Protein 9D3X (pdb70)

Nearest PDB structures (foldseek):
  8p2s-assembly1_B  TM=8.636E-01  e=4.667E-37  Segatella copri
  8p2c-assembly1_C  TM=7.507E-01  e=2.910E-40  Segatella copri
  8p2s-assembly1_A  TM=9.214E-01  e=7.817E-35  Segatella copri
  8p23-assembly1_A  TM=7.389E-01  e=1.265E-37  Segatella copri
  8p27-assembly1_A  TM=9.079E-01  e=8.333E-33  Segatella copri

Solvent-accessible surface area: 51820 Å² total; per-residue (Å²): 227,48,108,30,49,122,95,5,88,11,18,74,129,26,4,68,41,42,114,21,64,30,49,137,9,51,76,32,0,46,147,11,2,68,100,76,53,105,66,51,110,144,33,71,86,81,0,91,32,5,9,40,154,0,3,45,22,0,48,95,36,17,70,137,49,0,36,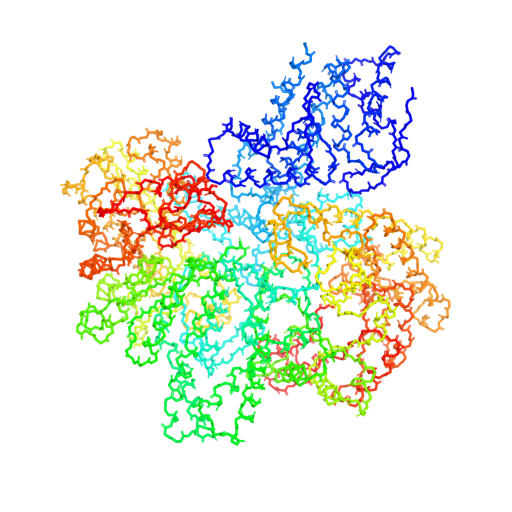27,34,9,16,34,16,4,2,12,48,11,0,16,94,25,88,45,56,58,10,0,77,73,15,0,57,134,34,0,77,88,22,1,84,79,15,41,35,22,13,16,64,111,2,4,75,71,13,41,98,180,97,48,64,71,142,71,157,139,111,73,65,4,13,22,47,10,21,96,10,4,5,55,0,0,46,12,0,0,35,82,32,6,10,104,71,0,13,91,4,5,74,124,0,9,0,30,2,21,55,11,64,41,5,1,25,0,8,5,2,17,6,0,0,2,23,2,150,22,0,0,60,118,4,2,64,5,34,42,0,53,13,94,36,2,114,15,0,68,60,0,0,19,14,0,4,26,0,3,18,26,0,9,18,13,4,35,19,9,3,1,1,16,79,0,0,46,20,0,5,74,24,0,92,63,4,45,148,94,30,48,60,38,0,143,106,33,9,68,153,159,85,23,89,74,3,0,96,43,41,0,88,114,20,1,45,47,1,5,65,42,1,10,45,16,0,0,7,30,52,27,29,31,19,120,25,9,29,1,1,4,2,3,0,21,1,87,73,64,29,21,50,12,0,0,47,3,7,0,70,5,1,46,95,4,4,6,74,79,90,18,15,2,46,23,0,7,0,0,0,4,2,66,117,50,15,0,14,46,102,132,10,93,1,29,64,0,1,97,40,0,6,58,0,2,19,112,25,2,8,1,1,6,1,7,39,65,13,0,64,122,21,8,56,7,10,0,2,0,1,1,19,4,4,3,0,28,30,37,140,36,167,114,45,86,92,30,25,35,0,0,0,0,0,0,9,0,0,0,0,0,0,2,0,0,25,37,0,167,58,43,53,112,81,0,80,123,29,10,129,106,18,14,32,28,0,44,29,0,0,6,20,6,7,29,7,4,64,66,4,4,1,24,3,0,35,7,1,1,18,26,2,0,0,23,87,90,10,155,75,40,37,29,0,20,71,2,0,81,105,72,21,0,2,0,1,0,0,0,0,0,2,4,0,0,0,11,45,33,63,34,49,104,8,21,134,59,144,123,0,28,63,9,0,29,62,0,0,102,33,0,77,88,22,2,90,64,16,3,107,62,33,49,12,41,5,9,2,16,0,1,5,26,91,84,5,12,75,37,0,3,79,27,0,47,132,110,58,30,118,40,116,16,3,3,61,35,139,57,2,1,15,0,3,14,33,2,100,98,56,136,22,43,5,84,103,28,1,69,22,0,45,42,1,3,80,8,9,0,33,3,0,0,2,0,54,2,136,62,94,85,11,112,114,46,46,161,18,2,28,44,2,3,58,46,4,2,77,65,4,1,0,3,0,10,25,52,11,60,13,46,0,42,121,65,98,46,92,14,107,31,167,110,5,84,93,76,22,24,82,52,93,66,26,12,17,45,4,138,45,66,21,187,12,117,11,33,70,130,105,45,137,98,44,117,46,65,53,45,127,11,28,67,33,0,13,135,11,2,82,97,54,43,92,19,6,4,14,2,16,37,3,0,64,10,4,9,46,31,0,17,3,16,0,87,73,30,21,88,146,40,0,47,26,32,9,18,32,23,2,2,8,45,1,0,10,58,7,35,15,8,8,0,0,29,72,17,0,19,139,34,0,71,108,21,34,84,118,44,182,151,28,17,173,25,13,69,175,94,19,44,87,21,77,40,114,34,17,51,16,34,29,68,4,16,37,22,11,17,63,1,4,3,48,15,1,81,38,43,0,32,141,69,6,35,114,84,0,12,68,1,2,97,117,0,14,0,24,1,27,53,10,63,43,2,0,60,0,13,6,2,14,5,0,0,3,21,2,139,30,0,0,50,127,2,2,43,3,45,69,0,66,11,85,31,3,114,11,0,68,59,0,0,16,12,0,4,25,0,0,16,30,0,12,14,13,4,28,20,9,2,1,0,15,78,0,0,47,14,0,2,68,25,0,64,61,5,57,132,104,31,45,60,39,0,119,118,48,8,73,151,165,85,22,126,86,4,0,122,42,37,0,114,120,17,1,43,39,0,5,66,43,1,9,45,16,0,0,4,31,46,25,21,37,23,57,16,3,62,0,0,4,2,4,0,19,0,87,66,59,34,22,46,14,0,0,46,2,6,0,68,8,0,29,90,6,4,8,62,57,88,42,8,0,7,9,0,0,0,0,0,4,3,68,116,50,17,0,13,53,100,148,14,97,1,27,68,1,0,95,37,0,4,59,0,0,4,53,25,6,0,0,0,6,1,6,44,68,13,0,63,121,22,10,55,8,8,0,2,0,2,2,12,0,3,3,1,27,32,40,130,51,176,134,44,84,91,32,22,38,0,0,0,0,0,0,8,0,0,0,0,0,0,10,0,0,25,42,2,192,52,70,55,115,83,0,81,104,13,10,130,104,19,14,34,26,0,48,60,0,0,22,35,2,7,93,42,1,75,113,9,58,2,19,18,0,37,6,1,1,9,17,2,0,0,32,82,92,8,168,102,103,32,68,0,25,69,1,0,86,102,75,20,0,1,0,1,0,0,0,0,0,2,3,0,0,0,13,43,33,49,34,47,106,8,22,138,59,146,112,0,21,58,9,0,29,61,0,0,110,29,0,48,104,22,0,94,64,14,6,109,100,77,48,10,30,3,4,0,17,0,2,28,0,48,69,2,0,19,34,0,4,121,29,0,47,133,113,53,32,117,40,115,17,2,3,60,25,72,2,0,1,8,1,4,10,29,2,21,81,47,109,13,56,4,76,102,7,0,69,25,0,40,39,1,3,82,15,5,0,23,3,0,0,0,0,19,0,20,0,4,36,4,55,180,74,50,149,24,0,12,47,0,1,59,48,3,4,81,77,3,1,0,3,0,1,6,6,12,22,2,57,0,51,113,0,56,3,38,1,30,4,52,63,46,93,102,3,5,74,1,55,63,52,36,22,54,57,48,116,22,2,7,3,1,21,3,5,4,0,16,5,11,38,7,19,69,104,18,19,39,45,2,1,7,53,11,13,45,24,45,54,59,14,45,152,54,70,46,88,88,125,43,29,108,190,130

InterPro domains:
  IPR001150 Glycine radical domain [PS51149] (598-724)
  IPR005144 ATP-cone domain [PF03477] (15-106)
  IPR005144 ATP-cone domain [PS51161] (15-109)
  IPR012833 Ribonucleoside-triphosphate reductase, anaerobic [PF13597] (132-721)
  IPR012833 Ribonucleoside-triphosphate reductase, anaerobic [TIGR02487] (132-721)
  IPR012833 Ribonucleoside-triphosphate reductase, anaerobic [cd01675] (132-701)
  IPR019777 Formate C-acetyltransferase glycine radical, conserved site [PS00850] (692-700)

Sequence (1394 aa):
RVTVNPDIKVIKRDGRMVTFDSSKIYEAILKASETITPITPLIETKLEGIANRVVAEINDRFSHNIKIYEIQSIVEHELLEANEYAIAQEYINYRTKRDFERSQATDINFTINKLVNKDQAVVHHENSDLYNTQRDLTAGIVGKSVGLKMLPPHVANAHQKGDIHFHDLDYSPYTPMTNCCLIDFKGMLANGFKIGNAEVESPKSIQTATAQISQIIANVASSQYGGCTADRIDEFLAPYAELNYKKHLADAKEWVTEEKQEDYARAKTRKDIYDAMQSLEYEINTLFTSNGQTPFTSLGFGLGTNWFEREIQKAILQVRILGLGSEHRTAIFPKLIFTLKRGLNLEPNSPNYDIKQLALECATKRMYPDVLSYDKIIELTGSFKAPMGCRSFLQGWKDENGVEVNSGRMNLGVVTLNLPRIALESKGDQDKFWEIFEERMGIAKDALVYRVERVKEATPANAPILYQYGAFGQRLRKCDSVDQLFKHRRATVSLGYIGLYEVASVFYGSDWETNLEAKTFTLNIVKAMKNACESWSDEYDYHFSVYSTPSESLTDRFCRLDTEKFGVVTDITDKEYYTNSFHYDVRKNPTPFEKLEFEKDYPEAGATGGFIHYCCEYPVLQQNPKALEAVWDFAYDRVGYLGTNTPIDKCYKCDFEGDFFMCPNCGNTDPKTVDVVKRTCDIKVIKRDGRMVTFDSSKIYEAILKASETITPITPLIETKLEGIANRVVAEINDRFSHNIKIYEIQSIVEHELLEANEYAIAQEYINYRTKRDFERSQTINKLVNKDQAVVHENANKDSDLYNTQRDLTAGIVGKSVGLKMLPPHVANAHQKGDIHFHDLDYSPYTPMTNCCLIDFKGMLANGFKIGNAEVESPKSIQTATAQISQIIANVASSQYGGCTADRIDEFLAPYAELNYKKHLADAKEWVTEEKQEDYARAKTRKDIYDAMQSLEYEINTLFTSNGQTPFTSLGFGLGTNWFEREIQKAILQVRILGLGSEHRTAIFPKLIFTLKRGLNLEPNSPNYDIKQLALECATKRMYPDVLSYDKIIELTGSFKAPMGCRSFLQGWKDENGVEVNSGRMNLGVVTLNLPRIALESKGDQDKFWEIFEERMGIAKDALVYRVERVKEATPANAPILYQYGAFGQRLRKCDSVDQLFKHRRATVSLGYIGLYEVASVFYGSDWETNLEAKTFTLNIVKAMKNACESWSDEYDYHFSVYSTPSESLTDRFCRLDTEKFGVVTDITDKEYYTNSFHYDVRKNPTPFEKLEFEKDYPEAGATGGFIHYCEYPVLQQNPKALEAVWDFAYDRVGYLGTNTPIDKCYKCDFEGDFTPTERGFMCPNCGNTDPKTVDVVKRTCGYLGNPQARPMVKGRHKEISARVKHMNGSTIKYGGKHL

Organism: Streptococcus thermophilus (NCBI:txid1308)

Structure (mmCIF, N/CA/C/O backbone):
data_9D3X
#
_entry.id   9D3X
#
_cell.length_a   90.580
_cell.length_b   97.885
_cell.length_c   189.202
_cell.angle_alpha   90.000
_cell.angle_beta   90.000
_cell.angle_gamma   90.000
#
_symmetry.space_group_name_H-M   'P 21 21 21'
#
loop_
_entity.id
_entity.type
_entity.pdbx_description
1 polymer 'Anaerobic ribonucleoside-triphosphate reductase'
2 non-polymer 'MAGNESIUM ION'
3 non-polymer "2'-DEOXYADENOSINE 5'-TRIPHOSPHATE"
4 non-polymer 'ZINC ION'
5 non-polymer 'SULFATE ION'
6 water water
#
loop_
_atom_site.group_PDB
_atom_site.id
_atom_site.type_symbol
_atom_site.label_atom_id
_atom_site.label_alt_id
_atom_site.label_comp_id
_atom_site.label_asym_id
_atom_site.label_entity_id
_atom_site.label_seq_id
_atom_site.pdbx_PDB_ins_code
_atom_site.Cartn_x
_atom_site.Cartn_y
_atom_site.Cartn_z
_atom_site.occupancy
_atom_site.B_iso_or_equiv
_atom_site.auth_seq_id
_atom_site.auth_comp_id
_atom_site.auth_asym_id
_atom_site.auth_atom_id
_atom_site.pdbx_PDB_model_num
ATOM 1 N N . ARG A 1 8 ? -21.73250 39.30546 41.31984 1.000 55.30402 8 ARG A N 1
ATOM 2 C CA . ARG A 1 8 ? -22.08586 37.98077 40.82214 1.000 69.20094 8 ARG A CA 1
ATOM 3 C C . ARG A 1 8 ? -22.02900 37.93841 39.29744 1.000 77.60233 8 ARG A C 1
ATOM 4 O O . ARG A 1 8 ? -22.93898 38.41074 38.61539 1.000 65.97614 8 ARG A O 1
ATOM 12 N N . VAL A 1 9 ? -20.94870 37.37129 38.76890 1.000 89.53709 9 VAL A N 1
ATOM 13 C CA . VAL A 1 9 ? -20.73901 37.25337 37.33067 1.000 76.23111 9 VAL A CA 1
ATOM 14 C C . VAL A 1 9 ? -21.07168 35.83049 36.90434 1.000 59.63861 9 VAL A C 1
ATOM 15 O O . VAL A 1 9 ? -20.76570 34.86413 37.61588 1.000 58.88402 9 VAL A O 1
ATOM 19 N N . THR A 1 10 ? -21.72024 35.70086 35.75173 1.000 57.63521 10 THR A N 1
ATOM 20 C CA . THR A 1 10 ? -22.11646 34.40821 35.21097 1.000 62.95321 10 THR A CA 1
ATOM 21 C C . THR A 1 10 ? -21.07170 33.94004 34.20669 1.000 49.30094 10 THR A C 1
ATOM 22 O O . THR A 1 10 ? -20.64343 34.71311 33.34308 1.000 43.23778 10 THR A O 1
ATOM 26 N N . VAL A 1 11 ? -20.65979 32.67723 34.32535 1.000 53.71104 11 VAL A N 1
ATOM 27 C CA . VAL A 1 11 ? -19.68518 32.12917 33.39248 1.000 47.87401 11 VAL A CA 1
ATOM 28 C C . VAL A 1 11 ? -20.34805 31.89638 32.03991 1.000 52.67914 11 VAL A C 1
ATOM 29 O O . VAL A 1 11 ? -21.55007 31.60853 31.94846 1.000 56.35311 11 VAL A O 1
ATOM 33 N N . ASN A 1 12 ? -19.56488 32.04759 30.97814 1.000 52.59937 12 ASN A N 1
ATOM 34 C CA . ASN A 1 12 ? -20.03873 31.75417 29.63421 1.000 49.32752 12 ASN A CA 1
ATOM 35 C C . ASN A 1 12 ? -20.49506 30.30071 29.56485 1.000 60.72964 12 ASN A C 1
ATOM 36 O O . ASN A 1 12 ? -19.69494 29.39446 29.84665 1.000 57.24955 12 ASN A O 1
ATOM 41 N N . PRO A 1 13 ? -21.75786 30.03047 29.21824 1.000 66.28229 13 PRO A N 1
ATOM 42 C CA . PRO A 1 13 ? -22.24398 28.64166 29.22945 1.000 64.23393 13 PRO A CA 1
ATOM 43 C C . PRO A 1 13 ? -21.61904 27.75951 28.16152 1.000 61.84858 13 PRO A C 1
ATOM 44 O O . PRO A 1 13 ? -21.85201 26.54357 28.18093 1.000 61.66596 13 PRO A O 1
ATOM 48 N N . ASP A 1 14 ? -20.83904 28.31980 27.24029 1.000 52.10570 14 ASP A N 1
ATOM 49 C CA . ASP A 1 14 ? -20.13878 27.53818 26.23104 1.000 64.32641 14 ASP A CA 1
ATOM 50 C C . ASP A 1 14 ? -18.78968 27.02159 26.71583 1.000 61.60927 14 ASP A C 1
ATOM 51 O O . ASP A 1 14 ? -18.02875 26.47003 25.91441 1.000 65.16157 14 ASP A O 1
ATOM 56 N N . ILE A 1 15 ? -18.47849 27.18236 28.00017 1.000 62.17428 15 ILE A N 1
ATOM 57 C CA . ILE A 1 15 ? -17.17963 26.82197 28.55717 1.000 52.31456 15 ILE A CA 1
ATOM 58 C C . ILE A 1 15 ? -17.34470 25.58738 29.43105 1.000 57.37090 15 ILE A C 1
ATOM 59 O O . ILE A 1 15 ? -18.22527 25.54433 30.29980 1.000 53.21377 15 ILE A O 1
ATOM 64 N N . LYS A 1 16 ? -16.49624 24.58828 29.20068 1.000 44.03555 16 LYS A N 1
ATOM 65 C CA . LYS A 1 16 ? -16.44753 23.38187 30.00996 1.000 36.44525 16 LYS A CA 1
ATOM 66 C C . LYS A 1 16 ? -15.04780 23.20343 30.58107 1.000 45.51306 16 LYS A C 1
ATOM 67 O O . LYS A 1 16 ? -14.05193 23.59576 29.96580 1.000 50.18515 16 LYS A O 1
ATOM 73 N N . VAL A 1 17 ? -14.98053 22.60630 31.76350 1.000 39.08652 17 VAL A N 1
ATOM 74 C CA . VAL A 1 17 ? -13.71422 22.36723 32.44228 1.000 32.44662 17 VAL A CA 1
ATOM 75 C C . VAL A 1 17 ? -13.16603 21.01629 32.00837 1.000 39.38750 17 VAL A C 1
ATOM 76 O O . VAL A 1 17 ? -13.86295 19.99742 32.08358 1.000 42.42204 17 VAL A O 1
ATOM 80 N N . ILE A 1 18 ? -11.91730 21.00717 31.55344 1.000 42.31363 18 ILE A N 1
ATOM 81 C CA . ILE A 1 18 ? -11.21840 19.77411 31.21304 1.000 38.10860 18 ILE A CA 1
ATOM 82 C C . ILE A 1 18 ? -10.46329 19.31271 32.45351 1.000 39.81546 18 ILE A C 1
ATOM 83 O O . ILE A 1 18 ? -9.49335 19.94962 32.87307 1.000 45.22419 18 ILE A O 1
ATOM 88 N N . LYS A 1 19 ? -10.90748 18.20583 33.04401 1.000 36.90328 19 LYS A N 1
ATOM 89 C CA . LYS A 1 19 ? -10.22343 17.66026 34.20395 1.000 36.61320 19 LYS A CA 1
ATOM 90 C C . LYS A 1 19 ? -8.81958 17.18809 33.81950 1.000 39.76215 19 LYS A C 1
ATOM 91 O O . LYS A 1 19 ? -8.44419 17.14341 32.64586 1.000 44.11036 19 LYS A O 1
ATOM 97 N N . ARG A 1 20 ? -8.03390 16.83225 34.83816 1.000 39.74024 20 ARG A N 1
ATOM 98 C CA . ARG A 1 20 ? -6.66171 16.40589 34.58257 1.000 38.27488 20 ARG A CA 1
ATOM 99 C C . ARG A 1 20 ? -6.61056 15.07585 33.84328 1.000 39.51196 20 ARG A C 1
ATOM 100 O O . ARG A 1 20 ? -5.67141 14.83154 33.07656 1.000 42.84963 20 ARG A O 1
ATOM 108 N N . ASP A 1 21 ? -7.60100 14.21219 34.05229 1.000 36.39476 21 ASP A N 1
ATOM 109 C CA . ASP A 1 21 ? -7.67836 12.93231 33.36405 1.000 31.58530 21 ASP A CA 1
ATOM 110 C C . ASP A 1 21 ? -8.40352 13.02564 32.02538 1.000 39.25115 21 ASP A C 1
ATOM 111 O O . ASP A 1 21 ? -8.73487 11.98849 31.44191 1.000 35.21072 21 ASP A O 1
ATOM 116 N N . GLY A 1 22 ? -8.65934 14.23985 31.53132 1.000 35.43162 22 GLY A N 1
ATOM 117 C CA . GLY A 1 22 ? -9.23876 14.44907 30.22081 1.000 34.52432 22 GLY A CA 1
ATOM 118 C C . GLY A 1 22 ? -10.73547 14.68688 30.20066 1.000 44.79330 22 GLY A C 1
ATOM 119 O O . GLY A 1 22 ? -11.25777 15.14097 29.17378 1.000 37.66446 22 GLY A O 1
ATOM 120 N N . ARG A 1 23 ? -11.43697 14.40245 31.29386 1.000 28.34163 23 ARG A N 1
ATOM 121 C CA . ARG A 1 23 ? -12.89095 14.48412 31.29119 1.000 38.62353 23 ARG A CA 1
ATOM 122 C C . ARG A 1 23 ? -13.36161 15.93173 31.21811 1.000 40.44983 23 ARG A C 1
ATOM 123 O O . ARG A 1 23 ? -12.81505 16.81623 31.88286 1.000 43.29139 23 ARG A O 1
ATOM 131 N N . MET A 1 24 ? -14.38029 16.16914 30.39371 1.000 38.79268 24 MET A N 1
ATOM 132 C CA . MET A 1 24 ? -15.04967 17.46219 30.33119 1.000 41.50374 24 MET A CA 1
ATOM 133 C C . MET A 1 24 ? -16.21402 17.46260 31.31420 1.000 43.19778 24 MET A C 1
ATOM 134 O O . MET A 1 24 ? -17.10110 16.60521 31.23594 1.000 40.75519 24 MET A O 1
ATOM 139 N N . VAL A 1 25 ? -16.20832 18.41835 32.23819 1.000 37.39257 25 VAL A N 1
ATOM 140 C CA . VAL A 1 25 ? -17.23992 18.51624 33.25807 1.000 36.27721 25 VAL A CA 1
ATOM 141 C C . VAL A 1 25 ? -17.86957 19.90058 33.18762 1.000 40.30372 25 VAL A C 1
ATOM 142 O O . VAL A 1 25 ? -17.30781 20.84337 32.62313 1.000 35.78622 25 VAL A O 1
ATOM 146 N N . THR A 1 26 ? -19.06602 20.00514 33.75871 1.000 39.55396 26 THR A N 1
ATOM 147 C CA . THR A 1 26 ? -19.74504 21.28892 33.84133 1.000 36.22322 26 THR A CA 1
ATOM 148 C C . THR A 1 26 ? -18.92117 22.25929 34.67571 1.000 40.87475 26 THR A C 1
ATOM 149 O O . THR A 1 26 ? -18.35044 21.88735 35.70512 1.000 35.86600 26 THR A O 1
ATOM 153 N N . PHE A 1 27 ? -18.84457 23.50610 34.21831 1.000 37.82163 27 PHE A N 1
ATOM 154 C CA . PHE A 1 27 ? -18.21862 24.54043 35.02682 1.000 38.04653 27 PHE A CA 1
ATOM 155 C C . PHE A 1 27 ? -19.00342 24.73501 36.32082 1.000 35.98799 27 PHE A C 1
ATOM 156 O O . PHE A 1 27 ? -20.22988 24.60959 36.35720 1.000 38.71329 27 PHE A O 1
ATOM 164 N N . ASP A 1 28 ? -18.27755 25.03967 37.39492 1.000 39.01684 28 ASP A N 1
ATOM 165 C CA . ASP A 1 28 ? -18.85775 25.09690 38.73770 1.000 33.00591 28 ASP A CA 1
ATOM 166 C C . ASP A 1 28 ? -18.01253 26.07624 39.55450 1.000 36.42673 28 ASP A C 1
ATOM 167 O O . ASP A 1 28 ? -16.98906 25.69958 40.12830 1.000 41.56687 28 ASP A O 1
ATOM 172 N N . SER A 1 29 ? -18.46776 27.33028 39.61123 1.000 35.79118 29 SER A N 1
ATOM 173 C CA . SER A 1 29 ? -17.70667 28.37715 40.28431 1.000 35.54253 29 SER A CA 1
ATOM 174 C C . SER A 1 29 ? -17.53531 28.11241 41.77540 1.000 44.21705 29 SER A C 1
ATOM 175 O O . SER A 1 29 ? -16.64972 28.70760 42.39924 1.000 47.00070 29 SER A O 1
ATOM 178 N N . SER A 1 30 ? -18.35886 27.24219 42.36503 1.000 38.35878 30 SER A N 1
ATOM 179 C CA . SER A 1 30 ? -18.16425 26.89527 43.76867 1.000 40.97526 30 SER A CA 1
ATOM 180 C C . SER A 1 30 ? -16.86135 26.13528 43.97771 1.000 47.53454 30 SER A C 1
ATOM 181 O O . SER A 1 30 ? -16.25747 26.22807 45.05227 1.000 52.33260 30 SER A O 1
ATOM 184 N N . LYS A 1 31 ? -16.41762 25.38008 42.96866 1.000 45.33188 31 LYS A N 1
ATOM 185 C CA . LYS A 1 31 ? -15.12418 24.70980 43.05375 1.000 41.51136 31 LYS A CA 1
ATOM 186 C C . LYS A 1 31 ? -13.99333 25.71761 43.22419 1.000 42.26294 31 LYS A C 1
ATOM 187 O O . LYS A 1 31 ? -13.03455 25.46900 43.96560 1.000 36.79218 31 LYS A O 1
ATOM 193 N N . ILE A 1 32 ? -14.09248 26.86416 42.54687 1.000 39.25747 32 ILE A N 1
ATOM 194 C CA . ILE A 1 32 ? -13.08238 27.90852 42.68430 1.000 35.02285 32 ILE A CA 1
ATOM 195 C C . ILE A 1 32 ? -13.15904 28.55116 44.06367 1.000 43.21627 32 ILE A C 1
ATOM 196 O O . ILE A 1 32 ? -12.13253 28.77387 44.71716 1.000 37.14819 32 ILE A O 1
ATOM 201 N N . TYR A 1 33 ? -14.37286 28.85678 44.53033 1.000 42.24369 33 TYR A N 1
ATOM 202 C CA . TYR A 1 33 ? -14.52472 29.50895 45.82745 1.000 36.53300 33 TYR A CA 1
ATOM 203 C C . TYR A 1 33 ? -14.03517 28.61512 46.96038 1.000 42.19394 33 TYR A C 1
ATOM 204 O O . TYR A 1 33 ? -13.34911 29.08291 47.87713 1.000 45.22875 33 TYR A O 1
ATOM 213 N N . GLU A 1 34 ? -14.37791 27.32495 46.91675 1.000 41.60250 34 GLU A N 1
ATOM 214 C CA . GLU A 1 34 ? -13.94919 26.41201 47.97163 1.000 46.96890 34 GLU A CA 1
ATOM 215 C C . GLU A 1 34 ? -12.43379 26.25132 48.00020 1.000 45.87571 34 GLU A C 1
ATOM 216 O O . GLU A 1 34 ? -11.85189 26.07491 49.07678 1.000 41.70885 34 GLU A O 1
ATOM 222 N N . ALA A 1 35 ? -11.78100 26.31009 46.83715 1.000 43.78719 35 ALA A N 1
ATOM 223 C CA . ALA A 1 35 ? -10.32533 26.21187 46.79628 1.000 39.16159 35 ALA A CA 1
ATOM 224 C C . ALA A 1 35 ? -9.67972 27.40556 47.48655 1.000 43.79135 35 ALA A C 1
ATOM 225 O O . ALA A 1 35 ? -8.78586 27.24548 48.32622 1.000 45.62036 35 ALA A O 1
ATOM 227 N N . ILE A 1 36 ? -10.11928 28.61631 47.13723 1.000 39.22115 36 ILE A N 1
ATOM 228 C CA . ILE A 1 36 ? -9.61731 29.81347 47.80480 1.000 41.22805 36 ILE A CA 1
ATOM 229 C C . ILE A 1 36 ? -9.91166 29.74926 49.29774 1.000 44.79808 36 ILE A C 1
ATOM 230 O O . ILE A 1 36 ? -9.10151 30.18121 50.12734 1.000 50.32392 36 ILE A O 1
ATOM 235 N N . LEU A 1 37 ? -11.07144 29.19782 49.66238 1.000 42.88003 37 LEU A N 1
ATOM 236 C CA . LEU A 1 37 ? -11.45177 29.11677 51.06869 1.000 44.80185 37 LEU A CA 1
ATOM 237 C C . LEU A 1 37 ? -10.52078 28.19547 51.85069 1.000 47.62951 37 LEU A C 1
ATOM 238 O O . LEU A 1 37 ? -10.14367 28.50869 52.98563 1.000 49.20047 37 LEU A O 1
ATOM 243 N N . LYS A 1 38 ? -10.14178 27.05478 51.26475 1.000 39.28071 38 LYS A N 1
ATOM 244 C CA . LYS A 1 38 ? -9.25573 26.12442 51.96053 1.000 38.56598 38 LYS A CA 1
ATOM 245 C C . LYS A 1 38 ? -7.89250 26.75066 52.22998 1.000 46.64737 38 LYS A C 1
ATOM 246 O O . LYS A 1 38 ? -7.29536 26.52439 53.28974 1.000 51.69974 38 LYS A O 1
ATOM 252 N N . ALA A 1 39 ? -7.37905 27.53652 51.28062 1.000 36.65703 39 ALA A N 1
ATOM 253 C CA . ALA A 1 39 ? -6.10562 28.21224 51.50251 1.000 42.02048 39 ALA A CA 1
ATOM 254 C C . ALA A 1 39 ? -6.21930 29.27650 52.58456 1.000 42.53669 39 ALA A C 1
ATOM 255 O O . ALA A 1 39 ? -5.27422 29.48161 53.35263 1.000 41.60641 39 ALA A O 1
ATOM 257 N N . SER A 1 40 ? -7.36566 29.95202 52.66905 1.000 45.37987 40 SER A N 1
ATOM 258 C CA . SER A 1 40 ? -7.52706 31.00995 53.66029 1.000 42.90572 40 SER A CA 1
ATOM 259 C C . SER A 1 40 ? -7.64913 30.44148 55.06913 1.000 45.60519 40 SER A C 1
ATOM 260 O O . SER A 1 40 ? -7.10893 31.01536 56.02262 1.000 41.45354 40 SER A O 1
ATOM 263 N N . GLU A 1 41 ? -8.34504 29.31018 55.21885 1.000 40.71348 41 GLU A N 1
ATOM 264 C CA . GLU A 1 41 ? -8.55872 28.73131 56.54134 1.000 44.75400 41 GLU A CA 1
ATOM 265 C C . GLU A 1 41 ? -7.26162 28.28520 57.20305 1.000 51.92972 41 GLU A C 1
ATOM 266 O O . GLU A 1 41 ? -7.20608 28.20622 58.43524 1.000 61.08779 41 GLU A O 1
ATOM 272 N N . THR A 1 42 ? -6.22053 27.98897 56.42322 1.000 43.10530 42 THR A N 1
ATOM 273 C CA . THR A 1 42 ? -4.93609 27.64137 57.01884 1.000 51.43902 42 THR A CA 1
ATOM 274 C C . THR A 1 42 ? -4.24515 28.83961 57.65522 1.000 50.26402 42 THR A C 1
ATOM 275 O O . THR A 1 42 ? -3.25876 28.65312 58.37425 1.000 53.74986 42 THR A O 1
ATOM 279 N N . ILE A 1 43 ? -4.73371 30.05274 57.41115 1.000 44.58918 43 ILE A N 1
ATOM 280 C CA . ILE A 1 43 ? -4.14274 31.26259 57.95648 1.000 50.32979 43 ILE A CA 1
ATOM 281 C C . ILE A 1 43 ? -4.97275 31.82528 59.10327 1.000 52.82712 43 ILE A C 1
ATOM 282 O O . ILE A 1 43 ? -4.42548 32.21836 60.13529 1.000 58.41083 43 ILE A O 1
ATOM 287 N N . THR A 1 44 ? -6.29226 31.87293 58.94118 1.000 48.82865 44 THR A N 1
ATOM 288 C CA . THR A 1 44 ? -7.17554 32.45594 59.94064 1.000 52.40506 44 THR A CA 1
ATOM 289 C C . THR A 1 44 ? -8.56104 31.85551 59.76630 1.000 53.44319 44 THR A C 1
ATOM 290 O O . THR A 1 44 ? -8.94036 31.50162 58.64261 1.000 42.93266 44 THR A O 1
ATOM 294 N N . PRO A 1 45 ? -9.32801 31.70695 60.84761 1.000 52.50463 45 PRO A N 1
ATOM 295 C CA . PRO A 1 45 ? -10.70563 31.22216 60.70750 1.000 40.44197 45 PRO A CA 1
ATOM 296 C C . PRO A 1 45 ? -11.54329 32.15708 59.84818 1.000 37.53403 45 PRO A C 1
ATOM 297 O O . PRO A 1 45 ? -11.34526 33.37401 59.83158 1.000 43.75195 45 PRO A O 1
ATOM 301 N N . ILE A 1 46 ? -12.48851 31.56065 59.11928 1.000 36.64479 46 ILE A N 1
ATOM 302 C CA . ILE A 1 46 ? -13.32380 32.32418 58.20236 1.000 37.51059 46 ILE A CA 1
ATOM 303 C C . ILE A 1 46 ? -14.20089 33.29705 58.98359 1.000 45.94153 46 ILE A C 1
ATOM 304 O O . ILE A 1 46 ? -14.67619 32.99654 60.08696 1.000 40.39062 46 ILE A O 1
ATOM 309 N N . THR A 1 47 ? -14.38668 34.48597 58.42623 1.000 48.87274 47 THR A N 1
ATOM 310 C CA . THR A 1 47 ? -15.25418 35.52122 58.96341 1.000 38.58936 47 THR A CA 1
ATOM 311 C C . THR A 1 47 ? -16.10176 36.06889 57.82803 1.000 40.23114 47 THR A C 1
ATOM 312 O O . THR A 1 47 ? -15.74177 35.92563 56.65495 1.000 48.38743 47 THR A O 1
ATOM 316 N N . PRO A 1 48 ? -17.24490 36.69052 58.13788 1.000 48.08685 48 PRO A N 1
ATOM 317 C CA . PRO A 1 48 ? -18.06832 37.26738 57.06116 1.000 31.42722 48 PRO A CA 1
ATOM 318 C C . PRO A 1 48 ? -17.33206 38.29040 56.21452 1.000 32.86294 48 PRO A C 1
ATOM 319 O O . PRO A 1 48 ? -17.63293 38.42184 55.02165 1.000 33.04569 48 PRO A O 1
ATOM 323 N N . LEU A 1 49 ? -16.37595 39.02176 56.79387 1.000 38.79990 49 LEU A N 1
ATOM 324 C CA . LEU A 1 49 ? -15.58647 39.96455 56.00641 1.000 39.27135 49 LEU A CA 1
ATOM 325 C C . LEU A 1 49 ? -14.69018 39.23633 55.01351 1.000 38.94466 49 LEU A C 1
ATOM 326 O O . LEU A 1 49 ? -14.52882 39.68168 53.87110 1.000 34.00105 49 LEU A O 1
ATOM 331 N N . ILE A 1 50 ? -14.10119 38.11388 55.43101 1.000 34.18900 50 ILE A N 1
ATOM 332 C CA . ILE A 1 50 ? -13.25776 37.33870 54.52831 1.000 36.40407 50 ILE A CA 1
ATOM 333 C C . ILE A 1 50 ? -14.09346 36.72626 53.41301 1.000 39.34441 50 ILE A C 1
ATOM 334 O O . ILE A 1 50 ? -13.68154 36.72061 52.24670 1.000 41.16632 50 ILE A O 1
ATOM 339 N N . GLU A 1 51 ? -15.28192 36.20949 53.75000 1.000 39.73483 51 GLU A N 1
ATOM 340 C CA . GLU A 1 51 ? -16.16586 35.63905 52.73571 1.000 37.30995 51 GLU A CA 1
ATOM 341 C C . GLU A 1 51 ? -16.47414 36.64879 51.63960 1.000 39.55387 51 GLU A C 1
ATOM 342 O O . GLU A 1 51 ? -16.45995 36.30806 50.45141 1.000 45.83738 51 GLU A O 1
ATOM 348 N N . THR A 1 52 ? -16.76285 37.89587 52.02153 1.000 37.54884 52 THR A N 1
ATOM 349 C CA . THR A 1 52 ? -17.02315 38.93338 51.02931 1.000 48.62194 52 THR A CA 1
ATOM 350 C C . THR A 1 52 ? -15.83175 39.10752 50.09816 1.000 42.18687 52 THR A C 1
ATOM 351 O O . THR A 1 52 ? -15.99807 39.23491 48.87995 1.000 46.52766 52 THR A O 1
ATOM 355 N N . LYS A 1 53 ? -14.61899 39.09741 50.65265 1.000 36.30524 53 LYS A N 1
ATOM 356 C CA . LYS A 1 53 ? -13.43044 39.24426 49.82198 1.000 42.08369 53 LYS A CA 1
ATOM 357 C C . LYS A 1 53 ? -13.21317 38.01488 48.94906 1.000 44.48175 53 LYS A C 1
ATOM 358 O O . LYS A 1 53 ? -12.80266 38.13535 47.78966 1.000 43.04454 53 LYS A O 1
ATOM 364 N N . LEU A 1 54 ? -13.49961 36.82490 49.48009 1.000 35.72837 54 LEU A N 1
ATOM 365 C CA . LEU A 1 54 ? -13.22046 35.60480 48.73138 1.000 36.05715 54 LEU A CA 1
ATOM 366 C C . LEU A 1 54 ? -14.18922 35.42368 47.56824 1.000 40.57084 54 LEU A C 1
ATOM 367 O O . LEU A 1 54 ? -13.79162 34.96309 46.49177 1.000 43.46057 54 LEU A O 1
ATOM 372 N N . GLU A 1 55 ? -15.46250 35.77301 47.75428 1.000 44.46544 55 GLU A N 1
ATOM 373 C CA . GLU A 1 55 ? -16.39469 35.65157 46.64136 1.000 51.99894 55 GLU A CA 1
ATOM 374 C C . GLU A 1 55 ? -16.23654 36.78089 45.63372 1.000 41.13892 55 GLU A C 1
ATOM 375 O O . GLU A 1 55 ? -16.60863 36.60918 44.46839 1.000 49.43629 55 GLU A O 1
ATOM 381 N N . GLY A 1 56 ? -15.68159 37.92064 46.04725 1.000 39.65013 56 GLY A N 1
ATOM 382 C CA . GLY A 1 56 ? -15.29905 38.93101 45.07631 1.000 31.65773 56 GLY A CA 1
ATOM 383 C C . GLY A 1 56 ? -14.13032 38.48340 44.21932 1.000 42.93071 56 GLY A C 1
ATOM 384 O O . GLY A 1 56 ? -14.09401 38.74764 43.01395 1.000 45.67558 56 GLY A O 1
ATOM 385 N N . ILE A 1 57 ? -13.16218 37.79357 44.82846 1.000 39.26437 57 ILE A N 1
ATOM 386 C CA . ILE A 1 57 ? -12.03645 37.25252 44.07399 1.000 34.06763 57 ILE A CA 1
ATOM 387 C C . ILE A 1 57 ? -12.50999 36.17491 43.10749 1.000 40.10321 57 ILE A C 1
ATOM 388 O O . ILE A 1 57 ? -12.10150 36.14648 41.93970 1.000 44.07311 57 ILE A O 1
ATOM 393 N N . ALA A 1 58 ? -13.37679 35.27178 43.57575 1.000 35.69759 58 ALA A N 1
ATOM 394 C CA . ALA A 1 58 ? -13.91887 34.24052 42.69743 1.000 32.00708 58 ALA A CA 1
ATOM 395 C C . ALA A 1 58 ? -14.65403 34.84727 41.51164 1.000 35.66459 58 ALA A C 1
ATOM 396 O O . ALA A 1 58 ? -14.61234 34.29317 40.40766 1.000 40.94393 58 ALA A O 1
ATOM 398 N N . ASN A 1 59 ? -15.32084 35.98632 41.71465 1.000 43.41990 59 ASN A N 1
ATOM 399 C CA . ASN A 1 59 ? -15.97334 36.66699 40.60129 1.000 48.41299 59 ASN A CA 1
ATOM 400 C C . ASN A 1 59 ? -14.95378 37.19060 39.60003 1.000 44.39919 59 ASN A C 1
ATOM 401 O O . ASN A 1 59 ? -15.15505 37.07463 38.38526 1.000 49.78296 59 ASN A O 1
ATOM 406 N N . ARG A 1 60 ? -13.85563 37.77518 40.08662 1.000 34.06129 60 ARG A N 1
ATOM 407 C CA . ARG A 1 60 ? -12.80608 38.21619 39.17570 1.000 29.22219 60 ARG A CA 1
ATOM 408 C C . ARG A 1 60 ? -12.16505 37.03746 38.45493 1.000 39.30541 60 ARG A C 1
ATOM 409 O O . ARG A 1 60 ? -11.68232 37.18940 37.32664 1.000 41.92132 60 ARG A O 1
ATOM 417 N N . VAL A 1 61 ? -12.15993 35.86041 39.08299 1.000 39.12955 61 VAL A N 1
ATOM 418 C CA . VAL A 1 61 ? -11.63761 34.66536 38.42879 1.000 38.92028 61 VAL A CA 1
ATOM 419 C C . VAL A 1 61 ? -12.55058 34.24474 37.28409 1.000 43.36961 61 VAL A C 1
ATOM 420 O O . VAL A 1 61 ? -12.09083 33.97311 36.16824 1.000 44.11619 61 VAL A O 1
ATOM 424 N N . VAL A 1 62 ? -13.85919 34.18705 37.54452 1.000 44.80915 62 VAL A N 1
ATOM 425 C CA . VAL A 1 62 ? -14.81034 33.78201 36.51386 1.000 36.31497 62 VAL A CA 1
ATOM 426 C C . VAL A 1 62 ? -14.84421 34.80206 35.38205 1.000 42.23835 62 VAL A C 1
ATOM 427 O O . VAL A 1 62 ? -14.95762 34.43930 34.20483 1.000 45.33071 62 VAL A O 1
ATOM 431 N N . ALA A 1 63 ? -14.73937 36.09092 35.71566 1.000 43.59647 63 ALA A N 1
ATOM 432 C CA . ALA A 1 63 ? -14.70882 37.12172 34.68303 1.000 39.53965 63 ALA A CA 1
ATOM 433 C C . ALA A 1 63 ? -13.48296 36.97325 33.79127 1.000 46.45750 63 ALA A C 1
ATOM 434 O O . ALA A 1 63 ? -13.57914 37.09824 32.56459 1.000 41.57401 63 ALA A O 1
ATOM 436 N N . GLU A 1 64 ? -12.31906 36.70710 34.39178 1.000 51.07289 64 GLU A N 1
ATOM 437 C CA . GLU A 1 64 ? -11.10530 36.51218 33.60544 1.000 47.99377 64 GLU A CA 1
ATOM 438 C C . GLU A 1 64 ? -11.20447 35.26137 32.74116 1.000 50.50786 64 GLU A C 1
ATOM 439 O O . GLU A 1 64 ? -10.71601 35.24566 31.60613 1.000 54.77509 64 GLU A O 1
ATOM 445 N N . ILE A 1 65 ? -11.83096 34.20339 33.26092 1.000 46.53754 65 ILE A N 1
ATOM 446 C CA . ILE A 1 65 ? -12.06379 33.00593 32.45701 1.000 48.32151 65 ILE A CA 1
ATOM 447 C C . ILE A 1 65 ? -12.89762 33.34937 31.22893 1.000 51.39864 65 ILE A C 1
ATOM 448 O O . ILE A 1 65 ? -12.56293 32.96572 30.10176 1.000 58.88288 65 ILE A O 1
ATOM 453 N N . ASN A 1 66 ? -13.99357 34.08912 31.42930 1.000 46.77134 66 ASN A N 1
ATOM 454 C CA . ASN A 1 66 ? -14.83492 34.48931 30.30489 1.000 51.01835 66 ASN A CA 1
ATOM 455 C C . ASN A 1 66 ? -14.08403 35.38831 29.33362 1.000 51.08233 66 ASN A C 1
ATOM 456 O O . ASN A 1 66 ? -14.42423 35.44117 28.14675 1.000 53.04308 66 ASN A O 1
ATOM 461 N N . ASP A 1 67 ? -13.06698 36.09903 29.81524 1.000 46.02877 67 ASP A N 1
ATOM 462 C CA . ASP A 1 67 ? -12.31071 37.02777 28.98882 1.000 50.40025 67 ASP A CA 1
ATOM 463 C C . ASP A 1 67 ? -11.18609 36.35751 28.20906 1.000 55.11093 67 ASP A C 1
ATOM 464 O O . ASP A 1 67 ? -10.72813 36.91678 27.20562 1.000 59.10670 67 ASP A O 1
ATOM 469 N N . ARG A 1 68 ? -10.74289 35.17089 28.62807 1.000 40.98525 68 ARG A N 1
ATOM 470 C CA . ARG A 1 68 ? -9.56982 34.54159 28.04358 1.000 40.47087 68 ARG A CA 1
ATOM 471 C C . ARG A 1 68 ? -9.84256 33.21072 27.35585 1.000 46.46166 68 ARG A C 1
ATOM 472 O O . ARG A 1 68 ? -8.96659 32.72556 26.63046 1.000 44.26030 68 ARG A O 1
ATOM 480 N N . PHE A 1 69 ? -11.01303 32.60713 27.55187 1.000 44.02470 69 PHE A N 1
ATOM 481 C CA . PHE A 1 69 ? -11.31069 31.30907 26.96530 1.000 37.25587 69 PHE A CA 1
ATOM 482 C C . PHE A 1 69 ? -12.71554 31.31668 26.38268 1.000 44.37455 69 PHE A C 1
ATOM 483 O O . PHE A 1 69 ? -13.59658 32.04001 26.85384 1.000 62.35309 69 PHE A O 1
ATOM 491 N N . SER A 1 70 ? -12.91576 30.49492 25.35255 1.000 57.79105 70 SER A N 1
ATOM 492 C CA . SER A 1 70 ? -14.14352 30.50810 24.56921 1.000 52.17054 70 SER A CA 1
ATOM 493 C C . SER A 1 70 ? -14.90164 29.18946 24.56118 1.000 66.04601 70 SER A C 1
ATOM 494 O O . SER A 1 70 ? -16.12259 29.20559 24.38772 1.000 74.61723 70 SER A O 1
ATOM 497 N N . HIS A 1 71 ? -14.22870 28.05875 24.73171 1.000 62.20424 71 HIS A N 1
ATOM 498 C CA . HIS A 1 71 ? -14.92077 26.77567 24.64053 1.000 65.71700 71 HIS A CA 1
ATOM 499 C C . HIS A 1 71 ? -14.56909 25.82030 25.77059 1.000 62.39558 71 HIS A C 1
ATOM 500 O O . HIS A 1 71 ? -15.46366 25.17127 26.31704 1.000 61.82628 71 HIS A O 1
ATOM 507 N N . ASN A 1 72 ? -13.29336 25.70687 26.12902 1.000 51.90956 72 ASN A N 1
ATOM 508 C CA . ASN A 1 72 ? -12.88265 24.83806 27.22002 1.000 49.35708 72 ASN A CA 1
ATOM 509 C C . ASN A 1 72 ? -11.72267 25.48327 27.96064 1.000 44.56696 72 ASN A C 1
ATOM 510 O O . ASN A 1 72 ? -11.08220 26.41425 27.46680 1.000 41.99215 72 ASN A O 1
ATOM 515 N N . ILE A 1 73 ? -11.46030 24.97489 29.15910 1.000 39.04885 73 ILE A N 1
ATOM 516 C CA . ILE A 1 73 ? -10.36237 25.46726 29.98036 1.000 36.54353 73 ILE A CA 1
ATOM 517 C C . ILE A 1 73 ? -9.83108 24.30649 30.80894 1.000 39.91451 73 ILE A C 1
ATOM 518 O O . ILE A 1 73 ? -10.60127 23.50433 31.34566 1.000 30.78431 73 ILE A O 1
ATOM 523 N N . LYS A 1 74 ? -8.50638 24.20097 30.88098 1.000 41.32841 74 LYS A N 1
ATOM 524 C CA . LYS A 1 74 ? -7.87400 23.14638 31.65540 1.000 40.02065 74 LYS A CA 1
ATOM 525 C C . LYS A 1 74 ? -7.77382 23.55091 33.12383 1.000 40.97961 74 LYS A C 1
ATOM 526 O O . LYS A 1 74 ? -7.89325 24.72563 33.48318 1.000 40.31318 74 LYS A O 1
ATOM 532 N N . ILE A 1 75 ? -7.54859 22.54970 33.97732 1.000 39.56556 75 ILE A N 1
ATOM 533 C CA . ILE A 1 75 ? -7.46881 22.79457 35.41640 1.000 34.82555 75 ILE A CA 1
ATOM 534 C C . ILE A 1 75 ? -6.33004 23.75830 35.73573 1.000 50.10453 75 ILE A C 1
ATOM 535 O O . ILE A 1 75 ? -6.50685 24.72763 36.48417 1.000 46.05496 75 ILE A O 1
ATOM 540 N N . TYR A 1 76 ? -5.14337 23.51361 35.16921 1.000 33.74744 76 TYR A N 1
ATOM 541 C CA . TYR A 1 76 ? -4.00787 24.37401 35.47957 1.000 37.34018 76 TYR A CA 1
ATOM 542 C C . TYR A 1 76 ? -4.20276 25.78788 34.95032 1.000 40.39616 76 TYR A C 1
ATOM 543 O O . TYR A 1 76 ? -3.58437 26.72306 35.47106 1.000 42.30514 76 TYR A O 1
ATOM 552 N N . GLU A 1 77 ? -5.05070 25.96642 33.93558 1.000 42.65912 77 GLU A N 1
ATOM 553 C CA . GLU A 1 77 ? -5.35985 27.31261 33.46844 1.000 44.31212 77 GLU A CA 1
ATOM 554 C C . GLU A 1 77 ? -6.27123 28.04186 34.44775 1.000 48.10652 77 GLU A C 1
ATOM 555 O O . GLU A 1 77 ? -6.15488 29.26210 34.61082 1.000 45.35569 77 GLU A O 1
ATOM 561 N N . ILE A 1 78 ? -7.17085 27.31462 35.11326 1.000 42.86195 78 ILE A N 1
ATOM 562 C CA . ILE A 1 78 ? -7.98232 27.91487 36.16767 1.000 42.15925 78 ILE A CA 1
ATOM 563 C C . ILE A 1 78 ? -7.10656 28.28785 37.35745 1.000 41.57256 78 ILE A C 1
ATOM 564 O O . ILE A 1 78 ? -7.20860 29.39285 37.90360 1.000 41.75026 78 ILE A O 1
ATOM 569 N N . GLN A 1 79 ? -6.23496 27.36533 37.77709 1.000 38.53694 79 GLN A N 1
ATOM 570 C CA . GLN A 1 79 ? -5.32310 27.64126 38.88267 1.000 37.43529 79 GLN A CA 1
ATOM 571 C C . GLN A 1 79 ? -4.45948 28.86010 38.59468 1.000 39.90535 79 GLN A C 1
ATOM 572 O O . GLN A 1 79 ? -4.21689 29.68294 39.48472 1.000 47.05521 79 GLN A O 1
ATOM 578 N N . SER A 1 80 ? -3.98134 28.98715 37.35496 1.000 43.39798 80 SER A N 1
ATOM 579 C CA . SER A 1 80 ? -3.18376 30.14898 36.97630 1.000 34.85933 80 SER A CA 1
ATOM 580 C C . SER A 1 80 ? -3.96659 31.44196 37.17127 1.000 39.17058 80 SER A C 1
ATOM 581 O O . SER A 1 80 ? -3.40747 32.45616 37.60330 1.000 36.44809 80 SER A O 1
ATOM 584 N N . ILE A 1 81 ? -5.26588 31.42182 36.86536 1.000 42.09343 81 ILE A N 1
ATOM 585 C CA . ILE A 1 81 ? -6.09537 32.60860 37.04771 1.000 39.90143 81 ILE A CA 1
ATOM 586 C C . ILE A 1 81 ? -6.36411 32.85071 38.52679 1.000 36.77399 81 ILE A C 1
ATOM 587 O O . ILE A 1 81 ? -6.35617 33.99646 38.99307 1.000 36.46059 81 ILE A O 1
ATOM 592 N N . VAL A 1 82 ? -6.59996 31.77875 39.28713 1.000 36.19127 82 VAL A N 1
ATOM 593 C CA . VAL A 1 82 ? -6.85198 31.91395 40.72053 1.000 40.26968 82 VAL A CA 1
ATOM 594 C C . VAL A 1 82 ? -5.65699 32.55803 41.41301 1.000 41.01981 82 VAL A C 1
ATOM 595 O O . VAL A 1 82 ? -5.80905 33.48480 42.21779 1.000 38.08490 82 VAL A O 1
ATOM 599 N N . GLU A 1 83 ? -4.44793 32.07854 41.10624 1.000 44.62186 83 GLU A N 1
ATOM 600 C CA . GLU A 1 83 ? -3.24711 32.66879 41.69139 1.000 38.95308 83 GLU A CA 1
ATOM 601 C C . GLU A 1 83 ? -3.03127 34.09236 41.19304 1.000 36.86399 83 GLU A C 1
ATOM 602 O O . GLU A 1 83 ? -2.57203 34.95765 41.94705 1.000 44.20005 83 GLU A O 1
ATOM 608 N N . HIS A 1 84 ? -3.36249 34.35326 39.92812 1.000 36.42385 84 HIS A N 1
ATOM 609 C CA . HIS A 1 84 ? -3.22094 35.69750 39.37830 1.000 38.60681 84 HIS A CA 1
ATOM 610 C C . HIS A 1 84 ? -4.15061 36.67961 40.08259 1.000 43.75981 84 HIS A C 1
ATOM 611 O O . HIS A 1 84 ? -3.72402 37.75711 40.51438 1.000 48.07007 84 HIS A O 1
ATOM 618 N N . GLU A 1 85 ? -5.43066 36.31905 40.21273 1.000 38.91124 85 GLU A N 1
ATOM 619 C CA . GLU A 1 85 ? -6.39938 37.22755 40.81882 1.000 41.39697 85 GLU A CA 1
ATOM 620 C C . GLU A 1 85 ? -6.16710 37.39768 42.31488 1.000 41.62632 85 GLU A C 1
ATOM 621 O O . GLU A 1 85 ? -6.48668 38.45489 42.86958 1.000 46.69363 85 GLU A O 1
ATOM 627 N N . LEU A 1 86 ? -5.62569 36.37741 42.98562 1.000 43.04103 86 LEU A N 1
ATOM 628 C CA . LEU A 1 86 ? -5.25260 36.54096 44.38706 1.000 36.13023 86 LEU A CA 1
ATOM 629 C C . LEU A 1 86 ? -4.19798 37.62755 44.54829 1.000 38.98650 86 LEU A C 1
ATOM 630 O O . LEU A 1 86 ? -4.25688 38.42583 45.49051 1.000 42.74456 86 LEU A O 1
ATOM 635 N N . LEU A 1 87 ? -3.22812 37.67980 43.63204 1.000 43.10393 87 LEU A N 1
ATOM 636 C CA . LEU A 1 87 ? -2.21556 38.72798 43.69211 1.000 41.40783 87 LEU A CA 1
ATOM 637 C C . LEU A 1 87 ? -2.78495 40.08229 43.28853 1.000 46.35085 87 LEU A C 1
ATOM 638 O O . LEU A 1 87 ? -2.34466 41.11568 43.80525 1.000 50.32995 87 LEU A O 1
ATOM 643 N N . GLU A 1 88 ? -3.75416 40.10120 42.36980 1.000 41.59384 88 GLU A N 1
ATOM 644 C CA . GLU A 1 88 ? -4.42427 41.35352 42.03254 1.000 47.66405 88 GLU A CA 1
ATOM 645 C C . GLU A 1 88 ? -5.19758 41.89545 43.22650 1.000 48.81033 88 GLU A C 1
ATOM 646 O O . GLU A 1 88 ? -5.17368 43.10162 43.49803 1.000 48.68314 88 GLU A O 1
ATOM 652 N N . ALA A 1 89 ? -5.88356 41.01562 43.95586 1.000 42.77758 89 ALA A N 1
ATOM 653 C CA . ALA A 1 89 ? -6.60121 41.40052 45.16309 1.000 40.35985 89 ALA A CA 1
ATOM 654 C C . ALA A 1 89 ? -5.67700 41.65173 46.34471 1.000 50.54637 89 ALA A C 1
ATOM 655 O O . ALA A 1 89 ? -6.17344 41.91658 47.44524 1.000 60.96568 89 ALA A O 1
ATOM 657 N N . ASN A 1 90 ? -4.36171 41.56089 46.14580 1.000 44.03344 90 ASN A N 1
ATOM 658 C CA . ASN A 1 90 ? -3.35410 41.82648 47.17062 1.000 48.30569 90 ASN A CA 1
ATOM 659 C C . ASN A 1 90 ? -3.46784 40.89043 48.36988 1.000 47.30918 90 ASN A C 1
ATOM 660 O O . ASN A 1 90 ? -2.99236 41.21877 49.45874 1.000 46.77419 90 ASN A O 1
ATOM 665 N N . GLU A 1 91 ? -4.08172 39.72034 48.19832 1.000 39.69272 91 GLU A N 1
ATOM 666 C CA . GLU A 1 91 ? -4.13957 38.72003 49.26551 1.000 40.16539 91 GLU A CA 1
ATOM 667 C C . GLU A 1 91 ? -2.87661 37.85826 49.20836 1.000 43.75388 91 GLU A C 1
ATOM 668 O O . GLU A 1 91 ? -2.89181 36.67608 48.85890 1.000 38.92922 91 GLU A O 1
ATOM 674 N N . TYR A 1 92 ? -1.75696 38.49188 49.56829 1.000 33.85854 92 TYR A N 1
ATOM 675 C CA . TYR A 1 92 ? -0.45785 37.84603 49.41558 1.000 35.98714 92 TYR A CA 1
ATOM 676 C C . TYR A 1 92 ? -0.28648 36.68117 50.37828 1.000 31.93126 92 TYR A C 1
ATOM 677 O O . TYR A 1 92 ? 0.38562 35.69929 50.04338 1.000 39.95547 92 TYR A O 1
ATOM 686 N N . ALA A 1 93 ? -0.87110 36.77038 51.57363 1.000 32.11127 93 ALA A N 1
ATOM 687 C CA . ALA A 1 93 ? -0.79592 35.65564 52.51145 1.000 31.91964 93 ALA A CA 1
ATOM 688 C C . ALA A 1 93 ? -1.51984 34.43651 51.95685 1.000 38.03569 93 ALA A C 1
ATOM 689 O O . ALA A 1 93 ? -0.99995 33.31512 51.99834 1.000 41.56451 93 ALA A O 1
ATOM 691 N N . ILE A 1 94 ? -2.72497 34.64319 51.42359 1.000 34.20232 94 ILE A N 1
ATOM 692 C CA . ILE A 1 94 ? -3.47171 33.54860 50.81161 1.000 38.42764 94 ILE A CA 1
ATOM 693 C C . ILE A 1 94 ? -2.74037 33.03757 49.57751 1.000 40.40918 94 ILE A C 1
ATOM 694 O O . ILE A 1 94 ? -2.56036 31.82722 49.39515 1.000 39.32180 94 ILE A O 1
ATOM 699 N N . ALA A 1 95 ? -2.30420 33.95861 48.71317 1.000 37.94153 95 ALA A N 1
ATOM 700 C CA . ALA A 1 95 ? -1.62844 33.56622 47.47977 1.000 40.65586 95 ALA A CA 1
ATOM 701 C C . ALA A 1 95 ? -0.37764 32.74516 47.76576 1.000 39.47307 95 ALA A C 1
ATOM 702 O O . ALA A 1 95 ? -0.09185 31.77121 47.05975 1.000 37.63873 95 ALA A O 1
ATOM 704 N N . GLN A 1 96 ? 0.37634 33.11459 48.80259 1.000 38.44512 96 GLN A N 1
ATOM 705 C CA . GLN A 1 96 ? 1.55772 32.33793 49.16253 1.000 42.82493 96 GLN A CA 1
ATOM 706 C C . GLN A 1 96 ? 1.17534 30.92473 49.58567 1.000 43.17522 96 GLN A C 1
ATOM 707 O O . GLN A 1 96 ? 1.77380 29.94381 49.12886 1.000 45.04148 96 GLN A O 1
ATOM 713 N N . GLU A 1 97 ? 0.17195 30.80190 50.45880 1.000 40.92806 97 GLU A N 1
ATOM 714 C CA . GLU A 1 97 ? -0.27453 29.48176 50.89455 1.000 46.70023 97 GLU A CA 1
ATOM 715 C C . GLU A 1 97 ? -0.87275 28.68839 49.73915 1.000 46.36134 97 GLU A C 1
ATOM 716 O O . GLU A 1 97 ? -0.65137 27.47625 49.62947 1.000 43.57626 97 GLU A O 1
ATOM 722 N N . TYR A 1 98 ? -1.63064 29.35507 48.86691 1.000 35.86120 98 TYR A N 1
ATOM 723 C CA . TYR A 1 98 ? -2.24132 28.66678 47.73484 1.000 38.83660 98 TYR A CA 1
ATOM 724 C C . TYR A 1 98 ? -1.18107 28.16790 46.75641 1.000 48.01647 98 TYR A C 1
ATOM 725 O O . TYR A 1 98 ? -1.18744 26.99357 46.36736 1.000 46.94910 98 TYR A O 1
ATOM 734 N N . ILE A 1 99 ? -0.26075 29.04814 46.34701 1.000 37.60983 99 ILE A N 1
ATOM 735 C CA . ILE A 1 99 ? 0.77879 28.65743 45.39451 1.000 46.62780 99 ILE A CA 1
ATOM 736 C C . ILE A 1 99 ? 1.61977 27.51443 45.95104 1.000 46.33445 99 ILE A C 1
ATOM 737 O O . ILE A 1 99 ? 1.91645 26.54284 45.24565 1.000 46.24078 99 ILE A O 1
ATOM 742 N N . ASN A 1 100 ? 2.01626 27.61097 47.22215 1.000 42.64324 100 ASN A N 1
ATOM 743 C CA . ASN A 1 100 ? 2.85656 26.57842 47.82102 1.000 46.36022 100 ASN A CA 1
ATOM 744 C C . ASN A 1 100 ? 2.15581 25.22408 47.81015 1.000 43.60294 100 ASN A C 1
ATOM 745 O O . ASN A 1 100 ? 2.75586 24.20399 47.45101 1.000 50.13004 100 ASN A O 1
ATOM 750 N N . TYR A 1 101 ? 0.87611 25.19703 48.19012 1.000 49.81277 101 TYR A N 1
ATOM 751 C CA . TYR A 1 101 ? 0.14293 23.93506 48.22464 1.000 41.75308 101 TYR A CA 1
ATOM 752 C C . TYR A 1 101 ? -0.14011 23.41652 46.81849 1.000 44.30042 101 TYR A C 1
ATOM 753 O O . TYR A 1 101 ? -0.03541 22.21111 46.56350 1.000 40.79791 101 TYR A O 1
ATOM 762 N N . ARG A 1 102 ? -0.51532 24.30805 45.89786 1.000 40.98212 102 ARG A N 1
ATOM 763 C CA . ARG A 1 102 ? -0.79155 23.88717 44.52762 1.000 46.34754 102 ARG A CA 1
ATOM 764 C C . ARG A 1 102 ? 0.46041 23.32233 43.86873 1.000 43.57652 102 ARG A C 1
ATOM 765 O O . ARG A 1 102 ? 0.40591 22.28699 43.19504 1.000 42.07680 102 ARG A O 1
ATOM 773 N N . THR A 1 103 ? 1.59898 23.99010 44.05561 1.000 39.44761 103 THR A N 1
ATOM 774 C CA . THR A 1 103 ? 2.84452 23.51619 43.46460 1.000 45.30724 103 THR A CA 1
ATOM 775 C C . THR A 1 103 ? 3.27923 22.19267 44.08136 1.000 49.03429 103 THR A C 1
ATOM 776 O O . THR A 1 103 ? 3.80945 21.32173 43.38163 1.000 46.60279 103 THR A O 1
ATOM 780 N N . LYS A 1 104 ? 3.06085 22.02209 45.38891 1.000 38.55125 104 LYS A N 1
ATOM 781 C CA . LYS A 1 104 ? 3.38243 20.75185 46.03159 1.000 42.41684 104 LYS A CA 1
ATOM 782 C C . LYS A 1 104 ? 2.59971 19.60511 45.40550 1.000 47.01071 104 LYS A C 1
ATOM 783 O O . LYS A 1 104 ? 3.15688 18.53429 45.13837 1.000 53.23739 104 LYS A O 1
ATOM 789 N N . ARG A 1 105 ? 1.30625 19.81401 45.15561 1.000 47.63826 105 ARG A N 1
ATOM 790 C CA . ARG A 1 105 ? 0.49242 18.76552 44.55340 1.000 43.60357 105 ARG A CA 1
ATOM 791 C C . ARG A 1 105 ? 0.84820 18.54314 43.08903 1.000 44.27193 105 ARG A C 1
ATOM 792 O O . ARG A 1 105 ? 0.71060 17.42232 42.58578 1.000 41.80415 105 ARG A O 1
ATOM 800 N N . ASP A 1 106 ? 1.30157 19.58814 42.39063 1.000 40.91834 106 ASP A N 1
ATOM 801 C CA . ASP A 1 106 ? 1.70518 19.42171 40.99711 1.000 41.63103 106 ASP A CA 1
ATOM 802 C C . ASP A 1 106 ? 2.98499 18.60117 40.88470 1.000 49.92596 106 ASP A C 1
ATOM 803 O O . ASP A 1 106 ? 3.11855 17.77100 39.97787 1.000 47.87812 106 ASP A O 1
ATOM 808 N N . PHE A 1 107 ? 3.93741 18.81923 41.79407 1.000 46.95392 107 PHE A N 1
ATOM 809 C CA . PHE A 1 107 ? 5.17424 18.04527 41.76970 1.000 45.96899 107 PHE A CA 1
ATOM 810 C C . PHE A 1 107 ? 4.91286 16.58216 42.10357 1.000 46.47953 107 PHE A C 1
ATOM 811 O O . PHE A 1 107 ? 5.38265 15.68174 41.39848 1.000 56.10074 107 PHE A O 1
ATOM 819 N N . GLU A 1 108 ? 4.15674 16.32575 43.17402 1.000 41.84506 108 GLU A N 1
ATOM 820 C CA . GLU A 1 108 ? 3.84900 14.94978 43.55125 1.000 46.97293 108 GLU A CA 1
ATOM 821 C C . GLU A 1 108 ? 3.08719 14.22272 42.45172 1.000 54.83836 108 GLU A C 1
ATOM 822 O O . GLU A 1 108 ? 3.23665 13.00595 42.29174 1.000 61.72214 108 GLU A O 1
ATOM 828 N N . ARG A 1 109 ? 2.27493 14.94864 41.68228 1.000 53.07513 109 ARG A N 1
ATOM 829 C CA . ARG A 1 109 ? 1.52678 14.32555 40.59653 1.000 49.97198 109 ARG A CA 1
ATOM 830 C C . ARG A 1 109 ? 2.44789 13.92491 39.45020 1.000 56.55769 109 ARG A C 1
ATOM 831 O O . ARG A 1 109 ? 2.24081 12.88396 38.81479 1.000 51.48939 109 ARG A O 1
ATOM 839 N N . SER A 1 110 ? 3.46978 14.73926 39.16973 1.000 56.27716 110 SER A N 1
ATOM 840 C CA . SER A 1 110 ? 4.41938 14.39630 38.11620 1.000 52.32056 110 SER A CA 1
ATOM 841 C C . SER A 1 110 ? 5.36387 13.28439 38.54906 1.000 51.86195 110 SER A C 1
ATOM 842 O O . SER A 1 110 ? 5.78931 12.47852 37.71491 1.000 55.32936 110 SER A O 1
ATOM 845 N N . GLN A 1 111 ? 5.69831 13.22006 39.83956 1.000 49.75327 111 GLN A N 1
ATOM 846 C CA . GLN A 1 111 ? 6.61168 12.19909 40.33805 1.000 55.74356 111 GLN A CA 1
ATOM 847 C C . GLN A 1 111 ? 6.02645 10.79569 40.26793 1.000 59.08144 111 GLN A C 1
ATOM 848 O O . GLN A 1 111 ? 6.77959 9.82372 40.39176 1.000 68.94682 111 GLN A O 1
ATOM 854 N N . ALA A 1 112 ? 4.71334 10.66428 40.07302 1.000 57.33910 112 ALA A N 1
ATOM 855 C CA . ALA A 1 112 ? 4.11557 9.35574 39.84566 1.000 51.41284 112 ALA A CA 1
ATOM 856 C C . ALA A 1 112 ? 4.46170 8.78969 38.47634 1.000 58.70393 112 ALA A C 1
ATOM 857 O O . ALA A 1 112 ? 4.16544 7.61906 38.21634 1.000 64.57107 112 ALA A O 1
ATOM 859 N N . THR A 1 113 ? 5.06559 9.59035 37.59988 1.000 69.94828 113 THR A N 1
ATOM 860 C CA . THR A 1 113 ? 5.57367 9.12948 36.31564 1.000 65.09364 113 THR A CA 1
ATOM 861 C C . THR A 1 113 ? 7.08862 8.96838 36.31392 1.000 67.78803 113 THR A C 1
ATOM 862 O O . THR A 1 113 ? 7.65646 8.55855 35.29689 1.000 68.34382 113 THR A O 1
ATOM 866 N N . ASP A 1 114 ? 7.75004 9.28035 37.42537 1.000 66.00100 114 ASP A N 1
ATOM 867 C CA . ASP A 1 114 ? 9.20008 9.19459 37.51005 1.000 80.43550 114 ASP A CA 1
ATOM 868 C C . ASP A 1 114 ? 9.63925 7.74972 37.71147 1.000 84.43618 114 ASP A C 1
ATOM 869 O O . ASP A 1 114 ? 9.05989 7.01395 38.51567 1.000 82.88023 114 ASP A O 1
ATOM 874 N N . ILE A 1 115 ? 10.67646 7.34845 36.97501 1.000 81.72765 115 ILE A N 1
ATOM 875 C CA . ILE A 1 115 ? 11.14079 5.96582 37.03068 1.000 74.17487 115 ILE A CA 1
ATOM 876 C C . ILE A 1 115 ? 12.11177 5.75688 38.18450 1.000 82.16939 115 ILE A C 1
ATOM 877 O O . ILE A 1 115 ? 12.03904 4.74393 38.88877 1.000 81.96728 115 ILE A O 1
ATOM 882 N N . ASN A 1 116 ? 13.04031 6.69776 38.38912 1.000 90.40519 116 ASN A N 1
ATOM 883 C CA . ASN A 1 116 ? 14.06827 6.52297 39.41213 1.000 91.60093 116 ASN A CA 1
ATOM 884 C C . ASN A 1 116 ? 13.46127 6.28963 40.78834 1.000 93.47729 116 ASN A C 1
ATOM 885 O O . ASN A 1 116 ? 14.02869 5.54998 41.60107 1.000 90.76339 116 ASN A O 1
ATOM 890 N N . PHE A 1 117 ? 12.30845 6.89997 41.06221 1.000 90.65440 117 PHE A N 1
ATOM 891 C CA . PHE A 1 117 ? 11.60685 6.63552 42.31189 1.000 80.80297 117 PHE A CA 1
ATOM 892 C C . PHE A 1 117 ? 11.09363 5.20115 42.35838 1.000 86.81850 117 PHE A C 1
ATOM 893 O O . PHE A 1 117 ? 11.30279 4.48744 43.34594 1.000 87.06774 117 PHE A O 1
ATOM 901 N N . THR A 1 118 ? 10.43672 4.75293 41.28684 1.000 87.84177 118 THR A N 1
ATOM 902 C CA . THR A 1 118 ? 9.77139 3.45505 41.31518 1.000 89.46061 118 THR A CA 1
ATOM 903 C C . THR A 1 118 ? 10.70643 2.30340 40.96031 1.000 79.27247 118 THR A C 1
ATOM 904 O O . THR A 1 118 ? 10.45633 1.16693 41.37749 1.000 70.57022 118 THR A O 1
ATOM 908 N N . ILE A 1 119 ? 11.77455 2.56075 40.19981 1.000 87.09941 119 ILE A N 1
ATOM 909 C CA . ILE A 1 119 ? 12.71722 1.49126 39.88012 1.000 76.08861 119 ILE A CA 1
ATOM 910 C C . ILE A 1 119 ? 13.48066 1.06701 41.12730 1.000 76.27987 119 ILE A C 1
ATOM 911 O O . ILE A 1 119 ? 13.74345 -0.12356 41.33652 1.000 71.18474 119 ILE A O 1
ATOM 916 N N . ASN A 1 120 ? 13.83828 2.02836 41.98130 1.000 72.77154 120 ASN A N 1
ATOM 917 C CA . ASN A 1 120 ? 14.48122 1.68451 43.24503 1.000 82.52094 120 ASN A CA 1
ATOM 918 C C . ASN A 1 120 ? 13.53904 0.89382 44.14550 1.000 85.58377 120 ASN A C 1
ATOM 919 O O . ASN A 1 120 ? 13.97587 -0.00617 44.87175 1.000 86.91372 120 ASN A O 1
ATOM 924 N N . LYS A 1 121 ? 12.24223 1.21313 44.11054 1.000 81.32133 121 LYS A N 1
ATOM 925 C CA . LYS A 1 121 ? 11.27203 0.45172 44.89017 1.000 72.89612 121 LYS A CA 1
ATOM 926 C C . LYS A 1 121 ? 11.02258 -0.92640 44.28778 1.000 77.27045 121 LYS A C 1
ATOM 927 O O . LYS A 1 121 ? 10.76078 -1.88390 45.02490 1.000 69.09218 121 LYS A O 1
ATOM 933 N N . LEU A 1 122 ? 11.09849 -1.04568 42.95826 1.000 79.08992 122 LEU A N 1
ATOM 934 C CA . LEU A 1 122 ? 10.90963 -2.34078 42.30884 1.000 71.10701 122 LEU A CA 1
ATOM 935 C C . LEU A 1 122 ? 12.02787 -3.31342 42.66630 1.000 79.12213 122 LEU A C 1
ATOM 936 O O . LEU A 1 122 ? 11.78250 -4.51202 42.84812 1.000 83.31556 122 LEU A O 1
ATOM 941 N N . VAL A 1 123 ? 13.26145 -2.81869 42.76760 1.000 85.18604 123 VAL A N 1
ATOM 942 C CA . VAL A 1 123 ? 14.39863 -3.68035 43.07027 1.000 84.26026 123 VAL A CA 1
ATOM 943 C C . VAL A 1 123 ? 14.57782 -3.90481 44.57032 1.000 92.30853 123 VAL A C 1
ATOM 944 O O . VAL A 1 123 ? 15.19994 -4.90077 44.96997 1.000 81.98364 123 VAL A O 1
ATOM 948 N N . ASN A 1 124 ? 14.02668 -3.03018 45.41365 1.000 94.15433 124 ASN A N 1
ATOM 949 C CA . ASN A 1 124 ? 14.25317 -3.13224 46.85087 1.000 89.64295 124 ASN A CA 1
ATOM 950 C C . ASN A 1 124 ? 13.07599 -3.74890 47.59904 1.000 90.95170 124 ASN A C 1
ATOM 951 O O . ASN A 1 124 ? 13.11462 -4.93256 47.95142 1.000 88.47236 124 ASN A O 1
ATOM 956 N N . LYS A 1 125 ? 12.02442 -2.96624 47.84531 1.000 81.85928 125 LYS A N 1
ATOM 957 C CA . LYS A 1 125 ? 11.05029 -3.35703 48.85803 1.000 75.72265 125 LYS A CA 1
ATOM 958 C C . LYS A 1 125 ? 9.64434 -3.61221 48.32429 1.000 81.75111 125 LYS A C 1
ATOM 959 O O . LYS A 1 125 ? 9.27131 -4.76249 48.07287 1.000 84.32976 125 LYS A O 1
ATOM 965 N N . ASP A 1 126 ? 8.85636 -2.54939 48.15554 1.000 81.31398 126 ASP A N 1
ATOM 966 C CA . ASP A 1 126 ? 7.40327 -2.67870 48.12057 1.000 69.39721 126 ASP A CA 1
ATOM 967 C C . ASP A 1 126 ? 6.82710 -3.00579 46.74652 1.000 72.92478 126 ASP A C 1
ATOM 968 O O . ASP A 1 126 ? 5.75805 -3.62130 46.67476 1.000 72.36063 126 ASP A O 1
ATOM 973 N N . GLN A 1 127 ? 7.47973 -2.61298 45.65559 1.000 64.24257 127 GLN A N 1
ATOM 974 C CA . GLN A 1 127 ? 6.89172 -2.80285 44.33422 1.000 57.51189 127 GLN A CA 1
ATOM 975 C C . GLN A 1 127 ? 7.04472 -4.24368 43.85857 1.000 54.32350 127 GLN A C 1
ATOM 976 O O . GLN A 1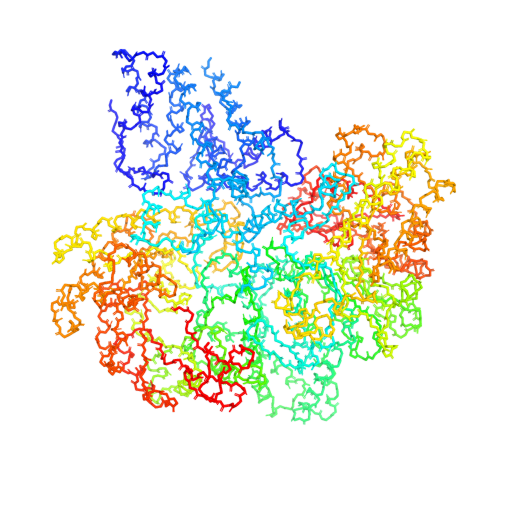 127 ? 8.06065 -4.89606 44.11389 1.000 66.82478 127 GLN A O 1
ATOM 982 N N . ALA A 1 128 ? 6.02354 -4.73236 43.15589 1.000 50.61881 128 ALA A N 1
ATOM 983 C CA . ALA A 1 128 ? 5.96046 -6.12159 42.72155 1.000 51.85565 128 ALA A CA 1
ATOM 984 C C . ALA A 1 128 ? 6.60144 -6.29840 41.35233 1.000 51.58007 128 ALA A C 1
ATOM 985 O O . ALA A 1 128 ? 6.48401 -5.43443 40.47956 1.000 53.00718 128 ALA A O 1
ATOM 987 N N . VAL A 1 129 ? 7.26308 -7.43766 41.16444 1.000 49.79737 129 VAL A N 1
ATOM 988 C CA . VAL A 1 129 ? 7.95171 -7.76093 39.91648 1.000 50.56334 129 VAL A CA 1
ATOM 989 C C . VAL A 1 129 ? 7.20267 -8.83723 39.13612 1.000 49.81581 129 VAL A C 1
ATOM 990 O O . VAL A 1 129 ? 6.85780 -8.64330 37.96985 1.000 63.43348 129 VAL A O 1
ATOM 994 N N . VAL A 1 130 ? 6.94014 -9.97990 39.76480 1.000 47.18734 130 VAL A N 1
ATOM 995 C CA . VAL A 1 130 ? 6.21663 -11.07161 39.11890 1.000 56.71221 130 VAL A CA 1
ATOM 996 C C . VAL A 1 130 ? 4.73044 -10.72420 39.12526 1.000 59.31299 130 VAL A C 1
ATOM 997 O O . VAL A 1 130 ? 4.07694 -10.76547 40.17052 1.000 64.33470 130 VAL A O 1
ATOM 1001 N N . HIS A 1 131 ? 4.18970 -10.38680 37.95044 1.000 61.92593 131 HIS A N 1
ATOM 1002 C CA A HIS A 1 131 ? 2.80946 -9.93041 37.84884 0.500 69.26349 131 HIS A CA 1
ATOM 1003 C CA B HIS A 1 131 ? 2.80600 -9.93773 37.85066 0.500 69.29047 131 HIS A CA 1
ATOM 1004 C C . HIS A 1 131 ? 2.12465 -10.48612 36.60291 1.000 68.81598 131 HIS A C 1
ATOM 1005 O O . HIS A 1 131 ? 1.18229 -9.87533 36.08643 1.000 81.89774 131 HIS A O 1
ATOM 1018 N N . GLU A 1 132 ? 2.57929 -11.63786 36.10302 1.000 56.42849 132 GLU A N 1
ATOM 1019 C CA . GLU A 1 132 ? 1.96538 -12.18619 34.89671 1.000 83.71020 132 GLU A CA 1
ATOM 1020 C C . GLU A 1 132 ? 0.57568 -12.74169 35.18485 1.000 78.49749 132 GLU A C 1
ATOM 1021 O O . GLU A 1 132 ? -0.35521 -12.53453 34.39789 1.000 77.80947 132 GLU A O 1
ATOM 1027 N N . ASN A 1 133 ? 0.41430 -13.44498 36.30162 1.000 87.53057 133 ASN A N 1
ATOM 1028 C CA . ASN A 1 133 ? -0.89421 -13.95297 36.70407 1.000 69.87621 133 ASN A CA 1
ATOM 1029 C C . ASN A 1 133 ? -1.44578 -13.14139 37.87029 1.000 74.15858 133 ASN A C 1
ATOM 1030 O O . ASN A 1 133 ? -0.78699 -12.22779 38.36721 1.000 78.86757 133 ASN A O 1
ATOM 1035 N N . SER A 1 138 ? 11.23212 -16.80705 25.05680 1.000 70.94219 138 SER A N 1
ATOM 1036 C CA . SER A 1 138 ? 11.64294 -15.80063 26.02984 1.000 74.14011 138 SER A CA 1
ATOM 1037 C C . SER A 1 138 ? 13.14010 -15.90209 26.33385 1.000 69.07764 138 SER A C 1
ATOM 1038 O O . SER A 1 138 ? 13.58839 -15.56826 27.43224 1.000 59.19176 138 SER A O 1
ATOM 1041 N N . ASP A 1 139 ? 13.91120 -16.35533 25.34418 1.000 58.68591 139 ASP A N 1
ATOM 1042 C CA . ASP A 1 139 ? 15.34056 -16.57528 25.51682 1.000 40.12539 139 ASP A CA 1
ATOM 1043 C C . ASP A 1 139 ? 16.20806 -15.46790 24.93519 1.000 45.93432 139 ASP A C 1
ATOM 1044 O O . ASP A 1 139 ? 17.34541 -15.29571 25.38859 1.000 43.61993 139 ASP A O 1
ATOM 1049 N N . LEU A 1 140 ? 15.71281 -14.72851 23.94610 1.000 36.17542 140 LEU A N 1
ATOM 1050 C CA . LEU A 1 140 ? 16.51089 -13.68238 23.32413 1.000 31.29822 140 LEU A CA 1
ATOM 1051 C C . LEU A 1 140 ? 16.84635 -12.58800 24.33155 1.000 43.68419 140 LEU A C 1
ATOM 1052 O O . LEU A 1 140 ? 16.05506 -12.26503 25.22269 1.000 41.76117 140 LEU A O 1
ATOM 1057 N N . TYR A 1 141 ? 18.04345 -12.01511 24.17891 1.000 41.25129 141 TYR A N 1
ATOM 1058 C CA . TYR A 1 141 ? 18.49907 -10.98957 25.11217 1.000 43.32563 141 TYR A CA 1
ATOM 1059 C C . TYR A 1 141 ? 17.60815 -9.75673 25.06137 1.000 35.28597 141 TYR A C 1
ATOM 1060 O O . TYR A 1 141 ? 17.23836 -9.20817 26.10523 1.000 37.23690 141 TYR A O 1
ATOM 1069 N N . ASN A 1 142 ? 17.26174 -9.29672 23.85659 1.000 36.49641 142 ASN A N 1
ATOM 1070 C CA . ASN A 1 142 ? 16.41516 -8.11397 23.75159 1.000 40.54670 142 ASN A CA 1
ATOM 1071 C C . ASN A 1 142 ? 15.03526 -8.37179 24.33722 1.000 40.52055 142 ASN A C 1
ATOM 1072 O O . ASN A 1 142 ? 14.40814 -7.44967 24.87077 1.000 43.22702 142 ASN A O 1
ATOM 1077 N N . THR A 1 143 ? 14.55616 -9.61710 24.26606 1.000 42.32130 143 THR A N 1
ATOM 1078 C CA . THR A 1 143 ? 13.32103 -9.97584 24.95623 1.000 39.34533 143 THR A CA 1
ATOM 1079 C C . THR A 1 143 ? 13.49383 -9.85906 26.46540 1.000 43.07774 143 THR A C 1
ATOM 1080 O O . THR A 1 143 ? 12.64790 -9.27927 27.15774 1.000 41.94878 143 THR A O 1
ATOM 1084 N N . GLN A 1 144 ? 14.59802 -10.40120 26.99029 1.000 40.26030 144 GLN A N 1
ATOM 1085 C CA . GLN A 1 144 ? 14.83994 -10.36714 28.42999 1.000 36.28075 144 GLN A CA 1
ATOM 1086 C C . GLN A 1 144 ? 14.94768 -8.93718 28.94323 1.000 37.34259 144 GLN A C 1
ATOM 1087 O O . GLN A 1 144 ? 14.43451 -8.61498 30.02188 1.000 42.53274 144 GLN A O 1
ATOM 1093 N N . ARG A 1 145 ? 15.61789 -8.06526 28.18860 1.000 46.06301 145 ARG A N 1
ATOM 1094 C CA . ARG A 1 145 ? 15.72260 -6.67137 28.60285 1.000 46.90497 145 ARG A CA 1
ATOM 1095 C C . ARG A 1 145 ? 14.39209 -5.94449 28.45724 1.000 48.19151 145 ARG A C 1
ATOM 1096 O O . ARG A 1 145 ? 14.09386 -5.03799 29.24356 1.000 36.37175 145 ARG A O 1
ATOM 1104 N N . ASP A 1 146 ? 13.57710 -6.33366 27.47260 1.000 44.20221 146 ASP A N 1
ATOM 1105 C CA . ASP A 1 146 ? 12.28111 -5.68967 27.29071 1.000 35.39182 146 ASP A CA 1
ATOM 1106 C C . ASP A 1 146 ? 11.30790 -6.06119 28.40206 1.000 47.46055 146 ASP A C 1
ATOM 1107 O O . ASP A 1 146 ? 10.41404 -5.27091 28.72833 1.000 46.55302 146 ASP A O 1
ATOM 1112 N N . LEU A 1 147 ? 11.46265 -7.25236 28.98909 1.000 46.12191 147 LEU A N 1
ATOM 1113 C CA . LEU A 1 147 ? 10.62716 -7.63979 30.12235 1.000 41.42957 147 LEU A CA 1
ATOM 1114 C C . LEU A 1 147 ? 10.72960 -6.62674 31.25500 1.000 48.09201 147 LEU A C 1
ATOM 1115 O O . LEU A 1 147 ? 9.71854 -6.26427 31.86811 1.000 42.07461 147 LEU A O 1
ATOM 1120 N N . THR A 1 148 ? 11.94532 -6.15491 31.54446 1.000 39.13244 148 THR A N 1
ATOM 1121 C CA . THR A 1 148 ? 12.12488 -5.19119 32.62420 1.000 41.29203 148 THR A CA 1
ATOM 1122 C C . THR A 1 148 ? 11.56613 -3.82305 32.25490 1.000 36.87867 148 THR A C 1
ATOM 1123 O O . THR A 1 148 ? 11.09187 -3.09308 33.13267 1.000 38.65427 148 THR A O 1
ATOM 1127 N N . ALA A 1 149 ? 11.61027 -3.45794 30.97137 1.000 29.78498 149 ALA A N 1
ATOM 1128 C CA . ALA A 1 149 ? 10.99430 -2.20578 30.54515 1.000 35.09829 149 ALA A CA 1
ATOM 1129 C C . ALA A 1 149 ? 9.47832 -2.25944 30.69731 1.000 35.67672 149 ALA A C 1
ATOM 1130 O O . ALA A 1 149 ? 8.84830 -1.25562 31.04832 1.000 36.50427 149 ALA A O 1
ATOM 1132 N N . GLY A 1 150 ? 8.87666 -3.42293 30.44234 1.000 27.85408 150 GLY A N 1
ATOM 1133 C CA . GLY A 1 150 ? 7.43750 -3.55032 30.60527 1.000 38.24545 150 GLY A CA 1
ATOM 1134 C C . GLY A 1 150 ? 7.01622 -3.60268 32.06151 1.000 34.72338 150 GLY A C 1
ATOM 1135 O O . GLY A 1 150 ? 5.96305 -3.07574 32.43059 1.000 35.38255 150 GLY A O 1
ATOM 1136 N N . ILE A 1 151 ? 7.82557 -4.24862 32.90461 1.000 32.08983 151 ILE A N 1
ATOM 1137 C CA . ILE A 1 151 ? 7.56697 -4.25546 34.34236 1.000 30.18226 151 ILE A CA 1
ATOM 1138 C C . ILE A 1 151 ? 7.54672 -2.83025 34.87980 1.000 39.13158 151 ILE A C 1
ATOM 1139 O O . ILE A 1 151 ? 6.63834 -2.43811 35.62192 1.000 38.64786 151 ILE A O 1
ATOM 1144 N N . VAL A 1 152 ? 8.55011 -2.03207 34.50700 1.000 37.81068 152 VAL A N 1
ATOM 1145 C CA . VAL A 1 152 ? 8.58130 -0.63271 34.92230 1.000 44.91047 152 VAL A CA 1
ATOM 1146 C C . VAL A 1 152 ? 7.40600 0.12700 34.31923 1.000 40.86729 152 VAL A C 1
ATOM 1147 O O . VAL A 1 152 ? 6.73654 0.90998 35.00357 1.000 38.25080 152 VAL A O 1
ATOM 1151 N N . GLY A 1 153 ? 7.12800 -0.10178 33.03439 1.000 37.57988 153 GLY A N 1
ATOM 1152 C CA . GLY A 1 153 ? 6.04463 0.61621 32.38246 1.000 37.28268 153 GLY A CA 1
ATOM 1153 C C . GLY A 1 153 ? 4.68549 0.29039 32.96963 1.000 40.57120 153 GLY A C 1
ATOM 1154 O O . GLY A 1 153 ? 3.85159 1.17865 33.16052 1.000 43.53704 153 GLY A O 1
ATOM 1155 N N . LYS A 1 154 ? 4.44229 -0.98671 33.26569 1.000 36.67199 154 LYS A N 1
ATOM 1156 C CA . LYS A 1 154 ? 3.17018 -1.36318 33.87132 1.000 37.36393 154 LYS A CA 1
ATOM 1157 C C . LYS A 1 154 ? 3.06128 -0.82888 35.29448 1.000 37.35834 154 LYS A C 1
ATOM 1158 O O . LYS A 1 154 ? 1.98924 -0.37975 35.71464 1.000 44.58305 154 LYS A O 1
ATOM 1164 N N . SER A 1 155 ? 4.16260 -0.85490 36.04679 1.000 36.15769 155 SER A N 1
ATOM 1165 C CA . SER A 1 155 ? 4.13348 -0.33799 37.41067 1.000 36.07261 155 SER A CA 1
ATOM 1166 C C . SER A 1 155 ? 3.91317 1.17256 37.43013 1.000 39.15436 155 SER A C 1
ATOM 1167 O O . SER A 1 155 ? 3.14396 1.68184 38.25317 1.000 50.20243 155 SER A O 1
ATOM 1170 N N . VAL A 1 156 ? 4.57714 1.90622 36.53520 1.000 40.62718 156 VAL A N 1
ATOM 1171 C CA . VAL A 1 156 ? 4.35301 3.34636 36.44857 1.000 35.85602 156 VAL A CA 1
ATOM 1172 C C . VAL A 1 156 ? 2.96569 3.63633 35.89144 1.000 42.63652 156 VAL A C 1
ATOM 1173 O O . VAL A 1 156 ? 2.26721 4.54062 36.36589 1.000 40.21905 156 VAL A O 1
ATOM 1177 N N . GLY A 1 157 ? 2.54270 2.86978 34.88253 1.000 47.77341 157 GLY A N 1
ATOM 1178 C CA . GLY A 1 157 ? 1.26653 3.13901 34.24040 1.000 29.17315 157 GLY A CA 1
ATOM 1179 C C . GLY A 1 157 ? 0.08777 3.00294 35.18336 1.000 34.99682 157 GLY A C 1
ATOM 1180 O O . GLY A 1 157 ? -0.86088 3.78830 35.12022 1.000 36.84053 157 GLY A O 1
ATOM 1181 N N . LEU A 1 158 ? 0.13343 2.00842 36.07502 1.000 37.48192 158 LEU A N 1
ATOM 1182 C CA . LEU A 1 158 ? -0.96045 1.81032 37.02046 1.000 30.29635 158 LEU A CA 1
ATOM 1183 C C . LEU A 1 158 ? -1.13899 3.01365 37.93674 1.000 44.36034 158 LEU A C 1
ATOM 1184 O O . LEU A 1 158 ? -2.27044 3.34842 38.30653 1.000 37.36743 158 LEU A O 1
ATOM 1189 N N . LYS A 1 159 ? -0.04305 3.67988 38.30670 1.000 36.11825 159 LYS A N 1
ATOM 1190 C CA . LYS A 1 159 ? -0.13347 4.87411 39.13611 1.000 36.68755 159 LYS A CA 1
ATOM 1191 C C . LYS A 1 159 ? -0.56958 6.10429 38.35060 1.000 43.95594 159 LYS A C 1
ATOM 1192 O O . LYS A 1 159 ? -1.02953 7.07814 38.95688 1.000 45.23715 159 LYS A O 1
ATOM 1198 N N . MET A 1 160 ? -0.43470 6.08546 37.02284 1.000 37.87026 160 MET A N 1
ATOM 1199 C CA . MET A 1 160 ? -0.82305 7.23703 36.21603 1.000 35.92025 160 MET A CA 1
ATOM 1200 C C . MET A 1 160 ? -2.31156 7.24262 35.90062 1.000 35.54869 160 MET A C 1
ATOM 1201 O O . MET A 1 160 ? -2.90059 8.31657 35.73292 1.000 38.85879 160 MET A O 1
ATOM 1206 N N . LEU A 1 161 ? -2.92650 6.06743 35.80959 1.000 37.09078 161 LEU A N 1
ATOM 1207 C CA . LEU A 1 161 ? -4.33053 5.97992 35.45268 1.000 39.25695 161 LEU A CA 1
ATOM 1208 C C . LEU A 1 161 ? -5.20280 6.61402 36.53377 1.000 41.86041 161 LEU A C 1
ATOM 1209 O O . LEU A 1 161 ? -4.80949 6.67720 37.70267 1.000 38.24285 161 LEU A O 1
ATOM 1214 N N . PRO A 1 162 ? -6.37924 7.11324 36.16345 1.000 43.08647 162 PRO A N 1
ATOM 1215 C CA . PRO A 1 162 ? -7.39226 7.44577 37.16529 1.000 37.45085 162 PRO A CA 1
ATOM 1216 C C . PRO A 1 162 ? -7.65463 6.24748 38.05712 1.000 42.34564 162 PRO A C 1
ATOM 1217 O O . PRO A 1 162 ? -7.83531 5.12672 37.55756 1.000 50.79680 162 PRO A O 1
ATOM 1221 N N . PRO A 1 163 ? -7.66284 6.43870 39.37821 1.000 41.19193 163 PRO A N 1
ATOM 1222 C CA . PRO A 1 163 ? -7.67927 5.27917 40.28954 1.000 45.30058 163 PRO A CA 1
ATOM 1223 C C . PRO A 1 163 ? -8.80843 4.29434 40.03088 1.000 43.48440 163 PRO A C 1
ATOM 1224 O O . PRO A 1 163 ? -8.58412 3.07938 40.09891 1.000 48.21109 163 PRO A O 1
ATOM 1228 N N . HIS A 1 164 ? -10.01389 4.77716 39.72057 1.000 46.35826 164 HIS A N 1
ATOM 1229 C CA . HIS A 1 164 ? -11.12040 3.85705 39.47903 1.000 42.98416 164 HIS A CA 1
ATOM 1230 C C . HIS A 1 164 ? -10.91026 3.04803 38.20461 1.000 40.06211 164 HIS A C 1
ATOM 1231 O O . HIS A 1 164 ? -11.41877 1.92695 38.09338 1.000 44.41428 164 HIS A O 1
ATOM 1238 N N . VAL A 1 165 ? -10.16144 3.58787 37.24182 1.000 44.89499 165 VAL A N 1
ATOM 1239 C CA . VAL A 1 165 ? -9.81485 2.81398 36.05370 1.000 38.25299 165 VAL A CA 1
ATOM 1240 C C . VAL A 1 165 ? -8.80814 1.72425 36.40154 1.000 38.55110 165 VAL A C 1
ATOM 1241 O O . VAL A 1 165 ? -8.92692 0.57873 35.94752 1.000 32.00762 165 VAL A O 1
ATOM 1245 N N . ALA A 1 166 ? -7.80263 2.06101 37.21259 1.000 41.67432 166 ALA A N 1
ATOM 1246 C CA . ALA A 1 166 ? -6.80705 1.07060 37.60735 1.000 41.57646 166 ALA A CA 1
ATOM 1247 C C . ALA A 1 166 ? -7.44004 -0.05647 38.41216 1.000 37.93401 166 ALA A C 1
ATOM 1248 O O . ALA A 1 166 ? -7.12907 -1.23397 38.19373 1.000 37.35278 166 ALA A O 1
ATOM 1250 N N . ASN A 1 167 ? -8.33380 0.28416 39.34572 1.000 32.45086 167 ASN A N 1
ATOM 1251 C CA . ASN A 1 167 ? -9.00741 -0.74219 40.13639 1.000 34.17287 167 ASN A CA 1
ATOM 1252 C C . ASN A 1 167 ? -9.82762 -1.66401 39.24489 1.000 36.31730 167 ASN A C 1
ATOM 1253 O O . ASN A 1 167 ? -9.79080 -2.89056 39.39760 1.000 37.11635 167 ASN A O 1
ATOM 1258 N N . ALA A 1 168 ? -10.57309 -1.08552 38.29988 1.000 32.11715 168 ALA A N 1
ATOM 1259 C CA . ALA A 1 168 ? -11.38625 -1.89243 37.39620 1.000 32.25366 168 ALA A CA 1
ATOM 1260 C C . ALA A 1 168 ? -10.52584 -2.83894 36.56957 1.000 40.58031 168 ALA A C 1
ATOM 1261 O O . ALA A 1 168 ? -10.92786 -3.97701 36.29796 1.000 39.96172 168 ALA A O 1
ATOM 1263 N N . HIS A 1 169 ? -9.33439 -2.39086 36.16535 1.000 36.55977 169 HIS A N 1
ATOM 1264 C CA . HIS A 1 169 ? -8.45790 -3.24916 35.37547 1.000 33.03482 169 HIS A CA 1
ATOM 1265 C C . HIS A 1 169 ? -7.90354 -4.39486 36.21316 1.000 34.42444 169 HIS A C 1
ATOM 1266 O O . HIS A 1 169 ? -7.93364 -5.55586 35.78973 1.000 39.53839 169 HIS A O 1
ATOM 1273 N N . GLN A 1 170 ? -7.38466 -4.08544 37.40513 1.000 36.48114 170 GLN A N 1
ATOM 1274 C CA . GLN A 1 170 ? -6.77483 -5.11749 38.23962 1.000 37.74318 170 GLN A CA 1
ATOM 1275 C C . GLN A 1 170 ? -7.80039 -6.15431 38.68090 1.000 37.21350 170 GLN A C 1
ATOM 1276 O O . GLN A 1 170 ? -7.49746 -7.35212 38.72696 1.000 43.42083 170 GLN A O 1
ATOM 1282 N N . LYS A 1 171 ? -9.01762 -5.71463 39.01239 1.000 34.03250 171 LYS A N 1
ATOM 1283 C CA . LYS A 1 171 ? -10.06238 -6.65664 39.40059 1.000 38.78439 171 LYS A CA 1
ATOM 1284 C C . LYS A 1 171 ? -10.48868 -7.53694 38.23429 1.000 41.50686 171 LYS A C 1
ATOM 1285 O O . LYS A 1 171 ? -10.91958 -8.67620 38.44511 1.000 49.54242 171 LYS A O 1
ATOM 1291 N N . GLY A 1 172 ? -10.37031 -7.03833 37.00869 1.000 38.86059 172 GLY A N 1
ATOM 1292 C CA . GLY A 1 172 ? -10.85141 -7.74699 35.84405 1.000 40.13907 172 GLY A CA 1
ATOM 1293 C C . GLY A 1 172 ? -12.18708 -7.27910 35.31222 1.000 34.89305 172 GLY A C 1
ATOM 1294 O O . GLY A 1 172 ? -12.76885 -7.96678 34.46507 1.000 32.48917 172 GLY A O 1
ATOM 1295 N N . ASP A 1 173 ? -12.69824 -6.14116 35.79047 1.000 27.76886 173 ASP A N 1
ATOM 1296 C CA . ASP A 1 173 ? -13.94514 -5.60778 35.25280 1.000 39.16155 173 ASP A CA 1
ATOM 1297 C C . ASP A 1 173 ? -13.74950 -5.09374 33.83432 1.000 33.10888 173 ASP A C 1
ATOM 1298 O O . ASP A 1 173 ? -14.61910 -5.27512 32.97569 1.000 39.69712 173 ASP A O 1
ATOM 1303 N N . ILE A 1 174 ? -12.61855 -4.44469 33.57312 1.000 35.89806 174 ILE A N 1
ATOM 1304 C CA . ILE A 1 174 ? -12.22987 -4.01798 32.24142 1.000 39.60143 174 ILE A CA 1
ATOM 1305 C C . ILE A 1 174 ? -10.80780 -4.50051 31.98356 1.000 39.46446 174 ILE A C 1
ATOM 1306 O O . ILE A 1 174 ? -10.16093 -5.08158 32.85351 1.000 42.81320 174 ILE A O 1
ATOM 1311 N N . HIS A 1 175 ? -10.32475 -4.25213 30.76985 1.000 41.16122 175 HIS A N 1
ATOM 1312 C CA . HIS A 1 175 ? -8.93230 -4.50817 30.42057 1.000 32.20981 175 HIS A CA 1
ATOM 1313 C C . HIS A 1 175 ? -8.38319 -3.27449 29.72093 1.000 34.62215 175 HIS A C 1
ATOM 1314 O O . HIS A 1 175 ? -8.81610 -2.93984 28.61298 1.000 34.64817 175 HIS A O 1
ATOM 1321 N N . PHE A 1 176 ? -7.44443 -2.59668 30.37615 1.000 33.59897 176 PHE A N 1
ATOM 1322 C CA . PHE A 1 176 ? -6.72154 -1.47644 29.78612 1.000 30.87811 176 PHE A CA 1
ATOM 1323 C C . PHE A 1 176 ? -5.54894 -2.04955 28.99815 1.000 29.45254 176 PHE A C 1
ATOM 1324 O O . PHE A 1 176 ? -4.56517 -2.51084 29.58416 1.000 34.73801 176 PHE A O 1
ATOM 1332 N N . HIS A 1 177 ? -5.65633 -2.02734 27.67297 1.000 37.17188 177 HIS A N 1
ATOM 1333 C CA . HIS A 1 177 ? -4.71266 -2.74856 26.83150 1.000 39.48609 177 HIS A CA 1
ATOM 1334 C C . HIS A 1 177 ? -3.34856 -2.06650 26.79979 1.000 42.41917 177 HIS A C 1
ATOM 1335 O O . HIS A 1 177 ? -3.23637 -0.83835 26.85650 1.000 34.00906 177 HIS A O 1
ATOM 1342 N N . ASP A 1 178 ? -2.30276 -2.89678 26.72642 1.000 32.03228 178 ASP A N 1
ATOM 1343 C CA . ASP A 1 178 ? -0.93429 -2.45608 26.44972 1.000 26.86134 178 ASP A CA 1
ATOM 1344 C C . ASP A 1 178 ? -0.38034 -1.58066 27.57402 1.000 38.50291 178 ASP A C 1
ATOM 1345 O O . ASP A 1 178 ? 0.15637 -0.49835 27.33720 1.000 44.36979 178 ASP A O 1
ATOM 1350 N N . LEU A 1 179 ? -0.50036 -2.07196 28.80980 1.000 39.93046 179 LEU A N 1
ATOM 1351 C CA . LEU A 1 179 ? 0.06765 -1.36131 29.94816 1.000 32.47687 179 LEU A CA 1
ATOM 1352 C C . LEU A 1 179 ? 1.58713 -1.31140 29.90061 1.000 36.54060 179 LEU A C 1
ATOM 1353 O O . LEU A 1 179 ? 2.18331 -0.43508 30.53473 1.000 37.59314 179 LEU A O 1
ATOM 1358 N N . ASP A 1 180 ? 2.22341 -2.22736 29.16569 1.000 36.24860 180 ASP A N 1
ATOM 1359 C CA . ASP A 1 180 ? 3.67842 -2.21140 29.05904 1.000 39.94585 180 ASP A CA 1
ATOM 1360 C C . ASP A 1 180 ? 4.17959 -0.95042 28.36884 1.000 42.90598 180 ASP A C 1
ATOM 1361 O O . ASP A 1 180 ? 5.30420 -0.50629 28.63049 1.000 44.87721 180 ASP A O 1
ATOM 1366 N N . TYR A 1 181 ? 3.36787 -0.36072 27.49304 1.000 35.20900 181 TYR A N 1
ATOM 1367 C CA . TYR A 1 181 ? 3.76919 0.79685 26.70191 1.000 26.33130 181 TYR A CA 1
ATOM 1368 C C . TYR A 1 181 ? 3.04912 2.07850 27.08921 1.000 38.07577 181 TYR A C 1
ATOM 1369 O O . TYR A 1 181 ? 3.68827 3.12780 27.18788 1.000 33.72382 181 TYR A O 1
ATOM 1378 N N . SER A 1 182 ? 1.73485 2.02968 27.31048 1.000 32.51774 182 SER A N 1
ATOM 1379 C CA . SER A 1 182 ? 0.98625 3.21254 27.70347 1.000 37.64098 182 SER A CA 1
ATOM 1380 C C . SER A 1 182 ? 0.25141 2.95643 29.01556 1.000 35.97805 182 SER A C 1
ATOM 1381 O O . SER A 1 182 ? -0.11360 1.81429 29.31079 1.000 34.81361 182 SER A O 1
ATOM 1384 N N . PRO A 1 183 ? 0.00668 4.00015 29.82294 1.000 32.28392 183 PRO A N 1
ATOM 1385 C CA . PRO A 1 183 ? 0.28043 5.42324 29.57977 1.000 33.32434 183 PRO A CA 1
ATOM 1386 C C . PRO A 1 183 ? 1.70019 5.86426 29.92048 1.000 36.70470 183 PRO A C 1
ATOM 1387 O O . PRO A 1 183 ? 1.94923 7.06551 29.96332 1.000 41.74755 183 PRO A O 1
ATOM 1391 N N . TYR A 1 184 ? 2.64652 4.95434 30.17116 1.000 34.99781 184 TYR A N 1
ATOM 1392 C CA . TYR A 1 184 ? 4.01012 5.38514 30.47114 1.000 36.17278 184 TYR A CA 1
ATOM 1393 C C . TYR A 1 184 ? 4.57776 6.22647 29.33277 1.000 38.31196 184 TYR A C 1
ATOM 1394 O O . TYR A 1 184 ? 5.10762 7.32071 29.55684 1.000 43.38729 184 TYR A O 1
ATOM 1403 N N . THR A 1 185 ? 4.46782 5.73394 28.10343 1.000 37.75664 185 THR A N 1
ATOM 1404 C CA . THR A 1 185 ? 4.74943 6.54432 26.93083 1.000 37.60650 185 THR A CA 1
ATOM 1405 C C . THR A 1 185 ? 3.44404 6.98685 26.27620 1.000 36.64579 185 THR A C 1
ATOM 1406 O O . THR A 1 185 ? 2.41201 6.32526 26.42734 1.000 38.17351 185 THR A O 1
ATOM 1410 N N . PRO A 1 186 ? 3.43962 8.11143 25.55476 1.000 27.73206 186 PRO A N 1
ATOM 1411 C CA . PRO A 1 186 ? 2.21163 8.53508 24.87025 1.000 26.22392 186 PRO A CA 1
ATOM 1412 C C . PRO A 1 186 ? 2.03770 7.86451 23.51434 1.000 35.84252 186 PRO A C 1
ATOM 1413 O O . PRO A 1 186 ? 1.51897 8.47470 22.57383 1.000 29.41221 186 PRO A O 1
ATOM 1417 N N . MET A 1 187 ? 2.46522 6.60685 23.41037 1.000 34.09645 187 MET A N 1
ATOM 1418 C CA . MET A 1 187 ? 2.37807 5.86980 22.15648 1.000 32.77655 187 MET A CA 1
ATOM 1419 C C . MET A 1 187 ? 0.93024 5.70575 21.70709 1.000 40.35112 187 MET A C 1
ATOM 1420 O O . MET A 1 187 ? 0.00251 5.65684 22.51876 1.000 37.67737 187 MET A O 1
ATOM 1425 N N . THR A 1 188 ? 0.74802 5.60552 20.39349 1.000 37.58190 188 THR A N 1
ATOM 1426 C CA . THR A 1 188 ? -0.52987 5.25630 19.80015 1.000 27.64781 188 THR A CA 1
ATOM 1427 C C . THR A 1 188 ? -0.56917 3.75301 19.53270 1.000 34.63772 188 THR A C 1
ATOM 1428 O O . THR A 1 188 ? 0.36616 3.01266 19.84584 1.000 36.67525 188 THR A O 1
ATOM 1432 N N . ASN A 1 189 ? -1.66909 3.29548 18.93795 1.000 36.38505 189 ASN A N 1
ATOM 1433 C CA . ASN A 1 189 ? -1.87005 1.86496 18.74256 1.000 34.38519 189 ASN A CA 1
ATOM 1434 C C . ASN A 1 189 ? -1.50770 1.43961 17.32460 1.000 36.81246 189 ASN A C 1
ATOM 1435 O O . ASN A 1 189 ? -0.32953 1.23779 17.01472 1.000 46.67720 189 ASN A O 1
ATOM 1440 N N . CYS A 1 190 ? -2.50719 1.29392 16.46242 1.000 32.32912 190 CYS A N 1
ATOM 1441 C CA . CYS A 1 190 ? -2.31485 0.84014 15.09368 1.000 29.63145 190 CYS A CA 1
ATOM 1442 C C . CYS A 1 190 ? -2.57654 1.98260 14.12111 1.000 35.64879 190 CYS A C 1
ATOM 1443 O O . CYS A 1 190 ? -3.06602 3.05131 14.49651 1.000 37.52629 190 CYS A O 1
ATOM 1446 N N . CYS A 1 191 ? -2.23797 1.74926 12.85440 1.000 28.87966 191 CYS A N 1
ATOM 1447 C CA . CYS A 1 191 ? -2.43335 2.77414 11.83892 1.000 31.56098 191 CYS A CA 1
ATOM 1448 C C . CYS A 1 191 ? -2.40795 2.14480 10.45498 1.000 38.48149 191 CYS A C 1
ATOM 1449 O O . CYS A 1 191 ? -1.92477 1.02496 10.26500 1.000 32.07036 191 CYS A O 1
ATOM 1452 N N . LEU A 1 192 ? -2.95572 2.88653 9.49273 1.000 37.59802 192 LEU A N 1
ATOM 1453 C CA . LEU A 1 192 ? -2.69635 2.67198 8.07333 1.000 33.97878 192 LEU A CA 1
ATOM 1454 C C . LEU A 1 192 ? -1.58913 3.63791 7.67538 1.000 33.51710 192 LEU A C 1
ATOM 1455 O O . LEU A 1 192 ? -1.80574 4.85359 7.63603 1.000 35.31306 192 LEU A O 1
ATOM 1460 N N . ILE A 1 193 ? -0.40328 3.10462 7.39143 1.000 27.00722 193 ILE A N 1
ATOM 1461 C CA . ILE A 1 193 ? 0.70963 3.95556 6.99429 1.000 33.78523 193 ILE A CA 1
ATOM 1462 C C . ILE A 1 193 ? 0.41353 4.56885 5.63201 1.000 44.16350 193 ILE A C 1
ATOM 1463 O O . ILE A 1 193 ? -0.02356 3.87947 4.70059 1.000 41.26213 193 ILE A O 1
ATOM 1468 N N . ASP A 1 194 ? 0.62734 5.87994 5.51711 1.000 37.41272 194 ASP A N 1
ATOM 1469 C CA . ASP A 1 194 ? 0.45689 6.58779 4.24957 1.000 38.13153 194 ASP A CA 1
ATOM 1470 C C . ASP A 1 194 ? 1.72865 6.41579 3.41689 1.000 42.59066 194 ASP A C 1
ATOM 1471 O O . ASP A 1 194 ? 2.55645 7.31820 3.27542 1.000 41.44919 194 ASP A O 1
ATOM 1476 N N . PHE A 1 195 ? 1.87449 5.20983 2.86047 1.000 45.96036 195 PHE A N 1
ATOM 1477 C CA . PHE A 1 195 ? 3.02902 4.91744 2.01555 1.000 39.40004 195 PHE A CA 1
ATOM 1478 C C . PHE A 1 195 ? 3.02456 5.76709 0.75011 1.000 40.10779 195 PHE A C 1
ATOM 1479 O O . PHE A 1 195 ? 4.08458 6.19718 0.27923 1.000 48.41495 195 PHE A O 1
ATOM 1487 N N . LYS A 1 196 ? 1.84104 6.01208 0.18146 1.000 38.68142 196 LYS A N 1
ATOM 1488 C CA . LYS A 1 196 ? 1.75425 6.76501 -1.06632 1.000 38.78762 196 LYS A CA 1
ATOM 1489 C C . LYS A 1 196 ? 2.35151 8.15877 -0.91663 1.000 38.95497 196 LYS A C 1
ATOM 1490 O O . LYS A 1 196 ? 3.04305 8.64532 -1.81674 1.000 47.87391 196 LYS A O 1
ATOM 1496 N N . GLY A 1 197 ? 2.11021 8.81000 0.22075 1.000 42.09625 197 GLY A N 1
ATOM 1497 C CA . GLY A 1 197 ? 2.66706 10.13622 0.43314 1.000 33.13555 197 GLY A CA 1
ATOM 1498 C C . GLY A 1 197 ? 4.15571 10.11520 0.72568 1.000 46.83109 197 GLY A C 1
ATOM 1499 O O . GLY A 1 197 ? 4.90055 10.98689 0.26622 1.000 45.62246 197 GLY A O 1
ATOM 1500 N N . MET A 1 198 ? 4.61119 9.12301 1.49271 1.000 40.73275 198 MET A N 1
ATOM 1501 C CA . MET A 1 198 ? 6.02552 9.05328 1.84810 1.000 40.20007 198 MET A CA 1
ATOM 1502 C C . MET A 1 198 ? 6.88545 8.72233 0.63354 1.000 40.81382 198 MET A C 1
ATOM 1503 O O . MET A 1 198 ? 7.87682 9.40762 0.35580 1.000 38.92625 198 MET A O 1
ATOM 1508 N N . LEU A 1 199 ? 6.51648 7.67590 -0.10864 1.000 36.35038 199 LEU A N 1
ATOM 1509 C CA . LEU A 1 199 ? 7.33418 7.25437 -1.24066 1.000 36.58089 199 LEU A CA 1
ATOM 1510 C C . LEU A 1 199 ? 7.36600 8.30719 -2.34115 1.000 38.23422 199 LEU A C 1
ATOM 1511 O O . LEU A 1 199 ? 8.38930 8.46766 -3.01318 1.000 43.79872 199 LEU A O 1
ATOM 1516 N N . ALA A 1 200 ? 6.26987 9.04026 -2.53612 1.000 36.70065 200 ALA A N 1
ATOM 1517 C CA . ALA A 1 200 ? 6.24251 10.04182 -3.59670 1.000 32.44119 200 ALA A CA 1
ATOM 1518 C C . ALA A 1 200 ? 7.11482 11.24303 -3.25428 1.000 38.43185 200 ALA A C 1
ATOM 1519 O O . ALA A 1 200 ? 7.85792 11.74075 -4.10809 1.000 51.57415 200 ALA A O 1
ATOM 1521 N N . ASN A 1 201 ? 7.04584 11.71869 -2.01392 1.000 41.19808 201 ASN A N 1
ATOM 1522 C CA . ASN A 1 201 ? 7.69957 12.95831 -1.61907 1.000 39.46684 201 ASN A CA 1
ATOM 1523 C C . ASN A 1 201 ? 9.02320 12.74232 -0.90176 1.000 40.89835 201 ASN A C 1
ATOM 1524 O O . ASN A 1 201 ? 9.68176 13.72258 -0.54172 1.000 53.15572 201 ASN A O 1
ATOM 1529 N N . GLY A 1 202 ? 9.43139 11.49721 -0.68377 1.000 42.02189 202 GLY A N 1
ATOM 1530 C CA . GLY A 1 202 ? 10.62261 11.24495 0.10119 1.000 42.56578 202 GLY A CA 1
ATOM 1531 C C . GLY A 1 202 ? 10.39352 11.48172 1.58000 1.000 42.11502 202 GLY A C 1
ATOM 1532 O O . GLY A 1 202 ? 9.37118 12.04878 1.97638 1.000 48.81888 202 GLY A O 1
ATOM 1533 N N . PHE A 1 203 ? 11.34243 11.06106 2.40802 1.000 48.91337 203 PHE A N 1
ATOM 1534 C CA . PHE A 1 203 ? 11.17822 11.12978 3.85259 1.000 40.18988 203 PHE A CA 1
ATOM 1535 C C . PHE A 1 203 ? 12.53147 10.88936 4.50005 1.000 50.96284 203 PHE A C 1
ATOM 1536 O O . PHE A 1 203 ? 13.47021 10.41074 3.85694 1.000 47.50950 203 PHE A O 1
ATOM 1544 N N . LYS A 1 204 ? 12.61942 11.22728 5.78117 1.000 46.67786 204 LYS A N 1
ATOM 1545 C CA . LYS A 1 204 ? 13.79656 10.92920 6.58104 1.000 42.64683 204 LYS A CA 1
ATOM 1546 C C . LYS A 1 204 ? 13.50923 9.71869 7.45537 1.000 42.31563 204 LYS A C 1
ATOM 1547 O O . LYS A 1 204 ? 12.44904 9.63757 8.08425 1.000 47.42930 204 LYS A O 1
ATOM 1553 N N . ILE A 1 205 ? 14.44776 8.77825 7.48166 1.000 45.45404 205 ILE A N 1
ATOM 1554 C CA . ILE A 1 205 ? 14.33929 7.58281 8.30768 1.000 44.75093 205 ILE A CA 1
ATOM 1555 C C . ILE A 1 205 ? 15.73070 7.23054 8.81384 1.000 58.33308 205 ILE A C 1
ATOM 1556 O O . ILE A 1 205 ? 16.67799 7.12651 8.02655 1.000 58.66074 205 ILE A O 1
ATOM 1561 N N . GLY A 1 206 ? 15.85695 7.06401 10.12406 1.000 54.96258 206 GLY A N 1
ATOM 1562 C CA . GLY A 1 206 ? 17.17514 6.89661 10.70860 1.000 43.81955 206 GLY A CA 1
ATOM 1563 C C . GLY A 1 206 ? 18.01861 8.12495 10.42716 1.000 67.97318 206 GLY A C 1
ATOM 1564 O O . GLY A 1 206 ? 17.62642 9.25922 10.72980 1.000 60.27926 206 GLY A O 1
ATOM 1565 N N . ASN A 1 207 ? 19.18534 7.91221 9.82011 1.000 62.46763 207 ASN A N 1
ATOM 1566 C CA . ASN A 1 207 ? 20.10751 8.99054 9.49451 1.000 52.80282 207 ASN A CA 1
ATOM 1567 C C . ASN A 1 207 ? 20.02430 9.41828 8.03553 1.000 64.71917 207 ASN A C 1
ATOM 1568 O O . ASN A 1 207 ? 20.81762 10.26161 7.60304 1.000 57.73216 207 ASN A O 1
ATOM 1573 N N . ALA A 1 208 ? 19.08347 8.86849 7.27110 1.000 55.42902 208 ALA A N 1
ATOM 1574 C CA . ALA A 1 208 ? 19.01798 9.08280 5.83194 1.000 57.06885 208 ALA A CA 1
ATOM 1575 C C . ALA A 1 208 ? 17.74613 9.83273 5.46116 1.000 56.21389 208 ALA A C 1
ATOM 1576 O O . ALA A 1 208 ? 16.64895 9.45425 5.88515 1.000 54.48039 208 ALA A O 1
ATOM 1578 N N . GLU A 1 209 ? 17.90120 10.89400 4.66726 1.000 45.22402 209 GLU A N 1
ATOM 1579 C CA . GLU A 1 209 ? 16.77632 11.61032 4.06709 1.000 43.93602 209 GLU A CA 1
ATOM 1580 C C . GLU A 1 209 ? 16.62777 11.10531 2.63359 1.000 56.23394 209 GLU A C 1
ATOM 1581 O O . GLU A 1 209 ? 17.11619 11.70403 1.67569 1.000 58.62613 209 GLU A O 1
ATOM 1587 N N . VAL A 1 210 ? 15.93560 9.97635 2.49291 1.000 51.42197 210 VAL A N 1
ATOM 1588 C CA . VAL A 1 210 ? 15.87137 9.27721 1.21406 1.000 44.51010 210 VAL A CA 1
ATOM 1589 C C . VAL A 1 210 ? 14.92840 9.99987 0.25967 1.000 42.51530 210 VAL A C 1
ATOM 1590 O O . VAL A 1 210 ? 14.00870 10.71740 0.67035 1.000 46.85741 210 VAL A O 1
ATOM 1594 N N . GLU A 1 211 ? 15.16987 9.80999 -1.03550 1.000 47.50298 211 GLU A N 1
ATOM 1595 C CA . GLU A 1 211 ? 14.34872 10.36908 -2.09528 1.000 38.98398 211 GLU A CA 1
ATOM 1596 C C . GLU A 1 211 ? 13.33997 9.32688 -2.56985 1.000 39.74703 211 GLU A C 1
ATOM 1597 O O . GLU A 1 211 ? 13.33189 8.17947 -2.11656 1.000 37.64106 211 GLU A O 1
ATOM 1603 N N . SER A 1 212 ? 12.48375 9.73481 -3.50534 1.000 40.61005 212 SER A N 1
ATOM 1604 C CA . SER A 1 212 ? 11.46519 8.83500 -4.02013 1.000 35.18307 212 SER A CA 1
ATOM 1605 C C . SER A 1 212 ? 12.12259 7.65151 -4.72939 1.000 33.41624 212 SER A C 1
ATOM 1606 O O . SER A 1 212 ? 13.18052 7.79863 -5.34681 1.000 41.08183 212 SER A O 1
ATOM 1609 N N . PRO A 1 213 ? 11.52746 6.46195 -4.63868 1.000 41.69973 213 PRO A N 1
ATOM 1610 C CA . PRO A 1 213 ? 12.13654 5.28924 -5.27689 1.000 37.12557 213 PRO A CA 1
ATOM 1611 C C . PRO A 1 213 ? 12.10045 5.40078 -6.79223 1.000 43.35703 213 PRO A C 1
ATOM 1612 O O . PRO A 1 213 ? 11.10404 5.82830 -7.38119 1.000 42.22830 213 PRO A O 1
ATOM 1616 N N . LYS A 1 214 ? 13.20561 5.00781 -7.42129 1.000 38.62720 214 LYS A N 1
ATOM 1617 C CA . LYS A 1 214 ? 13.31104 4.98205 -8.87290 1.000 40.33183 214 LYS A CA 1
ATOM 1618 C C . LYS A 1 214 ? 13.06398 3.59463 -9.44709 1.000 41.66980 214 LYS A C 1
ATOM 1619 O O . LYS A 1 214 ? 13.14722 3.41391 -10.66608 1.000 52.93795 214 LYS A O 1
ATOM 1625 N N . SER A 1 215 ? 12.76432 2.61654 -8.59756 1.000 35.98236 215 SER A N 1
ATOM 1626 C CA . SER A 1 215 ? 12.40190 1.28061 -9.03942 1.000 36.33827 215 SER A CA 1
ATOM 1627 C C . SER A 1 215 ? 11.46420 0.67610 -8.00594 1.000 42.22665 215 SER A C 1
ATOM 1628 O O . SER A 1 215 ? 11.32089 1.19242 -6.89481 1.000 36.99473 215 SER A O 1
ATOM 1631 N N . ILE A 1 216 ? 10.82265 -0.43194 -8.38028 1.000 35.16464 216 ILE A N 1
ATOM 1632 C CA . ILE A 1 216 ? 9.97304 -1.11910 -7.41560 1.000 34.17794 216 ILE A CA 1
ATOM 1633 C C . ILE A 1 216 ? 10.81750 -1.85445 -6.37615 1.000 41.43879 216 ILE A C 1
ATOM 1634 O O . ILE A 1 216 ? 10.36765 -2.06955 -5.24366 1.000 45.01507 216 ILE A O 1
ATOM 1639 N N . GLN A 1 217 ? 12.05034 -2.23953 -6.72553 1.000 35.91440 217 GLN A N 1
ATOM 1640 C CA . GLN A 1 217 ? 12.93009 -2.86237 -5.73878 1.000 40.13444 217 GLN A CA 1
ATOM 1641 C C . GLN A 1 217 ? 13.28502 -1.88772 -4.62390 1.000 36.53904 217 GLN A C 1
ATOM 1642 O O . GLN A 1 217 ? 13.26584 -2.25197 -3.44225 1.000 35.72808 217 GLN A O 1
ATOM 1648 N N . THR A 1 218 ? 13.62036 -0.64647 -4.97904 1.000 34.10123 218 THR A N 1
ATOM 1649 C CA . THR A 1 218 ? 13.88161 0.35847 -3.95610 1.000 38.23183 218 THR A CA 1
ATOM 1650 C C . THR A 1 218 ? 12.60176 0.74518 -3.22588 1.000 38.25362 218 THR A C 1
ATOM 1651 O O . THR A 1 218 ? 12.64644 1.09770 -2.04243 1.000 42.55462 218 THR A O 1
ATOM 1655 N N . ALA A 1 219 ? 11.45397 0.65708 -3.90164 1.000 36.48565 219 ALA A N 1
ATOM 1656 C CA . ALA A 1 219 ? 10.18523 0.98031 -3.25762 1.000 33.85220 219 ALA A CA 1
ATOM 1657 C C . ALA A 1 219 ? 9.87286 0.00112 -2.13280 1.000 36.12993 219 ALA A C 1
ATOM 1658 O O . ALA A 1 219 ? 9.52133 0.40917 -1.02038 1.000 43.82455 219 ALA A O 1
ATOM 1660 N N . THR A 1 220 ? 10.00052 -1.30073 -2.39974 1.000 23.86197 220 THR A N 1
ATOM 1661 C CA . THR A 1 220 ? 9.67836 -2.28101 -1.36847 1.000 36.61316 220 THR A CA 1
ATOM 1662 C C . THR A 1 220 ? 10.72643 -2.30249 -0.26390 1.000 35.06102 220 THR A C 1
ATOM 1663 O O . THR A 1 220 ? 10.41367 -2.65983 0.87736 1.000 41.38499 220 THR A O 1
ATOM 1667 N N . ALA A 1 221 ? 11.96749 -1.92803 -0.57731 1.000 37.53263 221 ALA A N 1
ATOM 1668 C CA . ALA A 1 221 ? 12.98360 -1.82266 0.46308 1.000 35.63651 221 ALA A CA 1
ATOM 1669 C C . ALA A 1 221 ? 12.66953 -0.67715 1.41727 1.000 38.73443 221 ALA A C 1
ATOM 1670 O O . ALA A 1 221 ? 12.82703 -0.81547 2.63622 1.000 35.53053 221 ALA A O 1
ATOM 1672 N N . GLN A 1 222 ? 12.22058 0.46131 0.88115 1.000 29.11496 222 GLN A N 1
ATOM 1673 C CA . GLN A 1 222 ? 11.81345 1.57013 1.73640 1.000 37.03184 222 GLN A CA 1
ATOM 1674 C C . GLN A 1 222 ? 10.58492 1.21761 2.56396 1.000 34.85756 222 GLN A C 1
ATOM 1675 O O . GLN A 1 222 ? 10.44873 1.68965 3.69774 1.000 40.78051 222 GLN A O 1
ATOM 1681 N N . ILE A 1 223 ? 9.68939 0.39014 2.02219 1.000 31.01452 223 ILE A N 1
ATOM 1682 C CA . ILE A 1 223 ? 8.48126 0.01327 2.75259 1.000 34.10608 223 ILE A CA 1
ATOM 1683 C C . ILE A 1 223 ? 8.84023 -0.77929 4.00464 1.000 34.19969 223 ILE A C 1
ATOM 1684 O O . ILE A 1 223 ? 8.36118 -0.48438 5.10611 1.000 37.89267 223 ILE A O 1
ATOM 1689 N N . SER A 1 224 ? 9.69956 -1.79159 3.85631 1.000 33.11057 224 SER A N 1
ATOM 1690 C CA . SER A 1 224 ? 10.07217 -2.61956 4.99971 1.000 38.85140 224 SER A CA 1
ATOM 1691 C C . SER A 1 224 ? 10.81744 -1.81910 6.06062 1.000 38.54358 224 SER A C 1
ATOM 1692 O O . SER A 1 224 ? 10.73505 -2.13861 7.25213 1.000 42.29018 224 SER A O 1
ATOM 1695 N N . GLN A 1 225 ? 11.54985 -0.78349 5.65424 1.000 35.21749 225 GLN A N 1
ATOM 1696 C CA . GLN A 1 225 ? 12.24100 0.05122 6.62828 1.000 34.90563 225 GLN A CA 1
ATOM 1697 C C . GLN A 1 225 ? 11.28055 1.02171 7.30423 1.000 33.64993 225 GLN A C 1
ATOM 1698 O O . GLN A 1 225 ? 11.39297 1.26598 8.51102 1.000 41.98500 225 GLN A O 1
ATOM 1704 N N . ILE A 1 226 ? 10.33056 1.57709 6.54615 1.000 36.66315 226 ILE A N 1
ATOM 1705 C CA . ILE A 1 226 ? 9.25669 2.36572 7.14881 1.000 36.35527 226 ILE A CA 1
ATOM 1706 C C . ILE A 1 226 ? 8.51132 1.53448 8.18427 1.000 36.86482 226 ILE A C 1
ATOM 1707 O O . ILE A 1 226 ? 8.24843 1.98874 9.30448 1.000 35.85607 226 ILE A O 1
ATOM 1712 N N . ILE A 1 227 ? 8.16475 0.29848 7.82101 1.000 30.10065 227 ILE A N 1
ATOM 1713 C CA . ILE A 1 227 ? 7.43179 -0.57645 8.73040 1.000 38.44785 227 ILE A CA 1
ATOM 1714 C C . ILE A 1 227 ? 8.23035 -0.82075 10.00592 1.000 39.36855 227 ILE A C 1
ATOM 1715 O O . ILE A 1 227 ? 7.68551 -0.77300 11.11612 1.000 36.74373 227 ILE A O 1
ATOM 1720 N N . ALA A 1 228 ? 9.53173 -1.08312 9.86922 1.000 37.85112 228 ALA A N 1
ATOM 1721 C CA . ALA A 1 228 ? 10.37624 -1.30163 11.03997 1.000 34.34199 228 ALA A CA 1
ATOM 1722 C C . ALA A 1 228 ? 10.35637 -0.09236 11.96653 1.000 37.24610 228 ALA A C 1
ATOM 1723 O O . ALA A 1 228 ? 10.24217 -0.23378 13.18987 1.000 37.88440 228 ALA A O 1
ATOM 1725 N N . ASN A 1 229 ? 10.45596 1.11145 11.39659 1.000 36.28352 229 ASN A N 1
ATOM 1726 C CA . ASN A 1 229 ? 10.49809 2.31554 12.21946 1.000 33.61900 229 ASN A CA 1
ATOM 1727 C C . ASN A 1 229 ? 9.12902 2.64554 12.80259 1.000 37.95232 229 ASN A C 1
ATOM 1728 O O . ASN A 1 229 ? 9.03191 3.09992 13.94879 1.000 40.68355 229 ASN A O 1
ATOM 1733 N N . VAL A 1 230 ? 8.06025 2.42864 12.03339 1.000 34.91999 230 VAL A N 1
ATOM 1734 C CA . VAL A 1 230 ? 6.71904 2.66136 12.55963 1.000 34.86448 230 VAL A CA 1
ATOM 1735 C C . VAL A 1 230 ? 6.40457 1.66729 13.66989 1.000 37.94952 230 VAL A C 1
ATOM 1736 O O . VAL A 1 230 ? 5.81373 2.02717 14.69511 1.000 43.01310 230 VAL A O 1
ATOM 1740 N N . ALA A 1 231 ? 6.81282 0.40784 13.49563 1.000 34.79487 231 ALA A N 1
ATOM 1741 C CA . ALA A 1 231 ? 6.53830 -0.61557 14.49719 1.000 35.75478 231 ALA A CA 1
ATOM 1742 C C . ALA A 1 231 ? 7.19738 -0.31506 15.83651 1.000 34.65343 231 ALA A C 1
ATOM 1743 O O . ALA A 1 231 ? 6.75711 -0.84123 16.86406 1.000 43.24762 231 ALA A O 1
ATOM 1745 N N . SER A 1 232 ? 8.24193 0.50648 15.85211 1.000 38.32669 232 SER A N 1
ATOM 1746 C CA . SER A 1 232 ? 8.89374 0.88156 17.09748 1.000 42.91887 232 SER A CA 1
ATOM 1747 C C . SER A 1 232 ? 8.34801 2.17510 17.68149 1.000 34.35475 232 SER A C 1
ATOM 1748 O O . SER A 1 232 ? 8.68049 2.50920 18.82283 1.000 39.04142 232 SER A O 1
ATOM 1751 N N . SER A 1 233 ? 7.52671 2.90476 16.93053 1.000 37.20011 233 SER A N 1
ATOM 1752 C CA . SER A 1 233 ? 6.91107 4.13816 17.39707 1.000 36.07471 233 SER A CA 1
ATOM 1753 C C . SER A 1 233 ? 5.48624 3.93529 17.89587 1.000 41.99267 233 SER A C 1
ATOM 1754 O O . SER A 1 233 ? 4.82734 4.91291 18.26509 1.000 36.08337 233 SER A O 1
ATOM 1757 N N . GLN A 1 234 ? 5.00329 2.69494 17.91461 1.000 30.90922 234 GLN A N 1
ATOM 1758 C CA . GLN A 1 234 ? 3.64956 2.36827 18.33883 1.000 35.50527 234 GLN A CA 1
ATOM 1759 C C . GLN A 1 234 ? 3.64255 0.91384 18.78350 1.000 38.26401 234 GLN A C 1
ATOM 1760 O O . GLN A 1 234 ? 4.51623 0.13057 18.40319 1.000 49.02434 234 GLN A O 1
ATOM 1766 N N . TYR A 1 235 ? 2.64938 0.55651 19.59578 1.000 34.52411 235 TYR A N 1
ATOM 1767 C CA . TYR A 1 235 ? 2.57110 -0.79338 20.13907 1.000 32.48878 235 TYR A CA 1
ATOM 1768 C C . TYR A 1 235 ? 1.63478 -1.70533 19.35546 1.000 38.09694 235 TYR A C 1
ATOM 1769 O O . TYR A 1 235 ? 1.55646 -2.89793 19.66471 1.000 41.93932 235 TYR A O 1
ATOM 1778 N N . GLY A 1 236 ? 0.93784 -1.18473 18.34494 1.000 30.02710 236 GLY A N 1
ATOM 1779 C CA . GLY A 1 236 ? 0.02863 -1.96541 17.54062 1.000 31.73421 236 GLY A CA 1
ATOM 1780 C C . GLY A 1 236 ? 0.54063 -2.21937 16.12993 1.000 33.10025 236 GLY A C 1
ATOM 1781 O O . GLY A 1 236 ? 1.62054 -1.79313 15.72935 1.000 37.34931 236 GLY A O 1
ATOM 1782 N N . GLY A 1 237 ? -0.28435 -2.93267 15.36990 1.000 34.18041 237 GLY A N 1
ATOM 1783 C CA . GLY A 1 237 ? 0.07554 -3.30172 14.01762 1.000 30.28490 237 GLY A CA 1
ATOM 1784 C C . GLY A 1 237 ? -0.01730 -2.14481 13.03963 1.000 26.93482 237 GLY A C 1
ATOM 1785 O O . GLY A 1 237 ? -0.54641 -1.07275 13.32503 1.000 36.47496 237 GLY A O 1
ATOM 1786 N N . CYS A 1 238 ? 0.52883 -2.37409 11.84896 1.000 34.55312 238 CYS A N 1
ATOM 1787 C CA . CYS A 1 238 ? 0.44401 -1.40961 10.76397 1.000 40.79339 238 CYS A CA 1
ATOM 1788 C C . CYS A 1 238 ? 0.08837 -2.14795 9.48287 1.000 44.16700 238 CYS A C 1
ATOM 1789 O O . CYS A 1 238 ? 0.31114 -3.35374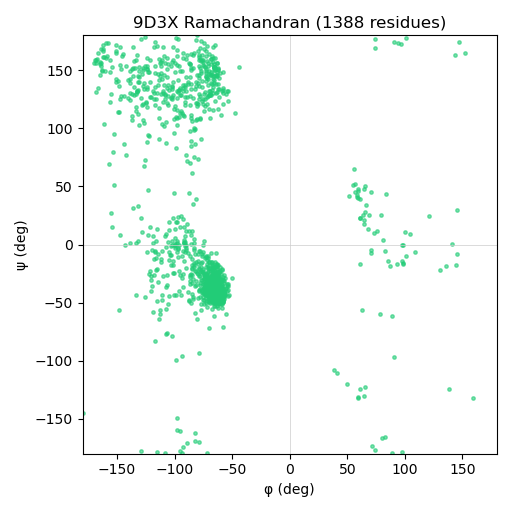 9.35675 1.000 46.42373 238 CYS A O 1
ATOM 1792 N N . THR A 1 239 ? -0.47356 -1.40887 8.52872 1.000 38.59155 239 THR A N 1
ATOM 1793 C CA . THR A 1 239 ? -1.01133 -2.00285 7.31448 1.000 37.80044 239 THR A CA 1
ATOM 1794 C C . THR A 1 239 ? -0.65796 -1.14193 6.11108 1.000 39.95148 239 THR A C 1
ATOM 1795 O O . THR A 1 239 ? -0.70820 0.08911 6.18104 1.000 34.76960 239 THR A O 1
ATOM 1799 N N . ALA A 1 240 ? -0.28391 -1.80028 5.01387 1.000 37.59183 240 ALA A N 1
ATOM 1800 C CA . ALA A 1 240 ? -0.08702 -1.15021 3.72048 1.000 34.49793 240 ALA A CA 1
ATOM 1801 C C . ALA A 1 240 ? -1.36111 -1.36216 2.90889 1.000 35.96777 240 ALA A C 1
ATOM 1802 O O . ALA A 1 240 ? -1.59781 -2.44807 2.37552 1.000 37.73900 240 ALA A O 1
ATOM 1804 N N . ASP A 1 241 ? -2.18392 -0.32153 2.82257 1.000 45.87659 241 ASP A N 1
ATOM 1805 C CA . ASP A 1 241 ? -3.47127 -0.41294 2.14742 1.000 30.14739 241 ASP A CA 1
ATOM 1806 C C . ASP A 1 241 ? -3.30595 -0.17114 0.65160 1.000 35.60188 241 ASP A C 1
ATOM 1807 O O . ASP A 1 241 ? -2.62085 0.77177 0.23976 1.000 36.31725 241 ASP A O 1
ATOM 1812 N N . ARG A 1 242 ? -3.93810 -1.02746 -0.15803 1.000 37.51729 242 ARG A N 1
ATOM 1813 C CA . ARG A 1 242 ? -3.90736 -0.91705 -1.62020 1.000 39.26247 242 ARG A CA 1
ATOM 1814 C C . ARG A 1 242 ? -2.47259 -0.92803 -2.14933 1.000 32.69219 242 ARG A C 1
ATOM 1815 O O . ARG A 1 242 ? -2.06631 -0.05642 -2.92111 1.000 43.51721 242 ARG A O 1
ATOM 1823 N N . ILE A 1 243 ? -1.70168 -1.93700 -1.73650 1.000 35.51493 243 ILE A N 1
ATOM 1824 C CA . ILE A 1 243 ? -0.27117 -1.93148 -2.03179 1.000 30.75245 243 ILE A CA 1
ATOM 1825 C C . ILE A 1 243 ? -0.01925 -2.15663 -3.51875 1.000 33.20171 243 ILE A C 1
ATOM 1826 O O . ILE A 1 243 ? 0.92439 -1.59843 -4.08971 1.000 39.08709 243 ILE A O 1
ATOM 1831 N N . ASP A 1 244 ? -0.85678 -2.96403 -4.17402 1.000 32.47882 244 ASP A N 1
ATOM 1832 C CA . ASP A 1 244 ? -0.69080 -3.18265 -5.60758 1.000 33.93139 244 ASP A CA 1
ATOM 1833 C C . ASP A 1 244 ? -0.85389 -1.89009 -6.39592 1.000 38.19214 244 ASP A C 1
ATOM 1834 O O . ASP A 1 244 ? -0.25900 -1.73748 -7.46907 1.000 41.86116 244 ASP A O 1
ATOM 1839 N N . GLU A 1 245 ? -1.63537 -0.94394 -5.87488 1.000 39.79468 245 GLU A N 1
ATOM 1840 C CA . GLU A 1 245 ? -1.94809 0.26100 -6.63281 1.000 36.39788 245 GLU A CA 1
ATOM 1841 C C . GLU A 1 245 ? -0.85483 1.31690 -6.50172 1.000 45.39620 245 GLU A C 1
ATOM 1842 O O . GLU A 1 245 ? -0.43140 1.89955 -7.50563 1.000 42.76135 245 GLU A O 1
ATOM 1848 N N . PHE A 1 246 ? -0.38337 1.58985 -5.27907 1.000 34.11971 246 PHE A N 1
ATOM 1849 C CA . PHE A 1 246 ? 0.62611 2.63441 -5.13942 1.000 41.08971 246 PHE A CA 1
ATOM 1850 C C . PHE A 1 246 ? 2.02569 2.14872 -5.50104 1.000 40.38330 246 PHE A C 1
ATOM 1851 O O . PHE A 1 246 ? 2.91171 2.97900 -5.72664 1.000 42.56182 246 PHE A O 1
ATOM 1859 N N . LEU A 1 247 ? 2.24497 0.83355 -5.56555 1.000 34.06108 247 LEU A N 1
ATOM 1860 C CA . LEU A 1 247 ? 3.51852 0.31065 -6.04204 1.000 37.74084 247 LEU A CA 1
ATOM 1861 C C . LEU A 1 247 ? 3.60986 0.28470 -7.55997 1.000 37.25238 247 LEU A C 1
ATOM 1862 O O . LEU A 1 247 ? 4.72262 0.27437 -8.09722 1.000 39.70707 247 LEU A O 1
ATOM 1867 N N . ALA A 1 248 ? 2.47186 0.27086 -8.25445 1.000 38.96843 248 ALA A N 1
ATOM 1868 C CA . ALA A 1 248 ? 2.48457 0.18455 -9.71416 1.000 39.22129 248 ALA A CA 1
ATOM 1869 C C . ALA A 1 248 ? 3.26820 1.30898 -10.38226 1.000 37.00312 248 ALA A C 1
ATOM 1870 O O . ALA A 1 248 ? 4.04841 1.01562 -11.30482 1.000 39.28759 248 ALA A O 1
ATOM 1872 N N . PRO A 1 249 ? 3.12543 2.58556 -9.99700 1.000 43.49905 249 PRO A N 1
ATOM 1873 C CA . PRO A 1 249 ? 3.94365 3.62422 -10.65038 1.000 40.63016 249 PRO A CA 1
ATOM 1874 C C . PRO A 1 249 ? 5.43732 3.37443 -10.54837 1.000 39.06839 249 PRO A C 1
ATOM 1875 O O . PRO A 1 249 ? 6.19747 3.83621 -11.40982 1.000 45.21460 249 PRO A O 1
ATOM 1879 N N . TYR A 1 250 ? 5.88292 2.65020 -9.52316 1.000 36.85286 250 TYR A N 1
ATOM 1880 C CA . TYR A 1 250 ? 7.30467 2.36340 -9.38612 1.000 45.54642 250 TYR A CA 1
ATOM 1881 C C . TYR A 1 250 ? 7.71685 1.14505 -10.19878 1.000 38.81676 250 TYR A C 1
ATOM 1882 O O . TYR A 1 250 ? 8.84183 1.10012 -10.70824 1.000 40.67022 250 TYR A O 1
ATOM 1891 N N . ALA A 1 251 ? 6.82707 0.16028 -10.34116 1.000 37.68471 251 ALA A N 1
ATOM 1892 C CA . ALA A 1 251 ? 7.07888 -0.91983 -11.28867 1.000 40.20728 251 ALA A CA 1
ATOM 1893 C C . ALA A 1 251 ? 7.11580 -0.39869 -12.71920 1.000 44.73481 251 ALA A C 1
ATOM 1894 O O . ALA A 1 251 ? 7.83843 -0.94275 -13.56219 1.000 35.28364 251 ALA A O 1
ATOM 1896 N N . GLU A 1 252 ? 6.34812 0.65526 -13.00854 1.000 45.71687 252 GLU A N 1
ATOM 1897 C CA . GLU A 1 252 ? 6.36167 1.24343 -14.34184 1.000 44.32859 252 GLU A CA 1
ATOM 1898 C C . GLU A 1 252 ? 7.70537 1.89047 -14.65225 1.000 43.46898 252 GLU A C 1
ATOM 1899 O O . GLU A 1 252 ? 8.14673 1.87893 -15.80787 1.000 41.83175 252 GLU A O 1
ATOM 1905 N N . LEU A 1 253 ? 8.36961 2.45300 -13.64034 1.000 40.70884 253 LEU A N 1
ATOM 1906 C CA . LEU A 1 253 ? 9.71106 2.98826 -13.84939 1.000 41.82185 253 LEU A CA 1
ATOM 1907 C C . LEU A 1 253 ? 10.68020 1.88931 -14.26655 1.000 40.50914 253 LEU A C 1
ATOM 1908 O O . LEU A 1 253 ? 11.56562 2.11648 -15.09901 1.000 42.93164 253 LEU A O 1
ATOM 1913 N N . ASN A 1 254 ? 10.52908 0.69055 -13.69716 1.000 39.60253 254 ASN A N 1
ATOM 1914 C CA . ASN A 1 254 ? 11.32329 -0.44919 -14.14589 1.000 43.17637 254 ASN A CA 1
ATOM 1915 C C . ASN A 1 254 ? 11.09633 -0.72139 -15.62677 1.000 49.07976 254 ASN A C 1
ATOM 1916 O O . ASN A 1 254 ? 12.04975 -0.93302 -16.38533 1.000 50.72234 254 ASN A O 1
ATOM 1921 N N . TYR A 1 255 ? 9.83161 -0.71900 -16.05695 1.000 50.65912 255 TYR A N 1
ATOM 1922 C CA . TYR A 1 255 ? 9.53248 -0.94885 -17.46631 1.000 54.44339 255 TYR A CA 1
ATOM 1923 C C . TYR A 1 255 ? 10.11657 0.15352 -18.33852 1.000 52.02811 255 TYR A C 1
ATOM 1924 O O . TYR A 1 255 ? 10.64204 -0.11648 -19.42544 1.000 48.07056 255 TYR A O 1
ATOM 1933 N N . LYS A 1 256 ? 10.03836 1.40267 -17.87458 1.000 47.73045 256 LYS A N 1
ATOM 1934 C CA . LYS A 1 256 ? 10.54615 2.51834 -18.66440 1.000 43.05255 256 LYS A CA 1
ATOM 1935 C C . LYS A 1 256 ? 12.04297 2.38287 -18.91748 1.000 49.71195 256 LYS A C 1
ATOM 1936 O O . LYS A 1 256 ? 12.50872 2.58306 -20.04551 1.000 58.01796 256 LYS A O 1
ATOM 1942 N N . LYS A 1 257 ? 12.81263 2.02805 -17.88563 1.000 45.91092 257 LYS A N 1
ATOM 1943 C CA . LYS A 1 257 ? 14.25583 1.90630 -18.05637 1.000 57.56664 257 LYS A CA 1
ATOM 1944 C C . LYS A 1 257 ? 14.64739 0.60397 -18.74411 1.000 56.95967 257 LYS A C 1
ATOM 1945 O O . LYS A 1 257 ? 15.69486 0.54761 -19.39781 1.000 59.93541 257 LYS A O 1
ATOM 1951 N N . HIS A 1 258 ? 13.83539 -0.44686 -18.61215 1.000 57.05050 258 HIS A N 1
ATOM 1952 C CA . HIS A 1 258 ? 14.11212 -1.67525 -19.34963 1.000 54.15418 258 HIS A CA 1
ATOM 1953 C C . HIS A 1 258 ? 13.89685 -1.47654 -20.84356 1.000 57.70463 258 HIS A C 1
ATOM 1954 O O . HIS A 1 258 ? 14.63929 -2.02927 -21.66386 1.000 49.48955 258 HIS A O 1
ATOM 1961 N N . LEU A 1 259 ? 12.88404 -0.69114 -21.21558 1.000 56.80719 259 LEU A N 1
ATOM 1962 C CA . LEU A 1 259 ? 12.67252 -0.38493 -22.62433 1.000 53.96252 259 LEU A CA 1
ATOM 1963 C C . LEU A 1 259 ? 13.78318 0.50340 -23.16820 1.000 55.01229 259 LEU A C 1
ATOM 1964 O O . LEU A 1 259 ? 14.11583 0.42208 -24.35591 1.000 62.26633 259 LEU A O 1
ATOM 1969 N N . ALA A 1 260 ? 14.36904 1.34927 -22.31737 1.000 52.10214 260 ALA A N 1
ATOM 1970 C CA . ALA A 1 260 ? 15.48553 2.18192 -22.75079 1.000 51.89146 260 ALA A CA 1
ATOM 1971 C C . ALA A 1 260 ? 16.74136 1.34732 -22.97065 1.000 64.07411 260 ALA A C 1
ATOM 1972 O O . ALA A 1 260 ? 17.45383 1.53907 -23.96348 1.000 71.23765 260 ALA A O 1
ATOM 1974 N N . ASP A 1 261 ? 17.03324 0.42104 -22.05218 1.000 51.93316 261 ASP A N 1
ATOM 1975 C CA . ASP A 1 261 ? 18.13601 -0.51026 -22.26953 1.000 52.36338 261 ASP A CA 1
ATOM 1976 C C . ASP A 1 261 ? 17.89576 -1.36152 -23.50826 1.000 53.71172 261 ASP A C 1
ATOM 1977 O O . ASP A 1 261 ? 18.83444 -1.66867 -24.25155 1.000 64.72313 261 ASP A O 1
ATOM 1982 N N . ALA A 1 262 ? 16.64108 -1.75123 -23.74586 1.000 56.70611 262 ALA A N 1
ATOM 1983 C CA . ALA A 1 262 ? 16.32190 -2.55726 -24.91920 1.000 61.43019 262 ALA A CA 1
ATOM 1984 C C . ALA A 1 262 ? 16.67571 -1.82465 -26.20709 1.000 71.96105 262 ALA A C 1
ATOM 1985 O O . ALA A 1 262 ? 17.11551 -2.44522 -27.18252 1.000 71.63171 262 ALA A O 1
ATOM 1987 N N . LYS A 1 263 ? 16.49926 -0.50129 -26.22731 1.000 65.97440 263 LYS A N 1
ATOM 1988 C CA . LYS A 1 263 ? 16.83247 0.27493 -27.41490 1.000 66.46555 263 LYS A CA 1
ATOM 1989 C C . LYS A 1 263 ? 18.32865 0.29658 -27.69681 1.000 62.21169 263 LYS A C 1
ATOM 1990 O O . LYS A 1 263 ? 18.72570 0.53805 -28.84162 1.000 71.54632 263 LYS A O 1
ATOM 1996 N N . GLU A 1 264 ? 19.16511 0.04473 -26.69067 1.000 60.25995 264 GLU A N 1
ATOM 1997 C CA . GLU A 1 264 ? 20.60829 0.09837 -26.87390 1.000 64.35255 264 GLU A CA 1
ATOM 1998 C C . GLU A 1 264 ? 21.25330 -1.27199 -27.04026 1.000 62.24239 264 GLU A C 1
ATOM 1999 O O . GLU A 1 264 ? 22.32574 -1.36190 -27.64814 1.000 70.94402 264 GLU A O 1
ATOM 2005 N N . TRP A 1 265 ? 20.63014 -2.33753 -26.53248 1.000 54.50728 265 TRP A N 1
ATOM 2006 C CA . TRP A 1 265 ? 21.23532 -3.66097 -26.54809 1.000 52.22268 265 TRP A CA 1
ATOM 2007 C C . TRP A 1 265 ? 20.42361 -4.72065 -27.27900 1.000 56.07282 265 TRP A C 1
ATOM 2008 O O . TRP A 1 265 ? 21.00527 -5.72271 -27.70965 1.000 61.53287 265 TRP A O 1
ATOM 2019 N N . VAL A 1 266 ? 19.11656 -4.53781 -27.43288 1.000 47.81998 266 VAL A N 1
ATOM 2020 C CA . VAL A 1 266 ? 18.23571 -5.57407 -27.95640 1.000 63.71530 266 VAL A CA 1
ATOM 2021 C C . VAL A 1 266 ? 17.77248 -5.18368 -29.35402 1.000 65.27966 266 VAL A C 1
ATOM 2022 O O . VAL A 1 266 ? 17.59353 -3.99986 -29.66518 1.000 60.12014 266 VAL A O 1
ATOM 2026 N N . THR A 1 267 ? 17.59364 -6.19279 -30.20591 1.000 60.83129 267 THR A N 1
ATOM 2027 C CA . THR A 1 267 ? 17.04982 -5.96611 -31.53735 1.000 63.94720 267 THR A CA 1
ATOM 2028 C C . THR A 1 267 ? 15.61124 -5.46616 -31.45138 1.000 65.65511 267 THR A C 1
ATOM 2029 O O . THR A 1 267 ? 14.86743 -5.80315 -30.52658 1.000 73.51971 267 THR A O 1
ATOM 2033 N N . GLU A 1 268 ? 15.21929 -4.66439 -32.44768 1.000 68.90118 268 GLU A N 1
ATOM 2034 C CA . GLU A 1 268 ? 13.94531 -3.95046 -32.38437 1.000 76.58303 268 GLU A CA 1
ATOM 2035 C C . GLU A 1 268 ? 12.75252 -4.89355 -32.29262 1.000 62.64919 268 GLU A C 1
ATOM 2036 O O . GLU A 1 268 ? 11.71625 -4.52516 -31.72863 1.000 65.81815 268 GLU A O 1
ATOM 2042 N N . GLU A 1 269 ? 12.86907 -6.10407 -32.83885 1.000 65.77673 269 GLU A N 1
ATOM 2043 C CA . GLU A 1 269 ? 11.73895 -7.02497 -32.80507 1.000 74.74298 269 GLU A CA 1
ATOM 2044 C C . GLU A 1 269 ? 11.49662 -7.57147 -31.40223 1.000 71.00164 269 GLU A C 1
ATOM 2045 O O . GLU A 1 269 ? 10.35667 -7.90374 -31.05741 1.000 70.33848 269 GLU A O 1
ATOM 2051 N N . LYS A 1 270 ? 12.54122 -7.66012 -30.58027 1.000 72.57914 270 LYS A N 1
ATOM 2052 C CA . LYS A 1 270 ? 12.44079 -8.22377 -29.24071 1.000 57.88585 270 LYS A CA 1
ATOM 2053 C C . LYS A 1 270 ? 12.39871 -7.16953 -28.14287 1.000 56.63272 270 LYS A C 1
ATOM 2054 O O . LYS A 1 270 ? 12.30714 -7.53165 -26.96629 1.000 60.44731 270 LYS A O 1
ATOM 2060 N N . GLN A 1 271 ? 12.45838 -5.88134 -28.49261 1.000 55.84584 271 GLN A N 1
ATOM 2061 C CA . GLN A 1 271 ? 12.64411 -4.84715 -27.47764 1.000 52.43643 271 GLN A CA 1
ATOM 2062 C C . GLN A 1 271 ? 11.47216 -4.79023 -26.50566 1.000 60.38233 271 GLN A C 1
ATOM 2063 O O . GLN A 1 271 ? 11.67005 -4.62489 -25.29624 1.000 64.42177 271 GLN A O 1
ATOM 2069 N N . GLU A 1 272 ? 10.24430 -4.92717 -27.00935 1.000 71.31298 272 GLU A N 1
ATOM 2070 C CA . GLU A 1 272 ? 9.08497 -4.84473 -26.12697 1.000 58.80715 272 GLU A CA 1
ATOM 2071 C C . GLU A 1 272 ? 8.99385 -6.06802 -25.22120 1.000 60.38067 272 GLU A C 1
ATOM 2072 O O . GLU A 1 272 ? 8.69238 -5.94180 -24.02852 1.000 59.65567 272 GLU A O 1
ATOM 2078 N N . ASP A 1 273 ? 9.25441 -7.25958 -25.76599 1.000 58.49462 273 ASP A N 1
ATOM 2079 C CA . ASP A 1 273 ? 9.20367 -8.47002 -24.95223 1.000 53.98731 273 ASP A CA 1
ATOM 2080 C C . ASP A 1 273 ? 10.29659 -8.47916 -23.89340 1.000 54.46932 273 ASP A C 1
ATOM 2081 O O . ASP A 1 273 ? 10.11837 -9.07406 -22.82484 1.000 55.26184 273 ASP A O 1
ATOM 2086 N N . TYR A 1 274 ? 11.42755 -7.82936 -24.17262 1.000 59.84812 274 TYR A N 1
ATOM 2087 C CA . TYR A 1 274 ? 12.50975 -7.74572 -23.19719 1.000 54.39745 274 TYR A CA 1
ATOM 2088 C C . TYR A 1 274 ? 12.09615 -6.91387 -21.98901 1.000 49.68675 274 TYR A C 1
ATOM 2089 O O . TYR A 1 274 ? 12.27539 -7.33587 -20.84084 1.000 41.40075 274 TYR A O 1
ATOM 2098 N N . ALA A 1 275 ? 11.53847 -5.72483 -22.23017 1.000 47.48138 275 ALA A N 1
ATOM 2099 C CA . ALA A 1 275 ? 11.11283 -4.87097 -21.12665 1.000 50.95521 275 ALA A CA 1
ATOM 2100 C C . ALA A 1 275 ? 9.99552 -5.52351 -20.32399 1.000 53.00424 275 ALA A C 1
ATOM 2101 O O . ALA A 1 275 ? 9.95003 -5.40078 -19.09495 1.000 63.34382 275 ALA A O 1
ATOM 2103 N N . ARG A 1 276 ? 9.08860 -6.22749 -21.00139 1.000 50.68740 276 ARG A N 1
ATOM 2104 C CA . ARG A 1 276 ? 7.98934 -6.88964 -20.30776 1.000 48.72837 276 ARG A CA 1
ATOM 2105 C C . ARG A 1 276 ? 8.50205 -8.00922 -19.40756 1.000 41.25685 276 ARG A C 1
ATOM 2106 O O . ARG A 1 276 ? 8.14600 -8.08249 -18.22653 1.000 45.97901 276 ARG A O 1
ATOM 2114 N N . ALA A 1 277 ? 9.35366 -8.88410 -19.94608 1.000 47.78029 277 ALA A N 1
ATOM 2115 C CA . ALA A 1 277 ? 9.84094 -10.02066 -19.16941 1.000 50.01724 277 ALA A CA 1
ATOM 2116 C C . ALA A 1 277 ? 10.68169 -9.56733 -17.98308 1.000 47.39829 277 ALA A C 1
ATOM 2117 O O . ALA A 1 277 ? 10.52679 -10.08471 -16.87126 1.000 46.06766 277 ALA A O 1
ATOM 2119 N N . LYS A 1 278 ? 11.57978 -8.60328 -18.19957 1.000 48.95742 278 LYS A N 1
ATOM 2120 C CA . LYS A 1 278 ? 12.43901 -8.13784 -17.11534 1.000 43.17510 278 LYS A CA 1
ATOM 2121 C C . LYS A 1 278 ? 11.63533 -7.42131 -16.03674 1.000 46.61408 278 LYS A C 1
ATOM 2122 O O . LYS A 1 278 ? 11.92029 -7.57121 -14.84290 1.000 48.25703 278 LYS A O 1
ATOM 2128 N N . THR A 1 279 ? 10.62811 -6.63939 -16.43539 1.000 45.17229 279 THR A N 1
ATOM 2129 C CA . THR A 1 279 ? 9.80408 -5.93815 -15.45491 1.000 47.17551 279 THR A CA 1
ATOM 2130 C C . THR A 1 279 ? 8.99618 -6.91522 -14.61037 1.000 46.87233 279 THR A C 1
ATOM 2131 O O . THR A 1 279 ? 8.85902 -6.72685 -13.39556 1.000 42.08958 279 THR A O 1
ATOM 2135 N N . ARG A 1 280 ? 8.45553 -7.96464 -15.23559 1.000 43.39326 280 ARG A N 1
ATOM 2136 C CA . ARG A 1 280 ? 7.72728 -8.98153 -14.48353 1.000 39.43115 280 ARG A CA 1
ATOM 2137 C C . ARG A 1 280 ? 8.62639 -9.65075 -13.45042 1.000 42.03211 280 ARG A C 1
ATOM 2138 O O . ARG A 1 280 ? 8.19114 -9.94081 -12.33021 1.000 44.08713 280 ARG A O 1
ATOM 2146 N N . LYS A 1 281 ? 9.89110 -9.88645 -13.80180 1.000 41.77582 281 LYS A N 1
ATOM 2147 C CA . LYS A 1 281 ? 10.82147 -10.48238 -12.84939 1.000 42.01268 281 LYS A CA 1
ATOM 2148 C C . LYS A 1 281 ? 11.17964 -9.50138 -11.73923 1.000 45.92974 281 LYS A C 1
ATOM 2149 O O . LYS A 1 281 ? 11.29718 -9.89366 -10.57192 1.000 44.01365 281 LYS A O 1
ATOM 2155 N N . ASP A 1 282 ? 11.36544 -8.22354 -12.08464 1.000 41.13334 282 ASP A N 1
ATOM 2156 C CA . ASP A 1 282 ? 11.65276 -7.21605 -11.06854 1.000 35.10395 282 ASP A CA 1
ATOM 2157 C C . ASP A 1 282 ? 10.52141 -7.12037 -10.05609 1.000 38.80709 282 ASP A C 1
ATOM 2158 O O . ASP A 1 282 ? 10.76594 -6.98233 -8.85177 1.000 35.88137 282 ASP A O 1
ATOM 2163 N N . ILE A 1 283 ? 9.27492 -7.18900 -10.52973 1.000 35.23558 283 ILE A N 1
ATOM 2164 C CA . ILE A 1 283 ? 8.12580 -7.12415 -9.63184 1.000 31.75128 283 ILE A CA 1
ATOM 2165 C C . ILE A 1 283 ? 8.15026 -8.29481 -8.65813 1.000 38.44619 283 ILE A C 1
ATOM 2166 O O . ILE A 1 283 ? 7.95494 -8.12428 -7.44848 1.000 40.76790 283 ILE A O 1
ATOM 2171 N N . TYR A 1 284 ? 8.40383 -9.50206 -9.16955 1.000 35.26493 284 TYR A N 1
ATOM 2172 C CA . TYR A 1 284 ? 8.45741 -10.66892 -8.29526 1.000 39.77531 284 TYR A CA 1
ATOM 2173 C C . TYR A 1 284 ? 9.60285 -10.55809 -7.29633 1.000 37.34816 284 TYR A C 1
ATOM 2174 O O . TYR A 1 284 ? 9.43814 -10.88313 -6.11479 1.000 42.50960 284 TYR A O 1
ATOM 2183 N N . ASP A 1 285 ? 10.77637 -10.11584 -7.75416 1.000 33.19158 285 ASP A N 1
ATOM 2184 C CA . ASP A 1 285 ? 11.91487 -9.98499 -6.85061 1.000 38.23877 285 ASP A CA 1
ATOM 2185 C C . ASP A 1 285 ? 11.63488 -8.96327 -5.75626 1.000 33.25298 285 ASP A C 1
ATOM 2186 O O . ASP A 1 285 ? 11.98458 -9.17861 -4.58988 1.000 34.98896 285 ASP A O 1
ATOM 2191 N N . ALA A 1 286 ? 10.99823 -7.84674 -6.11239 1.000 35.47604 286 ALA A N 1
ATOM 2192 C CA . ALA A 1 286 ? 10.69215 -6.81954 -5.12259 1.000 34.49357 286 ALA A CA 1
ATOM 2193 C C . ALA A 1 286 ? 9.72385 -7.34365 -4.06832 1.000 43.48490 286 ALA A C 1
ATOM 2194 O O . ALA A 1 286 ? 9.92846 -7.13863 -2.86550 1.000 44.17926 286 ALA A O 1
ATOM 2196 N N . MET A 1 287 ? 8.66202 -8.03346 -4.50183 1.000 42.11009 287 MET A N 1
ATOM 2197 C CA . MET A 1 287 ? 7.70560 -8.58545 -3.54683 1.000 37.05311 287 MET A CA 1
ATOM 2198 C C . MET A 1 287 ? 8.31161 -9.72878 -2.74375 1.000 38.76326 287 MET A C 1
ATOM 2199 O O . MET A 1 287 ? 7.91179 -9.95781 -1.59584 1.000 41.49288 287 MET A O 1
ATOM 2204 N N . GLN A 1 288 ? 9.27063 -10.45304 -3.32558 1.000 36.86396 288 GLN A N 1
ATOM 2205 C CA . GLN A 1 288 ? 10.00551 -11.45726 -2.56418 1.000 30.06121 288 GLN A CA 1
ATOM 2206 C C . GLN A 1 288 ? 10.80528 -10.81200 -1.44008 1.000 35.40952 288 GLN A C 1
ATOM 2207 O O . GLN A 1 288 ? 10.84893 -11.33279 -0.31861 1.000 33.92345 288 GLN A O 1
ATOM 2213 N N . SER A 1 289 ? 11.44541 -9.67380 -1.72209 1.000 37.31256 289 SER A N 1
ATOM 2214 C CA . SER A 1 289 ? 12.19149 -8.97069 -0.68346 1.000 35.96664 289 SER A CA 1
ATOM 2215 C C . SER A 1 289 ? 11.26721 -8.48551 0.42442 1.000 35.72584 289 SER A C 1
ATOM 2216 O O . SER A 1 289 ? 11.58497 -8.62204 1.61145 1.000 35.56961 289 SER A O 1
ATOM 2219 N N . LEU A 1 290 ? 10.11532 -7.91961 0.05615 1.000 33.82152 290 LEU A N 1
ATOM 2220 C CA . LEU A 1 290 ? 9.16371 -7.46299 1.06284 1.000 31.71404 290 LEU A CA 1
ATOM 2221 C C . LEU A 1 290 ? 8.75378 -8.60125 1.98756 1.000 37.55907 290 LEU A C 1
ATOM 2222 O O . LEU A 1 290 ? 8.65487 -8.41788 3.20665 1.000 35.64224 290 LEU A O 1
ATOM 2227 N N . GLU A 1 291 ? 8.53034 -9.78996 1.42582 1.000 33.30887 291 GLU A N 1
ATOM 2228 C CA . GLU A 1 291 ? 8.16439 -10.94442 2.23950 1.000 34.29118 291 GLU A CA 1
ATOM 2229 C C . GLU A 1 291 ? 9.27132 -11.30022 3.22596 1.000 34.55206 291 GLU A C 1
ATOM 2230 O O . GLU A 1 291 ? 9.03741 -11.37741 4.43751 1.000 36.22664 291 GLU A O 1
ATOM 2236 N N . TYR A 1 292 ? 10.49201 -11.51058 2.72177 1.000 40.54399 292 TYR A N 1
ATOM 2237 C CA . TYR A 1 292 ? 11.58541 -11.96911 3.57501 1.000 36.40589 292 TYR A CA 1
ATOM 2238 C C . TYR A 1 292 ? 12.07088 -10.88655 4.53040 1.000 36.59945 292 TYR A C 1
ATOM 2239 O O . TYR A 1 292 ? 12.47106 -11.19753 5.65810 1.000 43.28766 292 TYR A O 1
ATOM 2248 N N . GLU A 1 293 ? 12.05190 -9.62004 4.10959 1.000 36.40859 293 GLU A N 1
ATOM 2249 C CA . GLU A 1 293 ? 12.54587 -8.56238 4.98547 1.000 40.14074 293 GLU A CA 1
ATOM 2250 C C . GLU A 1 293 ? 11.59577 -8.29454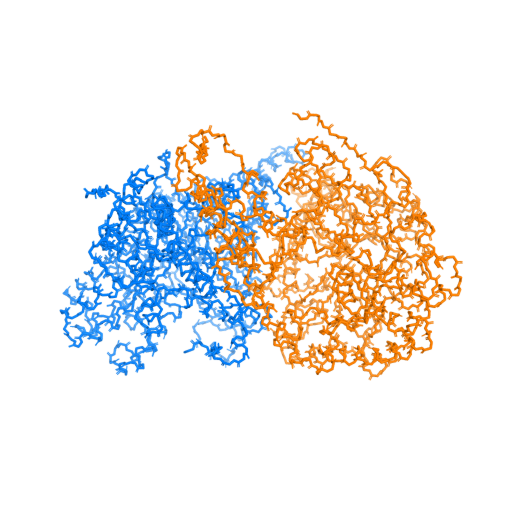 6.14532 1.000 33.42007 293 GLU A C 1
ATOM 2251 O O . GLU A 1 293 ? 12.04645 -7.94136 7.23938 1.000 42.45687 293 GLU A O 1
ATOM 2257 N N . ILE A 1 294 ? 10.28925 -8.46207 5.93625 1.000 42.85193 294 ILE A N 1
ATOM 2258 C CA . ILE A 1 294 ? 9.34153 -8.27800 7.03039 1.000 40.37517 294 ILE A CA 1
ATOM 2259 C C . ILE A 1 294 ? 9.55635 -9.33635 8.10612 1.000 43.96962 294 ILE A C 1
ATOM 2260 O O . ILE A 1 294 ? 9.48899 -9.04478 9.30650 1.000 45.64295 294 ILE A O 1
ATOM 2265 N N . ASN A 1 295 ? 9.84237 -10.57457 7.69826 1.000 45.54900 295 ASN A N 1
ATOM 2266 C CA . ASN A 1 295 ? 9.99948 -11.65742 8.66225 1.000 46.56110 295 ASN A CA 1
ATOM 2267 C C . ASN A 1 295 ? 11.29923 -11.56747 9.45155 1.000 41.90672 295 ASN A C 1
ATOM 2268 O O . ASN A 1 295 ? 11.40138 -12.18841 10.51473 1.000 51.49584 295 ASN A O 1
ATOM 2273 N N . THR A 1 296 ? 12.28994 -10.81902 8.96656 1.000 48.03336 296 THR A N 1
ATOM 2274 C CA . THR A 1 296 ? 13.51854 -10.61415 9.72298 1.000 49.47390 296 THR A CA 1
ATOM 2275 C C . THR A 1 296 ? 13.45888 -9.38854 10.62499 1.000 47.55461 296 THR A C 1
ATOM 2276 O O . THR A 1 296 ? 14.40317 -9.15208 11.38724 1.000 51.83854 296 THR A O 1
ATOM 2280 N N . LEU A 1 297 ? 12.38001 -8.61252 10.55882 1.000 49.27217 297 LEU A N 1
ATOM 2281 C CA . LEU A 1 297 ? 12.20815 -7.47801 11.45026 1.000 49.05495 297 LEU A CA 1
ATOM 2282 C C . LEU A 1 297 ? 11.80096 -7.94819 12.84402 1.000 51.69200 297 LEU A C 1
ATOM 2283 O O . LEU A 1 297 ? 11.28113 -9.05227 13.03384 1.000 45.97728 297 LEU A O 1
ATOM 2288 N N . PHE A 1 298 ? 12.04453 -7.08499 13.82728 1.000 41.74847 298 PHE A N 1
ATOM 2289 C CA . PHE A 1 298 ? 11.66275 -7.36394 15.20263 1.000 48.54817 298 PHE A CA 1
ATOM 2290 C C . PHE A 1 298 ? 11.61993 -6.05637 15.97878 1.000 55.98541 298 PHE A C 1
ATOM 2291 O O . PHE A 1 298 ? 12.35809 -5.11485 15.67536 1.000 48.88745 298 PHE A O 1
ATOM 2299 N N . THR A 1 299 ? 10.73932 -6.00981 16.97679 1.000 51.99006 299 THR A N 1
ATOM 2300 C CA . THR A 1 299 ? 10.65465 -4.87923 17.88816 1.000 42.34827 299 THR A CA 1
ATOM 2301 C C . THR A 1 299 ? 11.60438 -5.11197 19.06584 1.000 52.70304 299 THR A C 1
ATOM 2302 O O . THR A 1 299 ? 12.41601 -6.04204 19.06424 1.000 50.88522 299 THR A O 1
ATOM 2306 N N . SER A 1 300 ? 11.51065 -4.26440 20.09379 1.000 47.97940 300 SER A N 1
ATOM 2307 C CA . SER A 1 300 ? 12.41325 -4.37699 21.23377 1.000 41.34074 300 SER A CA 1
ATOM 2308 C C . SER A 1 300 ? 12.18518 -5.64629 22.04473 1.000 46.31068 300 SER A C 1
ATOM 2309 O O . SER A 1 300 ? 13.05777 -6.02238 22.83369 1.000 52.45967 300 SER A O 1
ATOM 2312 N N . ASN A 1 301 ? 11.04442 -6.31060 21.87889 1.000 37.34318 301 ASN A N 1
ATOM 2313 C CA . ASN A 1 301 ? 10.79322 -7.57405 22.55938 1.000 46.16278 301 ASN A CA 1
ATOM 2314 C C . ASN A 1 301 ? 11.21524 -8.78327 21.73425 1.000 44.41610 301 ASN A C 1
ATOM 2315 O O . ASN A 1 301 ? 10.99658 -9.91911 22.16772 1.000 41.22287 301 ASN A O 1
ATOM 2320 N N . GLY A 1 302 ? 11.81537 -8.56863 20.56378 1.000 50.50573 302 GLY A N 1
ATOM 2321 C CA . GLY A 1 302 ? 12.25652 -9.65245 19.71510 1.000 48.41434 302 GLY A CA 1
ATOM 2322 C C . GLY A 1 302 ? 11.19286 -10.25636 18.82743 1.000 46.13525 302 GLY A C 1
ATOM 2323 O O . GLY A 1 302 ? 11.51903 -11.11845 18.00165 1.000 58.79098 302 GLY A O 1
ATOM 2324 N N . GLN A 1 303 ? 9.93788 -9.83827 18.96013 1.000 50.19991 303 GLN A N 1
ATOM 2325 C CA . GLN A 1 303 ? 8.86416 -10.39443 18.15210 1.000 53.05390 303 GLN A CA 1
ATOM 2326 C C . GLN A 1 303 ? 8.75718 -9.67186 16.81439 1.000 51.29566 303 GLN A C 1
ATOM 2327 O O . GLN A 1 303 ? 9.11178 -8.49656 16.68603 1.000 45.23190 303 GLN A O 1
ATOM 2333 N N . THR A 1 304 ? 8.26422 -10.39304 15.81455 1.000 56.83532 304 THR A N 1
ATOM 2334 C CA . THR A 1 304 ? 7.99364 -9.78672 14.51629 1.000 48.97756 304 THR A CA 1
ATOM 2335 C C . THR A 1 304 ? 6.85451 -8.78180 14.65309 1.000 53.33969 304 THR A C 1
ATOM 2336 O O . THR A 1 304 ? 5.85111 -9.07623 15.31504 1.000 55.67864 304 THR A O 1
ATOM 2340 N N . PRO A 1 305 ? 6.97274 -7.59151 14.06843 1.000 52.08666 305 PRO A N 1
ATOM 2341 C CA . PRO A 1 305 ? 5.85722 -6.63926 14.11317 1.000 55.21143 305 PRO A CA 1
ATOM 2342 C C . PRO A 1 305 ? 4.65831 -7.16361 13.34109 1.000 50.65836 305 PRO A C 1
ATOM 2343 O O . PRO A 1 305 ? 4.79924 -7.73684 12.25777 1.000 54.59002 305 PRO A O 1
ATOM 2347 N N . PHE A 1 306 ? 3.46959 -6.96309 13.90765 1.000 50.23673 306 PHE A N 1
ATOM 2348 C CA . PHE A 1 306 ? 2.24629 -7.33663 13.20819 1.000 45.95507 306 PHE A CA 1
ATOM 2349 C C . PHE A 1 306 ? 2.02708 -6.38870 12.03777 1.000 37.63359 306 PHE A C 1
ATOM 2350 O O . PHE A 1 306 ? 1.84751 -5.18240 12.23006 1.000 41.53328 306 PHE A O 1
ATOM 2358 N N . THR A 1 307 ? 2.04590 -6.92990 10.82540 1.000 36.02387 307 THR A N 1
ATOM 2359 C CA . THR A 1 307 ? 1.92400 -6.12924 9.61897 1.000 36.32117 307 THR A CA 1
ATOM 2360 C C . THR A 1 307 ? 0.93966 -6.79202 8.67056 1.000 32.96897 307 THR A C 1
ATOM 2361 O O . THR A 1 307 ? 0.76620 -8.01375 8.68332 1.000 41.93719 307 THR A O 1
ATOM 2365 N N . SER A 1 308 ? 0.29321 -5.96916 7.84955 1.000 39.66708 308 SER A N 1
ATOM 2366 C CA . SER A 1 308 ? -0.70140 -6.44370 6.90193 1.000 36.97860 308 SER A CA 1
ATOM 2367 C C . SER A 1 308 ? -0.49540 -5.75939 5.56112 1.000 39.86670 308 SER A C 1
ATOM 2368 O O . SER A 1 308 ? -0.11530 -4.58599 5.50525 1.000 31.18207 308 SER A O 1
ATOM 2371 N N . LEU A 1 309 ? -0.74650 -6.50489 4.48631 1.000 41.13947 309 LEU A N 1
ATOM 2372 C CA . LEU A 1 309 ? -0.77497 -5.97193 3.12984 1.000 35.10763 309 LEU A CA 1
ATOM 2373 C C . LEU A 1 309 ? -2.17673 -6.16858 2.57022 1.000 37.18803 309 LEU A C 1
ATOM 2374 O O . LEU A 1 309 ? -2.69132 -7.29219 2.56164 1.000 33.43035 309 LEU A O 1
ATOM 2379 N N . GLY A 1 310 ? -2.79129 -5.08175 2.11821 1.000 39.07316 310 GLY A N 1
ATOM 2380 C CA . GLY A 1 310 ? -4.09123 -5.12216 1.46162 1.000 33.07189 310 GLY A CA 1
ATOM 2381 C C . GLY A 1 310 ? -3.93488 -4.81632 -0.01601 1.000 39.62333 310 GLY A C 1
ATOM 2382 O O . GLY A 1 310 ? -3.20104 -3.89852 -0.39426 1.000 35.27976 310 GLY A O 1
ATOM 2383 N N . PHE A 1 311 ? -4.63567 -5.58157 -0.84913 1.000 31.69311 311 PHE A N 1
ATOM 2384 C CA . PHE A 1 311 ? -4.44528 -5.49370 -2.28949 1.000 41.35949 311 PHE A CA 1
ATOM 2385 C C . PHE A 1 311 ? -5.60901 -6.18362 -2.98358 1.000 35.01142 311 PHE A C 1
ATOM 2386 O O . PHE A 1 311 ? -6.27309 -7.04761 -2.40573 1.000 29.38694 311 PHE A O 1
ATOM 2394 N N . GLY A 1 312 ? -5.84139 -5.79624 -4.23790 1.000 39.17216 312 GLY A N 1
ATOM 2395 C CA . GLY A 1 312 ? -6.83968 -6.46735 -5.04755 1.000 36.17868 312 GLY A CA 1
ATOM 2396 C C . GLY A 1 312 ? -7.62683 -5.58794 -5.99985 1.000 40.64625 312 GLY A C 1
ATOM 2397 O O . GLY A 1 312 ? -8.24586 -6.09452 -6.94118 1.000 42.21949 312 GLY A O 1
ATOM 2398 N N . LEU A 1 313 ? -7.61831 -4.27616 -5.77844 1.000 39.35375 313 LEU A N 1
ATOM 2399 C CA . LEU A 1 313 ? -8.41823 -3.36415 -6.58646 1.000 38.58494 313 LEU A CA 1
ATOM 2400 C C . LEU A 1 313 ? -7.68538 -2.84465 -7.81664 1.000 43.67873 313 LEU A C 1
ATOM 2401 O O . LEU A 1 313 ? -8.28445 -2.10589 -8.60518 1.000 41.97836 313 LEU A O 1
ATOM 2406 N N . GLY A 1 314 ? -6.41910 -3.21070 -8.00557 1.000 40.03564 314 GLY A N 1
ATOM 2407 C CA . GLY A 1 314 ? -5.69934 -2.77127 -9.18444 1.000 35.40011 314 GLY A CA 1
ATOM 2408 C C . GLY A 1 314 ? -6.21740 -3.43181 -10.44826 1.000 40.20648 314 GLY A C 1
ATOM 2409 O O . GLY A 1 314 ? -6.69961 -4.56489 -10.43741 1.000 41.15372 314 GLY A O 1
ATOM 2410 N N . THR A 1 315 ? -6.11025 -2.70755 -11.56126 1.000 32.13755 315 THR A N 1
ATOM 2411 C CA . THR A 1 315 ? -6.63281 -3.18731 -12.83607 1.000 37.07940 315 THR A CA 1
ATOM 2412 C C . THR A 1 315 ? -5.58345 -3.31285 -13.93049 1.000 38.64032 315 THR A C 1
ATOM 2413 O O . THR A 1 315 ? -5.61899 -4.28434 -14.68905 1.000 51.65547 315 THR A O 1
ATOM 2417 N N . ASN A 1 316 ? -4.64766 -2.36951 -14.04339 1.000 41.57186 316 ASN A N 1
ATOM 2418 C CA . ASN A 1 316 ? -3.72506 -2.38310 -15.17350 1.000 38.80104 316 ASN A CA 1
ATOM 2419 C C . ASN A 1 316 ? -2.71418 -3.52420 -15.03179 1.000 37.79334 316 ASN A C 1
ATOM 2420 O O . ASN A 1 316 ? -2.73044 -4.30023 -14.07191 1.000 43.64198 316 ASN A O 1
ATOM 2425 N N . TRP A 1 317 ? -1.81529 -3.61875 -16.01462 1.000 42.18075 317 TRP A N 1
ATOM 2426 C CA . TRP A 1 317 ? -0.89727 -4.75267 -16.07796 1.000 39.72332 317 TRP A CA 1
ATOM 2427 C C . TRP A 1 317 ? 0.06229 -4.76240 -14.89535 1.000 43.41362 317 TRP A C 1
ATOM 2428 O O . TRP A 1 317 ? 0.36927 -5.82859 -14.34703 1.000 35.07535 317 TRP A O 1
ATOM 2439 N N . PHE A 1 318 ? 0.54516 -3.58720 -14.48824 1.000 40.48620 318 PHE A N 1
ATOM 2440 C CA . PHE A 1 318 ? 1.48579 -3.51996 -13.37541 1.000 38.96484 318 PHE A CA 1
ATOM 2441 C C . PHE A 1 318 ? 0.80972 -3.89615 -12.06246 1.000 43.07964 318 PHE A C 1
ATOM 2442 O O . PHE A 1 318 ? 1.36612 -4.65731 -11.26202 1.000 40.26342 318 PHE A O 1
ATOM 2450 N N . GLU A 1 319 ? -0.39993 -3.37925 -11.83025 1.000 41.24889 319 GLU A N 1
ATOM 2451 C CA . GLU A 1 319 ? -1.13734 -3.72297 -10.61795 1.000 39.79540 319 GLU A CA 1
ATOM 2452 C C . GLU A 1 319 ? -1.44560 -5.21446 -10.55834 1.000 41.96524 319 GLU A C 1
ATOM 2453 O O . GLU A 1 319 ? -1.32644 -5.83802 -9.49603 1.000 35.12093 319 GLU A O 1
ATOM 2459 N N . ARG A 1 320 ? -1.84773 -5.80329 -11.68902 1.000 31.96583 320 ARG A N 1
ATOM 2460 C CA . ARG A 1 320 ? -2.14180 -7.23324 -11.71452 1.000 30.67065 320 ARG A CA 1
ATOM 2461 C C . ARG A 1 320 ? -0.90110 -8.06146 -11.39982 1.000 40.07855 320 ARG A C 1
ATOM 2462 O O . ARG A 1 320 ? -0.98350 -9.07237 -10.69185 1.000 42.21090 320 ARG A O 1
ATOM 2470 N N . GLU A 1 321 ? 0.26003 -7.64863 -11.91523 1.000 34.42180 321 GLU A N 1
ATOM 2471 C CA . GLU A 1 321 ? 1.48080 -8.40903 -11.67470 1.000 33.41206 321 GLU A CA 1
ATOM 2472 C C . GLU A 1 321 ? 1.93233 -8.30976 -10.22517 1.000 36.70398 321 GLU A C 1
ATOM 2473 O O . GLU A 1 321 ? 2.49403 -9.27135 -9.68745 1.000 43.14795 321 GLU A O 1
ATOM 2479 N N . ILE A 1 322 ? 1.69958 -7.16634 -9.57761 1.000 37.65472 322 ILE A N 1
ATOM 2480 C CA . ILE A 1 322 ? 2.05687 -7.03661 -8.16873 1.000 35.12221 322 ILE A CA 1
ATOM 2481 C C . ILE A 1 322 ? 1.19036 -7.95263 -7.31292 1.000 31.76534 322 ILE A C 1
ATOM 2482 O O . ILE A 1 322 ? 1.68260 -8.60224 -6.38291 1.000 36.72453 322 ILE A O 1
ATOM 2487 N N . GLN A 1 323 ? -0.10672 -8.03364 -7.62106 1.000 34.49955 323 GLN A N 1
ATOM 2488 C CA . GLN A 1 323 ? -0.99275 -8.93367 -6.88725 1.000 36.92692 323 GLN A CA 1
ATOM 2489 C C . GLN A 1 323 ? -0.56387 -10.38465 -7.05672 1.000 39.08610 323 GLN A C 1
ATOM 2490 O O . GLN A 1 323 ? -0.50925 -11.14755 -6.08456 1.000 41.67463 323 GLN A O 1
ATOM 2496 N N . LYS A 1 324 ? -0.26851 -10.78791 -8.29444 1.000 34.82366 324 LYS A N 1
ATOM 2497 C CA . LYS A 1 324 ? 0.14320 -12.16506 -8.54066 1.000 33.09570 324 LYS A CA 1
ATOM 2498 C C . LYS A 1 324 ? 1.45836 -12.48215 -7.83915 1.000 38.15168 324 LYS A C 1
ATOM 2499 O O . LYS A 1 324 ? 1.61019 -13.55928 -7.25112 1.000 31.40749 324 LYS A O 1
ATOM 2505 N N . ALA A 1 325 ? 2.41530 -11.54900 -7.87527 1.000 32.74579 325 ALA A N 1
ATOM 2506 C CA . ALA A 1 325 ? 3.70216 -11.78436 -7.22730 1.000 34.80884 325 ALA A CA 1
ATOM 2507 C C . ALA A 1 325 ? 3.54118 -11.98146 -5.72357 1.000 45.88659 325 ALA A C 1
ATOM 2508 O O . ALA A 1 325 ? 4.18437 -12.85874 -5.13328 1.000 35.12651 325 ALA A O 1
ATOM 2510 N N . ILE A 1 326 ? 2.68650 -11.17525 -5.08729 1.000 37.84044 326 ILE A N 1
ATOM 2511 C CA . ILE A 1 326 ? 2.43989 -11.32575 -3.65419 1.000 39.17091 326 ILE A CA 1
ATOM 2512 C C . ILE A 1 326 ? 1.91546 -12.72391 -3.35083 1.000 38.23504 326 ILE A C 1
ATOM 2513 O O . ILE A 1 326 ? 2.38544 -13.39842 -2.42625 1.000 42.97537 326 ILE A O 1
ATOM 2518 N N . LEU A 1 327 ? 0.94367 -13.18647 -4.13875 1.000 32.17388 327 LEU A N 1
ATOM 2519 C CA . LEU A 1 327 ? 0.35947 -14.50093 -3.89546 1.000 30.62615 327 LEU A CA 1
ATOM 2520 C C . LEU A 1 327 ? 1.32836 -15.61983 -4.25959 1.000 31.52822 327 LEU A C 1
ATOM 2521 O O . LEU A 1 327 ? 1.37655 -16.64984 -3.57774 1.000 36.27882 327 LEU A O 1
ATOM 2526 N N . GLN A 1 328 ? 2.10997 -15.43743 -5.32671 1.000 34.81501 328 GLN A N 1
ATOM 2527 C CA . GLN A 1 328 ? 3.07012 -16.46280 -5.72709 1.000 35.85756 328 GLN A CA 1
ATOM 2528 C C . GLN A 1 328 ? 4.14724 -16.65357 -4.66508 1.000 39.04970 328 GLN A C 1
ATOM 2529 O O . GLN A 1 328 ? 4.49588 -17.78788 -4.31375 1.000 38.79357 328 GLN A O 1
ATOM 2535 N N . VAL A 1 329 ? 4.68797 -15.54924 -4.14241 1.000 33.39134 329 VAL A N 1
ATOM 2536 C CA . VAL A 1 329 ? 5.70537 -15.63909 -3.09736 1.000 33.05027 329 VAL A CA 1
ATOM 2537 C C . VAL A 1 329 ? 5.15004 -16.35244 -1.86947 1.000 41.57160 329 VAL A C 1
ATOM 2538 O O . VAL A 1 329 ? 5.81410 -17.21638 -1.28092 1.000 37.03356 329 VAL A O 1
ATOM 2542 N N . ARG A 1 330 ? 3.92009 -16.01289 -1.46990 1.000 31.93663 330 ARG A N 1
ATOM 2543 C CA . ARG A 1 330 ? 3.32584 -16.64765 -0.29800 1.000 32.66795 330 ARG A CA 1
ATOM 2544 C C . ARG A 1 330 ? 3.06307 -18.12879 -0.54525 1.000 39.80567 330 ARG A C 1
ATOM 2545 O O . ARG A 1 330 ? 3.26243 -18.95893 0.35082 1.000 35.98744 330 ARG A O 1
ATOM 2553 N N . ILE A 1 331 ? 2.62190 -18.47855 -1.75626 1.000 33.43489 331 ILE A N 1
ATOM 2554 C CA . ILE A 1 331 ? 2.39891 -19.88229 -2.09646 1.000 35.91039 331 ILE A CA 1
ATOM 2555 C C . ILE A 1 331 ? 3.69820 -20.67332 -2.00718 1.000 41.49995 331 ILE A C 1
ATOM 2556 O O . ILE A 1 331 ? 3.72252 -21.79794 -1.48963 1.000 37.34045 331 ILE A O 1
ATOM 2561 N N . LEU A 1 332 ? 4.79943 -20.09507 -2.49926 1.000 31.64640 332 LEU A N 1
ATOM 2562 C CA . LEU A 1 332 ? 6.06300 -20.82357 -2.55706 1.000 28.80406 332 LEU A CA 1
ATOM 2563 C C . LEU A 1 332 ? 6.58961 -21.14864 -1.16387 1.000 39.15948 332 LEU A C 1
ATOM 2564 O O . LEU A 1 332 ? 7.14878 -22.22960 -0.94346 1.000 43.54871 332 LEU A O 1
ATOM 2569 N N . GLY A 1 333 ? 6.42687 -20.23291 -0.21533 1.000 43.65387 333 GLY A N 1
ATOM 2570 C CA . GLY A 1 333 ? 6.86188 -20.45893 1.14954 1.000 38.85722 333 GLY A CA 1
ATOM 2571 C C . GLY A 1 333 ? 8.21940 -19.84341 1.43209 1.000 42.19000 333 GLY A C 1
ATOM 2572 O O . GLY A 1 333 ? 8.84637 -19.19951 0.58532 1.000 39.93849 333 GLY A O 1
ATOM 2573 N N . LEU A 1 334 ? 8.67348 -20.05788 2.66420 1.000 48.66560 334 LEU A N 1
ATOM 2574 C CA . LEU A 1 334 ? 9.91679 -19.48736 3.16549 1.000 52.08566 334 LEU A CA 1
ATOM 2575 C C . LEU A 1 334 ? 10.98974 -20.56337 3.23455 1.000 45.68801 334 LEU A C 1
ATOM 2576 O O . LEU A 1 334 ? 10.77395 -21.62343 3.83061 1.000 50.14979 334 LEU A O 1
ATOM 2581 N N . GLY A 1 335 ? 12.14148 -20.28601 2.63104 1.000 31.30383 335 GLY A N 1
ATOM 2582 C CA . GLY A 1 335 ? 13.27855 -21.17500 2.73279 1.000 37.09021 335 GLY A CA 1
ATOM 2583 C C . GLY A 1 335 ? 13.13585 -22.43024 1.89713 1.000 39.78058 335 GLY A C 1
ATOM 2584 O O . GLY A 1 335 ? 12.16643 -22.63790 1.16540 1.000 45.75214 335 GLY A O 1
ATOM 2585 N N . SER A 1 336 ? 14.14764 -23.29336 2.02119 1.000 48.72388 336 SER A N 1
ATOM 2586 C CA . SER A 1 336 ? 14.15865 -24.54103 1.26470 1.000 42.18776 336 SER A CA 1
ATOM 2587 C C . SER A 1 336 ? 13.06110 -25.49201 1.72481 1.000 40.69957 336 SER A C 1
ATOM 2588 O O . SER A 1 336 ? 12.59434 -26.32245 0.93737 1.000 55.44884 336 SER A O 1
ATOM 2591 N N . GLU A 1 337 ? 12.64061 -25.39326 2.98583 1.000 40.03685 337 GLU A N 1
ATOM 2592 C CA . GLU A 1 337 ? 11.55433 -26.22455 3.48421 1.000 45.83931 337 GLU A CA 1
ATOM 2593 C C . GLU A 1 337 ? 10.17915 -25.66341 3.15020 1.000 49.58519 337 GLU A C 1
ATOM 2594 O O . GLU A 1 337 ? 9.17639 -26.32434 3.44082 1.000 46.68002 337 GLU A O 1
ATOM 2600 N N . HIS A 1 338 ? 10.11340 -24.46947 2.55559 1.000 44.51778 338 HIS A N 1
ATOM 2601 C CA . HIS A 1 338 ? 8.85921 -23.87147 2.09616 1.000 44.74914 338 HIS A CA 1
ATOM 2602 C C . HIS A 1 338 ? 7.86864 -23.69939 3.24679 1.000 45.29598 338 HIS A C 1
ATOM 2603 O O . HIS A 1 338 ? 6.69346 -24.05651 3.14719 1.000 46.10270 338 HIS A O 1
ATOM 2610 N N . ARG A 1 339 ? 8.35969 -23.14000 4.35003 1.000 50.35096 339 ARG A N 1
ATOM 2611 C CA . ARG A 1 339 ? 7.51061 -22.87757 5.50216 1.000 42.94679 339 ARG A CA 1
ATOM 2612 C C . ARG A 1 339 ? 6.45920 -21.82631 5.16897 1.000 42.25517 339 ARG A C 1
ATOM 2613 O O . ARG A 1 339 ? 6.65555 -20.96618 4.30726 1.000 43.57099 339 ARG A O 1
ATOM 2621 N N . THR A 1 340 ? 5.33399 -21.89859 5.87184 1.000 37.67964 340 THR A N 1
ATOM 2622 C CA . THR A 1 340 ? 4.26501 -20.92423 5.70660 1.000 38.88440 340 THR A CA 1
ATOM 2623 C C . THR A 1 340 ? 4.64767 -19.62867 6.41166 1.000 37.34413 340 THR A C 1
ATOM 2624 O O . THR A 1 340 ? 4.92938 -19.63050 7.61421 1.000 42.74302 340 THR A O 1
ATOM 2628 N N . ALA A 1 341 ? 4.66061 -18.52627 5.66814 1.000 34.72477 341 ALA A N 1
ATOM 2629 C CA . ALA A 1 341 ? 4.93033 -17.21956 6.25311 1.000 45.59730 341 ALA A CA 1
ATOM 2630 C C . ALA A 1 341 ? 3.70289 -16.74747 7.02296 1.000 40.62231 341 ALA A C 1
ATOM 2631 O O . ALA A 1 341 ? 2.61642 -16.61947 6.44949 1.000 51.30423 341 ALA A O 1
ATOM 2633 N N . ILE A 1 342 ? 3.87375 -16.49640 8.32190 1.000 51.99646 342 ILE A N 1
ATOM 2634 C CA . ILE A 1 342 ? 2.76780 -16.01066 9.14251 1.000 49.53900 342 ILE A CA 1
ATOM 2635 C C . ILE A 1 342 ? 2.60252 -14.50367 8.98553 1.000 44.87412 342 ILE A C 1
ATOM 2636 O O . ILE A 1 342 ? 1.48005 -13.98564 8.98867 1.000 45.31612 342 ILE A O 1
ATOM 2641 N N . PHE A 1 343 ? 3.70900 -13.78048 8.83514 1.000 44.53963 343 PHE A N 1
ATOM 2642 C CA . PHE A 1 343 ? 3.68173 -12.35223 8.58156 1.000 42.81069 343 PHE A CA 1
ATOM 2643 C C . PHE A 1 343 ? 4.30139 -12.04283 7.22401 1.000 40.86948 343 PHE A C 1
ATOM 2644 O O . PHE A 1 343 ? 5.21607 -12.74417 6.77913 1.000 41.11461 343 PHE A O 1
ATOM 2652 N N . PRO A 1 344 ? 3.81311 -11.00617 6.53237 1.000 33.90076 344 PRO A N 1
ATOM 2653 C CA . PRO A 1 344 ? 2.68967 -10.13346 6.89795 1.000 38.74876 344 PRO A CA 1
ATOM 2654 C C . PRO A 1 344 ? 1.34436 -10.79587 6.63063 1.000 39.56033 344 PRO A C 1
ATOM 2655 O O . PRO A 1 344 ? 1.25873 -11.74466 5.85605 1.000 38.38397 344 PRO A O 1
ATOM 2659 N N . LYS A 1 345 ? 0.27477 -10.32920 7.26622 1.000 37.85496 345 LYS A N 1
ATOM 2660 C CA . LYS A 1 345 ? -1.05420 -10.81138 6.92034 1.000 37.75232 345 LYS A CA 1
ATOM 2661 C C . LYS A 1 345 ? -1.43771 -10.30172 5.53817 1.000 32.95258 345 LYS A C 1
ATOM 2662 O O . LYS A 1 345 ? -1.27862 -9.11601 5.23625 1.000 35.60726 345 LYS A O 1
ATOM 2668 N N . LEU A 1 346 ? -1.92333 -11.20114 4.69143 1.000 35.09861 346 LEU A N 1
ATOM 2669 C CA . LEU A 1 346 ? -2.42461 -10.83978 3.37390 1.000 33.50573 346 LEU A CA 1
ATOM 2670 C C . LEU A 1 346 ? -3.93773 -10.68854 3.44759 1.000 36.43082 346 LEU A C 1
ATOM 2671 O O . LEU A 1 346 ? -4.62444 -11.53617 4.02791 1.000 34.06754 346 LEU A O 1
ATOM 2676 N N . ILE A 1 347 ? -4.45028 -9.59993 2.88154 1.000 33.20446 347 ILE A N 1
ATOM 2677 C CA . ILE A 1 347 ? -5.87349 -9.28355 2.91664 1.000 33.16214 347 ILE A CA 1
ATOM 2678 C C . ILE A 1 347 ? -6.28310 -8.95543 1.48682 1.000 36.97273 347 ILE A C 1
ATOM 2679 O O . ILE A 1 347 ? -6.00786 -7.85732 0.98950 1.000 31.56379 347 ILE A O 1
ATOM 2684 N N . PHE A 1 348 ? -6.93878 -9.90455 0.82358 1.000 29.20759 348 PHE A N 1
ATOM 2685 C CA . PHE A 1 348 ? -7.31208 -9.76850 -0.57594 1.000 30.35852 348 PHE A CA 1
ATOM 2686 C C . PHE A 1 348 ? -8.70179 -9.15726 -0.68798 1.000 34.95498 348 PHE A C 1
ATOM 2687 O O . PHE A 1 348 ? -9.61531 -9.52558 0.05238 1.000 34.08183 348 PHE A O 1
ATOM 2695 N N . THR A 1 349 ? -8.85609 -8.21791 -1.61782 1.000 35.34848 349 THR A N 1
ATOM 2696 C CA . THR A 1 349 ? -10.09692 -7.46621 -1.77640 1.000 32.03962 349 THR A CA 1
ATOM 2697 C C . THR A 1 349 ? -10.92047 -8.07027 -2.90844 1.000 34.82328 349 THR A C 1
ATOM 2698 O O . THR A 1 349 ? -10.55133 -7.96096 -4.08189 1.000 42.16546 349 THR A O 1
ATOM 2702 N N . LEU A 1 350 ? -12.03528 -8.70212 -2.55534 1.000 38.79324 350 LEU A N 1
ATOM 2703 C CA . LEU A 1 350 ? -13.01047 -9.12197 -3.54898 1.000 39.83927 350 LEU A CA 1
ATOM 2704 C C . LEU A 1 350 ? -13.89141 -7.94126 -3.92583 1.000 35.82918 350 LEU A C 1
ATOM 2705 O O . LEU A 1 350 ? -14.27127 -7.13719 -3.07106 1.000 35.68773 350 LEU A O 1
ATOM 2710 N N . LYS A 1 351 ? -14.20645 -7.83182 -5.21374 1.000 39.09011 351 LYS A N 1
ATOM 2711 C CA . LYS A 1 351 ? -15.10396 -6.78380 -5.68729 1.000 35.62122 351 LYS A CA 1
ATOM 2712 C C . LYS A 1 351 ? -15.89877 -7.31325 -6.86741 1.000 42.50356 351 LYS A C 1
ATOM 2713 O O . LYS A 1 351 ? -15.31376 -7.78213 -7.84905 1.000 43.61746 351 LYS A O 1
ATOM 2719 N N . ARG A 1 352 ? -17.22354 -7.23214 -6.76512 1.000 39.45442 352 ARG A N 1
ATOM 2720 C CA . ARG A 1 352 ? -18.09298 -7.63035 -7.86237 1.000 43.08552 352 ARG A CA 1
ATOM 2721 C C . ARG A 1 352 ? -17.82450 -6.76708 -9.08782 1.000 42.77572 352 ARG A C 1
ATOM 2722 O O . ARG A 1 352 ? -17.85129 -5.53505 -9.01577 1.000 38.90108 352 ARG A O 1
ATOM 2730 N N . GLY A 1 353 ? -17.55808 -7.42100 -10.21537 1.000 47.13958 353 GLY A N 1
ATOM 2731 C CA . GLY A 1 353 ? -17.24594 -6.74978 -11.45307 1.000 42.20216 353 GLY A CA 1
ATOM 2732 C C . GLY A 1 353 ? -15.76648 -6.65771 -11.75788 1.000 42.05979 353 GLY A C 1
ATOM 2733 O O . GLY A 1 353 ? -15.40068 -6.37477 -12.90441 1.000 44.88811 353 GLY A O 1
ATOM 2734 N N . LEU A 1 354 ? -14.90936 -6.88750 -10.76539 1.000 44.89484 354 LEU A N 1
ATOM 2735 C CA . LEU A 1 354 ? -13.46561 -6.83818 -10.94707 1.000 37.25341 354 LEU A CA 1
ATOM 2736 C C . LEU A 1 354 ? -12.81453 -8.20747 -10.83445 1.000 45.35471 354 LEU A C 1
ATOM 2737 O O . LEU A 1 354 ? -11.99957 -8.57634 -11.68626 1.000 45.76017 354 LEU A O 1
ATOM 2742 N N . ASN A 1 355 ? -13.15847 -8.98019 -9.80108 1.000 31.72929 355 ASN A N 1
ATOM 2743 C CA . ASN A 1 355 ? -12.55400 -10.29789 -9.64425 1.000 39.09068 355 ASN A CA 1
ATOM 2744 C C . ASN A 1 355 ? -13.48963 -11.31791 -9.00504 1.000 39.99553 355 ASN A C 1
ATOM 2745 O O . ASN A 1 355 ? -13.03184 -12.42119 -8.68445 1.000 43.63421 355 ASN A O 1
ATOM 2750 N N . LEU A 1 356 ? -14.77123 -11.00478 -8.81153 1.000 43.84371 356 LEU A N 1
ATOM 2751 C CA . LEU A 1 356 ? -15.65293 -11.89193 -8.05890 1.000 45.24709 356 LEU A CA 1
ATOM 2752 C C . LEU A 1 356 ? -16.19009 -13.02591 -8.92860 1.000 45.88819 356 LEU A C 1
ATOM 2753 O O . LEU A 1 356 ? -15.97669 -14.20551 -8.62896 1.000 42.08871 356 LEU A O 1
ATOM 2758 N N . GLU A 1 357 ? -16.88994 -12.68728 -10.01152 1.000 45.14091 357 GLU A N 1
ATOM 2759 C CA . GLU A 1 357 ? -17.51808 -13.68678 -10.86321 1.000 48.81530 357 GLU A CA 1
ATOM 2760 C C . GLU A 1 357 ? -16.54279 -14.19250 -11.91843 1.000 39.09106 357 GLU A C 1
ATOM 2761 O O . GLU A 1 357 ? -15.59021 -13.49782 -12.28431 1.000 47.64870 357 GLU A O 1
ATOM 2767 N N . PRO A 1 358 ? -16.75873 -15.41083 -12.42889 1.000 54.91115 358 PRO A N 1
ATOM 2768 C CA . PRO A 1 358 ? -15.76030 -16.02957 -13.32376 1.000 44.76602 358 PRO A CA 1
ATOM 2769 C C . PRO A 1 358 ? -15.46840 -15.25370 -14.60034 1.000 36.61273 358 PRO A C 1
ATOM 2770 O O . PRO A 1 358 ? -14.42433 -15.49162 -15.21963 1.000 48.14301 358 PRO A O 1
ATOM 2774 N N . ASN A 1 359 ? -16.34099 -14.34623 -15.02026 1.000 41.35558 359 ASN A N 1
ATOM 2775 C CA . ASN A 1 359 ? -16.10598 -13.56058 -16.22381 1.000 49.40534 359 ASN A CA 1
ATOM 2776 C C . ASN A 1 359 ? -15.37083 -12.25527 -15.94989 1.000 46.55531 359 ASN A C 1
ATOM 2777 O O . ASN A 1 359 ? -15.10603 -11.50271 -16.89207 1.000 47.48950 359 ASN A O 1
ATOM 2782 N N . SER A 1 360 ? -15.04188 -11.96828 -14.69330 1.000 52.92736 360 SER A N 1
ATOM 2783 C CA . SER A 1 360 ? -14.42383 -10.69845 -14.35095 1.000 42.87745 360 SER A CA 1
ATOM 2784 C C . SER A 1 360 ? -12.96623 -10.66514 -14.81388 1.000 42.48889 360 SER A C 1
ATOM 2785 O O . SER A 1 360 ? -12.31544 -11.70867 -14.92141 1.000 45.22158 360 SER A O 1
ATOM 2788 N N . PRO A 1 361 ? -12.43280 -9.47323 -15.09937 1.000 40.33452 361 PRO A N 1
ATOM 2789 C CA . PRO A 1 361 ? -11.06672 -9.39384 -15.65014 1.000 36.64554 361 PRO A CA 1
ATOM 2790 C C . PRO A 1 361 ? -9.98379 -9.91550 -14.71980 1.000 44.83686 361 PRO A C 1
ATOM 2791 O O . PRO A 1 361 ? -8.98656 -10.46543 -15.20396 1.000 48.03233 361 PRO A O 1
ATOM 2795 N N . ASN A 1 362 ? -10.13680 -9.76199 -13.40388 1.000 49.03332 362 ASN A N 1
ATOM 2796 C CA . ASN A 1 362 ? -9.14101 -10.22897 -12.44797 1.000 38.56832 362 ASN A CA 1
ATOM 2797 C C . ASN A 1 362 ? -9.54005 -11.53962 -11.78213 1.000 40.11483 362 ASN A C 1
ATOM 2798 O O . ASN A 1 362 ? -9.04753 -11.84705 -10.69140 1.000 43.13847 362 ASN A O 1
ATOM 2803 N N . TYR A 1 363 ? -10.41792 -12.32033 -12.41642 1.000 38.59375 363 TYR A N 1
ATOM 2804 C CA . TYR A 1 363 ? -10.83483 -13.58702 -11.82401 1.000 43.70349 363 TYR A CA 1
ATOM 2805 C C . TYR A 1 363 ? -9.68035 -14.57950 -11.74824 1.000 38.65814 363 TYR A C 1
ATOM 2806 O O . TYR A 1 363 ? -9.66935 -15.45028 -10.87009 1.000 44.29279 363 TYR A O 1
ATOM 2815 N N . ASP A 1 364 ? -8.70452 -14.46460 -12.65216 1.000 42.03283 364 ASP A N 1
ATOM 2816 C CA . ASP A 1 364 ? -7.51862 -15.31053 -12.57447 1.000 41.21254 364 ASP A CA 1
ATOM 2817 C C . ASP A 1 364 ? -6.75876 -15.08649 -11.27376 1.000 45.92038 364 ASP A C 1
ATOM 2818 O O . ASP A 1 364 ? -6.16453 -16.02505 -10.73112 1.000 42.87288 364 ASP A O 1
ATOM 2823 N N . ILE A 1 365 ? -6.77285 -13.85701 -10.75516 1.000 44.65183 365 ILE A N 1
ATOM 2824 C CA . ILE A 1 365 ? -6.09306 -13.57560 -9.49516 1.000 42.19751 365 ILE A CA 1
ATOM 2825 C C . ILE A 1 365 ? -6.88188 -14.15030 -8.32319 1.000 43.04788 365 ILE A C 1
ATOM 2826 O O . ILE A 1 365 ? -6.30071 -14.65785 -7.35663 1.000 37.30795 365 ILE A O 1
ATOM 2831 N N . LYS A 1 366 ? -8.21561 -14.08741 -8.38945 1.000 42.21322 366 LYS A N 1
ATOM 2832 C CA . LYS A 1 366 ? -9.03376 -14.71385 -7.35518 1.000 39.34349 366 LYS A CA 1
ATOM 2833 C C . LYS A 1 366 ? -8.76872 -16.21222 -7.27703 1.000 43.61974 366 LYS A C 1
ATOM 2834 O O . LYS A 1 366 ? -8.67973 -16.77848 -6.18079 1.000 37.95141 366 LYS A O 1
ATOM 2840 N N . GLN A 1 367 ? -8.64874 -16.87376 -8.43154 1.000 45.88761 367 GLN A N 1
ATOM 2841 C CA . GLN A 1 367 ? -8.29496 -18.28935 -8.43418 1.000 44.41975 367 GLN A CA 1
ATOM 2842 C C . GLN A 1 367 ? -6.93732 -18.51167 -7.78420 1.000 40.35261 367 GLN A C 1
ATOM 2843 O O . GLN A 1 367 ? -6.75714 -19.45884 -7.00954 1.000 47.03922 367 GLN A O 1
ATOM 2849 N N . LEU A 1 368 ? -5.97012 -17.64224 -8.08526 1.000 43.70403 368 LEU A N 1
ATOM 2850 C CA . LEU A 1 368 ? -4.66732 -17.72746 -7.43559 1.000 33.63762 368 LEU A CA 1
ATOM 2851 C C . LEU A 1 368 ? -4.78468 -17.47161 -5.93752 1.000 38.35198 368 LEU A C 1
ATOM 2852 O O . LEU A 1 368 ? -4.17181 -18.17874 -5.12803 1.000 40.88447 368 LEU A O 1
ATOM 2857 N N . ALA A 1 369 ? -5.57788 -16.46891 -5.55018 1.000 37.26555 369 ALA A N 1
ATOM 2858 C CA . ALA A 1 369 ? -5.78166 -16.18509 -4.13308 1.000 34.64767 369 ALA A CA 1
ATOM 2859 C C . ALA A 1 369 ? -6.41092 -17.37155 -3.41319 1.000 35.80125 369 ALA A C 1
ATOM 2860 O O . ALA A 1 369 ? -6.00638 -17.71024 -2.29462 1.000 34.88575 369 ALA A O 1
ATOM 2862 N N . LEU A 1 370 ? -7.40406 -18.01416 -4.04017 1.000 39.92490 370 LEU A N 1
ATOM 2863 C CA . LEU A 1 370 ? -8.04158 -19.18406 -3.43844 1.000 30.57466 370 LEU A CA 1
ATOM 2864 C C . LEU A 1 370 ? -7.03883 -20.30741 -3.21458 1.000 36.23496 370 LEU A C 1
ATOM 2865 O O . LEU A 1 370 ? -7.05794 -20.96993 -2.17040 1.000 42.43674 370 LEU A O 1
ATOM 2870 N N . GLU A 1 371 ? -6.16056 -20.54296 -4.19122 1.000 41.11146 371 GLU A N 1
ATOM 2871 C CA . GLU A 1 371 ? -5.11246 -21.54201 -4.01877 1.000 42.11678 371 GLU A CA 1
ATOM 2872 C C . GLU A 1 371 ? -4.17020 -21.15214 -2.88770 1.000 45.36176 371 GLU A C 1
ATOM 2873 O O . GLU A 1 371 ? -3.74993 -22.00262 -2.09428 1.000 42.04802 371 GLU A O 1
ATOM 2879 N N . CYS A 1 372 ? -3.83441 -19.86442 -2.79579 1.000 37.37254 372 CYS A N 1
ATOM 2880 C CA . CYS A 1 372 ? -2.94430 -19.39717 -1.74020 1.000 24.14072 372 CYS A CA 1
ATOM 2881 C C . CYS A 1 372 ? -3.58391 -19.56663 -0.36894 1.000 37.80161 372 CYS A C 1
ATOM 2882 O O . CYS A 1 372 ? -2.96955 -20.11568 0.55219 1.000 40.45054 372 CYS A O 1
ATOM 2885 N N . ALA A 1 373 ? -4.82762 -19.10258 -0.21639 1.000 44.73912 373 ALA A N 1
ATOM 2886 C CA . ALA A 1 373 ? -5.50143 -19.19848 1.07469 1.000 36.07287 373 ALA A CA 1
ATOM 2887 C C . ALA A 1 373 ? -5.69745 -20.64551 1.50153 1.000 37.18800 373 ALA A C 1
ATOM 2888 O O . ALA A 1 373 ? -5.75951 -20.93586 2.70089 1.000 42.34935 373 ALA A O 1
ATOM 2890 N N . THR A 1 374 ? -5.78819 -21.56506 0.54260 1.000 36.93791 374 THR A N 1
ATOM 2891 C CA . THR A 1 374 ? -5.93341 -22.97582 0.88012 1.000 35.46595 374 THR A CA 1
ATOM 2892 C C . THR A 1 374 ? -4.60511 -23.58393 1.32208 1.000 43.27078 374 THR A C 1
ATOM 2893 O O . THR A 1 374 ? -4.52708 -24.22036 2.37846 1.000 50.79987 374 THR A O 1
ATOM 2897 N N . LYS A 1 375 ? -3.54827 -23.39461 0.52704 1.000 37.45342 375 LYS A N 1
ATOM 2898 C CA . LYS A 1 375 ? -2.25643 -23.99083 0.85727 1.000 50.76234 375 LYS A CA 1
ATOM 2899 C C . LYS A 1 375 ? -1.62730 -23.31320 2.06642 1.000 50.85500 375 LYS A C 1
ATOM 2900 O O . LYS A 1 375 ? -1.02274 -23.97778 2.91678 1.000 44.75218 375 LYS A O 1
ATOM 2906 N N . ARG A 1 376 ? -1.74446 -21.99277 2.15292 1.000 53.79180 376 ARG A N 1
ATOM 2907 C CA . ARG A 1 376 ? -1.37311 -21.28848 3.36979 1.000 49.88953 376 ARG A CA 1
ATOM 2908 C C . ARG A 1 376 ? -2.64049 -21.04793 4.17534 1.000 65.83794 376 ARG A C 1
ATOM 2909 O O . ARG A 1 376 ? -3.57860 -21.84979 4.11566 1.000 81.36452 376 ARG A O 1
ATOM 2917 N N . MET A 1 377 ? -2.68672 -19.95660 4.92987 1.000 52.92985 377 MET A N 1
ATOM 2918 C CA . MET A 1 377 ? -3.90737 -19.54270 5.60637 1.000 50.71908 377 MET A CA 1
ATOM 2919 C C . MET A 1 377 ? -4.42986 -18.23956 5.02145 1.000 35.47611 377 MET A C 1
ATOM 2920 O O . MET A 1 377 ? -5.57533 -18.16295 4.57092 1.000 46.85003 377 MET A O 1
ATOM 2925 N N . TYR A 1 378 ? -3.59510 -17.21057 5.02341 1.000 39.36900 378 TYR A N 1
ATOM 2926 C CA . TYR A 1 378 ? -3.86851 -15.99651 4.29518 1.000 41.17205 378 TYR A CA 1
ATOM 2927 C C . TYR A 1 378 ? -3.79208 -16.27621 2.79344 1.000 38.81487 378 TYR A C 1
ATOM 2928 O O . TYR A 1 378 ? -3.18508 -17.26056 2.36751 1.000 38.51895 378 TYR A O 1
ATOM 2937 N N . PRO A 1 379 ? -4.40829 -15.42733 1.96250 1.000 37.48704 379 PRO A N 1
ATOM 2938 C CA . PRO A 1 379 ? -5.09253 -14.16559 2.27871 1.000 39.66897 379 PRO A CA 1
ATOM 2939 C C . PRO A 1 379 ? -6.50442 -14.31536 2.83845 1.000 45.01706 379 PRO A C 1
ATOM 2940 O O . PRO A 1 379 ? -7.28633 -15.15855 2.40257 1.000 35.18027 379 PRO A O 1
ATOM 2944 N N . ASP A 1 380 ? -6.83000 -13.49996 3.83906 1.000 36.38041 380 ASP A N 1
ATOM 2945 C CA . ASP A 1 380 ? -8.21786 -13.23937 4.17061 1.000 31.83255 380 ASP A CA 1
ATOM 2946 C C . ASP A 1 380 ? -8.82979 -12.34639 3.09428 1.000 36.36212 380 ASP A C 1
ATOM 2947 O O . ASP A 1 380 ? -8.12716 -11.75270 2.27108 1.000 39.37726 380 ASP A O 1
ATOM 2952 N N . VAL A 1 381 ? -10.15472 -12.24445 3.09937 1.000 34.89556 381 VAL A N 1
ATOM 2953 C CA . VAL A 1 381 ? -10.84129 -11.49111 2.05947 1.000 35.57311 381 VAL A CA 1
ATOM 2954 C C . VAL A 1 381 ? -11.70465 -10.40210 2.67764 1.000 30.02557 381 VAL A C 1
ATOM 2955 O O . VAL A 1 381 ? -12.22476 -10.53541 3.79013 1.000 38.60354 381 VAL A O 1
ATOM 2959 N N . LEU A 1 382 ? -11.84191 -9.30812 1.93369 1.000 34.32932 382 LEU A N 1
ATOM 2960 C CA . LEU A 1 382 ? -12.72076 -8.19970 2.27369 1.000 35.82175 382 LEU A CA 1
ATOM 2961 C C . LEU A 1 382 ? -13.78083 -8.06453 1.19316 1.000 33.82769 382 LEU A C 1
ATOM 2962 O O . LEU A 1 382 ? -13.45554 -8.03820 0.00159 1.000 38.62531 382 LEU A O 1
ATOM 2967 N N . SER A 1 383 ? -15.04117 -7.97995 1.60581 1.000 29.92353 383 SER A N 1
ATOM 2968 C CA . SER A 1 383 ? -16.11770 -7.63560 0.68482 1.000 31.14572 383 SER A CA 1
ATOM 2969 C C . SER A 1 383 ? -16.07352 -6.13152 0.45097 1.000 37.39028 383 SER A C 1
ATOM 2970 O O . SER A 1 383 ? -16.39586 -5.34766 1.35134 1.000 38.35690 383 SER A O 1
ATOM 2973 N N . TYR A 1 384 ? -15.65870 -5.73175 -0.75520 1.000 31.13750 384 TYR A N 1
ATOM 2974 C CA . TYR A 1 384 ? -15.51031 -4.31444 -1.07509 1.000 27.42752 384 TYR A CA 1
ATOM 2975 C C . TYR A 1 384 ? -16.78712 -3.53238 -0.78477 1.000 39.97583 384 TYR A C 1
ATOM 2976 O O . TYR A 1 384 ? -16.74047 -2.44599 -0.19619 1.000 38.58290 384 TYR A O 1
ATOM 2985 N N . ASP A 1 385 ? -17.94099 -4.07707 -1.17375 1.000 34.63662 385 ASP A N 1
ATOM 2986 C CA . ASP A 1 385 ? -19.19640 -3.36614 -0.95590 1.000 38.63458 385 ASP A CA 1
ATOM 2987 C C . ASP A 1 385 ? -19.60637 -3.38587 0.51265 1.000 44.05962 385 ASP A C 1
ATOM 2988 O O . ASP A 1 385 ? -20.04169 -2.36118 1.05157 1.000 44.45985 385 ASP A O 1
ATOM 2993 N N . LYS A 1 386 ? -19.47340 -4.53638 1.17946 1.000 33.47507 386 LYS A N 1
ATOM 2994 C CA . LYS A 1 386 ? -19.91661 -4.63154 2.56807 1.000 37.89116 386 LYS A CA 1
ATOM 2995 C C . LYS A 1 386 ? -19.08579 -3.74173 3.48651 1.000 41.83453 386 LYS A C 1
ATOM 2996 O O . LYS A 1 386 ? -19.62536 -3.13763 4.42082 1.000 41.21703 386 LYS A O 1
ATOM 3002 N N . ILE A 1 387 ? -17.77431 -3.65029 3.24348 1.000 33.37778 387 ILE A N 1
ATOM 3003 C CA . ILE A 1 387 ? -16.92925 -2.77806 4.05716 1.000 32.55389 387 ILE A CA 1
ATOM 3004 C C . ILE A 1 387 ? -17.36412 -1.32534 3.90681 1.000 34.57496 387 ILE A C 1
ATOM 3005 O O . ILE A 1 387 ? -17.41681 -0.57130 4.88791 1.000 30.14799 387 ILE A O 1
ATOM 3010 N N . ILE A 1 388 ? -17.68904 -0.91295 2.67851 1.000 31.82119 388 ILE A N 1
ATOM 3011 C CA . ILE A 1 388 ? -18.18739 0.44079 2.44803 1.000 34.40032 388 ILE A CA 1
ATOM 3012 C C . ILE A 1 388 ? -19.47710 0.67215 3.22503 1.000 40.19618 388 ILE A C 1
ATOM 3013 O O . ILE A 1 388 ? -19.67158 1.72936 3.83718 1.000 43.70998 388 ILE A O 1
ATOM 3018 N N . GLU A 1 389 ? -20.37255 -0.31673 3.22460 1.000 34.83259 389 GLU A N 1
ATOM 3019 C CA . GLU A 1 389 ? -21.62905 -0.17260 3.94988 1.000 37.28525 389 GLU A CA 1
ATOM 3020 C C . GLU A 1 389 ? -21.40200 -0.12899 5.45616 1.000 34.74423 389 GLU A C 1
ATOM 3021 O O . GLU A 1 389 ? -22.05134 0.64854 6.16404 1.000 39.83434 389 GLU A O 1
ATOM 3027 N N . LEU A 1 390 ? -20.47941 -0.94751 5.96389 1.000 39.93589 390 LEU A N 1
ATOM 3028 C CA . LEU A 1 390 ? -20.29728 -1.05982 7.40620 1.000 34.66163 390 LEU A CA 1
ATOM 3029 C C . LEU A 1 390 ? -19.43870 0.06116 7.98136 1.000 38.78187 390 LEU A C 1
ATOM 3030 O O . LEU A 1 390 ? -19.68571 0.50098 9.11055 1.000 39.22941 390 LEU A O 1
ATOM 3035 N N . THR A 1 391 ? -18.43260 0.53318 7.24272 1.000 30.68682 391 THR A N 1
ATOM 3036 C CA . THR A 1 391 ? -17.49484 1.51045 7.77977 1.000 35.01365 391 THR A CA 1
ATOM 3037 C C . THR A 1 391 ? -17.52788 2.85699 7.06847 1.000 40.13669 391 THR A C 1
ATOM 3038 O O . THR A 1 391 ? -16.72677 3.73459 7.40880 1.000 44.53725 391 THR A O 1
ATOM 3042 N N . GLY A 1 392 ? -18.42013 3.05354 6.09859 1.000 39.11424 392 GLY A N 1
ATOM 3043 C CA . GLY A 1 392 ? -18.56166 4.32893 5.43056 1.000 28.05993 392 GLY A CA 1
ATOM 3044 C C . GLY A 1 392 ? -17.64741 4.54274 4.24216 1.000 39.89106 392 GLY A C 1
ATOM 3045 O O . GLY A 1 392 ? -17.91624 5.43015 3.42446 1.000 51.60964 392 GLY A O 1
ATOM 3046 N N . SER A 1 393 ? -16.57174 3.76879 4.13026 1.000 43.94203 393 SER A N 1
ATOM 3047 C CA . SER A 1 393 ? -15.67721 3.82084 2.98077 1.000 38.44927 393 SER A CA 1
ATOM 3048 C C . SER A 1 393 ? -14.90263 2.51367 2.94583 1.000 37.75182 393 SER A C 1
ATOM 3049 O O . SER A 1 393 ? -14.99346 1.69543 3.86429 1.000 37.88463 393 SER A O 1
ATOM 3052 N N . PHE A 1 394 ? -14.13502 2.31762 1.87929 1.000 34.34744 394 PHE A N 1
ATOM 3053 C CA . PHE A 1 394 ? -13.33126 1.11036 1.75883 1.000 38.26639 394 PHE A CA 1
ATOM 3054 C C . PHE A 1 394 ? -11.91156 1.36104 2.24493 1.000 46.34470 394 PHE A C 1
ATOM 3055 O O . PHE A 1 394 ? -11.28652 2.36246 1.87801 1.000 41.82027 394 PHE A O 1
ATOM 3063 N N . LYS A 1 395 ? -11.40509 0.42550 3.04216 1.000 36.85921 395 LYS A N 1
ATOM 3064 C CA . LYS A 1 395 ? -10.02044 0.38717 3.48613 1.000 34.85397 395 LYS A CA 1
ATOM 3065 C C . LYS A 1 395 ? -9.79199 -0.97217 4.12592 1.000 28.03366 395 LYS A C 1
ATOM 3066 O O . LYS A 1 395 ? -10.73518 -1.62716 4.57671 1.000 39.20266 395 LYS A O 1
ATOM 3072 N N . ALA A 1 396 ? -8.53738 -1.39552 4.14225 1.000 33.99078 396 ALA A N 1
ATOM 3073 C CA . ALA A 1 396 ? -8.17121 -2.60598 4.85200 1.000 28.51557 396 ALA A CA 1
ATOM 3074 C C . ALA A 1 396 ? -8.10104 -2.32890 6.35071 1.000 33.82556 396 ALA A C 1
ATOM 3075 O O . ALA A 1 396 ? -7.95475 -1.17899 6.77261 1.000 38.69502 396 ALA A O 1
ATOM 3077 N N . PRO A 1 397 ? -8.22226 -3.36101 7.18384 1.000 33.25256 397 PRO A N 1
ATOM 3078 C CA . PRO A 1 397 ? -8.12098 -3.13728 8.62994 1.000 34.32241 397 PRO A CA 1
ATOM 3079 C C . PRO A 1 397 ? -6.69615 -2.80811 9.04951 1.000 39.39186 397 PRO A C 1
ATOM 3080 O O . PRO A 1 397 ? -5.72671 -3.35203 8.51408 1.000 39.87908 397 PRO A O 1
ATOM 3084 N N . MET A 1 398 ? -6.57989 -1.89281 10.01011 1.000 43.13649 398 MET A N 1
ATOM 3085 C CA . MET A 1 398 ? -5.29534 -1.62902 10.64291 1.000 36.08505 398 MET A CA 1
ATOM 3086 C C . MET A 1 398 ? -4.94742 -2.78062 11.57183 1.000 40.31237 398 MET A C 1
ATOM 3087 O O . MET A 1 398 ? -5.77654 -3.20237 12.38359 1.000 39.25590 398 MET A O 1
ATOM 3092 N N . GLY A 1 399 ? -3.72489 -3.28859 11.45186 1.000 43.39613 399 GLY A N 1
ATOM 3093 C CA . GLY A 1 399 ? -3.29430 -4.36782 12.32662 1.000 49.76591 399 GLY A CA 1
ATOM 3094 C C . GLY A 1 399 ? -4.18234 -5.59114 12.19345 1.000 51.19076 399 GLY A C 1
ATOM 3095 O O . GLY A 1 399 ? -4.47367 -6.06089 11.08652 1.000 48.41540 399 GLY A O 1
ATOM 3096 N N . CYS A 1 400 ? -4.61566 -6.12001 13.34039 1.000 45.42677 400 CYS A N 1
ATOM 3097 C CA . CYS A 1 400 ? -5.47748 -7.29682 13.38328 1.000 58.76787 400 CYS A CA 1
ATOM 3098 C C . CYS A 1 400 ? -6.77675 -7.07178 12.61909 1.000 62.90912 400 CYS A C 1
ATOM 3099 O O . CYS A 1 400 ? -6.97885 -7.65322 11.54775 1.000 60.10607 400 CYS A O 1
ATOM 3102 N N . ARG A 1 401 ? -7.66900 -6.22422 13.16046 1.000 44.05608 401 ARG A N 1
ATOM 3103 C CA . ARG A 1 401 ? -8.99747 -6.07861 12.57288 1.000 45.92601 401 ARG A CA 1
ATOM 3104 C C . ARG A 1 401 ? -9.63403 -4.72402 12.87949 1.000 41.43470 401 ARG A C 1
ATOM 3105 O O . ARG A 1 401 ? -10.86521 -4.61309 12.89277 1.000 42.16880 401 ARG A O 1
ATOM 3113 N N . SER A 1 402 ? -8.82732 -3.68941 13.10452 1.000 33.77020 402 SER A N 1
ATOM 3114 C CA . SER A 1 402 ? -9.33747 -2.37305 13.47182 1.000 30.81339 402 SER A CA 1
ATOM 3115 C C . SER A 1 402 ? -9.66316 -1.58155 12.20876 1.000 32.33860 402 SER A C 1
ATOM 3116 O O . SER A 1 402 ? -8.77989 -1.32690 11.38371 1.000 41.22599 402 SER A O 1
ATOM 3119 N N . PHE A 1 403 ? -10.92480 -1.18515 12.06469 1.000 36.08469 403 PHE A N 1
ATOM 3120 C CA . PHE A 1 403 ? -11.39883 -0.48967 10.87502 1.000 39.43030 403 PHE A CA 1
ATOM 3121 C C . PHE A 1 403 ? -11.60062 0.99060 11.16783 1.000 40.00297 403 PHE A C 1
ATOM 3122 O O . PHE A 1 403 ? -12.20371 1.35346 12.18293 1.000 39.73468 403 PHE A O 1
ATOM 3130 N N . LEU A 1 404 ? -11.09469 1.83565 10.27622 1.000 36.84511 404 LEU A N 1
ATOM 3131 C CA . LEU A 1 404 ? -11.40209 3.25566 10.30162 1.000 32.38123 404 LEU A CA 1
ATOM 3132 C C . LEU A 1 404 ? -12.78186 3.50217 9.70539 1.000 35.05172 404 LEU A C 1
ATOM 3133 O O . LEU A 1 404 ? -13.25340 2.75233 8.84595 1.000 41.94944 404 LEU A O 1
ATOM 3138 N N . GLN A 1 405 ? -13.42888 4.56520 10.16444 1.000 41.57571 405 GLN A N 1
ATOM 3139 C CA . GLN A 1 405 ? -14.69587 4.97219 9.57950 1.000 31.03988 405 GLN A CA 1
ATOM 3140 C C . GLN A 1 405 ? -14.44711 5.94374 8.43073 1.000 33.47861 405 GLN A C 1
ATOM 3141 O O . GLN A 1 405 ? -13.38380 6.55909 8.32682 1.000 33.27544 405 GLN A O 1
ATOM 3147 N N . GLY A 1 406 ? -15.44035 6.06235 7.55239 1.000 41.55552 406 GLY A N 1
ATOM 3148 C CA . GLY A 1 406 ? -15.35990 7.01610 6.46263 1.000 33.70457 406 GLY A CA 1
ATOM 3149 C C . GLY A 1 406 ? -15.15592 8.42565 6.97567 1.000 32.66590 406 GLY A C 1
ATOM 3150 O O . GLY A 1 406 ? -15.84352 8.85523 7.90720 1.000 36.33962 406 GLY A O 1
ATOM 3151 N N . TRP A 1 407 ? -14.21283 9.15676 6.38764 1.000 30.96055 407 TRP A N 1
ATOM 3152 C CA . TRP A 1 407 ? -13.82863 10.45299 6.93966 1.000 36.00802 407 TRP A CA 1
ATOM 3153 C C . TRP A 1 407 ? -13.23184 11.31331 5.83847 1.000 39.37948 407 TRP A C 1
ATOM 3154 O O . TRP A 1 407 ? -12.25495 10.91062 5.19846 1.000 38.01189 407 TRP A O 1
ATOM 3165 N N . LYS A 1 408 ? -13.81605 12.48668 5.61617 1.000 36.42878 408 LYS A N 1
ATOM 3166 C CA . LYS A 1 408 ? -13.25193 13.48684 4.72314 1.000 40.59868 408 LYS A CA 1
ATOM 3167 C C . LYS A 1 408 ? -12.46600 14.50151 5.54220 1.000 43.77670 408 LYS A C 1
ATOM 3168 O O . LYS A 1 408 ? -12.87966 14.87872 6.64213 1.000 38.60221 408 LYS A O 1
ATOM 3174 N N . ASP A 1 409 ? -11.33112 14.93965 5.00505 1.000 46.15805 409 ASP A N 1
ATOM 3175 C CA . ASP A 1 409 ? -10.47766 15.88588 5.71063 1.000 41.79359 409 ASP A CA 1
ATOM 3176 C C . ASP A 1 409 ? -11.05341 17.29546 5.57760 1.000 58.87673 409 ASP A C 1
ATOM 3177 O O . ASP A 1 409 ? -12.17603 17.49579 5.10428 1.000 59.59557 409 ASP A O 1
ATOM 3182 N N . GLU A 1 410 ? -10.27416 18.29647 5.99599 1.000 55.96801 410 GLU A N 1
ATOM 3183 C CA . GLU A 1 410 ? -10.72944 19.67951 5.93131 1.000 58.71894 410 GLU A CA 1
ATOM 3184 C C . GLU A 1 410 ? -10.89539 20.16940 4.50003 1.000 61.87703 410 GLU A C 1
ATOM 3185 O O . GLU A 1 410 ? -11.61664 21.14619 4.27392 1.000 69.06642 410 GLU A O 1
ATOM 3191 N N . ASN A 1 411 ? -10.25204 19.51548 3.53284 1.000 72.78795 411 ASN A N 1
ATOM 3192 C CA . ASN A 1 411 ? -10.38709 19.86081 2.12488 1.000 70.58400 411 ASN A CA 1
ATOM 3193 C C . ASN A 1 411 ? -11.42931 19.00497 1.41265 1.000 61.44773 411 ASN A C 1
ATOM 3194 O O . ASN A 1 411 ? -11.45859 18.97628 0.17873 1.000 70.09101 411 ASN A O 1
ATOM 3199 N N . GLY A 1 412 ? -12.27806 18.30317 2.16078 1.000 53.23409 412 GLY A N 1
ATOM 3200 C CA . GLY A 1 412 ? -13.28772 17.46030 1.55170 1.000 63.36867 412 GLY A CA 1
ATOM 3201 C C . GLY A 1 412 ? -12.76586 16.24209 0.82503 1.000 60.53720 412 GLY A C 1
ATOM 3202 O O . GLY A 1 412 ? -13.52240 15.61591 0.07668 1.000 63.39311 412 GLY A O 1
ATOM 3203 N N . VAL A 1 413 ? -11.50058 15.88529 1.01824 1.000 52.33455 413 VAL A N 1
ATOM 3204 C CA . VAL A 1 413 ? -10.90326 14.71600 0.38373 1.000 50.32982 413 VAL A CA 1
ATOM 3205 C C . VAL A 1 413 ? -11.05002 13.52144 1.31438 1.000 50.38780 413 VAL A C 1
ATOM 3206 O O . VAL A 1 413 ? -10.85292 13.63697 2.52967 1.000 51.03780 413 VAL A O 1
ATOM 3210 N N . GLU A 1 414 ? -11.40569 12.36879 0.74982 1.000 49.01034 414 GLU A N 1
ATOM 3211 C CA . GLU A 1 414 ? -11.48246 11.15049 1.54367 1.000 44.94694 414 GLU A CA 1
ATOM 3212 C C . GLU A 1 414 ? -10.07903 10.66227 1.87856 1.000 48.70935 414 GLU A C 1
ATOM 3213 O O . GLU A 1 414 ? -9.24861 10.46160 0.98692 1.000 54.58336 414 GLU A O 1
ATOM 3219 N N . VAL A 1 415 ? -9.81288 10.47800 3.16833 1.000 48.05491 415 VAL A N 1
ATOM 3220 C CA . VAL A 1 415 ? -8.51155 10.03935 3.65549 1.000 42.15511 415 VAL A CA 1
ATOM 3221 C C . VAL A 1 415 ? -8.69229 8.73177 4.41156 1.000 40.15027 415 VAL A C 1
ATOM 3222 O O . VAL A 1 415 ? -9.51672 8.64816 5.32970 1.000 45.18153 415 VAL A O 1
ATOM 3226 N N . ASN A 1 416 ? -7.92334 7.71470 4.02284 1.000 40.86569 416 ASN A N 1
ATOM 3227 C CA . ASN A 1 416 ? -7.88159 6.44773 4.74500 1.000 43.27626 416 ASN A CA 1
ATOM 3228 C C . ASN A 1 416 ? -6.48575 6.15479 5.27789 1.000 36.53695 416 ASN A C 1
ATOM 3229 O O . ASN A 1 416 ? -6.31709 5.98700 6.48948 1.000 47.71974 416 ASN A O 1
ATOM 3234 N N . SER A 1 417 ? -5.47687 6.09675 4.41495 1.000 39.64218 417 SER A N 1
ATOM 3235 C CA . SER A 1 417 ? -4.11294 5.89084 4.87949 1.000 39.48755 417 SER A CA 1
ATOM 3236 C C . SER A 1 417 ? -3.58708 7.15286 5.55520 1.000 35.61322 417 SER A C 1
ATOM 3237 O O . SER A 1 417 ? -3.89537 8.27507 5.14340 1.000 39.51848 417 SER A O 1
ATOM 3240 N N . GLY A 1 418 ? -2.78578 6.96157 6.60100 1.000 33.68083 418 GLY A N 1
ATOM 3241 C CA . GLY A 1 418 ? -2.31265 8.05348 7.42333 1.000 30.04400 418 GLY A CA 1
ATOM 3242 C C . GLY A 1 418 ? -3.09581 8.26637 8.69878 1.000 38.21271 418 GLY A C 1
ATOM 3243 O O . GLY A 1 418 ? -2.76088 9.17636 9.46647 1.000 38.47066 418 GLY A O 1
ATOM 3244 N N . ARG A 1 419 ? -4.12480 7.46266 8.94712 1.000 36.06589 419 ARG A N 1
ATOM 3245 C CA . ARG A 1 419 ? -4.95164 7.57150 10.13704 1.000 40.99683 419 ARG A CA 1
ATOM 3246 C C . ARG A 1 419 ? -4.68389 6.39326 11.06570 1.000 34.30447 419 ARG A C 1
ATOM 3247 O O . ARG A 1 419 ? -4.12407 5.37061 10.66136 1.000 33.41823 419 ARG A O 1
ATOM 3255 N N . MET A 1 420 ? -5.08576 6.54888 12.32579 1.000 25.93239 420 MET A N 1
ATOM 3256 C CA . MET A 1 420 ? -4.59751 5.66929 13.37722 1.000 29.47041 420 MET A CA 1
ATOM 3257 C C . MET A 1 420 ? -5.66740 5.46270 14.43968 1.000 34.94991 420 MET A C 1
ATOM 3258 O O . MET A 1 420 ? -6.69501 6.14437 14.46701 1.000 35.24070 420 MET A O 1
ATOM 3263 N N . ASN A 1 421 ? -5.39732 4.51135 15.32922 1.000 30.31167 421 ASN A N 1
ATOM 3264 C CA . ASN A 1 421 ? -6.22415 4.23890 16.49526 1.000 28.95482 421 ASN A CA 1
ATOM 3265 C C . ASN A 1 421 ? -5.43538 4.57459 17.75465 1.000 36.21404 421 ASN A C 1
ATOM 3266 O O . ASN A 1 421 ? -4.23117 4.31025 17.82914 1.000 35.66148 421 ASN A O 1
ATOM 3271 N N . LEU A 1 422 ? -6.11612 5.15125 18.74626 1.000 29.66918 422 LEU A N 1
ATOM 3272 C CA . LEU A 1 422 ? -5.45413 5.72464 19.91303 1.000 31.87025 422 LEU A CA 1
ATOM 3273 C C . LEU A 1 422 ? -5.47317 4.82401 21.14395 1.000 28.62029 422 LEU A C 1
ATOM 3274 O O . LEU A 1 422 ? -4.95078 5.22573 22.18750 1.000 34.25147 422 LEU A O 1
ATOM 3279 N N . GLY A 1 423 ? -6.05981 3.63160 21.06240 1.000 28.96695 423 GLY A N 1
ATOM 3280 C CA . GLY A 1 423 ? -6.08594 2.74714 22.21369 1.000 28.31486 423 GLY A CA 1
ATOM 3281 C C . GLY A 1 423 ? -7.35428 1.92900 22.36820 1.000 32.63433 423 GLY A C 1
ATOM 3282 O O . GLY A 1 423 ? -8.38591 2.24671 21.76851 1.000 33.25286 423 GLY A O 1
ATOM 3283 N N . VAL A 1 424 ? -7.28798 0.87270 23.18106 1.000 31.18378 424 VAL A N 1
ATOM 3284 C CA . VAL A 1 424 ? -8.37469 -0.08625 23.33735 1.000 27.55676 424 VAL A CA 1
ATOM 3285 C C . VAL A 1 424 ? -8.63029 -0.31471 24.82048 1.000 38.96771 424 VAL A C 1
ATOM 3286 O O . VAL A 1 424 ? -7.68838 -0.40340 25.61616 1.000 36.45543 424 VAL A O 1
ATOM 3290 N N . VAL A 1 425 ? -9.90904 -0.40498 25.18959 1.000 36.26928 425 VAL A N 1
ATOM 3291 C CA . VAL A 1 425 ? -10.33221 -0.79049 26.53362 1.000 38.83797 425 VAL A CA 1
ATOM 3292 C C . VAL A 1 425 ? -11.51654 -1.73652 26.38309 1.000 32.10842 425 VAL A C 1
ATOM 3293 O O . VAL A 1 425 ? -12.51998 -1.37814 25.75789 1.000 33.35043 425 VAL A O 1
ATOM 3297 N N . THR A 1 426 ? -11.41045 -2.93348 26.95641 1.000 31.08226 426 THR A N 1
ATOM 3298 C CA . THR A 1 426 ? -12.36758 -4.00793 26.71927 1.000 27.51817 426 THR A CA 1
ATOM 3299 C C . THR A 1 426 ? -13.18427 -4.29467 27.97246 1.000 36.90651 426 THR A C 1
ATOM 3300 O O . THR A 1 426 ? -12.62224 -4.49141 29.05611 1.000 33.60670 426 THR A O 1
ATOM 3304 N N . LEU A 1 427 ? -14.50763 -4.33330 27.81021 1.000 38.44364 427 LEU A N 1
ATOM 3305 C CA . LEU A 1 427 ? -15.41635 -4.68799 28.89217 1.000 30.62240 427 LEU A CA 1
ATOM 3306 C C . LEU A 1 427 ? -15.49880 -6.20056 29.05321 1.000 35.79433 427 LEU A C 1
ATOM 3307 O O . LEU A 1 427 ? -15.60199 -6.93957 28.06957 1.000 37.97423 427 LEU A O 1
ATOM 3312 N N . ASN A 1 428 ? -15.46468 -6.65864 30.30397 1.000 31.96105 428 ASN A N 1
ATOM 3313 C CA . ASN A 1 428 ? -15.65877 -8.07354 30.62018 1.000 35.99687 428 ASN A CA 1
ATOM 3314 C C . ASN A 1 428 ? -17.15940 -8.31876 30.72951 1.000 40.61633 428 ASN A C 1
ATOM 3315 O O . ASN A 1 428 ? -17.73868 -8.29417 31.81599 1.000 41.97982 428 ASN A O 1
ATOM 3320 N N . LEU A 1 429 ? -17.79788 -8.55792 29.57603 1.000 38.76625 429 LEU A N 1
ATOM 3321 C CA . LEU A 1 429 ? -19.24848 -8.75581 29.56114 1.000 33.01534 429 LEU A CA 1
ATOM 3322 C C . LEU A 1 429 ? -19.67760 -10.02240 30.29022 1.000 36.64016 429 LEU A C 1
ATOM 3323 O O . LEU A 1 429 ? -20.65892 -9.96176 31.05286 1.000 38.54890 429 LEU A O 1
ATOM 3328 N N . PRO A 1 430 ? -19.03348 -11.18671 30.10439 1.000 37.82492 430 PRO A N 1
ATOM 3329 C CA . PRO A 1 430 ? -19.47133 -12.37462 30.85963 1.000 36.28650 430 PRO A CA 1
ATOM 3330 C C . PRO A 1 430 ? -19.51862 -12.15636 32.36213 1.000 41.62225 430 PRO A C 1
ATOM 3331 O O . PRO A 1 430 ? -20.41158 -12.69229 33.03191 1.000 39.39843 430 PRO A O 1
ATOM 3335 N N . ARG A 1 431 ? -18.58628 -11.37053 32.90910 1.000 43.04384 431 ARG A N 1
ATOM 3336 C CA . ARG A 1 431 ? -18.62002 -11.06712 34.33606 1.000 40.20343 431 ARG A CA 1
ATOM 3337 C C . ARG A 1 431 ? -19.89567 -10.32730 34.71481 1.000 37.15252 431 ARG A C 1
ATOM 3338 O O . ARG A 1 431 ? -20.50175 -10.61381 35.75384 1.000 42.51077 431 ARG A O 1
ATOM 3346 N N . ILE A 1 432 ? -20.31772 -9.37001 33.88489 1.000 38.47471 432 ILE A N 1
ATOM 3347 C CA . ILE A 1 432 ? -21.52784 -8.60968 34.18372 1.000 44.60814 432 ILE A CA 1
ATOM 3348 C C . ILE A 1 432 ? -22.73447 -9.53629 34.24550 1.000 39.81406 432 ILE A C 1
ATOM 3349 O O . ILE A 1 432 ? -23.61910 -9.37185 35.09307 1.000 35.25376 432 ILE A O 1
ATOM 3354 N N . ALA A 1 433 ? -22.78255 -10.53254 33.35820 1.000 36.60796 433 ALA A N 1
ATOM 3355 C CA . ALA A 1 433 ? -23.88219 -11.49088 33.37859 1.000 38.03959 433 ALA A CA 1
ATOM 3356 C C . ALA A 1 433 ? -23.86179 -12.33255 34.65029 1.000 41.43647 433 ALA A C 1
ATOM 3357 O O . ALA A 1 433 ? -24.91388 -12.58534 35.25022 1.000 48.12025 433 ALA A O 1
ATOM 3359 N N . LEU A 1 434 ? -22.67411 -12.77137 35.07780 1.000 40.96135 434 LEU A N 1
ATOM 3360 C CA . LEU A 1 434 ? -22.56545 -13.56287 36.30029 1.000 32.89508 434 LEU A CA 1
ATOM 3361 C C . LEU A 1 434 ? -22.92241 -12.73591 37.52959 1.000 41.65435 434 LEU A C 1
ATOM 3362 O O . LEU A 1 434 ? -23.52574 -13.24958 38.47919 1.000 48.98034 434 LEU A O 1
ATOM 3367 N N . GLU A 1 435 ? -22.56206 -11.45274 37.53101 1.000 38.08357 435 GLU A N 1
ATOM 3368 C CA . GLU A 1 435 ? -22.91458 -10.58800 38.64850 1.000 44.14361 435 GLU A CA 1
ATOM 3369 C C . GLU A 1 435 ? -24.40822 -10.29059 38.70802 1.000 42.36086 435 GLU A C 1
ATOM 3370 O O . GLU A 1 435 ? -24.88935 -9.81921 39.74249 1.000 49.53796 435 GLU A O 1
ATOM 3376 N N . SER A 1 436 ? -25.15086 -10.56129 37.63139 1.000 41.54521 436 SER A N 1
ATOM 3377 C CA . SER A 1 436 ? -26.57398 -10.23707 37.60740 1.000 42.88258 436 SER A CA 1
ATOM 3378 C C . SER A 1 436 ? -27.38918 -11.18242 38.47552 1.000 46.39929 436 SER A C 1
ATOM 3379 O O . SER A 1 436 ? -28.46557 -10.80507 38.95163 1.000 54.11602 436 SER A O 1
ATOM 3382 N N . LYS A 1 437 ? -26.89964 -12.40554 38.68487 1.000 55.07213 437 LYS A N 1
ATOM 3383 C CA . LYS A 1 437 ? -27.63313 -13.44259 39.41099 1.000 53.50294 437 LYS A CA 1
ATOM 3384 C C . LYS A 1 437 ? -28.96424 -13.74422 38.72453 1.000 53.73037 437 LYS A C 1
ATOM 3385 O O . LYS A 1 437 ? -30.01590 -13.83540 39.36101 1.000 59.47754 437 LYS A O 1
ATOM 3391 N N . GLY A 1 438 ? -28.90704 -13.88774 37.40086 1.000 56.65748 438 GLY A N 1
ATOM 3392 C CA . GLY A 1 438 ? -30.05110 -14.27614 36.60382 1.000 49.14595 438 GLY A CA 1
ATOM 3393 C C . GLY A 1 438 ? -31.02562 -13.17031 36.26063 1.000 54.33775 438 GLY A C 1
ATOM 3394 O O . GLY A 1 438 ? -32.05591 -13.45296 35.63443 1.000 51.85295 438 GLY A O 1
ATOM 3395 N N . ASP A 1 439 ? -30.73804 -11.92507 36.63100 1.000 47.24680 439 ASP A N 1
ATOM 3396 C CA . ASP A 1 439 ? -31.66426 -10.81132 36.45366 1.000 38.61493 439 ASP A CA 1
ATOM 3397 C C . ASP A 1 439 ? -31.08212 -9.83214 35.43945 1.000 38.28694 439 ASP A C 1
ATOM 3398 O O . ASP A 1 439 ? -30.11400 -9.12479 35.73698 1.000 47.88436 439 ASP A O 1
ATOM 3403 N N . GLN A 1 440 ? -31.68392 -9.78129 34.24711 1.000 36.10730 440 GLN A N 1
ATOM 3404 C CA . GLN A 1 440 ? -31.23309 -8.84589 33.22099 1.000 36.92828 440 GLN A CA 1
ATOM 3405 C C . GLN A 1 440 ? -31.40513 -7.39397 33.64340 1.000 38.64074 440 GLN A C 1
ATOM 3406 O O . GLN A 1 440 ? -30.75381 -6.51245 33.07140 1.000 43.41319 440 GLN A O 1
ATOM 3412 N N . ASP A 1 441 ? -32.27714 -7.12169 34.61591 1.000 40.39348 441 ASP A N 1
ATOM 3413 C CA . ASP A 1 441 ? -32.41796 -5.75824 35.11391 1.000 44.04511 441 ASP A CA 1
ATOM 3414 C C . ASP A 1 441 ? -31.13988 -5.29118 35.79548 1.000 41.20846 441 ASP A C 1
ATOM 3415 O O . ASP A 1 441 ? -30.73624 -4.13253 35.64370 1.000 38.93392 441 ASP A O 1
ATOM 3420 N N . LYS A 1 442 ? -30.48821 -6.18040 36.54824 1.000 45.14809 442 LYS A N 1
ATOM 3421 C CA . LYS A 1 442 ? -29.20889 -5.83533 37.15730 1.000 39.52869 442 LYS A CA 1
ATOM 3422 C C . LYS A 1 442 ? -28.09257 -5.79988 36.12461 1.000 36.22502 442 LYS A C 1
ATOM 3423 O O . LYS A 1 442 ? -27.12213 -5.05357 36.29149 1.000 42.42538 442 LYS A O 1
ATOM 3429 N N . PHE A 1 443 ? -28.21637 -6.58648 35.05312 1.000 37.32516 443 PHE A N 1
ATOM 3430 C CA . PHE A 1 443 ? -27.20874 -6.57411 33.99718 1.000 36.94953 443 PHE A CA 1
ATOM 3431 C C . PHE A 1 443 ? -27.05642 -5.18198 33.40048 1.000 34.04618 443 PHE A C 1
ATOM 3432 O O . PHE A 1 443 ? -25.95139 -4.63242 33.35726 1.000 35.84037 443 PHE A O 1
ATOM 3440 N N . TRP A 1 444 ? -28.16034 -4.59550 32.93143 1.000 30.21840 444 TRP A N 1
ATOM 3441 C CA . TRP A 1 444 ? -28.09373 -3.26261 32.34126 1.000 35.59636 444 TRP A CA 1
ATOM 3442 C C . TRP A 1 444 ? -27.69290 -2.21242 33.36842 1.000 36.58503 444 TRP A C 1
ATOM 3443 O O . TRP A 1 444 ? -27.14271 -1.16699 33.00269 1.000 38.60830 444 TRP A O 1
ATOM 3454 N N . GLU A 1 445 ? -27.95989 -2.46882 34.64974 1.000 33.50450 445 GLU A N 1
ATOM 3455 C CA . GLU A 1 445 ? -27.50334 -1.56380 35.69826 1.000 35.11933 445 GLU A CA 1
ATOM 3456 C C . GLU A 1 445 ? -25.98819 -1.62987 35.84681 1.000 36.54546 445 GLU A C 1
ATOM 3457 O O . GLU A 1 445 ? -25.30859 -0.59671 35.85583 1.000 34.97646 445 GLU A O 1
ATOM 3463 N N . ILE A 1 446 ? -25.44177 -2.84414 35.95671 1.000 32.20586 446 ILE A N 1
ATOM 3464 C CA . ILE A 1 446 ? -23.99355 -3.01226 36.01127 1.000 40.36593 446 ILE A CA 1
ATOM 3465 C C . ILE A 1 446 ? -23.35963 -2.64958 34.67523 1.000 38.09786 446 ILE A C 1
ATOM 3466 O O . ILE A 1 446 ? -22.25046 -2.10224 34.63557 1.000 41.27313 446 ILE A O 1
ATOM 3471 N N . PHE A 1 447 ? -24.04604 -2.93621 33.56477 1.000 35.78517 447 PHE A N 1
ATOM 3472 C CA . PHE A 1 447 ? -23.50751 -2.58985 32.25303 1.000 37.62060 447 PHE A CA 1
ATOM 3473 C C . PHE A 1 447 ? -23.36190 -1.08327 32.09670 1.000 40.60496 447 PHE A C 1
ATOM 3474 O O . PHE A 1 447 ? -22.40086 -0.60672 31.48383 1.000 39.83297 447 PHE A O 1
ATOM 3482 N N . GLU A 1 448 ? -24.31105 -0.31589 32.63482 1.000 43.60134 448 GLU A N 1
ATOM 3483 C CA . GLU A 1 448 ? -24.20809 1.13614 32.55208 1.000 42.53779 448 GLU A CA 1
ATOM 3484 C C . GLU A 1 448 ? -23.02392 1.65655 33.35654 1.000 46.86508 448 GLU A C 1
ATOM 3485 O O . GLU A 1 448 ? -22.38380 2.63516 32.95455 1.000 47.44066 448 GLU A O 1
ATOM 3491 N N . GLU A 1 449 ? -22.71092 1.00756 34.48023 1.000 42.96490 449 GLU A N 1
ATOM 3492 C CA . GLU A 1 449 ? -21.60128 1.44871 35.31868 1.000 33.86140 449 GLU A CA 1
ATOM 3493 C C . GLU A 1 449 ? -20.25871 1.13132 34.66951 1.000 45.07252 449 GLU A C 1
ATOM 3494 O O . GLU A 1 449 ? -19.38916 2.00426 34.56275 1.000 43.07403 449 GLU A O 1
ATOM 3500 N N . ARG A 1 450 ? -20.06822 -0.12131 34.24004 1.000 44.06220 450 ARG A N 1
ATOM 3501 C CA . ARG A 1 450 ? -18.84020 -0.49199 33.54182 1.000 33.92013 450 ARG A CA 1
ATOM 3502 C C . ARG A 1 450 ? -18.65268 0.34610 32.28738 1.000 35.24870 450 ARG A C 1
ATOM 3503 O O . ARG A 1 450 ? -17.52246 0.68830 31.91837 1.000 39.90723 450 ARG A O 1
ATOM 3511 N N . MET A 1 451 ? -19.75609 0.68044 31.61904 1.000 37.99006 451 MET A N 1
ATOM 3512 C CA . MET A 1 451 ? -19.69833 1.54551 30.44773 1.000 33.83693 451 MET A CA 1
ATOM 3513 C C . MET A 1 451 ? -19.06003 2.88524 30.78842 1.000 40.28770 451 MET A C 1
ATOM 3514 O O . MET A 1 451 ? -18.17429 3.36668 30.07138 1.000 42.12310 451 MET A O 1
ATOM 3519 N N . GLY A 1 452 ? -19.50153 3.50194 31.88787 1.000 34.72182 452 GLY A N 1
ATOM 3520 C CA . GLY A 1 452 ? -18.94622 4.78635 32.27809 1.000 29.22471 452 GLY A CA 1
ATOM 3521 C C . GLY A 1 452 ? -17.47861 4.70187 32.65079 1.000 40.30870 452 GLY A C 1
ATOM 3522 O O . GLY A 1 452 ? -16.70124 5.61437 32.35852 1.000 36.74333 452 GLY A O 1
ATOM 3523 N N . ILE A 1 453 ? -17.07942 3.60764 33.30472 1.000 30.41441 453 ILE A N 1
ATOM 3524 C CA . ILE A 1 453 ? -15.67373 3.42863 33.65556 1.000 35.22388 453 ILE A CA 1
ATOM 3525 C C . ILE A 1 453 ? -14.82557 3.31038 32.39617 1.000 41.77152 453 ILE A C 1
ATOM 3526 O O . ILE A 1 453 ? -13.75327 3.91886 32.29190 1.000 30.34376 453 ILE A O 1
ATOM 3531 N N . ALA A 1 454 ? -15.29613 2.53274 31.41621 1.000 37.82606 454 ALA A N 1
ATOM 3532 C CA . ALA A 1 454 ? -14.57225 2.41572 30.15513 1.000 31.26648 454 ALA A CA 1
ATOM 3533 C C . ALA A 1 454 ? -14.49207 3.75787 29.44114 1.000 38.66240 454 ALA A C 1
ATOM 3534 O O . ALA A 1 454 ? -13.48134 4.06794 28.79855 1.000 36.06698 454 ALA A O 1
ATOM 3536 N N . LYS A 1 455 ? -15.54793 4.57005 29.54270 1.000 33.69155 455 LYS A N 1
ATOM 3537 C CA . LYS A 1 455 ? -15.49871 5.90718 28.96129 1.000 34.96603 455 LYS A CA 1
ATOM 3538 C C . LYS A 1 455 ? -14.39860 6.74360 29.60334 1.000 39.01024 455 LYS A C 1
ATOM 3539 O O . LYS A 1 455 ? -13.66282 7.45505 28.90885 1.000 42.09551 455 LYS A O 1
ATOM 3545 N N . ASP A 1 456 ? -14.26788 6.66711 30.93021 1.000 31.32808 456 ASP A N 1
ATOM 3546 C CA . ASP A 1 456 ? -13.23969 7.44244 31.61542 1.000 37.94069 456 ASP A CA 1
ATOM 3547 C C . ASP A 1 456 ? -11.84524 7.00263 31.19044 1.000 38.71356 456 ASP A C 1
ATOM 3548 O O . ASP A 1 456 ? -10.93669 7.83160 31.06247 1.000 35.20694 456 ASP A O 1
ATOM 3553 N N . ALA A 1 457 ? -11.66001 5.70038 30.95895 1.000 40.50459 457 ALA A N 1
ATOM 3554 C CA . ALA A 1 457 ? -10.35325 5.19861 30.54893 1.000 34.10064 457 ALA A CA 1
ATOM 3555 C C . ALA A 1 457 ? -10.01245 5.63681 29.13095 1.000 32.67817 457 ALA A C 1
ATOM 3556 O O . ALA A 1 457 ? -8.88991 6.08208 28.86678 1.000 32.32564 457 ALA A O 1
ATOM 3558 N N . LEU A 1 458 ? -10.96928 5.52397 28.20687 1.000 35.96601 458 LEU A N 1
ATOM 3559 C CA . LEU A 1 458 ? -10.70997 5.91325 26.82465 1.000 37.13113 458 LEU A CA 1
ATOM 3560 C C . LEU A 1 458 ? -10.46107 7.41103 26.70901 1.000 38.89706 458 LEU A C 1
ATOM 3561 O O . LEU A 1 458 ? -9.57371 7.84264 25.96265 1.000 37.75604 458 LEU A O 1
ATOM 3566 N N . VAL A 1 459 ? -11.23389 8.21843 27.43850 1.000 37.37215 459 VAL A N 1
ATOM 3567 C CA . VAL A 1 459 ? -10.98240 9.65626 27.46895 1.000 37.14053 459 VAL A CA 1
ATOM 3568 C C . VAL A 1 459 ? -9.57138 9.93632 27.97398 1.000 40.01466 459 VAL A C 1
ATOM 3569 O O . VAL A 1 459 ? -8.89172 10.85177 27.49104 1.000 35.42668 459 VAL A O 1
ATOM 3573 N N . TYR A 1 460 ? -9.09653 9.13351 28.93145 1.000 32.15192 460 TYR A N 1
ATOM 3574 C CA . TYR A 1 460 ? -7.74382 9.32166 29.44153 1.000 33.36380 460 TYR A CA 1
ATOM 3575 C C . TYR A 1 460 ? -6.69650 8.99026 28.38438 1.000 33.39166 460 TYR A C 1
ATOM 3576 O O . TYR A 1 460 ? -5.72006 9.73058 28.22533 1.000 37.95042 460 TYR A O 1
ATOM 3585 N N . ARG A 1 461 ? -6.87428 7.87960 27.66001 1.000 35.10125 461 ARG A N 1
ATOM 3586 C CA . ARG A 1 461 ? -5.90781 7.50364 26.62965 1.000 33.39247 461 ARG A CA 1
ATOM 3587 C C . ARG A 1 461 ? -5.76856 8.59323 25.57664 1.000 34.45171 461 ARG A C 1
ATOM 3588 O O . ARG A 1 461 ? -4.65554 8.89899 25.13120 1.000 40.37905 461 ARG A O 1
ATOM 3596 N N . VAL A 1 462 ? -6.89137 9.17541 25.15183 1.000 33.96634 462 VAL A N 1
ATOM 3597 C CA . VAL A 1 462 ? -6.84398 10.25917 24.17600 1.000 37.86859 462 VAL A CA 1
ATOM 3598 C C . VAL A 1 462 ? -6.07198 11.44404 24.73951 1.000 40.26990 462 VAL A C 1
ATOM 3599 O O . VAL A 1 462 ? -5.23152 12.03997 24.05560 1.000 39.15474 462 VAL A O 1
ATOM 3603 N N . GLU A 1 463 ? -6.33210 11.79531 26.00004 1.000 32.61020 463 GLU A N 1
ATOM 3604 C CA . GLU A 1 463 ? -5.58638 12.88074 26.62288 1.000 43.28603 463 GLU A CA 1
ATOM 3605 C C . GLU A 1 463 ? -4.10860 12.53733 26.74944 1.000 34.80188 463 GLU A C 1
ATOM 3606 O O . GLU A 1 463 ? -3.25894 13.43216 26.69109 1.000 35.30205 463 GLU A O 1
ATOM 3612 N N . ARG A 1 464 ? -3.78502 11.25221 26.90782 1.000 33.99806 464 ARG A N 1
ATOM 3613 C CA . ARG A 1 464 ? -2.39127 10.84792 27.05842 1.000 37.30755 464 ARG A CA 1
ATOM 3614 C C . ARG A 1 464 ? -1.64611 10.92242 25.73057 1.000 37.81960 464 ARG A C 1
ATOM 3615 O O . ARG A 1 464 ? -0.54372 11.47833 25.66181 1.000 31.52597 464 ARG A O 1
ATOM 3623 N N . VAL A 1 465 ? -2.23008 10.36586 24.66163 1.000 33.67911 465 VAL A N 1
ATOM 3624 C CA . VAL A 1 465 ? -1.53993 10.35499 23.37208 1.000 36.28994 465 VAL A CA 1
ATOM 3625 C C . VAL A 1 465 ? -1.34960 11.77051 22.84845 1.000 33.68365 465 VAL A C 1
ATOM 3626 O O . VAL A 1 465 ? -0.39490 12.04246 22.11077 1.000 38.31791 465 VAL A O 1
ATOM 3630 N N . LYS A 1 466 ? -2.23765 12.69570 23.22412 1.000 31.79440 466 LYS A N 1
ATOM 3631 C CA . LYS A 1 466 ? -2.07537 14.08839 22.82421 1.000 35.65230 466 LYS A CA 1
ATOM 3632 C C . LYS A 1 466 ? -0.86897 14.74347 23.48813 1.000 34.50294 466 LYS A C 1
ATOM 3633 O O . LYS A 1 466 ? -0.40522 15.78505 23.01116 1.000 33.27623 466 LYS A O 1
ATOM 3639 N N . GLU A 1 467 ? -0.34854 14.15912 24.57054 1.000 31.20244 467 GLU A N 1
ATOM 3640 C CA . GLU A 1 467 ? 0.86730 14.67221 25.19268 1.000 36.78828 467 GLU A CA 1
ATOM 3641 C C . GLU A 1 467 ? 2.11986 14.36041 24.38431 1.000 37.48723 467 GLU A C 1
ATOM 3642 O O . GLU A 1 467 ? 3.18072 14.91899 24.68275 1.000 36.18638 467 GLU A O 1
ATOM 3648 N N . ALA A 1 468 ? 2.02400 13.49180 23.38010 1.000 33.42411 468 ALA A N 1
ATOM 3649 C CA . ALA A 1 468 ? 3.17895 13.16246 22.55884 1.000 31.74884 468 ALA A CA 1
ATOM 3650 C C . ALA A 1 468 ? 3.67659 14.39038 21.80977 1.000 30.03524 468 ALA A C 1
ATOM 3651 O O . ALA A 1 468 ? 2.90832 15.28859 21.45730 1.000 39.50176 468 ALA A O 1
ATOM 3653 N N . THR A 1 469 ? 4.97937 14.42498 21.57640 1.000 36.79527 469 THR A N 1
ATOM 3654 C CA . THR A 1 469 ? 5.57256 15.46681 20.76421 1.000 34.49705 469 THR A CA 1
ATOM 3655 C C . THR A 1 469 ? 5.97127 14.89205 19.41150 1.000 34.81515 469 THR A C 1
ATOM 3656 O O . THR A 1 469 ? 6.25657 13.69516 19.30399 1.000 36.30622 469 THR A O 1
ATOM 3660 N N . PRO A 1 470 ? 5.97042 15.70524 18.35549 1.000 39.56819 470 PRO A N 1
ATOM 3661 C CA . PRO A 1 470 ? 6.42715 15.20259 17.04947 1.000 37.02581 470 PRO A CA 1
ATOM 3662 C C . PRO A 1 470 ? 7.81203 14.57749 17.08404 1.000 40.42556 470 PRO A C 1
ATOM 3663 O O . PRO A 1 470 ? 8.06208 13.61131 16.35194 1.000 50.67683 470 PRO A O 1
ATOM 3667 N N . ALA A 1 471 ? 8.71748 15.08557 17.92469 1.000 43.94932 471 ALA A N 1
ATOM 3668 C CA . ALA A 1 471 ? 10.06320 14.52719 17.99986 1.000 41.13832 471 ALA A CA 1
ATOM 3669 C C . ALA A 1 471 ? 10.09416 13.15332 18.65996 1.000 44.65605 471 ALA A C 1
ATOM 3670 O O . ALA A 1 471 ? 11.07790 12.42422 18.49005 1.000 32.77493 471 ALA A O 1
ATOM 3672 N N . ASN A 1 472 ? 9.05134 12.78529 19.41292 1.000 40.24550 472 ASN A N 1
ATOM 3673 C CA . ASN A 1 472 ? 9.01078 11.45420 20.01347 1.000 39.75419 472 ASN A CA 1
ATOM 3674 C C . ASN A 1 472 ? 8.93954 10.36187 18.95420 1.000 41.71561 472 ASN A C 1
ATOM 3675 O O . ASN A 1 472 ? 9.37364 9.23021 19.20016 1.000 37.46380 472 ASN A O 1
ATOM 3680 N N . ALA A 1 473 ? 8.39688 10.67694 17.78088 1.000 35.56235 473 ALA A N 1
ATOM 3681 C CA . ALA A 1 473 ? 8.25729 9.70447 16.69670 1.000 40.08420 473 ALA A CA 1
ATOM 3682 C C . ALA A 1 473 ? 8.25397 10.45035 15.37211 1.000 40.32232 473 ALA A C 1
ATOM 3683 O O . ALA A 1 473 ? 7.19740 10.69582 14.77578 1.000 38.65553 473 ALA A O 1
ATOM 3685 N N . PRO A 1 474 ? 9.43505 10.83557 14.87679 1.000 38.79708 474 PRO A N 1
ATOM 3686 C CA . PRO A 1 474 ? 9.48309 11.63869 13.64406 1.000 39.33460 474 PRO A CA 1
ATOM 3687 C C . PRO A 1 474 ? 8.92843 10.91815 12.43204 1.000 40.71678 474 PRO A C 1
ATOM 3688 O O . PRO A 1 474 ? 8.38954 11.57349 11.53095 1.000 39.67287 474 PRO A O 1
ATOM 3692 N N . ILE A 1 475 ? 9.03741 9.58769 12.38107 1.000 32.68665 475 ILE A N 1
ATOM 3693 C CA . ILE A 1 475 ? 8.52692 8.85487 11.22691 1.000 33.49766 475 ILE A CA 1
ATOM 3694 C C . ILE A 1 475 ? 7.01301 8.99220 11.12907 1.000 40.86669 475 ILE A C 1
ATOM 3695 O O . ILE A 1 475 ? 6.45411 8.99726 10.02650 1.000 44.97075 475 ILE A O 1
ATOM 3700 N N . LEU A 1 476 ? 6.32898 9.13835 12.26461 1.000 31.93395 476 LEU A N 1
ATOM 3701 C CA . LEU A 1 476 ? 4.87642 9.26689 12.27684 1.000 44.00857 476 LEU A CA 1
ATOM 3702 C C . LEU A 1 476 ? 4.42492 10.71380 12.10732 1.000 42.59879 476 LEU A C 1
ATOM 3703 O O . LEU A 1 476 ? 3.55755 11.00425 11.27744 1.000 33.03944 476 LEU A O 1
ATOM 3708 N N . TYR A 1 477 ? 5.00605 11.62895 12.88479 1.000 41.99451 477 TYR A N 1
ATOM 3709 C CA . TYR A 1 477 ? 4.50120 12.99163 12.97832 1.000 41.66984 477 TYR A CA 1
ATOM 3710 C C . TYR A 1 477 ? 5.20600 13.97644 12.05805 1.000 43.24907 477 TYR A C 1
ATOM 3711 O O . TYR A 1 477 ? 4.62368 15.01793 11.73664 1.000 46.49804 477 TYR A O 1
ATOM 3720 N N . GLN A 1 478 ? 6.43235 13.68161 11.62429 1.000 40.00121 478 GLN A N 1
ATOM 3721 C CA . GLN A 1 478 ? 7.20706 14.63869 10.85043 1.000 38.61179 478 GLN A CA 1
ATOM 3722 C C . GLN A 1 478 ? 7.50030 14.20406 9.42335 1.000 38.72250 478 GLN A C 1
ATOM 3723 O O . GLN A 1 478 ? 7.77772 15.06700 8.58524 1.000 48.09592 478 GLN A O 1
ATOM 3729 N N . TYR A 1 479 ? 7.44188 12.90531 9.11589 1.000 31.29257 479 TYR A N 1
ATOM 3730 C CA . TYR A 1 479 ? 7.90809 12.43599 7.81650 1.000 35.85651 479 TYR A CA 1
ATOM 3731 C C . TYR A 1 479 ? 6.89260 11.56080 7.08810 1.000 45.68788 479 TYR A C 1
ATOM 3732 O O . TYR A 1 479 ? 7.27943 10.77351 6.21927 1.000 49.47672 479 TYR A O 1
ATOM 3741 N N . GLY A 1 480 ? 5.60608 11.68076 7.41299 1.000 38.80041 480 GLY A N 1
ATOM 3742 C CA . GLY A 1 480 ? 4.54952 11.30662 6.49251 1.000 42.30802 480 GLY A CA 1
ATOM 3743 C C . GLY A 1 480 ? 3.75880 10.05610 6.81496 1.000 40.48085 480 GLY A C 1
ATOM 3744 O O . GLY A 1 480 ? 2.77928 9.78337 6.10911 1.000 48.45204 480 GLY A O 1
ATOM 3745 N N . ALA A 1 481 ? 4.12931 9.28049 7.83670 1.000 32.45882 481 ALA A N 1
ATOM 3746 C CA . ALA A 1 481 ? 3.38028 8.05517 8.10898 1.000 30.64020 481 ALA A CA 1
ATOM 3747 C C . ALA A 1 481 ? 1.93344 8.34843 8.48930 1.000 35.96029 481 ALA A C 1
ATOM 3748 O O . ALA A 1 481 ? 1.04148 7.54262 8.19693 1.000 36.04343 481 ALA A O 1
ATOM 3750 N N . PHE A 1 482 ? 1.67819 9.49000 9.13166 1.000 24.76299 482 PHE A N 1
ATOM 3751 C CA . PHE A 1 482 ? 0.33078 9.89497 9.50758 1.000 34.23302 482 PHE A CA 1
ATOM 3752 C C . PHE A 1 482 ? -0.27922 10.88632 8.52122 1.000 37.48243 482 PHE A C 1
ATOM 3753 O O . PHE A 1 482 ? -1.24017 11.58272 8.86574 1.000 34.36972 482 PHE A O 1
ATOM 3761 N N . GLY A 1 483 ? 0.25184 10.95966 7.30430 1.000 35.94221 483 GLY A N 1
ATOM 3762 C CA . GLY A 1 483 ? -0.26057 11.88591 6.31505 1.000 29.16503 483 GLY A CA 1
ATOM 3763 C C . GLY A 1 483 ? 0.43603 13.22994 6.35375 1.000 43.61605 483 GLY A C 1
ATOM 3764 O O . GLY A 1 483 ? 1.50950 13.39742 5.76876 1.000 54.71140 483 GLY A O 1
ATOM 3765 N N . GLN A 1 484 ? -0.16511 14.19494 7.04285 1.000 53.43164 484 GLN A N 1
ATOM 3766 C CA . GLN A 1 484 ? 0.41417 15.52653 7.14561 1.000 52.99234 484 GLN A CA 1
ATOM 3767 C C . GLN A 1 484 ? 1.70360 15.49289 7.96232 1.000 43.59361 484 GLN A C 1
ATOM 3768 O O . GLN A 1 484 ? 1.85536 14.69778 8.89327 1.000 44.26037 484 GLN A O 1
ATOM 3774 N N . ARG A 1 485 ? 2.64216 16.36606 7.59932 1.000 51.16893 485 ARG A N 1
ATOM 3775 C CA . ARG A 1 485 ? 3.93341 16.46021 8.27075 1.000 36.07331 485 ARG A CA 1
ATOM 3776 C C . ARG A 1 485 ? 3.95362 17.67595 9.18903 1.000 38.94219 485 ARG A C 1
ATOM 3777 O O . ARG A 1 485 ? 3.67501 18.79709 8.75198 1.000 52.60798 485 ARG A O 1
ATOM 3785 N N . LEU A 1 486 ? 4.28788 17.44901 10.45416 1.000 42.00582 486 LEU A N 1
ATOM 3786 C CA . LEU A 1 486 ? 4.26052 18.47306 11.48789 1.000 34.01429 486 LEU A CA 1
ATOM 3787 C C . LEU A 1 486 ? 5.66123 19.00442 11.77248 1.000 42.14693 486 LEU A C 1
ATOM 3788 O O . LEU A 1 486 ? 6.67146 18.35547 11.48928 1.000 42.70347 486 LEU A O 1
ATOM 3793 N N . ARG A 1 487 ? 5.70715 20.20120 12.34963 1.000 55.90177 487 ARG A N 1
ATOM 3794 C CA . ARG A 1 487 ? 6.94862 20.76460 12.85554 1.000 56.38669 487 ARG A CA 1
ATOM 3795 C C . ARG A 1 487 ? 7.11686 20.41354 14.33211 1.000 41.14480 487 ARG A C 1
ATOM 3796 O O . ARG A 1 487 ? 6.17762 19.99061 15.00888 1.000 55.29283 487 ARG A O 1
ATOM 3804 N N . LYS A 1 488 ? 8.33970 20.59750 14.83467 1.000 53.89672 488 LYS A N 1
ATOM 3805 C CA . LYS A 1 488 ? 8.63137 20.24857 16.22098 1.000 51.88281 488 LYS A CA 1
ATOM 3806 C C . LYS A 1 488 ? 7.86006 21.10799 17.21312 1.000 42.12145 488 LYS A C 1
ATOM 3807 O O . LYS A 1 488 ? 7.71444 20.71089 18.37335 1.000 46.04497 488 LYS A O 1
ATOM 3813 N N . CYS A 1 489 ? 7.36160 22.26597 16.78765 1.000 40.17117 489 CYS A N 1
ATOM 3814 C CA . CYS A 1 489 ? 6.60920 23.16038 17.65506 1.000 54.80624 489 CYS A CA 1
ATOM 3815 C C . CYS A 1 489 ? 5.09918 23.03097 17.47407 1.000 50.82411 489 CYS A C 1
ATOM 3816 O O . CYS A 1 489 ? 4.35394 23.88929 17.95582 1.000 51.14651 489 CYS A O 1
ATOM 3819 N N . ASP A 1 490 ? 4.63211 21.98655 16.79611 1.000 52.05488 490 ASP A N 1
ATOM 3820 C CA . ASP A 1 490 ? 3.20887 21.75666 16.59260 1.000 42.63628 490 ASP A CA 1
ATOM 3821 C C . ASP A 1 490 ? 2.68994 20.69331 17.55510 1.000 36.60377 490 ASP A C 1
ATOM 3822 O O . ASP A 1 490 ? 3.45036 20.01175 18.24702 1.000 38.97071 490 ASP A O 1
ATOM 3827 N N . SER A 1 491 ? 1.36748 20.55997 17.58811 1.000 43.05735 491 SER A N 1
ATOM 3828 C CA . SER A 1 491 ? 0.69172 19.57716 18.42248 1.000 38.08842 491 SER A CA 1
ATOM 3829 C C . SER A 1 491 ? 0.25876 18.38801 17.57669 1.000 34.65993 491 SER A C 1
ATOM 3830 O O . SER A 1 491 ? -0.26268 18.55652 16.47088 1.000 42.82620 491 SER A O 1
ATOM 3833 N N . VAL A 1 492 ? 0.47496 17.18155 18.10704 1.000 39.06728 492 VAL A N 1
ATOM 3834 C CA . VAL A 1 492 ? 0.09213 15.97364 17.38575 1.000 37.41691 492 VAL A CA 1
ATOM 3835 C C . VAL A 1 492 ? -1.41999 15.84632 17.25156 1.000 37.91383 492 VAL A C 1
ATOM 3836 O O . VAL A 1 492 ? -1.89935 15.14273 16.35477 1.000 44.44648 492 VAL A O 1
ATOM 3840 N N . ASP A 1 493 ? -2.18654 16.52200 18.11373 1.000 36.37943 493 ASP A N 1
ATOM 3841 C CA . ASP A 1 493 ? -3.64315 16.44749 18.06186 1.000 41.57766 493 ASP A CA 1
ATOM 3842 C C . ASP A 1 493 ? -4.19671 16.90123 16.71666 1.000 41.62733 493 ASP A C 1
ATOM 3843 O O . ASP A 1 493 ? -5.32802 16.54410 16.36830 1.000 40.83242 493 ASP A O 1
ATOM 3848 N N . GLN A 1 494 ? -3.41817 17.67330 15.95529 1.000 42.14047 494 GLN A N 1
ATOM 3849 C CA . GLN A 1 494 ? -3.82101 18.07503 14.61250 1.000 38.43099 494 GLN A CA 1
ATOM 3850 C C . GLN A 1 494 ? -4.13663 16.86967 13.73401 1.000 42.43623 494 GLN A C 1
ATOM 3851 O O . GLN A 1 494 ? -4.96123 16.96702 12.81810 1.000 45.07958 494 GLN A O 1
ATOM 3857 N N . LEU A 1 495 ? -3.50220 15.72913 14.00144 1.000 41.76942 495 LEU A N 1
ATOM 3858 C CA . LEU A 1 495 ? -3.70932 14.50810 13.23730 1.000 33.89173 495 LEU A CA 1
ATOM 3859 C C . LEU A 1 495 ? -4.71113 13.56559 13.88802 1.000 40.11910 495 LEU A C 1
ATOM 3860 O O . LEU A 1 495 ? -5.00886 12.51064 13.31856 1.000 44.26884 495 LEU A O 1
ATOM 3865 N N . PHE A 1 496 ? -5.23049 13.91174 15.06354 1.000 41.17275 496 PHE A N 1
ATOM 3866 C CA . PHE A 1 496 ? -6.18345 13.07324 15.78203 1.000 35.66855 496 PHE A CA 1
ATOM 3867 C C . PHE A 1 496 ? -7.60215 13.61654 15.76531 1.000 41.01066 496 PHE A C 1
ATOM 3868 O O . PHE A 1 496 ? -8.55352 12.83636 15.68991 1.000 40.96153 496 PHE A O 1
ATOM 3876 N N . LYS A 1 497 ? -7.76503 14.93652 15.82749 1.000 41.68470 497 LYS A N 1
ATOM 3877 C CA . LYS A 1 497 ? -9.04626 15.55079 16.14158 1.000 40.98385 497 LYS A CA 1
ATOM 3878 C C . LYS A 1 497 ? -9.99356 15.51745 14.94135 1.000 41.36682 497 LYS A C 1
ATOM 3879 O O . LYS A 1 497 ? -9.63885 15.09443 13.83745 1.000 41.95825 497 LYS A O 1
ATOM 3885 N N . HIS A 1 498 ? -11.22549 15.97818 15.17871 1.000 40.68024 498 HIS A N 1
ATOM 3886 C CA . HIS A 1 498 ? -12.27945 16.03327 14.16382 1.000 39.77967 498 HIS A CA 1
ATOM 3887 C C . HIS A 1 498 ? -12.57485 14.64744 13.59485 1.000 38.14496 498 HIS A C 1
ATOM 3888 O O . HIS A 1 498 ? -12.75897 14.47784 12.38771 1.000 40.01988 498 HIS A O 1
ATOM 3895 N N . ARG A 1 499 ? -12.62911 13.65172 14.48334 1.000 37.30836 499 ARG A N 1
ATOM 3896 C CA . ARG A 1 499 ? -12.94766 12.25843 14.16129 1.000 40.98596 499 ARG A CA 1
ATOM 3897 C C . ARG A 1 499 ? -11.90342 11.60353 13.25807 1.000 36.93085 499 ARG A C 1
ATOM 3898 O O . ARG A 1 499 ? -12.17860 10.56596 12.64856 1.000 37.69269 499 ARG A O 1
ATOM 3906 N N . ARG A 1 500 ? -10.70111 12.17774 13.15296 1.000 39.73135 500 ARG A N 1
ATOM 3907 C CA . ARG A 1 500 ? -9.69836 11.60898 12.25468 1.000 36.42169 500 ARG A CA 1
ATOM 3908 C C . ARG A 1 500 ? -9.14039 10.29804 12.79786 1.000 33.29778 500 ARG A C 1
ATOM 3909 O O . ARG A 1 500 ? -8.96470 9.33224 12.04555 1.000 31.02163 500 ARG A O 1
ATOM 3917 N N . ALA A 1 501 ? -8.84647 10.24804 14.09137 1.000 32.25296 501 ALA A N 1
ATOM 3918 C CA . ALA A 1 501 ? -8.39074 9.03398 14.74789 1.000 31.05434 501 ALA A CA 1
ATOM 3919 C C . ALA A 1 501 ? -9.56646 8.32894 15.41092 1.000 33.94112 501 ALA A C 1
ATOM 3920 O O . ALA A 1 501 ? -10.56475 8.95601 15.77349 1.000 39.00256 501 ALA A O 1
ATOM 3922 N N . THR A 1 502 ? -9.44047 7.01691 15.56997 1.000 26.22377 502 THR A N 1
ATOM 3923 C CA . THR A 1 502 ? -10.46592 6.22274 16.22423 1.000 30.91517 502 THR A CA 1
ATOM 3924 C C . THR A 1 502 ? -10.01598 5.82770 17.62344 1.000 33.16593 502 THR A C 1
ATOM 3925 O O . THR A 1 502 ? -8.82209 5.78168 17.93245 1.000 39.36527 502 THR A O 1
ATOM 3929 N N . VAL A 1 503 ? -11.00461 5.56269 18.47293 1.000 33.73866 503 VAL A N 1
ATOM 3930 C CA . VAL A 1 503 ? -10.80082 5.05964 19.82508 1.000 33.49246 503 VAL A CA 1
ATOM 3931 C C . VAL A 1 503 ? -11.65684 3.81080 19.97370 1.000 40.32855 503 VAL A C 1
ATOM 3932 O O . VAL A 1 503 ? -12.81630 3.79195 19.54427 1.000 43.28711 503 VAL A O 1
ATOM 3936 N N . SER A 1 504 ? -11.09128 2.76644 20.57087 1.000 27.03070 504 SER A N 1
ATOM 3937 C CA . SER A 1 504 ? -11.68651 1.43598 20.52800 1.000 33.68115 504 SER A CA 1
ATOM 3938 C C . SER A 1 504 ? -12.32103 1.08349 21.86642 1.000 38.30956 504 SER A C 1
ATOM 3939 O O . SER A 1 504 ? -11.63600 1.03234 22.89435 1.000 38.00285 504 SER A O 1
ATOM 3942 N N . LEU A 1 505 ? -13.62649 0.83104 21.84105 1.000 31.94383 505 LEU A N 1
ATOM 3943 C CA . LEU A 1 505 ? -14.36201 0.30041 22.98120 1.000 30.84032 505 LEU A CA 1
ATOM 3944 C C . LEU A 1 505 ? -14.54717 -1.19536 22.75988 1.000 34.99709 505 LEU A C 1
ATOM 3945 O O . LEU A 1 505 ? -15.33564 -1.60941 21.90362 1.000 41.47520 505 LEU A O 1
ATOM 3950 N N . GLY A 1 506 ? -13.82549 -2.00180 23.53061 1.000 30.64420 506 GLY A N 1
ATOM 3951 C CA . GLY A 1 506 ? -13.82998 -3.43046 23.32123 1.000 30.01208 506 GLY A CA 1
ATOM 3952 C C . GLY A 1 506 ? -14.86349 -4.17493 24.15030 1.000 35.77446 506 GLY A C 1
ATOM 3953 O O . GLY A 1 506 ? -15.36680 -3.68729 25.16013 1.000 30.64609 506 GLY A O 1
ATOM 3954 N N . TYR A 1 507 ? -15.17021 -5.38453 23.69032 1.000 33.88924 507 TYR A N 1
ATOM 3955 C CA . TYR A 1 507 ? -16.06944 -6.29314 24.38430 1.000 31.08005 507 TYR A CA 1
ATOM 3956 C C . TYR A 1 507 ? -15.65183 -7.71339 24.03433 1.000 34.32746 507 TYR A C 1
ATOM 3957 O O . TYR A 1 507 ? -14.81695 -7.93482 23.15528 1.000 45.91275 507 TYR A O 1
ATOM 3966 N N . ILE A 1 508 ? -16.25739 -8.68404 24.71758 1.000 34.68908 508 ILE A N 1
ATOM 3967 C CA . ILE A 1 508 ? -15.94564 -10.08870 24.48343 1.000 38.38176 508 ILE A CA 1
ATOM 3968 C C . ILE A 1 508 ? -17.03204 -10.93984 25.12458 1.000 34.86134 508 ILE A C 1
ATOM 3969 O O . ILE A 1 508 ? -17.59367 -10.57931 26.16173 1.000 37.77160 508 ILE A O 1
ATOM 3974 N N . GLY A 1 509 ? -17.33691 -12.06786 24.49370 1.000 26.07583 509 GLY A N 1
ATOM 3975 C CA . GLY A 1 509 ? -18.14353 -13.08835 25.13609 1.000 32.76136 509 GLY A CA 1
ATOM 3976 C C . GLY A 1 509 ? -19.64434 -12.90111 25.07668 1.000 42.76007 509 GLY A C 1
ATOM 3977 O O . GLY A 1 509 ? -20.33102 -13.12530 26.08220 1.000 39.66243 509 GLY A O 1
ATOM 3978 N N . LEU A 1 510 ? -20.18444 -12.50826 23.92006 1.000 33.61331 510 LEU A N 1
ATOM 3979 C CA . LEU A 1 510 ? -21.63472 -12.40198 23.80255 1.000 35.86725 510 LEU A CA 1
ATOM 3980 C C . LEU A 1 510 ? -22.30530 -13.75990 23.95556 1.000 43.38961 510 LEU A C 1
ATOM 3981 O O . LEU A 1 510 ? -23.44932 -13.83629 24.41960 1.000 46.48006 510 LEU A O 1
ATOM 3986 N N . TYR A 1 511 ? -21.61512 -14.83964 23.57864 1.000 36.16375 511 TYR A N 1
ATOM 3987 C CA . TYR A 1 511 ? -22.16662 -16.17257 23.79709 1.000 40.85586 511 TYR A CA 1
ATOM 3988 C C . TYR A 1 511 ? -22.34203 -16.45417 25.28371 1.000 36.05345 511 TYR A C 1
ATOM 3989 O O . TYR A 1 511 ? -23.39345 -16.93902 25.71814 1.000 39.01507 511 TYR A O 1
ATOM 3998 N N . GLU A 1 512 ? -21.30854 -16.16919 26.07800 1.000 35.38076 512 GLU A N 1
ATOM 3999 C CA . GLU A 1 512 ? -21.37722 -16.43268 27.51107 1.000 38.65703 512 GLU A CA 1
ATOM 4000 C C . GLU A 1 512 ? -22.47602 -15.60889 28.16992 1.000 36.88011 512 GLU A C 1
ATOM 4001 O O . GLU A 1 512 ? -23.19722 -16.10723 29.04199 1.000 31.92377 512 GLU A O 1
ATOM 4007 N N . VAL A 1 513 ? -22.62132 -14.34682 27.75821 1.000 36.29291 513 VAL A N 1
ATOM 4008 C CA . VAL A 1 513 ? -23.65192 -13.48205 28.32760 1.000 34.51805 513 VAL A CA 1
ATOM 4009 C C . VAL A 1 513 ? -25.03684 -14.05794 28.05981 1.000 38.80517 513 VAL A C 1
ATOM 4010 O O . VAL A 1 513 ? -25.85521 -14.20606 28.97431 1.000 43.10692 513 VAL A O 1
ATOM 4014 N N . ALA A 1 514 ? -25.31766 -14.39494 26.79935 1.000 39.18952 514 ALA A N 1
ATOM 4015 C CA . ALA A 1 514 ? -26.62324 -14.94768 26.45582 1.000 38.67003 514 ALA A CA 1
ATOM 4016 C C . ALA A 1 514 ? -26.84993 -16.29052 27.13253 1.000 41.13840 514 ALA A C 1
ATOM 4017 O O . ALA A 1 514 ? -27.95971 -16.58357 27.59242 1.000 42.39125 514 ALA A O 1
ATOM 4019 N N . SER A 1 515 ? -25.80698 -17.11976 27.20337 1.000 41.12221 515 SER A N 1
ATOM 4020 C CA . SER A 1 515 ? -25.94840 -18.43681 27.81212 1.000 46.93683 515 SER A CA 1
ATOM 4021 C C . SER A 1 515 ? -26.33043 -18.33866 29.28268 1.000 45.92582 515 SER A C 1
ATOM 4022 O O . SER A 1 515 ? -27.03701 -19.21175 29.79874 1.000 46.55454 515 SER A O 1
ATOM 4025 N N . VAL A 1 516 ? -25.87857 -17.28633 29.96868 1.000 48.13580 516 VAL A N 1
ATOM 4026 C CA . VAL A 1 516 ? -26.23108 -17.09857 31.37361 1.000 39.57906 516 VAL A CA 1
ATOM 4027 C C . VAL A 1 516 ? -27.73873 -16.95931 31.53328 1.000 40.50678 516 VAL A C 1
ATOM 4028 O O . VAL A 1 516 ? -28.33979 -17.55707 32.43423 1.000 46.98502 516 VAL A O 1
ATOM 4032 N N . PHE A 1 517 ? -28.37526 -16.18138 30.65633 1.000 48.99296 517 PHE A N 1
ATOM 4033 C CA . PHE A 1 517 ? -29.79823 -15.88971 30.76277 1.000 35.69107 517 PHE A CA 1
ATOM 4034 C C . PHE A 1 517 ? -30.67334 -16.78591 29.89645 1.000 42.93659 517 PHE A C 1
ATOM 4035 O O . PHE A 1 517 ? -31.89895 -16.75390 30.04922 1.000 55.49817 517 PHE A O 1
ATOM 4043 N N . TYR A 1 518 ? -30.09091 -17.57125 28.98793 1.000 47.71351 518 TYR A N 1
ATOM 4044 C CA . TYR A 1 518 ? -30.89615 -18.35433 28.05996 1.000 37.10300 518 TYR A CA 1
ATOM 4045 C C . TYR A 1 518 ? -30.38183 -19.76653 27.81355 1.000 42.70344 518 TYR A C 1
ATOM 4046 O O . TYR A 1 518 ? -30.98705 -20.48474 27.01178 1.000 43.37052 518 TYR A O 1
ATOM 4055 N N . GLY A 1 519 ? -29.29223 -20.18738 28.45408 1.000 43.85854 519 GLY A N 1
ATOM 4056 C CA . GLY A 1 519 ? -28.82552 -21.55341 28.32387 1.000 29.92825 519 GLY A CA 1
ATOM 4057 C C . GLY A 1 519 ? -27.86853 -21.76625 27.16773 1.000 40.36829 519 GLY A C 1
ATOM 4058 O O . GLY A 1 519 ? -27.53602 -20.86176 26.39658 1.000 46.01925 519 GLY A O 1
ATOM 4059 N N . SER A 1 520 ? -27.44016 -23.02531 27.03925 1.000 41.40412 520 SER A N 1
ATOM 4060 C CA . SER A 1 520 ? -26.35824 -23.36824 26.11970 1.000 47.74344 520 SER A CA 1
ATOM 4061 C C . SER A 1 520 ? -26.75989 -23.17150 24.66122 1.000 49.91536 520 SER A C 1
ATOM 4062 O O . SER A 1 520 ? -25.97935 -22.63680 23.86558 1.000 62.12903 520 SER A O 1
ATOM 4065 N N . ASP A 1 521 ? -27.96221 -23.60208 24.28653 1.000 47.75015 521 ASP A N 1
ATOM 4066 C CA . ASP A 1 521 ? -28.38923 -23.62265 22.88815 1.000 46.58962 521 ASP A CA 1
ATOM 4067 C C . ASP A 1 521 ? -29.28511 -22.44063 22.54270 1.000 45.15385 521 ASP A C 1
ATOM 4068 O O . ASP A 1 521 ? -30.30191 -22.59548 21.85954 1.000 47.79307 521 ASP A O 1
ATOM 4073 N N . TRP A 1 522 ? -28.91276 -21.23964 22.98910 1.000 46.56583 522 TRP A N 1
ATOM 4074 C CA . TRP A 1 522 ? -29.73888 -20.05614 22.78579 1.000 38.00027 522 TRP A CA 1
ATOM 4075 C C . TRP A 1 522 ? -29.73395 -19.55488 21.34898 1.000 47.76032 522 TRP A C 1
ATOM 4076 O O . TRP A 1 522 ? -30.54094 -18.67610 21.02696 1.000 47.84781 522 TRP A O 1
ATOM 4087 N N . GLU A 1 523 ? -28.85021 -20.07525 20.48890 1.000 39.69158 523 GLU A N 1
ATOM 4088 C CA . GLU A 1 523 ? -28.69035 -19.51252 19.14864 1.000 48.14494 523 GLU A CA 1
ATOM 4089 C C . GLU A 1 523 ? -29.99839 -19.51193 18.36874 1.000 45.54801 523 GLU A C 1
ATOM 4090 O O . GLU A 1 523 ? -30.22773 -18.62150 17.54155 1.000 47.64260 523 GLU A O 1
ATOM 4096 N N . THR A 1 524 ? -30.86268 -20.49230 18.61614 1.000 46.61836 524 THR A N 1
ATOM 4097 C CA . THR A 1 524 ? -32.16049 -20.56852 17.96384 1.000 47.00479 524 THR A CA 1
ATOM 4098 C C . THR A 1 524 ? -33.23683 -19.76432 18.68432 1.000 50.45656 524 THR A C 1
ATOM 4099 O O . THR A 1 524 ? -34.33267 -19.59596 18.13837 1.000 48.01107 524 THR A O 1
ATOM 4103 N N . ASN A 1 525 ? -32.94952 -19.26274 19.88378 1.000 51.82324 525 ASN A N 1
ATOM 4104 C CA . ASN A 1 525 ? -33.88125 -18.41844 20.62182 1.000 35.36469 525 ASN A CA 1
ATOM 4105 C C . ASN A 1 525 ? -33.82253 -16.99994 20.06436 1.000 42.34734 525 ASN A C 1
ATOM 4106 O O . ASN A 1 525 ? -32.76292 -16.36437 20.07675 1.000 50.22196 525 ASN A O 1
ATOM 4111 N N . LEU A 1 526 ? -34.96410 -16.50163 19.58572 1.000 46.31192 526 LEU A N 1
ATOM 4112 C CA . LEU A 1 526 ? -34.99518 -15.18613 18.95304 1.000 51.09804 526 LEU A CA 1
ATOM 4113 C C . LEU A 1 526 ? -34.72901 -14.07442 19.96066 1.000 50.15261 526 LEU A C 1
ATOM 4114 O O . LEU A 1 526 ? -34.04399 -13.09377 19.64578 1.000 47.71241 526 LEU A O 1
ATOM 4119 N N . GLU A 1 527 ? -35.26572 -14.20450 21.17402 1.000 44.00394 527 GLU A N 1
ATOM 4120 C CA . GLU A 1 527 ? -35.07090 -13.18237 22.19277 1.000 43.98847 527 GLU A CA 1
ATOM 4121 C C . GLU A 1 527 ? -33.68327 -13.23163 22.81622 1.000 50.77126 527 GLU A C 1
ATOM 4122 O O . GLU A 1 527 ? -33.22258 -12.21410 23.34485 1.000 49.39489 527 GLU A O 1
ATOM 4128 N N . ALA A 1 528 ? -33.00907 -14.38390 22.76673 1.000 51.01570 528 ALA A N 1
ATOM 4129 C CA . ALA A 1 528 ? -31.62941 -14.44902 23.23679 1.000 45.46291 528 ALA A CA 1
ATOM 4130 C C . ALA A 1 528 ? -30.69512 -13.69708 22.29842 1.000 40.31665 528 ALA A C 1
ATOM 4131 O O . ALA A 1 528 ? -29.76030 -13.02478 22.75059 1.000 44.89046 528 ALA A O 1
ATOM 4133 N N . LYS A 1 529 ? -30.93290 -13.79588 20.98778 1.000 45.46823 529 LYS A N 1
ATOM 4134 C CA . LYS A 1 529 ? -30.11335 -13.05524 20.03418 1.000 43.08797 529 LYS A CA 1
ATOM 4135 C C . LYS A 1 529 ? -30.42825 -11.56598 20.07793 1.000 41.89397 529 LYS A C 1
ATOM 4136 O O . LYS A 1 529 ? -29.52226 -10.73233 19.96790 1.000 45.70260 529 LYS A O 1
ATOM 4142 N N . THR A 1 530 ? -31.70751 -11.21379 20.23549 1.000 42.13471 530 THR A N 1
ATOM 4143 C CA . THR A 1 530 ? -32.08182 -9.80900 20.36805 1.000 40.76233 530 THR A CA 1
ATOM 4144 C C . THR A 1 530 ? -31.39487 -9.16916 21.56895 1.000 40.95400 530 THR A C 1
ATOM 4145 O O . THR A 1 530 ? -31.00093 -7.99760 21.51994 1.000 34.75817 530 THR A O 1
ATOM 4149 N N . PHE A 1 531 ? -31.23342 -9.93032 22.65313 1.000 39.10644 531 PHE A N 1
ATOM 4150 C CA . PHE A 1 531 ? -30.54113 -9.42035 23.83097 1.000 27.28380 531 PHE A CA 1
ATOM 4151 C C . PHE A 1 531 ? -29.08871 -9.08705 23.50996 1.000 41.63097 531 PHE A C 1
ATOM 4152 O O . PHE A 1 531 ? -28.62530 -7.96999 23.76871 1.000 37.86157 531 PHE A O 1
ATOM 4160 N N . THR A 1 532 ? -28.35700 -10.04540 22.93076 1.000 39.37879 532 THR A N 1
ATOM 4161 C CA . THR A 1 532 ? -26.96423 -9.79842 22.56683 1.000 35.52982 532 THR A CA 1
ATOM 4162 C C . THR A 1 532 ? -26.84945 -8.67311 21.54828 1.000 33.64424 532 THR A C 1
ATOM 4163 O O . THR A 1 532 ? -25.89431 -7.88763 21.58437 1.000 41.66912 532 THR A O 1
ATOM 4167 N N . LEU A 1 533 ? -27.80830 -8.58412 20.62443 1.000 29.92002 533 LEU A N 1
ATOM 4168 C CA . LEU A 1 533 ? -27.78824 -7.49730 19.65326 1.000 33.35586 533 LEU A CA 1
ATOM 4169 C C . LEU A 1 533 ? -28.09120 -6.15724 20.30903 1.000 35.77858 533 LEU A C 1
ATOM 4170 O O . LEU A 1 533 ? -27.62134 -5.11700 19.83338 1.000 42.28879 533 LEU A O 1
ATOM 4175 N N . ASN A 1 534 ? -28.86167 -6.15920 21.40038 1.000 34.55252 534 ASN A N 1
ATOM 4176 C CA . ASN A 1 534 ? -29.10400 -4.91852 22.12891 1.000 34.36323 534 ASN A CA 1
ATOM 4177 C C . ASN A 1 534 ? -27.87261 -4.47174 22.90545 1.000 42.80137 534 ASN A C 1
ATOM 4178 O O . ASN A 1 534 ? -27.72246 -3.27764 23.19044 1.000 40.68603 534 ASN A O 1
ATOM 4183 N N . ILE A 1 535 ? -26.98857 -5.40745 23.25996 1.000 34.44711 535 ILE A N 1
ATOM 4184 C CA . ILE A 1 535 ? -25.73883 -5.03148 23.91047 1.000 31.93089 535 ILE A CA 1
ATOM 4185 C C . ILE A 1 535 ? -24.83425 -4.29366 22.93214 1.000 35.57022 535 ILE A C 1
ATOM 4186 O O . ILE A 1 535 ? -24.20081 -3.29086 23.28500 1.000 36.61762 535 ILE A O 1
ATOM 4191 N N . VAL A 1 536 ? -24.76996 -4.76703 21.68527 1.000 35.97852 536 VAL A N 1
ATOM 4192 C CA . VAL A 1 536 ? -23.98364 -4.07683 20.66694 1.000 31.55298 536 VAL A CA 1
ATOM 4193 C C . VAL A 1 536 ? -24.59111 -2.71566 20.35141 1.000 32.51242 536 VAL A C 1
ATOM 4194 O O . VAL A 1 536 ? -23.87243 -1.72047 20.19894 1.000 39.30625 536 VAL A O 1
ATOM 4198 N N . LYS A 1 537 ? -25.92000 -2.64621 20.24887 1.000 33.81237 537 LYS A N 1
ATOM 4199 C CA . LYS A 1 537 ? -26.56735 -1.37530 19.93927 1.000 37.11062 537 LYS A CA 1
ATOM 4200 C C . LYS A 1 537 ? -26.37436 -0.36549 21.06458 1.000 38.08068 537 LYS A C 1
ATOM 4201 O O . LYS A 1 537 ? -26.21308 0.83411 20.80821 1.000 36.11904 537 LYS A O 1
ATOM 4207 N N . ALA A 1 538 ? -26.38513 -0.82997 22.31671 1.000 34.61255 538 ALA A N 1
ATOM 4208 C CA . ALA A 1 538 ? -26.13682 0.07188 23.43635 1.000 28.13233 538 ALA A CA 1
ATOM 4209 C C . ALA A 1 538 ? -24.71562 0.61575 23.39236 1.000 34.62795 538 ALA A C 1
ATOM 4210 O O . ALA A 1 538 ? -24.47768 1.78394 23.72018 1.000 31.66889 538 ALA A O 1
ATOM 4212 N N . MET A 1 539 ? -23.75792 -0.21534 22.97614 1.000 35.97961 539 MET A N 1
ATOM 4213 C CA . MET A 1 539 ? -22.38525 0.25545 22.83422 1.000 29.06194 539 MET A CA 1
ATOM 4214 C C . MET A 1 539 ? -22.25355 1.22729 21.67029 1.000 35.01711 539 MET A C 1
ATOM 4215 O O . MET A 1 539 ? -21.58162 2.25981 21.79098 1.000 32.57704 539 MET A O 1
ATOM 4220 N N . LYS A 1 540 ? -22.89106 0.91386 20.53847 1.000 35.83580 540 LYS A N 1
ATOM 4221 C CA . LYS A 1 540 ? -22.84767 1.80260 19.38098 1.000 36.25881 540 LYS A CA 1
ATOM 4222 C C . LYS A 1 540 ? -23.38010 3.18639 19.72864 1.000 32.70326 540 LYS A C 1
ATOM 4223 O O . LYS A 1 540 ? -22.74775 4.20307 19.42072 1.000 40.38229 540 LYS A O 1
ATOM 4229 N N . ASN A 1 541 ? -24.54350 3.24373 20.37957 1.000 29.18625 541 ASN A N 1
ATOM 4230 C CA . ASN A 1 541 ? -25.14354 4.53437 20.70175 1.000 42.89579 541 ASN A CA 1
ATOM 4231 C C . ASN A 1 541 ? -24.28344 5.31534 21.68478 1.000 33.97023 541 ASN A C 1
ATOM 4232 O O . ASN A 1 541 ? -24.13342 6.53592 21.55273 1.000 41.53797 541 ASN A O 1
ATOM 4237 N N . ALA A 1 542 ? -23.71027 4.63112 22.67500 1.000 32.92307 542 ALA A N 1
ATOM 4238 C CA . ALA A 1 542 ? -22.80959 5.30027 23.60585 1.000 31.42851 542 ALA A CA 1
ATOM 4239 C C . ALA A 1 542 ? -21.61217 5.89647 22.87496 1.000 33.83612 542 ALA A C 1
ATOM 4240 O O . ALA A 1 542 ? -21.25832 7.06178 23.08960 1.000 35.60176 542 ALA A O 1
ATOM 4242 N N . CYS A 1 543 ? -20.98575 5.11266 21.99014 1.000 30.84776 543 CYS A N 1
ATOM 4243 C CA . CYS A 1 543 ? -19.82055 5.60145 21.25519 1.000 32.40748 543 CYS A CA 1
ATOM 4244 C C . CYS A 1 543 ? -20.17142 6.79764 20.38018 1.000 37.67455 543 CYS A C 1
ATOM 4245 O O . CYS A 1 543 ? -19.38619 7.74872 20.27627 1.000 35.90302 543 CYS A O 1
ATOM 4248 N N . GLU A 1 544 ? -21.34243 6.76530 19.73536 1.000 36.52790 544 GLU A N 1
ATOM 4249 C CA . GLU A 1 544 ? -21.77603 7.90760 18.93674 1.000 33.00051 544 GLU A CA 1
ATOM 4250 C C . GLU A 1 544 ? -21.92313 9.15446 19.79836 1.000 37.91905 544 GLU A C 1
ATOM 4251 O O . GLU A 1 544 ? -21.56859 10.26024 19.37115 1.000 36.31127 544 GLU A O 1
ATOM 4257 N N . SER A 1 545 ? -22.43952 8.99451 21.01934 1.000 33.07233 545 SER A N 1
ATOM 4258 C CA . SER A 1 545 ? -22.56631 10.13233 21.92396 1.000 34.53841 545 SER A CA 1
ATOM 4259 C C . SER A 1 545 ? -21.20035 10.64714 22.36057 1.000 34.03465 545 SER A C 1
ATOM 4260 O O . SER A 1 545 ? -20.97118 11.86190 22.39196 1.000 35.80374 545 SER A O 1
ATOM 4263 N N . TRP A 1 546 ? -20.28151 9.73807 22.70153 1.000 34.49213 546 TRP A N 1
ATOM 4264 C CA . TRP A 1 546 ? -18.92959 10.14957 23.07061 1.000 36.40680 546 TRP A CA 1
ATOM 4265 C C . TRP A 1 546 ? -18.23938 10.85558 21.91143 1.000 34.51052 546 TRP A C 1
ATOM 4266 O O . TRP A 1 546 ? -17.46136 11.79392 22.11790 1.000 37.00373 546 TRP A O 1
ATOM 4277 N N . SER A 1 547 ? -18.51841 10.42056 20.68156 1.000 32.64704 547 SER A N 1
ATOM 4278 C CA . SER A 1 547 ? -17.91055 11.05328 19.51671 1.000 36.26852 547 SER A CA 1
ATOM 4279 C C . SER A 1 547 ? -18.39493 12.48688 19.34691 1.000 34.91172 547 SER A C 1
ATOM 4280 O O . SER A 1 547 ? -17.61395 13.37068 18.97775 1.000 34.12683 547 SER A O 1
ATOM 4283 N N . ASP A 1 548 ? -19.67956 12.73857 19.60861 1.000 41.21407 548 ASP A N 1
ATOM 4284 C CA . ASP A 1 548 ? -20.17969 14.10701 19.55071 1.000 34.57702 548 ASP A CA 1
ATOM 4285 C C . ASP A 1 548 ? -19.61774 14.95156 20.68276 1.000 38.05275 548 ASP A C 1
ATOM 4286 O O . ASP A 1 548 ? -19.41558 16.15880 20.51270 1.000 42.54594 548 ASP A O 1
ATOM 4291 N N . GLU A 1 549 ? -19.34618 14.33421 21.83356 1.000 40.84235 549 GLU A N 1
ATOM 4292 C CA . GLU A 1 549 ? -18.91114 15.09120 23.00181 1.000 31.89862 549 GLU A CA 1
ATOM 4293 C C . GLU A 1 549 ? -17.46157 15.54673 22.86175 1.000 37.53609 549 GLU A C 1
ATOM 4294 O O . GLU A 1 549 ? -17.15714 16.73305 23.02707 1.000 44.88876 549 GLU A O 1
ATOM 4300 N N . TYR A 1 550 ? -16.55332 14.62192 22.54293 1.000 35.95180 550 TYR A N 1
ATOM 4301 C CA . TYR A 1 550 ? -15.12201 14.90483 22.55345 1.000 37.35069 550 TYR A CA 1
ATOM 4302 C C . TYR A 1 550 ? -14.52060 15.11082 21.16774 1.000 37.48702 550 TYR A C 1
ATOM 4303 O O . TYR A 1 550 ? -13.35451 15.50955 21.07660 1.000 47.47134 550 TYR A O 1
ATOM 4312 N N . ASP A 1 551 ? -15.27794 14.84500 20.10061 1.000 36.77345 551 ASP A N 1
ATOM 4313 C CA . ASP A 1 551 ? -14.83917 15.02738 18.71480 1.000 37.76325 551 ASP A CA 1
ATOM 4314 C C . ASP A 1 551 ? -13.71064 14.07010 18.32665 1.000 45.13595 551 ASP A C 1
ATOM 4315 O O . ASP A 1 551 ? -12.82504 14.42320 17.54326 1.000 37.02934 551 ASP A O 1
ATOM 4320 N N . TYR A 1 552 ? -13.73257 12.85922 18.87595 1.000 37.94072 552 TYR A N 1
ATOM 4321 C CA . TYR A 1 552 ? -12.94283 11.73860 18.38860 1.000 35.20217 552 TYR A CA 1
ATOM 4322 C C . TYR A 1 552 ? -13.89793 10.59526 18.07997 1.000 36.88738 552 TYR A C 1
ATOM 4323 O O . TYR A 1 552 ? -14.98966 10.51447 18.65085 1.000 33.99424 552 TYR A O 1
ATOM 4332 N N . HIS A 1 553 ? -13.50242 9.71499 17.16602 1.000 29.93586 553 HIS A N 1
ATOM 4333 C CA . HIS A 1 553 ? -14.39996 8.64456 16.73793 1.000 40.92822 553 HIS A CA 1
ATOM 4334 C C . HIS A 1 553 ? -14.24918 7.45905 17.68015 1.000 40.27289 553 HIS A C 1
ATOM 4335 O O . HIS A 1 553 ? -13.33285 6.64722 17.53755 1.000 36.49002 553 HIS A O 1
ATOM 4342 N N . PHE A 1 554 ? -15.15511 7.36103 18.64797 1.000 38.77311 554 PHE A N 1
ATOM 4343 C CA . PHE A 1 554 ? -15.26143 6.16617 19.47040 1.000 35.72587 554 PHE A CA 1
ATOM 4344 C C . PHE A 1 554 ? -16.08536 5.13324 18.71548 1.000 32.21778 554 PHE A C 1
ATOM 4345 O O . PHE A 1 554 ? -17.13841 5.45860 18.16022 1.000 45.62976 554 PHE A O 1
ATOM 4353 N N . SER A 1 555 ? -15.60632 3.89360 18.68140 1.000 34.44079 555 SER A N 1
ATOM 4354 C CA . SER A 1 555 ? -16.27762 2.84984 17.92314 1.000 30.74780 555 SER A CA 1
ATOM 4355 C C . SER A 1 555 ? -16.20992 1.53358 18.68197 1.000 29.34885 555 SER A C 1
ATOM 4356 O O . SER A 1 555 ? -15.30188 1.30366 19.48445 1.000 33.70616 555 SER A O 1
ATOM 4359 N N . VAL A 1 556 ? -17.18692 0.67402 18.41551 1.000 28.28336 556 VAL A N 1
ATOM 4360 C CA . VAL A 1 556 ? -17.26959 -0.63297 19.05624 1.000 27.53723 556 VAL A CA 1
ATOM 4361 C C . VAL A 1 556 ? -16.27646 -1.57338 18.38886 1.000 32.38607 556 VAL A C 1
ATOM 4362 O O . VAL A 1 556 ? -16.27089 -1.71997 17.16135 1.000 32.71720 556 VAL A O 1
ATOM 4366 N N . TYR A 1 557 ? -15.44036 -2.22105 19.19782 1.000 33.73896 557 TYR A N 1
ATOM 4367 C CA . TYR A 1 557 ? -14.29269 -2.98165 18.71585 1.000 30.21407 557 TYR A CA 1
ATOM 4368 C C . TYR A 1 557 ? -14.38962 -4.41467 19.21900 1.000 26.46582 557 TYR A C 1
ATOM 4369 O O . TYR A 1 557 ? -14.38454 -4.65187 20.43096 1.000 28.73927 557 TYR A O 1
ATOM 4378 N N . SER A 1 558 ? -14.48630 -5.36500 18.29205 1.000 35.09524 558 SER A N 1
ATOM 4379 C CA . SER A 1 558 ? -14.52226 -6.78679 18.63864 1.000 35.13188 558 SER A CA 1
ATOM 4380 C C . SER A 1 558 ? -13.10095 -7.21883 18.96808 1.000 31.70803 558 SER A C 1
ATOM 4381 O O . SER A 1 558 ? -12.33709 -7.63827 18.09765 1.000 38.46735 558 SER A O 1
ATOM 4384 N N . THR A 1 559 ? -12.75451 -7.11561 20.24676 1.000 33.77932 559 THR A N 1
ATOM 4385 C CA . THR A 1 559 ? -11.38652 -7.34146 20.69031 1.000 35.29702 559 THR A CA 1
ATOM 4386 C C . THR A 1 559 ? -10.91647 -8.74027 20.30210 1.000 34.64606 559 THR A C 1
ATOM 4387 O O . THR A 1 559 ? -11.66569 -9.71180 20.47559 1.000 41.78346 559 THR A O 1
ATOM 4391 N N . PRO A 1 560 ? -9.70913 -8.88316 19.75755 1.000 37.35588 560 PRO A N 1
ATOM 4392 C CA . PRO A 1 560 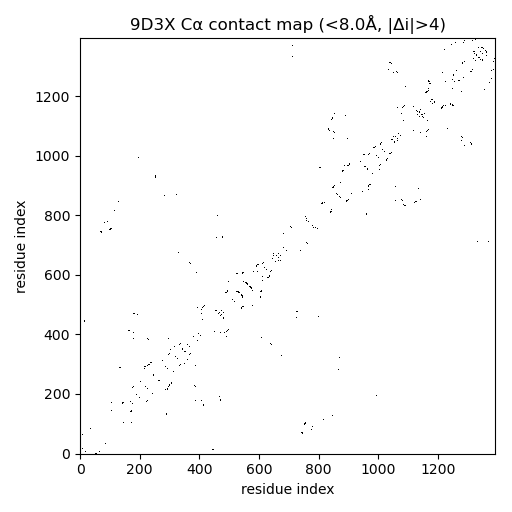? -9.15406 -10.22318 19.54342 1.000 44.36633 560 PRO A CA 1
ATOM 4393 C C . PRO A 1 560 ? -8.97456 -10.95654 20.86384 1.000 48.21105 560 PRO A C 1
ATOM 4394 O O . PRO A 1 560 ? -8.74162 -10.34843 21.91090 1.000 47.06368 560 PRO A O 1
ATOM 4398 N N . SER A 1 561 ? -9.08771 -12.28502 20.80326 1.000 51.85478 561 SER A N 1
ATOM 4399 C CA . SER A 1 561 ? -8.99030 -13.09613 22.01375 1.000 52.48867 561 SER A CA 1
ATOM 4400 C C . SER A 1 561 ? -7.59274 -13.02049 22.61788 1.000 60.95478 561 SER A C 1
ATOM 4401 O O . SER A 1 561 ? -7.42204 -12.56793 23.75587 1.000 53.64593 561 SER A O 1
ATOM 4404 N N . GLU A 1 562 ? -6.58038 -13.46383 21.86599 1.000 61.72857 562 GLU A N 1
ATOM 4405 C CA . GLU A 1 562 ? -5.18490 -13.40588 22.29197 1.000 56.33007 562 GLU A CA 1
ATOM 4406 C C . GLU A 1 562 ? -4.99642 -13.98297 23.69047 1.000 76.30586 562 GLU A C 1
ATOM 4407 O O . GLU A 1 562 ? -5.29093 -15.15845 23.93390 1.000 78.03460 562 GLU A O 1
ATOM 4413 N N . SER A 1 563 ? -4.50518 -13.15735 24.61479 1.000 69.17654 563 SER A N 1
ATOM 4414 C CA . SER A 1 563 ? -4.39799 -13.53805 26.01551 1.000 60.24807 563 SER A CA 1
ATOM 4415 C C . SER A 1 563 ? -5.50689 -12.94990 26.87751 1.000 58.38379 563 SER A C 1
ATOM 4416 O O . SER A 1 563 ? -5.69577 -13.40296 28.01182 1.000 51.23521 563 SER A O 1
ATOM 4419 N N . LEU A 1 564 ? -6.24355 -11.96205 26.36392 1.000 47.41412 564 LEU A N 1
ATOM 4420 C CA . LEU A 1 564 ? -7.32521 -11.35949 27.13544 1.000 44.52435 564 LEU A CA 1
ATOM 4421 C C . LEU A 1 564 ? -8.41466 -12.37569 27.45636 1.000 57.27998 564 LEU A C 1
ATOM 4422 O O . LEU A 1 564 ? -8.98841 -12.35614 28.55291 1.000 46.15589 564 LEU A O 1
ATOM 4427 N N . THR A 1 565 ? -8.71605 -13.27253 26.51326 1.000 57.74828 565 THR A N 1
ATOM 4428 C CA . THR A 1 565 ? -9.73636 -14.28421 26.76287 1.000 62.98956 565 THR A CA 1
ATOM 4429 C C . THR A 1 565 ? -9.34580 -15.21763 27.90010 1.000 54.35217 565 THR A C 1
ATOM 4430 O O . THR A 1 565 ? -10.22608 -15.80980 28.53268 1.000 56.01724 565 THR A O 1
ATOM 4434 N N . ASP A 1 566 ? -8.05102 -15.35440 28.17996 1.000 60.40417 566 ASP A N 1
ATOM 4435 C CA . ASP A 1 566 ? -7.60055 -16.14694 29.31398 1.000 54.08730 566 ASP A CA 1
ATOM 4436 C C . ASP A 1 566 ? -7.55287 -15.33973 30.59989 1.000 47.87747 566 ASP A C 1
ATOM 4437 O O . ASP A 1 566 ? -7.76823 -15.89972 31.67897 1.000 57.32892 566 ASP A O 1
ATOM 4442 N N . ARG A 1 567 ? -7.28488 -14.03574 30.51217 1.000 46.54598 567 ARG A N 1
ATOM 4443 C CA . ARG A 1 567 ? -7.23222 -13.21473 31.71708 1.000 46.38498 567 ARG A CA 1
ATOM 4444 C C . ARG A 1 567 ? -8.61935 -13.03899 32.32343 1.000 43.00358 567 ARG A C 1
ATOM 4445 O O . ARG A 1 567 ? -8.80308 -13.20666 33.53392 1.000 44.94258 567 ARG A O 1
ATOM 4453 N N . PHE A 1 568 ? -9.60990 -12.69682 31.49590 1.000 40.19242 568 PHE A N 1
ATOM 4454 C CA . PHE A 1 568 ? -10.96915 -12.53331 32.00184 1.000 37.96545 568 PHE A CA 1
ATOM 4455 C C . PHE A 1 568 ? -11.51216 -13.84151 32.56021 1.000 44.01321 568 PHE A C 1
ATOM 4456 O O . PHE A 1 568 ? -12.12479 -13.85869 33.63407 1.000 46.35400 568 PHE A O 1
ATOM 4464 N N . CYS A 1 569 ? -11.29459 -14.94999 31.84895 1.000 41.74859 569 CYS A N 1
ATOM 4465 C CA . CYS A 1 569 ? -11.82544 -16.22876 32.30886 1.000 44.07478 569 CYS A CA 1
ATOM 4466 C C . CYS A 1 569 ? -11.12872 -16.69479 33.58204 1.000 50.42163 569 CYS A C 1
ATOM 4467 O O . CYS A 1 569 ? -11.77254 -17.24954 34.48098 1.000 49.22323 569 CYS A O 1
ATOM 4470 N N . ARG A 1 570 ? -9.81520 -16.47751 33.67949 1.000 48.90906 570 ARG A N 1
ATOM 4471 C CA . ARG A 1 570 ? -9.08775 -16.89351 34.87427 1.000 49.03944 570 ARG A CA 1
ATOM 4472 C C . ARG A 1 570 ? -9.48788 -16.05737 36.08293 1.000 49.31369 570 ARG A C 1
ATOM 4473 O O . ARG A 1 570 ? -9.67493 -16.59527 37.18045 1.000 49.34026 570 ARG A O 1
ATOM 4481 N N . LEU A 1 571 ? -9.63129 -14.74143 35.90133 1.000 44.11315 571 LEU A N 1
ATOM 4482 C CA . LEU A 1 571 ? -10.03866 -13.88651 37.01152 1.000 49.31593 571 LEU A CA 1
ATOM 4483 C C . LEU A 1 571 ? -11.47618 -14.16039 37.43384 1.000 49.71262 571 LEU A C 1
ATOM 4484 O O . LEU A 1 571 ? -11.79797 -14.07431 38.62461 1.000 46.90064 571 LEU A O 1
ATOM 4489 N N . ASP A 1 572 ? -12.34961 -14.49373 36.48141 1.000 46.72158 572 ASP A N 1
ATOM 4490 C CA . ASP A 1 572 ? -13.72854 -14.81239 36.82995 1.000 42.75944 572 ASP A CA 1
ATOM 4491 C C . ASP A 1 572 ? -13.83393 -16.16534 37.51947 1.000 51.39524 572 ASP A C 1
ATOM 4492 O O . ASP A 1 572 ? -14.68492 -16.34455 38.39887 1.000 49.84614 572 ASP A O 1
ATOM 4497 N N . THR A 1 573 ? -12.99026 -17.12735 37.13535 1.000 41.77372 573 THR A N 1
ATOM 4498 C CA . THR A 1 573 ? -12.99857 -18.41926 37.81374 1.000 42.72119 573 THR A CA 1
ATOM 4499 C C . THR A 1 573 ? -12.60189 -18.26621 39.27674 1.000 45.36284 573 THR A C 1
ATOM 4500 O O . THR A 1 573 ? -13.14566 -18.94857 40.15188 1.000 52.37519 573 THR A O 1
ATOM 4504 N N . GLU A 1 574 ? -11.66345 -17.36291 39.56451 1.000 56.65126 574 GLU A N 1
ATOM 4505 C CA . GLU A 1 574 ? -11.32692 -17.07591 40.95379 1.000 55.67096 574 GLU A CA 1
ATOM 4506 C C . GLU A 1 574 ? -12.47039 -16.37091 41.66929 1.000 51.13474 574 GLU A C 1
ATOM 4507 O O . GLU A 1 574 ? -12.64240 -16.54226 42.88108 1.000 62.71159 574 GLU A O 1
ATOM 4513 N N . LYS A 1 575 ? -13.26386 -15.58780 40.94151 1.000 47.84502 575 LYS A N 1
ATOM 4514 C CA . LYS A 1 575 ? -14.32511 -14.79852 41.55192 1.000 42.18206 575 LYS A CA 1
ATOM 4515 C C . LYS A 1 575 ? -15.64303 -15.55983 41.65044 1.000 51.77203 575 LYS A C 1
ATOM 4516 O O . LYS A 1 575 ? -16.32996 -15.46941 42.67360 1.000 46.52649 575 LYS A O 1
ATOM 4522 N N . PHE A 1 576 ? -16.01000 -16.31623 40.61330 1.000 44.12235 576 PHE A N 1
ATOM 4523 C CA . PHE A 1 576 ? -17.29791 -16.99448 40.57039 1.000 49.15579 576 PHE A CA 1
ATOM 4524 C C . PHE A 1 576 ? -17.19940 -18.51242 40.59909 1.000 52.91968 576 PHE A C 1
ATOM 4525 O O . PHE A 1 576 ? -18.23553 -19.17708 40.71263 1.000 60.54360 576 PHE A O 1
ATOM 4533 N N . GLY A 1 577 ? -16.00214 -19.07726 40.49597 1.000 48.72249 577 GLY A N 1
ATOM 4534 C CA . GLY A 1 577 ? -15.85901 -20.51600 40.46464 1.000 44.10250 577 GLY A CA 1
ATOM 4535 C C . GLY A 1 577 ? -16.08866 -21.09435 39.08004 1.000 48.29329 577 GLY A C 1
ATOM 4536 O O . GLY A 1 577 ? -16.10451 -20.39594 38.06273 1.000 49.82057 577 GLY A O 1
ATOM 4537 N N . VAL A 1 578 ? -16.27111 -22.41307 39.05431 1.000 45.40924 578 VAL A N 1
ATOM 4538 C CA . VAL A 1 578 ? -16.50097 -23.14504 37.81028 1.000 50.80511 578 VAL A CA 1
ATOM 4539 C C . VAL A 1 578 ? -17.98873 -23.03845 37.48180 1.000 63.38314 578 VAL A C 1
ATOM 4540 O O . VAL A 1 578 ? -18.81183 -23.78102 38.01979 1.000 60.12572 578 VAL A O 1
ATOM 4544 N N . VAL A 1 579 ? -18.33852 -22.11050 36.59911 1.000 51.50346 579 VAL A N 1
ATOM 4545 C CA . VAL A 1 579 ? -19.71414 -21.93724 36.14984 1.000 42.90007 579 VAL A CA 1
ATOM 4546 C C . VAL A 1 579 ? -19.92503 -22.76215 34.88994 1.000 53.23764 579 VAL A C 1
ATOM 4547 O O . VAL A 1 579 ? -19.09145 -22.75284 33.97570 1.000 52.93945 579 VAL A O 1
ATOM 4551 N N . THR A 1 580 ? -21.04249 -23.48427 34.84275 1.000 60.08818 580 THR A N 1
ATOM 4552 C CA . THR A 1 580 ? -21.31977 -24.36728 33.71817 1.000 49.96117 580 THR A CA 1
ATOM 4553 C C . THR A 1 580 ? -21.48271 -23.56114 32.43661 1.000 52.82113 580 THR A C 1
ATOM 4554 O O . THR A 1 580 ? -22.21923 -22.56970 32.40249 1.000 50.14316 580 THR A O 1
ATOM 4558 N N . ASP A 1 581 ? -20.77295 -23.98282 31.38974 1.000 56.45895 581 ASP A N 1
ATOM 4559 C CA . ASP A 1 581 ? -20.79194 -23.41595 30.04497 1.000 57.03297 581 ASP A CA 1
ATOM 4560 C C . ASP A 1 581 ? -20.12385 -22.04729 29.96493 1.000 49.61880 581 ASP A C 1
ATOM 4561 O O . ASP A 1 581 ? -19.97964 -21.51243 28.86000 1.000 48.24668 581 ASP A O 1
ATOM 4566 N N . ILE A 1 582 ? -19.69773 -21.46814 31.08677 1.000 45.25043 582 ILE A N 1
ATOM 4567 C CA . ILE A 1 582 ? -19.10657 -20.13398 31.09016 1.000 52.02177 582 ILE A CA 1
ATOM 4568 C C . ILE A 1 582 ? -17.60390 -20.23497 31.31648 1.000 59.81608 582 ILE A C 1
ATOM 4569 O O . ILE A 1 582 ? -16.81160 -20.08088 30.37956 1.000 52.52184 582 ILE A O 1
ATOM 4574 N N . THR A 1 583 ? -17.20195 -20.49350 32.56183 1.000 52.25264 583 THR A N 1
ATOM 4575 C CA . THR A 1 583 ? -15.79352 -20.58275 32.92025 1.000 44.86097 583 THR A CA 1
ATOM 4576 C C . THR A 1 583 ? -15.27399 -22.01330 32.96810 1.000 52.99212 583 THR A C 1
ATOM 4577 O O . THR A 1 583 ? -14.06634 -22.20902 33.14359 1.000 62.70455 583 THR A O 1
ATOM 4581 N N . ASP A 1 584 ? -16.14606 -23.01305 32.81531 1.000 58.98216 584 ASP A N 1
ATOM 4582 C CA . ASP A 1 584 ? -15.69136 -24.39774 32.88353 1.000 56.38472 584 ASP A CA 1
ATOM 4583 C C . ASP A 1 584 ? -14.80830 -24.76427 31.69641 1.000 50.58314 584 ASP A C 1
ATOM 4584 O O . ASP A 1 584 ? -13.93783 -25.63250 31.82169 1.000 59.45115 584 ASP A O 1
ATOM 4589 N N . LYS A 1 585 ? -15.00679 -24.11845 30.54759 1.000 48.95028 585 LYS A N 1
ATOM 4590 C CA . LYS A 1 585 ? -14.19938 -24.39914 29.36683 1.000 47.26736 585 LYS A CA 1
ATOM 4591 C C . LYS A 1 585 ? -12.87567 -23.64490 29.35620 1.000 51.42261 585 LYS A C 1
ATOM 4592 O O . LYS A 1 585 ? -12.08496 -23.83726 28.42589 1.000 48.67462 585 LYS A O 1
ATOM 4598 N N . GLU A 1 586 ? -12.62289 -22.79790 30.35759 1.000 47.25163 586 GLU A N 1
ATOM 4599 C CA . GLU A 1 586 ? -11.34699 -22.10286 30.53285 1.000 57.85261 586 GLU A CA 1
ATOM 4600 C C . GLU A 1 586 ? -11.05612 -21.10874 29.40826 1.000 49.58447 586 GLU A C 1
ATOM 4601 O O . GLU A 1 586 ? -9.89342 -20.82327 29.11448 1.000 48.71250 586 GLU A O 1
ATOM 4607 N N . TYR A 1 587 ? -12.09729 -20.56763 28.77815 1.000 47.50448 587 TYR A N 1
ATOM 4608 C CA . TYR A 1 587 ? -11.93204 -19.52592 27.77221 1.000 47.06170 587 TYR A CA 1
ATOM 4609 C C . TYR A 1 587 ? -13.27767 -18.85464 27.54276 1.000 45.22962 587 TYR A C 1
ATOM 4610 O O . TYR A 1 587 ? -14.33379 -19.44366 27.78439 1.000 46.95827 587 TYR A O 1
ATOM 4619 N N . TYR A 1 588 ? -13.22424 -17.61424 27.06544 1.000 39.15109 588 TYR A N 1
ATOM 4620 C CA . TYR A 1 588 ? -14.40834 -16.87509 26.65261 1.000 35.99300 588 TYR A CA 1
ATOM 4621 C C . TYR A 1 588 ? -14.47129 -16.81188 25.13249 1.000 41.91615 588 TYR A C 1
ATOM 4622 O O . TYR A 1 588 ? -13.45670 -16.57711 24.46778 1.000 44.33632 588 TYR A O 1
ATOM 4631 N N . THR A 1 589 ? -15.66682 -17.02399 24.58899 1.000 37.71638 589 THR A N 1
ATOM 4632 C CA . THR A 1 589 ? -15.86383 -16.92207 23.15041 1.000 26.08378 589 THR A CA 1
ATOM 4633 C C . THR A 1 589 ? -15.61016 -15.49259 22.68656 1.000 34.43618 589 THR A C 1
ATOM 4634 O O . THR A 1 589 ? -16.00946 -14.52858 23.34282 1.000 29.36698 589 THR A O 1
ATOM 4638 N N . ASN A 1 590 ? -14.93243 -15.35731 21.55087 1.000 38.78226 590 ASN A N 1
ATOM 4639 C CA . ASN A 1 590 ? -14.52642 -14.04030 21.08131 1.000 32.72296 590 ASN A CA 1
ATOM 4640 C C . ASN A 1 590 ? -15.73166 -13.22620 20.62779 1.000 34.44437 590 ASN A C 1
ATOM 4641 O O . ASN A 1 590 ? -16.54669 -13.69742 19.82921 1.000 38.85174 590 ASN A O 1
ATOM 4646 N N . SER A 1 591 ? -15.83119 -11.99932 21.14668 1.000 43.13726 591 SER A N 1
ATOM 4647 C CA . SER A 1 591 ? -16.81162 -10.99188 20.74377 1.000 40.59308 591 SER A CA 1
ATOM 4648 C C . SER A 1 591 ? -18.20814 -11.55583 20.50256 1.000 39.07653 591 SER A C 1
ATOM 4649 O O . SER A 1 591 ? -18.89607 -11.95874 21.44641 1.000 42.61380 591 SER A O 1
ATOM 4652 N N . PHE A 1 592 ? -18.63367 -11.57785 19.23935 1.000 35.26210 592 PHE A N 1
ATOM 4653 C CA . PHE A 1 592 ? -19.95496 -12.05507 18.85468 1.000 34.71903 592 PHE A CA 1
ATOM 4654 C C . PHE A 1 592 ? -19.90766 -13.40812 18.15941 1.000 36.99827 592 PHE A C 1
ATOM 4655 O O . PHE A 1 592 ? -20.92957 -13.85359 17.62471 1.000 40.59867 592 PHE A O 1
ATOM 4663 N N . HIS A 1 593 ? -18.75223 -14.06831 18.15276 1.000 31.52105 593 HIS A N 1
ATOM 4664 C CA . HIS A 1 593 ? -18.57479 -15.26647 17.34449 1.000 29.04064 593 HIS A CA 1
ATOM 4665 C C . HIS A 1 593 ? -19.46484 -16.40587 17.82862 1.000 40.93018 593 HIS A C 1
ATOM 4666 O O . HIS A 1 593 ? -19.84181 -16.48359 19.00233 1.000 35.17641 593 HIS A O 1
ATOM 4673 N N . TYR A 1 594 ? -19.80474 -17.29007 16.89290 1.000 44.51205 594 TYR A N 1
ATOM 4674 C CA . TYR A 1 594 ? -20.55166 -18.49645 17.21230 1.000 38.94871 594 TYR A CA 1
ATOM 4675 C C . TYR A 1 594 ? -19.74282 -19.37522 18.15877 1.000 34.88869 594 TYR A C 1
ATOM 4676 O O . TYR A 1 594 ? -18.50999 -19.35786 18.15182 1.000 46.72943 594 TYR A O 1
ATOM 4685 N N . ASP A 1 595 ? -20.44952 -20.14053 18.98668 1.000 37.78089 595 ASP A N 1
ATOM 4686 C CA . ASP A 1 595 ? -19.79904 -21.05922 19.91291 1.000 39.30027 595 ASP A CA 1
ATOM 4687 C C . ASP A 1 595 ? -18.84476 -21.97582 19.16133 1.000 39.65287 595 ASP A C 1
ATOM 4688 O O . ASP A 1 595 ? -19.24014 -22.65856 18.21231 1.000 46.36033 595 ASP A O 1
ATOM 4693 N N . VAL A 1 596 ? -17.57652 -21.97036 19.57877 1.000 45.29344 596 VAL A N 1
ATOM 4694 C CA . VAL A 1 596 ? -16.56813 -22.77638 18.89708 1.000 44.26620 596 VAL A CA 1
ATOM 4695 C C . VAL A 1 596 ? -16.83448 -24.26275 19.09656 1.000 40.78269 596 VAL A C 1
ATOM 4696 O O . VAL A 1 596 ? -16.45184 -25.08761 18.25830 1.000 49.27096 596 VAL A O 1
ATOM 4700 N N . ARG A 1 597 ? -17.49660 -24.63060 20.19548 1.000 41.20088 597 ARG A N 1
ATOM 4701 C CA . ARG A 1 597 ? -17.79895 -26.03474 20.44707 1.000 40.56096 597 ARG A CA 1
ATOM 4702 C C . ARG A 1 597 ? -18.89488 -26.55227 19.52366 1.000 46.23379 597 ARG A C 1
ATOM 4703 O O . ARG A 1 597 ? -18.95964 -27.75755 19.25848 1.000 55.28318 597 ARG A O 1
ATOM 4711 N N . LYS A 1 598 ? -19.76132 -25.67114 19.03394 1.000 47.85126 598 LYS A N 1
ATOM 4712 C CA . LYS A 1 598 ? -20.78221 -26.04730 18.06845 1.000 41.81895 598 LYS A CA 1
ATOM 4713 C C . LYS A 1 598 ? -20.21401 -25.96761 16.65575 1.000 48.68262 598 LYS A C 1
ATOM 4714 O O . LYS A 1 598 ? -19.26322 -25.22761 16.38904 1.000 51.61766 598 LYS A O 1
ATOM 4720 N N . ASN A 1 599 ? -20.80550 -26.74000 15.74648 1.000 55.76448 599 ASN A N 1
ATOM 4721 C CA . ASN A 1 599 ? -20.26434 -26.92957 14.40020 1.000 51.61370 599 ASN A CA 1
ATOM 4722 C C . ASN A 1 599 ? -21.31110 -26.59514 13.34505 1.000 48.97642 599 ASN A C 1
ATOM 4723 O O . ASN A 1 599 ? -21.84029 -27.48790 12.67227 1.000 41.08075 599 ASN A O 1
ATOM 4728 N N . PRO A 1 600 ? -21.61950 -25.31577 13.15695 1.000 46.62430 600 PRO A N 1
ATOM 4729 C CA . PRO A 1 600 ? -22.49723 -24.92703 12.05210 1.000 42.81992 600 PRO A CA 1
ATOM 4730 C C . PRO A 1 600 ? -21.74310 -24.90559 10.73057 1.000 45.77334 600 PRO A C 1
ATOM 4731 O O . PRO A 1 600 ? -20.51556 -24.80891 10.67966 1.000 40.21754 600 PRO A O 1
ATOM 4735 N N . THR A 1 601 ? -22.50861 -25.00521 9.64762 1.000 48.71769 601 THR A N 1
ATOM 4736 C CA . THR A 1 601 ? -21.93139 -24.87786 8.32289 1.000 45.07382 601 THR A CA 1
ATOM 4737 C C . THR A 1 601 ? -21.46084 -23.44148 8.10559 1.000 38.01908 601 THR A C 1
ATOM 4738 O O . THR A 1 601 ? -21.89056 -22.52592 8.81166 1.000 45.63973 601 THR A O 1
ATOM 4742 N N . PRO A 1 602 ? -20.55079 -23.22122 7.15200 1.000 46.98193 602 PRO A N 1
ATOM 4743 C CA . PRO A 1 602 ? -20.10245 -21.84125 6.89495 1.000 48.87100 602 PRO A CA 1
ATOM 4744 C C . PRO A 1 602 ? -21.24201 -20.89312 6.56613 1.000 39.98338 602 PRO A C 1
ATOM 4745 O O . PRO A 1 602 ? -21.23116 -19.73645 7.00464 1.000 44.54905 602 PRO A O 1
ATOM 4749 N N . PHE A 1 603 ? -22.23805 -21.35954 5.81321 1.000 40.61714 603 PHE A N 1
ATOM 4750 C CA . PHE A 1 603 ? -23.35619 -20.49743 5.44687 1.000 38.73668 603 PHE A CA 1
ATOM 4751 C C . PHE A 1 603 ? -24.24916 -20.20973 6.64830 1.000 40.03324 603 PHE A C 1
ATOM 4752 O O . PHE A 1 603 ? -24.76077 -19.09408 6.79560 1.000 45.40416 603 PHE A O 1
ATOM 4760 N N . GLU A 1 604 ? -24.44289 -21.20010 7.52098 1.000 36.12142 604 GLU A N 1
ATOM 4761 C CA . GLU A 1 604 ? -25.18902 -20.96717 8.75369 1.000 42.31117 604 GLU A CA 1
ATOM 4762 C C . GLU A 1 604 ? -24.45695 -19.98268 9.65727 1.000 42.76150 604 GLU A C 1
ATOM 4763 O O . GLU A 1 604 ? -25.06271 -19.05478 10.20709 1.000 45.34324 604 GLU A O 1
ATOM 4769 N N . LYS A 1 605 ? -23.14577 -20.17354 9.82120 1.000 39.95117 605 LYS A N 1
ATOM 4770 C CA . LYS A 1 605 ? -22.36606 -19.31499 10.70792 1.000 40.08156 605 LYS A CA 1
ATOM 4771 C C . LYS A 1 605 ? -22.40674 -17.86190 10.24512 1.000 36.89032 605 LYS A C 1
ATOM 4772 O O . LYS A 1 605 ? -22.68276 -16.95315 11.03758 1.000 35.96003 605 LYS A O 1
ATOM 4778 N N . LEU A 1 606 ? -22.14605 -17.62587 8.95507 1.000 34.51513 606 LEU A N 1
ATOM 4779 C CA . LEU A 1 606 ? -22.10687 -16.26053 8.43776 1.000 35.70108 606 LEU A CA 1
ATOM 4780 C C . LEU A 1 606 ? -23.47686 -15.59564 8.47096 1.000 42.97837 606 LEU A C 1
ATOM 4781 O O . LEU A 1 606 ? -23.56598 -14.37677 8.65813 1.000 44.28982 606 LEU A O 1
ATOM 4786 N N . GLU A 1 607 ? -24.54905 -16.36863 8.28330 1.000 44.15353 607 GLU A N 1
ATOM 4787 C CA . GLU A 1 607 ? -25.89071 -15.79797 8.34815 1.000 39.98494 607 GLU A CA 1
ATOM 4788 C C . GLU A 1 607 ? -26.22811 -15.35396 9.76635 1.000 33.98125 607 GLU A C 1
ATOM 4789 O O . GLU A 1 607 ? -26.90162 -14.33633 9.96437 1.000 34.70091 607 GLU A O 1
ATOM 4795 N N . PHE A 1 608 ? -25.76147 -16.10572 10.76399 1.000 32.74199 608 PHE A N 1
ATOM 4796 C CA . PHE A 1 608 ? -26.00909 -15.75037 12.15711 1.000 36.68972 608 PHE A CA 1
ATOM 4797 C C . PHE A 1 608 ? -25.16093 -14.55628 12.58531 1.000 41.95781 608 PHE A C 1
ATOM 4798 O O . PHE A 1 608 ? -25.64731 -13.66035 13.28504 1.000 40.81646 608 PHE A O 1
ATOM 4806 N N . GLU A 1 609 ? -23.89434 -14.51867 12.16413 1.000 39.62691 609 GLU A N 1
ATOM 4807 C CA . GLU A 1 609 ? -22.95574 -13.52569 12.67185 1.000 32.08736 609 GLU A CA 1
ATOM 4808 C C . GLU A 1 609 ? -23.04764 -12.18292 11.96216 1.000 30.30390 609 GLU A C 1
ATOM 4809 O O . GLU A 1 609 ? -22.53991 -11.18934 12.49123 1.000 33.83217 609 GLU A O 1
ATOM 4815 N N . LYS A 1 610 ? -23.68307 -12.12248 10.79074 1.000 33.12507 610 LYS A N 1
ATOM 4816 C CA . LYS A 1 610 ? -23.66998 -10.89237 10.00775 1.000 27.17757 610 LYS A CA 1
ATOM 4817 C C . LYS A 1 610 ? -24.42277 -9.75319 10.68185 1.000 37.74822 610 LYS A C 1
ATOM 4818 O O . LYS A 1 610 ? -24.18482 -8.58957 10.34194 1.000 42.84683 610 LYS A O 1
ATOM 4824 N N . ASP A 1 611 ? -25.31641 -10.05435 11.62782 1.000 30.93715 611 ASP A N 1
ATOM 4825 C CA . ASP A 1 611 ? -26.12316 -9.00273 12.24219 1.000 44.47628 611 ASP A CA 1
ATOM 4826 C C . ASP A 1 611 ? -25.29651 -8.10301 13.15254 1.000 38.06840 611 ASP A C 1
ATOM 4827 O O . ASP A 1 611 ? -25.64661 -6.93340 13.34882 1.000 29.73158 611 ASP A O 1
ATOM 4832 N N . TYR A 1 612 ? -24.20408 -8.61808 13.70802 1.000 35.53338 612 TYR A N 1
ATOM 4833 C CA . TYR A 1 612 ? -23.51994 -7.92144 14.78991 1.000 32.02683 612 TYR A CA 1
ATOM 4834 C C . TYR A 1 612 ? -22.71123 -6.72349 14.29465 1.000 29.70604 612 TYR A C 1
ATOM 4835 O O . TYR A 1 612 ? -22.78703 -5.65276 14.91128 1.000 31.79765 612 TYR A O 1
ATOM 4844 N N . PRO A 1 613 ? -21.93308 -6.83108 13.20872 1.000 35.30223 613 PRO A N 1
ATOM 4845 C CA . PRO A 1 613 ? -21.39013 -5.59410 12.62045 1.000 35.85898 613 PRO A CA 1
ATOM 4846 C C . PRO A 1 613 ? -22.48253 -4.66126 12.12675 1.000 36.25689 613 PRO A C 1
ATOM 4847 O O . PRO A 1 613 ? -22.34527 -3.43581 12.22553 1.000 34.20050 613 PRO A O 1
ATOM 4851 N N . GLU A 1 614 ? -23.58122 -5.21727 11.60989 1.000 43.88767 614 GLU A N 1
ATOM 4852 C CA . GLU A 1 614 ? -24.70968 -4.39260 11.19102 1.000 40.59537 614 GLU A CA 1
ATOM 4853 C C . GLU A 1 614 ? -25.35744 -3.67622 12.36957 1.000 36.80973 614 GLU A C 1
ATOM 4854 O O . GLU A 1 614 ? -25.98276 -2.62606 12.18665 1.000 42.87065 614 GLU A O 1
ATOM 4860 N N . ALA A 1 615 ? -25.21250 -4.21556 13.58152 1.000 34.86058 615 ALA A N 1
ATOM 4861 C CA . ALA A 1 615 ? -25.80954 -3.60008 14.76017 1.000 30.48690 615 ALA A CA 1
ATOM 4862 C C . ALA A 1 615 ? -24.95597 -2.48205 15.34686 1.000 41.02199 615 ALA A C 1
ATOM 4863 O O . ALA A 1 615 ? -25.47279 -1.67889 16.13067 1.000 48.39282 615 ALA A O 1
ATOM 4865 N N . GLY A 1 616 ? -23.67144 -2.41094 14.99765 1.000 44.80590 616 GLY A N 1
ATOM 4866 C CA . GLY A 1 616 ? -22.82785 -1.33227 15.47763 1.000 35.14284 616 GLY A CA 1
ATOM 4867 C C . GLY A 1 616 ? -21.41114 -1.73262 15.84218 1.000 44.48340 616 GLY A C 1
ATOM 4868 O O . GLY A 1 616 ? -20.61710 -0.89098 16.27644 1.000 41.51385 616 GLY A O 1
ATOM 4869 N N . ALA A 1 617 ? -21.07760 -3.01257 15.67839 1.000 37.81478 617 ALA A N 1
ATOM 4870 C CA . ALA A 1 617 ? -19.72209 -3.49714 15.94748 1.000 33.11913 617 ALA A CA 1
ATOM 4871 C C . ALA A 1 617 ? -18.88062 -3.37098 14.67711 1.000 35.19450 617 ALA A C 1
ATOM 4872 O O . ALA A 1 617 ? -18.53681 -4.34855 14.01132 1.000 39.65971 617 ALA A O 1
ATOM 4874 N N . THR A 1 618 ? -18.54745 -2.12135 14.34707 1.000 32.08161 618 THR A N 1
ATOM 4875 C CA . THR A 1 618 ? -17.86273 -1.81275 13.10028 1.000 36.73892 618 THR A CA 1
ATOM 4876 C C . THR A 1 618 ? -16.46717 -1.23356 13.27208 1.000 34.98258 618 THR A C 1
ATOM 4877 O O . THR A 1 618 ? -15.74350 -1.12499 12.27702 1.000 37.64698 618 THR A O 1
ATOM 4881 N N . GLY A 1 619 ? -16.07284 -0.83701 14.48342 1.000 32.62242 619 GLY A N 1
ATOM 4882 C CA . GLY A 1 619 ? -14.69900 -0.42164 14.70017 1.000 32.16046 619 GLY A CA 1
ATOM 4883 C C . GLY A 1 619 ? -13.70977 -1.56313 14.62168 1.000 41.59740 619 GLY A C 1
ATOM 4884 O O . GLY A 1 619 ? -12.51468 -1.32744 14.41207 1.000 35.11358 619 GLY A O 1
ATOM 4885 N N . GLY A 1 620 ? -14.18583 -2.79348 14.78099 1.000 32.01149 620 GLY A N 1
ATOM 4886 C CA . GLY A 1 620 ? -13.35859 -3.97457 14.67394 1.000 33.74099 620 GLY A CA 1
ATOM 4887 C C . GLY A 1 620 ? -14.21771 -5.21824 14.62021 1.000 39.80807 620 GLY A C 1
ATOM 4888 O O . GLY A 1 620 ? -15.13027 -5.37646 15.43678 1.000 30.72678 620 GLY A O 1
ATOM 4889 N N . PHE A 1 621 ? -13.95001 -6.09797 13.65948 1.000 34.28120 621 PHE A N 1
ATOM 4890 C CA . PHE A 1 621 ? -14.74036 -7.30992 13.48786 1.000 37.72223 621 PHE A CA 1
ATOM 4891 C C . PHE A 1 621 ? -14.03472 -8.21508 12.49159 1.000 35.92236 621 PHE A C 1
ATOM 4892 O O . PHE A 1 621 ? -13.24955 -7.75874 11.65538 1.000 37.06960 621 PHE A O 1
ATOM 4900 N N . ILE A 1 622 ? -14.33843 -9.50788 12.58901 1.000 37.71465 622 ILE A N 1
ATOM 4901 C CA . ILE A 1 622 ? -13.88594 -10.49171 11.61310 1.000 37.08479 622 ILE A CA 1
ATOM 4902 C C . ILE A 1 622 ? -14.79627 -11.70182 11.74575 1.000 38.88210 622 ILE A C 1
ATOM 4903 O O . ILE A 1 622 ? -15.47066 -11.88244 12.76192 1.000 39.37238 622 ILE A O 1
ATOM 4908 N N . HIS A 1 623 ? -14.83155 -12.53127 10.70689 1.000 33.02072 623 HIS A N 1
ATOM 4909 C CA . HIS A 1 623 ? -15.62738 -13.75093 10.71735 1.000 35.70464 623 HIS A CA 1
ATOM 4910 C C . HIS A 1 623 ? -14.71663 -14.92547 10.40464 1.000 38.33909 623 HIS A C 1
ATOM 4911 O O . HIS A 1 623 ? -14.06839 -14.95034 9.35353 1.000 39.36130 623 HIS A O 1
ATOM 4918 N N . TYR A 1 624 ? -14.66170 -15.88397 11.32156 1.000 36.70574 624 TYR A N 1
ATOM 4919 C CA . TYR A 1 624 ? -13.83186 -17.06852 11.18002 1.000 37.17308 624 TYR A CA 1
ATOM 4920 C C . TYR A 1 624 ? -14.68620 -18.25484 10.76183 1.000 47.82877 624 TYR A C 1
ATOM 4921 O O . TYR A 1 624 ? -15.77171 -18.47858 11.30517 1.000 40.68575 624 TYR A O 1
ATOM 4930 N N . CYS A 1 625 ? -14.18948 -19.01239 9.79125 1.000 53.39565 625 CYS A N 1
ATOM 4931 C CA A CYS A 1 625 ? -14.83889 -20.23702 9.34243 0.500 55.46691 625 CYS A CA 1
ATOM 4932 C CA B CYS A 1 625 ? -14.83675 -20.23513 9.33898 0.500 57.83105 625 CYS A CA 1
ATOM 4933 C C . CYS A 1 625 ? -13.81015 -21.35560 9.34431 1.000 51.88668 625 CYS A C 1
ATOM 4934 O O . CYS A 1 625 ? -12.82221 -21.29406 8.60602 1.000 46.61791 625 CYS A O 1
ATOM 4939 N N . GLU A 1 626 ? -14.04016 -22.36618 10.17704 1.000 50.02363 626 GLU A N 1
ATOM 4940 C CA . GLU A 1 626 ? -13.17165 -23.53518 10.28555 1.000 58.79965 626 GLU A CA 1
ATOM 4941 C C . GLU A 1 626 ? -14.05199 -24.75539 10.03366 1.000 55.47521 626 GLU A C 1
ATOM 4942 O O . GLU A 1 626 ? -14.60575 -25.34187 10.96629 1.000 59.90826 626 GLU A O 1
ATOM 4948 N N . TYR A 1 627 ? -14.18460 -25.12752 8.76376 1.000 43.52334 627 TYR A N 1
ATOM 4949 C CA . TYR A 1 627 ? -15.04385 -26.21544 8.34097 1.000 48.00353 627 TYR A CA 1
ATOM 4950 C C . TYR A 1 627 ? -14.20315 -27.29872 7.67886 1.000 46.66064 627 TYR A C 1
ATOM 4951 O O . TYR A 1 627 ? -13.37402 -26.98678 6.81257 1.000 43.51850 627 TYR A O 1
ATOM 4960 N N . PRO A 1 628 ? -14.38399 -28.57004 8.04682 1.000 49.65647 628 PRO A N 1
ATOM 4961 C CA . PRO A 1 628 ? -13.48703 -29.61866 7.52900 1.000 34.48594 628 PRO A CA 1
ATOM 4962 C C . PRO A 1 628 ? -13.49076 -29.74262 6.01444 1.000 39.20785 628 PRO A C 1
ATOM 4963 O O . PRO A 1 628 ? -12.46203 -30.10590 5.43224 1.000 41.20566 628 PRO A O 1
ATOM 4967 N N . VAL A 1 629 ? -14.61452 -29.45250 5.35427 1.000 42.64921 629 VAL A N 1
ATOM 4968 C CA . VAL A 1 629 ? -14.68056 -29.60078 3.90586 1.000 40.23765 629 VAL A CA 1
ATOM 4969 C C . VAL A 1 629 ? -13.76892 -28.60145 3.20605 1.000 40.56721 629 VAL A C 1
ATOM 4970 O O . VAL A 1 629 ? -13.30553 -28.85914 2.08858 1.000 51.38133 629 VAL A O 1
ATOM 4974 N N . LEU A 1 630 ? -13.46327 -27.47897 3.85435 1.000 44.11259 630 LEU A N 1
ATOM 4975 C CA . LEU A 1 630 ? -12.62573 -26.45887 3.23898 1.000 46.84683 630 LEU A CA 1
ATOM 4976 C C . LEU A 1 630 ? -11.15849 -26.85838 3.15273 1.000 44.69453 630 LEU A C 1
ATOM 4977 O O . LEU A 1 630 ? -10.39007 -26.16095 2.48170 1.000 38.96762 630 LEU A O 1
ATOM 4982 N N . GLN A 1 631 ? -10.74924 -27.94860 3.80020 1.000 44.31917 631 GLN A N 1
ATOM 4983 C CA . GLN A 1 631 ? -9.33771 -28.31003 3.81382 1.000 47.34825 631 GLN A CA 1
ATOM 4984 C C . GLN A 1 631 ? -8.91637 -28.83008 2.44336 1.000 50.29359 631 GLN A C 1
ATOM 4985 O O . GLN A 1 631 ? -9.56328 -29.71538 1.87340 1.000 54.33510 631 GLN A O 1
ATOM 4991 N N . GLN A 1 632 ? -7.84724 -28.24241 1.90111 1.000 57.09793 632 GLN A N 1
ATOM 4992 C CA . GLN A 1 632 ? -7.27906 -28.65062 0.61481 1.000 45.49067 632 GLN A CA 1
ATOM 4993 C C . GLN A 1 632 ? -8.34645 -28.69798 -0.47588 1.000 42.56219 632 GLN A C 1
ATOM 4994 O O . GLN A 1 632 ? -8.38120 -29.61002 -1.30443 1.000 47.57212 632 GLN A O 1
ATOM 5000 N N . ASN A 1 633 ? -9.22870 -27.69930 -0.47636 1.000 46.79315 633 ASN A N 1
ATOM 5001 C CA . ASN A 1 633 ? -10.37956 -27.67517 -1.37777 1.000 50.25952 633 ASN A CA 1
ATOM 5002 C C . ASN A 1 633 ? -10.64839 -26.24272 -1.81074 1.000 40.33920 633 ASN A C 1
ATOM 5003 O O . ASN A 1 633 ? -11.46255 -25.53680 -1.20254 1.000 47.04069 633 ASN A O 1
ATOM 5008 N N . PRO A 1 634 ? -9.98152 -25.77780 -2.87041 1.000 44.24694 634 PRO A N 1
ATOM 5009 C CA . PRO A 1 634 ? -10.20927 -24.39382 -3.32108 1.000 41.06151 634 PRO A CA 1
ATOM 5010 C C . PRO A 1 634 ? -11.64030 -24.11969 -3.75121 1.000 48.96402 634 PRO A C 1
ATOM 5011 O O . PRO A 1 634 ? -12.14391 -23.01145 -3.52639 1.000 48.85532 634 PRO A O 1
ATOM 5015 N N . LYS A 1 635 ? -12.31088 -25.09740 -4.36785 1.000 54.97721 635 LYS A N 1
ATOM 5016 C CA . LYS A 1 635 ? -13.69189 -24.89522 -4.79881 1.000 46.00136 635 LYS A CA 1
ATOM 5017 C C . LYS A 1 635 ? -14.59651 -24.58722 -3.61168 1.000 44.12662 635 LYS A C 1
ATOM 5018 O O . LYS A 1 635 ? -15.39318 -23.64182 -3.65108 1.000 46.42116 635 LYS A O 1
ATOM 5024 N N . ALA A 1 636 ? -14.48902 -25.38470 -2.54469 1.000 36.88086 636 ALA A N 1
ATOM 5025 C CA . ALA A 1 636 ? -15.30557 -25.15321 -1.35719 1.000 36.83613 636 ALA A CA 1
ATOM 5026 C C . ALA A 1 636 ? -15.04659 -23.77395 -0.77120 1.000 46.92033 636 ALA A C 1
ATOM 5027 O O . ALA A 1 636 ? -15.98044 -23.09164 -0.33312 1.000 44.15882 636 ALA A O 1
ATOM 5029 N N . LEU A 1 637 ? -13.78155 -23.34765 -0.75322 1.000 40.77496 637 LEU A N 1
ATOM 5030 C CA . LEU A 1 637 ? -13.45621 -22.02985 -0.22232 1.000 43.26553 637 LEU A CA 1
ATOM 5031 C C . LEU A 1 637 ? -14.10795 -20.92893 -1.04868 1.000 47.61673 637 LEU A C 1
ATOM 5032 O O . LEU A 1 637 ? -14.55777 -19.91550 -0.50048 1.000 40.15039 637 LEU A O 1
ATOM 5037 N N . GLU A 1 638 ? -14.17776 -21.11443 -2.37083 1.000 43.99446 638 GLU A N 1
ATOM 5038 C CA . GLU A 1 638 ? -14.79638 -20.10469 -3.22339 1.000 37.13337 638 GLU A CA 1
ATOM 5039 C C . GLU A 1 638 ? -16.28616 -19.96796 -2.94074 1.000 40.44316 638 GLU A C 1
ATOM 5040 O O . GLU A 1 638 ? -16.84609 -18.87489 -3.08022 1.000 42.10885 638 GLU A O 1
ATOM 5046 N N . ALA A 1 639 ? -16.94478 -21.05942 -2.54640 1.000 41.63975 639 ALA A N 1
ATOM 5047 C CA . ALA A 1 639 ? -18.35201 -20.97072 -2.17405 1.000 42.34844 639 ALA A CA 1
ATOM 5048 C C . ALA A 1 639 ? -18.53764 -20.09754 -0.93980 1.000 39.37798 639 ALA A C 1
ATOM 5049 O O . ALA A 1 639 ? -19.49335 -19.31628 -0.86069 1.000 44.15610 639 ALA A O 1
ATOM 5051 N N . VAL A 1 640 ? -17.62627 -20.20757 0.03009 1.000 33.48501 640 VAL A N 1
ATOM 5052 C CA . VAL A 1 640 ? -17.73728 -19.40676 1.24484 1.000 36.00328 640 VAL A CA 1
ATOM 5053 C C . VAL A 1 640 ? -17.43865 -17.94049 0.95261 1.000 41.21057 640 VAL A C 1
ATOM 5054 O O . VAL A 1 640 ? -18.13605 -17.04549 1.44439 1.000 42.89393 640 VAL A O 1
ATOM 5058 N N . TRP A 1 641 ? -16.40240 -17.66865 0.15247 1.000 34.81733 641 TRP A N 1
ATOM 5059 C CA . TRP A 1 641 ? -16.10606 -16.29200 -0.24041 1.000 37.30148 641 TRP A CA 1
ATOM 5060 C C . TRP A 1 641 ? -17.29915 -15.65295 -0.94330 1.000 39.57711 641 TRP A C 1
ATOM 5061 O O . TRP A 1 641 ? -17.70412 -14.53248 -0.61126 1.000 39.69047 641 TRP A O 1
ATOM 5072 N N . ASP A 1 642 ? -17.86867 -16.35304 -1.92894 1.000 36.42387 642 ASP A N 1
ATOM 5073 C CA . ASP A 1 642 ? -18.99041 -15.80589 -2.68719 1.000 34.63834 642 ASP A CA 1
ATOM 5074 C C . ASP A 1 642 ? -20.19545 -15.56272 -1.78821 1.000 35.50522 642 ASP A C 1
ATOM 5075 O O . ASP A 1 642 ? -20.83339 -14.50572 -1.85555 1.000 30.35369 642 ASP A O 1
ATOM 5080 N N . PHE A 1 643 ? -20.52434 -16.54057 -0.94136 1.000 35.79095 643 PHE A N 1
ATOM 5081 C CA . PHE A 1 643 ? -21.64072 -16.38496 -0.01649 1.000 31.31659 643 PHE A CA 1
ATOM 5082 C C . PHE A 1 643 ? -21.39919 -15.24382 0.96219 1.000 42.30218 643 PHE A C 1
ATOM 5083 O O . PHE A 1 643 ? -22.34756 -14.56804 1.37705 1.000 37.14125 643 PHE A O 1
ATOM 5091 N N . ALA A 1 644 ? -20.14026 -15.00649 1.33185 1.000 39.05228 644 ALA A N 1
ATOM 5092 C CA . ALA A 1 644 ? -19.81919 -13.97540 2.30726 1.000 34.43950 644 ALA A CA 1
ATOM 5093 C C . ALA A 1 644 ? -19.82074 -12.57550 1.71465 1.000 34.57492 644 ALA A C 1
ATOM 5094 O O . ALA A 1 644 ? -19.95734 -11.60564 2.46816 1.000 39.07956 644 ALA A O 1
ATOM 5096 N N . TYR A 1 645 ? -19.68420 -12.44951 0.39088 1.000 37.88065 645 TYR A N 1
ATOM 5097 C CA . TYR A 1 645 ? -19.47970 -11.13468 -0.21131 1.000 38.33794 645 TYR A CA 1
ATOM 5098 C C . TYR A 1 645 ? -20.62984 -10.18683 0.10273 1.000 42.73030 645 TYR A C 1
ATOM 5099 O O . TYR A 1 645 ? -20.40811 -9.00156 0.37518 1.000 43.52682 645 TYR A O 1
ATOM 5108 N N . ASP A 1 646 ? -21.86267 -10.68622 0.07299 1.000 49.00667 646 ASP A N 1
ATOM 5109 C CA . ASP A 1 646 ? -23.03115 -9.84050 0.26981 1.000 43.61933 646 ASP A CA 1
ATOM 5110 C C . ASP A 1 646 ? -23.48990 -9.77117 1.71913 1.000 37.34158 646 ASP A C 1
ATOM 5111 O O . ASP A 1 646 ? -24.39735 -8.99183 2.02559 1.000 46.07127 646 ASP A O 1
ATOM 5116 N N . ARG A 1 647 ? -22.88226 -10.54098 2.61798 1.000 39.92438 647 ARG A N 1
ATOM 5117 C CA . ARG A 1 647 ? -23.35632 -10.63957 3.99168 1.000 41.80199 647 ARG A CA 1
ATOM 5118 C C . ARG A 1 647 ? -22.37353 -10.09807 5.02077 1.000 41.89256 647 ARG A C 1
ATOM 5119 O O . ARG A 1 647 ? -22.76712 -9.31465 5.89002 1.000 45.38452 647 ARG A O 1
ATOM 5127 N N . VAL A 1 648 ? -21.10220 -10.49086 4.96125 1.000 38.98138 648 VAL A N 1
ATOM 5128 C CA . VAL A 1 648 ? -20.11035 -10.04263 5.92928 1.000 36.53205 648 VAL A CA 1
ATOM 5129 C C . VAL A 1 648 ? -19.02896 -9.24638 5.20524 1.000 33.52750 648 VAL A C 1
ATOM 5130 O O . VAL A 1 648 ? -18.96154 -9.21491 3.97705 1.000 43.87904 648 VAL A O 1
ATOM 5134 N N . GLY A 1 649 ? -18.17398 -8.59941 5.99318 1.000 34.96294 649 GLY A N 1
ATOM 5135 C CA . GLY A 1 649 ? -17.19690 -7.68544 5.43822 1.000 29.29285 649 GLY A CA 1
ATOM 5136 C C . GLY A 1 649 ? -15.76822 -8.18558 5.42775 1.000 30.44485 649 GLY A C 1
ATOM 5137 O O . GLY A 1 649 ? -14.97261 -7.76117 4.58599 1.000 31.65819 649 GLY A O 1
ATOM 5138 N N . TYR A 1 650 ? -15.43024 -9.09365 6.34133 1.000 25.94993 650 TYR A N 1
ATOM 5139 C CA . TYR A 1 650 ? -14.03884 -9.49258 6.55025 1.000 29.49216 650 TYR A CA 1
ATOM 5140 C C . TYR A 1 650 ? -14.03304 -10.94381 7.01138 1.000 36.87865 650 TYR A C 1
ATOM 5141 O O . TYR A 1 650 ? -14.51690 -11.24539 8.10654 1.000 35.89782 650 TYR A O 1
ATOM 5150 N N . LEU A 1 651 ? -13.47819 -11.83496 6.18861 1.000 30.88472 651 LEU A N 1
ATOM 5151 C CA . LEU A 1 651 ? -13.57243 -13.27373 6.40998 1.000 32.33043 651 LEU A CA 1
ATOM 5152 C C . LEU A 1 651 ? -12.18861 -13.90855 6.40990 1.000 38.13230 651 LEU A C 1
ATOM 5153 O O . LEU A 1 651 ? -11.37104 -13.62702 5.52791 1.000 38.70196 651 LEU A O 1
ATOM 5158 N N . GLY A 1 652 ? -11.93872 -14.76543 7.39071 1.000 36.64527 652 GLY A N 1
ATOM 5159 C CA . GLY A 1 652 ? -10.71215 -15.54868 7.45245 1.000 35.83159 652 GLY A CA 1
ATOM 5160 C C . GLY A 1 652 ? -11.04133 -17.02627 7.53793 1.000 41.26895 652 GLY A C 1
ATOM 5161 O O . GLY A 1 652 ? -11.91927 -17.42802 8.30355 1.000 47.48579 652 GLY A O 1
ATOM 5162 N N . THR A 1 653 ? -10.32898 -17.82999 6.75563 1.000 49.21816 653 THR A N 1
ATOM 5163 C CA . THR A 1 653 ? -10.66990 -19.22996 6.55847 1.000 57.65745 653 THR A CA 1
ATOM 5164 C C . THR A 1 653 ? -9.82060 -20.13008 7.46535 1.000 53.55827 653 THR A C 1
ATOM 5165 O O . THR A 1 653 ? -9.26866 -19.67785 8.47486 1.000 53.78614 653 THR A O 1
ATOM 5169 N N . ASN A 1 654 ? -9.71691 -21.41020 7.10994 1.000 62.23378 654 ASN A N 1
ATOM 5170 C CA . ASN A 1 654 ? -9.03599 -22.38740 7.94866 1.000 64.42484 654 ASN A CA 1
ATOM 5171 C C . ASN A 1 654 ? -7.54967 -22.07945 8.07150 1.000 81.24789 654 ASN A C 1
ATOM 5172 O O . ASN A 1 654 ? -6.93231 -21.49100 7.17893 1.000 78.23684 654 ASN A O 1
ATOM 5177 N N . THR A 1 655 ? -6.97759 -22.49212 9.19775 1.000 96.87333 655 THR A N 1
ATOM 5178 C CA . THR A 1 655 ? -5.53357 -22.56425 9.30987 1.000 90.91155 655 THR A CA 1
ATOM 5179 C C . THR A 1 655 ? -5.02560 -23.74354 8.47939 1.000 94.73685 655 THR A C 1
ATOM 5180 O O . THR A 1 655 ? -5.73255 -24.74218 8.31141 1.000 82.75752 655 THR A O 1
ATOM 5184 N N . PRO A 1 656 ? -3.81325 -23.65478 7.93996 1.000 103.44015 656 PRO A N 1
ATOM 5185 C CA . PRO A 1 656 ? -3.27684 -24.77072 7.15996 1.000 89.70513 656 PRO A CA 1
ATOM 5186 C C . PRO A 1 656 ? -2.80373 -25.89829 8.06352 1.000 92.48646 656 PRO A C 1
ATOM 5187 O O . PRO A 1 656 ? -2.60332 -25.73365 9.26885 1.000 93.95584 656 PRO A O 1
ATOM 5191 N N . ILE A 1 657 ? -2.63869 -27.06838 7.44699 1.000 89.31671 657 ILE A N 1
ATOM 5192 C CA . ILE A 1 657 ? -2.23885 -28.25222 8.19302 1.000 97.37352 657 ILE A CA 1
ATOM 5193 C C . ILE A 1 657 ? -0.85392 -28.04070 8.78563 1.000 100.89145 657 ILE A C 1
ATOM 5194 O O . ILE A 1 657 ? 0.07933 -27.60514 8.09877 1.000 96.06798 657 ILE A O 1
ATOM 5199 N N . ASP A 1 658 ? -0.72090 -28.32875 10.07714 1.000 103.36515 658 ASP A N 1
ATOM 5200 C CA . ASP A 1 658 ? 0.57697 -28.24747 10.73062 1.000 93.09366 658 ASP A CA 1
ATOM 5201 C C . ASP A 1 658 ? 1.47681 -29.36608 10.22226 1.000 91.66822 658 ASP A C 1
ATOM 5202 O O . ASP A 1 658 ? 1.06738 -30.52985 10.16337 1.000 97.04512 658 ASP A O 1
ATOM 5207 N N . LYS A 1 659 ? 2.70203 -29.01182 9.85043 1.000 82.03178 659 LYS A N 1
ATOM 5208 C CA . LYS A 1 659 ? 3.62891 -29.93143 9.20617 1.000 92.35244 659 LYS A CA 1
ATOM 5209 C C . LYS A 1 659 ? 4.76927 -30.27612 10.15397 1.000 88.03579 659 LYS A C 1
ATOM 5210 O O . LYS A 1 659 ? 5.37679 -29.38284 10.75458 1.000 85.80612 659 LYS A O 1
ATOM 5216 N N . CYS A 1 660 ? 5.04777 -31.56951 10.29103 1.000 85.33159 660 CYS A N 1
ATOM 5217 C CA . CYS A 1 660 ? 6.24437 -32.05234 10.96683 1.000 92.60129 660 CYS A CA 1
ATOM 5218 C C . CYS A 1 660 ? 7.28287 -32.36406 9.89664 1.000 93.64591 660 CYS A C 1
ATOM 5219 O O . CYS A 1 660 ? 7.06951 -33.24905 9.06154 1.000 98.67346 660 CYS A O 1
ATOM 5222 N N . TYR A 1 661 ? 8.39280 -31.62242 9.90618 1.000 90.54944 661 TYR A N 1
ATOM 5223 C CA . TYR A 1 661 ? 9.37840 -31.77317 8.84043 1.000 93.07918 661 TYR A CA 1
ATOM 5224 C C . TYR A 1 661 ? 10.17552 -33.06240 8.98736 1.000 108.55991 661 TYR A C 1
ATOM 5225 O O . TYR A 1 661 ? 10.67185 -33.59837 7.98977 1.000 109.19061 661 TYR A O 1
ATOM 5234 N N . LYS A 1 662 ? 10.31113 -33.57216 10.20677 1.000 111.42386 662 LYS A N 1
ATOM 5235 C CA . LYS A 1 662 ? 10.67106 -34.96815 10.38775 1.000 105.86142 662 LYS A CA 1
ATOM 5236 C C . LYS A 1 662 ? 9.42900 -35.82514 10.18553 1.000 112.20717 662 LYS A C 1
ATOM 5237 O O . LYS A 1 662 ? 8.30182 -35.35441 10.34721 1.000 120.92948 662 LYS A O 1
ATOM 5243 N N . CYS A 1 663 ? 9.64266 -37.07628 9.77439 1.000 112.89086 663 CYS A N 1
ATOM 5244 C CA . CYS A 1 663 ? 8.57982 -38.06328 9.57173 1.000 123.23585 663 CYS A CA 1
ATOM 5245 C C . CYS A 1 663 ? 7.55745 -37.65374 8.50889 1.000 121.03482 663 CYS A C 1
ATOM 5246 O O . CYS A 1 663 ? 6.80783 -38.50336 8.01580 1.000 123.74286 663 CYS A O 1
ATOM 5249 N N . ASP A 1 664 ? 7.52032 -36.36851 8.14735 1.000 120.85902 664 ASP A N 1
ATOM 5250 C CA . ASP A 1 664 ? 6.66874 -35.84641 7.07483 1.000 115.54058 664 ASP A CA 1
ATOM 5251 C C . ASP A 1 664 ? 5.19234 -36.18075 7.30864 1.000 113.95210 664 ASP A C 1
ATOM 5252 O O . ASP A 1 664 ? 4.56181 -36.91624 6.54629 1.000 122.44382 664 ASP A O 1
ATOM 5257 N N . PHE A 1 665 ? 4.64450 -35.61583 8.38014 1.000 101.71455 665 PHE A N 1
ATOM 5258 C CA . PHE A 1 665 ? 3.22441 -35.72201 8.67421 1.000 97.41180 665 PHE A CA 1
ATOM 5259 C C . PHE A 1 665 ? 2.55780 -34.36189 8.51883 1.000 96.50493 665 PHE A C 1
ATOM 5260 O O . PHE A 1 665 ? 3.16493 -33.31913 8.77785 1.000 103.44335 665 PHE A O 1
ATOM 5268 N N . GLU A 1 666 ? 1.29709 -34.38494 8.09353 1.000 97.80992 666 GLU A N 1
ATOM 5269 C CA . GLU A 1 666 ? 0.50522 -33.17785 7.90737 1.000 98.12780 666 GLU A CA 1
ATOM 5270 C C . GLU A 1 666 ? -0.82406 -33.34399 8.62679 1.000 100.24224 666 GLU A C 1
ATOM 5271 O O . GLU A 1 666 ? -1.53479 -34.32904 8.40360 1.000 107.96470 666 GLU A O 1
ATOM 5277 N N . GLY A 1 667 ? -1.15193 -32.38633 9.49064 1.000 103.04366 667 GLY A N 1
ATOM 5278 C CA . GLY A 1 667 ? -2.39001 -32.42852 10.24455 1.000 99.91879 667 GLY A CA 1
ATOM 5279 C C . GLY A 1 667 ? -2.55328 -31.23499 11.16286 1.000 109.13409 667 GLY A C 1
ATOM 5280 O O . GLY A 1 667 ? -2.13983 -30.12378 10.82086 1.000 113.80700 667 GLY A O 1
ATOM 5281 N N . ASP A 1 668 ? -3.15669 -31.44665 12.33291 1.000 113.37565 668 ASP A N 1
ATOM 5282 C CA . ASP A 1 668 ? -3.31730 -30.39040 13.32595 1.000 112.45709 668 ASP A CA 1
ATOM 5283 C C . ASP A 1 668 ? -2.61805 -30.71423 14.63959 1.000 106.14341 668 ASP A C 1
ATOM 5284 O O . ASP A 1 668 ? -2.78070 -29.96946 15.61457 1.000 96.15466 668 ASP A O 1
ATOM 5289 N N . PHE A 1 669 ? -1.85217 -31.80196 14.68809 1.000 103.83435 669 PHE A N 1
ATOM 5290 C CA . PHE A 1 669 ? -1.07930 -32.18989 15.86855 1.000 116.24832 669 PHE A CA 1
ATOM 5291 C C . PHE A 1 669 ? -1.95813 -32.41752 17.09474 1.000 106.86714 669 PHE A C 1
ATOM 5292 O O . PHE A 1 669 ? -1.58644 -33.16282 18.00219 1.000 84.89404 669 PHE A O 1
ATOM 5300 N N . PHE A 1 676 ? 3.23798 -28.03161 20.45068 1.000 68.78291 676 PHE A N 1
ATOM 5301 C CA . PHE A 1 676 ? 2.47494 -29.27348 20.46833 1.000 83.30821 676 PHE A CA 1
ATOM 5302 C C . PHE A 1 676 ? 3.33665 -30.43170 19.97026 1.000 90.83056 676 PHE A C 1
ATOM 5303 O O . PHE A 1 676 ? 4.48668 -30.23236 19.58156 1.000 88.59080 676 PHE A O 1
ATOM 5311 N N . MET A 1 677 ? 2.77777 -31.63771 19.98462 1.000 97.08569 677 MET A N 1
ATOM 5312 C CA . MET A 1 677 ? 3.48151 -32.84147 19.57434 1.000 94.63805 677 MET A CA 1
ATOM 5313 C C . MET A 1 677 ? 3.17481 -33.15123 18.10748 1.000 86.55539 677 MET A C 1
ATOM 5314 O O . MET A 1 677 ? 2.73422 -32.27906 17.35284 1.000 89.54046 677 MET A O 1
ATOM 5319 N N . CYS A 1 678 ? 3.40390 -34.40088 17.69721 1.000 90.09430 678 CYS A N 1
ATOM 5320 C CA . CYS A 1 678 ? 3.14101 -34.85171 16.34047 1.000 93.14861 678 CYS A CA 1
ATOM 5321 C C . CYS A 1 678 ? 2.51331 -36.23979 16.41434 1.000 107.33896 678 CYS A C 1
ATOM 5322 O O . CYS A 1 678 ? 3.04064 -37.11839 17.11984 1.000 112.97923 678 CYS A O 1
ATOM 5325 N N . PRO A 1 679 ? 1.40006 -36.47328 15.71485 1.000 108.29753 679 PRO A N 1
ATOM 5326 C CA . PRO A 1 679 ? 0.76810 -37.80266 15.78318 1.000 103.48074 679 PRO A CA 1
ATOM 5327 C C . PRO A 1 679 ? 1.63111 -38.91795 15.21751 1.000 96.56929 679 PRO A C 1
ATOM 5328 O O . PRO A 1 679 ? 1.63214 -40.02805 15.76362 1.000 98.18793 679 PRO A O 1
ATOM 5332 N N . ASN A 1 680 ? 2.36944 -38.65858 14.13689 0.000 103.28587 680 ASN A N 1
ATOM 5333 C CA . ASN A 1 680 ? 3.16951 -39.70571 13.51331 0.000 103.98676 680 ASN A CA 1
ATOM 5334 C C . ASN A 1 680 ? 4.45505 -40.01020 14.27156 0.000 106.18710 680 ASN A C 1
ATOM 5335 O O . ASN A 1 680 ? 5.06558 -41.05594 14.02495 0.000 106.68188 680 ASN A O 1
ATOM 5340 N N . CYS A 1 681 ? 4.88340 -39.13376 15.17994 1.000 105.57170 681 CYS A N 1
ATOM 5341 C CA . CYS A 1 681 ? 6.08589 -39.40592 15.95961 1.000 117.78700 681 CYS A CA 1
ATOM 5342 C C . CYS A 1 681 ? 5.99418 -38.80264 17.35690 1.000 114.87332 681 CYS A C 1
ATOM 5343 O O . CYS A 1 681 ? 6.12074 -39.51893 18.35544 1.000 117.41168 681 CYS A O 1
ATOM 5346 N N . GLY A 1 682 ? 5.77350 -37.49359 17.44181 1.000 111.56156 682 GLY A N 1
ATOM 5347 C CA . GLY A 1 682 ? 5.70361 -36.82787 18.72827 1.000 103.54448 682 GLY A CA 1
ATOM 5348 C C . GLY A 1 682 ? 6.73217 -35.72745 18.87451 1.000 105.84560 682 GLY A C 1
ATOM 5349 O O . GLY A 1 682 ? 7.12498 -35.37443 19.99054 1.000 102.76851 682 GLY A O 1
ATOM 5350 N N . ASN A 1 683 ? 7.17225 -35.17758 17.74661 1.000 109.79653 683 ASN A N 1
ATOM 5351 C CA . ASN A 1 683 ? 8.18868 -34.13730 17.75774 1.000 99.87929 683 ASN A CA 1
ATOM 5352 C C . ASN A 1 683 ? 7.63171 -32.84087 18.33801 1.000 96.83840 683 ASN A C 1
ATOM 5353 O O . ASN A 1 683 ? 6.45616 -32.50771 18.16700 1.000 102.61869 683 ASN A O 1
ATOM 5358 N N . THR A 1 684 ? 8.49749 -32.10829 19.03949 1.000 95.19965 684 THR A N 1
ATOM 5359 C CA . THR A 1 684 ? 8.14076 -30.81962 19.61165 1.000 95.68829 684 THR A CA 1
ATOM 5360 C C . THR A 1 684 ? 9.17040 -29.74041 19.30447 1.000 95.79276 684 THR A C 1
ATOM 5361 O O . THR A 1 684 ? 9.01353 -28.60612 19.76933 1.000 90.98232 684 THR A O 1
ATOM 5365 N N . ASP A 1 685 ? 10.20625 -30.05508 18.53890 1.000 91.91064 685 ASP A N 1
ATOM 5366 C CA . ASP A 1 685 ? 11.23155 -29.07536 18.19963 1.000 94.74096 685 ASP A CA 1
ATOM 5367 C C . ASP A 1 685 ? 10.69345 -28.10350 17.15730 1.000 101.17662 685 ASP A C 1
ATOM 5368 O O . ASP A 1 685 ? 10.40086 -28.52260 16.02917 1.000 95.82253 685 ASP A O 1
ATOM 5373 N N . PRO A 1 686 ? 10.54786 -26.81284 17.47669 1.000 103.73743 686 PRO A N 1
ATOM 5374 C CA . PRO A 1 686 ? 10.01461 -25.86305 16.48464 1.000 97.47692 686 PRO A CA 1
ATOM 5375 C C . PRO A 1 686 ? 10.90307 -25.67899 15.26243 1.000 91.35302 686 PRO A C 1
ATOM 5376 O O . PRO A 1 686 ? 10.47890 -25.00947 14.31176 1.000 95.73406 686 PRO A O 1
ATOM 5380 N N . LYS A 1 687 ? 12.11299 -26.24102 15.25268 1.000 83.41841 687 LYS A N 1
ATOM 5381 C CA . LYS A 1 687 ? 12.95657 -26.15460 14.06730 1.000 94.60550 687 LYS A CA 1
ATOM 5382 C C . LYS A 1 687 ? 12.52864 -27.14214 12.98971 1.000 97.62943 687 LYS A C 1
ATOM 5383 O O . LYS A 1 687 ? 12.63955 -26.83667 11.79700 1.000 102.43153 687 LYS A O 1
ATOM 5389 N N . THR A 1 688 ? 12.04495 -28.32140 13.38159 1.000 90.44489 688 THR A N 1
ATOM 5390 C CA . THR A 1 688 ? 11.53772 -29.31323 12.44162 1.000 101.67370 688 THR A CA 1
ATOM 5391 C C . THR A 1 688 ? 10.01403 -29.38735 12.45538 1.000 91.25449 688 THR A C 1
ATOM 5392 O O . THR A 1 688 ? 9.43804 -30.38521 12.01088 1.000 85.23653 688 THR A O 1
ATOM 5396 N N . VAL A 1 689 ? 9.35273 -28.34776 12.95583 1.000 75.84213 689 VAL A N 1
ATOM 5397 C CA . VAL A 1 689 ? 7.90030 -28.30717 13.06860 1.000 85.92916 689 VAL A CA 1
ATOM 5398 C C . VAL A 1 689 ? 7.41902 -26.94295 12.59406 1.000 89.62775 689 VAL A C 1
ATOM 5399 O O . VAL A 1 689 ? 7.99793 -25.91103 12.95007 1.000 86.36353 689 VAL A O 1
ATOM 5403 N N . ASP A 1 690 ? 6.36337 -26.93870 11.78257 1.000 79.31041 690 ASP A N 1
ATOM 5404 C CA . ASP A 1 690 ? 5.77228 -25.71475 11.24414 1.000 72.21137 690 ASP A CA 1
ATOM 5405 C C . ASP A 1 690 ? 4.29580 -25.68763 11.63683 1.000 73.66494 690 ASP A C 1
ATOM 5406 O O . ASP A 1 690 ? 3.44473 -26.25385 10.94678 1.000 62.41370 690 ASP A O 1
ATOM 5411 N N . VAL A 1 691 ? 3.99777 -25.02830 12.75379 1.000 77.77215 691 VAL A N 1
ATOM 5412 C CA . VAL A 1 691 ? 2.63330 -24.86531 13.24316 1.000 71.00295 691 VAL A CA 1
ATOM 5413 C C . VAL A 1 691 ? 2.16217 -23.46128 12.89710 1.000 78.79377 691 VAL A C 1
ATOM 5414 O O . VAL A 1 691 ? 2.84974 -22.47630 13.19577 1.000 84.83216 691 VAL A O 1
ATOM 5418 N N . VAL A 1 692 ? 0.99200 -23.36459 12.27221 1.000 70.17634 692 VAL A N 1
ATOM 5419 C CA . VAL A 1 692 ? 0.43043 -22.09008 11.84004 1.000 68.01107 692 VAL A CA 1
ATOM 5420 C C . VAL A 1 692 ? -0.77890 -21.77671 12.71040 1.000 72.88767 692 VAL A C 1
ATOM 5421 O O . VAL A 1 692 ? -1.72965 -22.56659 12.77699 1.000 74.45799 692 VAL A O 1
ATOM 5425 N N . LYS A 1 693 ? -0.74266 -20.62263 13.37358 1.000 76.76096 693 LYS A N 1
ATOM 5426 C CA . LYS A 1 693 ? -1.85564 -20.14180 14.17763 1.000 83.14069 693 LYS A CA 1
ATOM 5427 C C . LYS A 1 693 ? -2.05424 -18.65708 13.91048 1.000 79.50959 693 LYS A C 1
ATOM 5428 O O . LYS A 1 693 ? -1.10834 -17.93930 13.57460 1.000 70.11237 693 LYS A O 1
ATOM 5434 N N . ARG A 1 694 ? -3.29704 -18.20426 14.05252 1.000 84.55847 694 ARG A N 1
ATOM 5435 C CA . ARG A 1 694 ? -3.59532 -16.78851 13.88747 1.000 77.31278 694 ARG A CA 1
ATOM 5436 C C . ARG A 1 694 ? -3.10142 -16.00524 15.09810 1.000 81.23030 694 ARG A C 1
ATOM 5437 O O . ARG A 1 694 ? -3.37877 -16.37287 16.24326 1.000 78.02716 694 ARG A O 1
ATOM 5445 N N . THR A 1 695 ? -2.35620 -14.92738 14.84091 1.000 83.32160 695 THR A N 1
ATOM 5446 C CA . THR A 1 695 ? -1.77580 -14.14301 15.92870 1.000 86.24775 695 THR A CA 1
ATOM 5447 C C . THR A 1 695 ? -2.85576 -13.56058 16.83419 1.000 90.93301 695 THR A C 1
ATOM 5448 O O . THR A 1 695 ? -2.74014 -13.59901 18.06512 1.000 82.83202 695 THR A O 1
ATOM 5452 N N . CYS A 1 696 ? -3.90719 -13.00725 16.24179 1.000 94.63858 696 CYS A N 1
ATOM 5453 C CA . CYS A 1 696 ? -5.03950 -12.49614 17.00281 1.000 91.17153 696 CYS A CA 1
ATOM 5454 C C . CYS A 1 696 ? -6.03669 -13.61983 17.28404 1.000 76.69256 696 CYS A C 1
ATOM 5455 O O . CYS A 1 696 ? -6.60693 -13.70579 18.37095 1.000 70.22477 696 CYS A O 1
ATOM 5458 N N . ASP B 1 14 ? 0.19878 35.14567 13.19043 1.000 74.67798 14 ASP B N 1
ATOM 5459 C CA . ASP B 1 14 ? 0.97150 34.83085 14.38675 1.000 76.58475 14 ASP B CA 1
ATOM 5460 C C . ASP B 1 14 ? 0.40536 35.53554 15.61540 1.000 73.44609 14 ASP B C 1
ATOM 5461 O O . ASP B 1 14 ? -0.05561 36.67405 15.53852 1.000 67.35367 14 ASP B O 1
ATOM 5466 N N . ILE B 1 15 ? 0.45405 34.84506 16.74847 1.000 76.64999 15 ILE B N 1
ATOM 5467 C CA . ILE B 1 15 ? -0.16269 35.32300 17.98016 1.000 63.66870 15 ILE B CA 1
ATOM 5468 C C . ILE B 1 15 ? 0.70551 36.41052 18.59856 1.000 62.04914 15 ILE B C 1
ATOM 5469 O O . ILE B 1 15 ? 1.94017 36.33358 18.57421 1.000 61.81486 15 ILE B O 1
ATOM 5474 N N . LYS B 1 16 ? 0.06183 37.43681 19.14717 1.000 58.32041 16 LYS B N 1
ATOM 5475 C CA . LYS B 1 16 ? 0.75357 38.55113 19.77821 1.000 62.64969 16 LYS B CA 1
ATOM 5476 C C . LYS B 1 16 ? 0.77319 38.38420 21.29422 1.000 58.60154 16 LYS B C 1
ATOM 5477 O O . LYS B 1 16 ? -0.06978 37.70352 21.88177 1.000 61.84115 16 LYS B O 1
ATOM 5483 N N . VAL B 1 17 ? 1.75529 39.02165 21.92539 1.000 57.23086 17 VAL B N 1
ATOM 5484 C CA . VAL B 1 17 ? 1.99988 38.88683 23.35706 1.000 57.36855 17 VAL B CA 1
ATOM 5485 C C . VAL B 1 17 ? 1.58435 40.17625 24.05038 1.000 67.13438 17 VAL B C 1
ATOM 5486 O O . VAL B 1 17 ? 2.00558 41.26867 23.65080 1.000 65.75785 17 VAL B O 1
ATOM 5490 N N . ILE B 1 18 ? 0.76414 40.04683 25.08928 1.000 63.50095 18 ILE B N 1
ATOM 5491 C CA . ILE B 1 18 ? 0.32881 41.18231 25.89456 1.000 60.43484 18 ILE B CA 1
ATOM 5492 C C . ILE B 1 18 ? 1.28512 41.31145 27.07489 1.000 57.64869 18 ILE B C 1
ATOM 5493 O O . ILE B 1 18 ? 1.32979 40.43920 27.94622 1.000 59.43082 18 ILE B O 1
ATOM 5498 N N . LYS B 1 19 ? 2.05127 42.39958 27.10591 1.000 64.62833 19 LYS B N 1
ATOM 5499 C CA . LYS B 1 19 ? 2.94844 42.64903 28.22283 1.000 58.64630 19 LYS B CA 1
ATOM 5500 C C . LYS B 1 19 ? 2.14782 42.90831 29.49826 1.000 53.57025 19 LYS B C 1
ATOM 5501 O O . LYS B 1 19 ? 0.92490 43.07168 29.47931 1.000 58.56472 19 LYS B O 1
ATOM 5507 N N . ARG B 1 20 ? 2.86115 42.94744 30.62562 1.000 50.57341 20 ARG B N 1
ATOM 5508 C CA . ARG B 1 20 ? 2.19854 43.19300 31.90092 1.000 50.33511 20 ARG B CA 1
ATOM 5509 C C . ARG B 1 20 ? 1.64083 44.60786 31.98949 1.000 56.89572 20 ARG B C 1
ATOM 5510 O O . ARG B 1 20 ? 0.66960 44.84120 32.71744 1.000 59.64644 20 ARG B O 1
ATOM 5518 N N . ASP B 1 21 ? 2.23467 45.56177 31.26789 1.000 63.56194 21 ASP B N 1
ATOM 5519 C CA . ASP B 1 21 ? 1.73463 46.93183 31.30709 1.000 63.32723 21 ASP B CA 1
ATOM 5520 C C . ASP B 1 21 ? 0.52953 47.12813 30.39482 1.000 69.98024 21 ASP B C 1
ATOM 5521 O O . ASP B 1 21 ? -0.27734 48.03439 30.63053 1.000 70.45079 21 ASP B O 1
ATOM 5526 N N . GLY B 1 22 ? 0.38854 46.30111 29.36058 1.000 66.50548 22 GLY B N 1
ATOM 5527 C CA . GLY B 1 22 ? -0.77090 46.37290 28.49399 1.000 58.98284 22 GLY B CA 1
ATOM 5528 C C . GLY B 1 22 ? -0.44438 46.41547 27.01563 1.000 69.48193 22 GLY B C 1
ATOM 5529 O O . GLY B 1 22 ? -1.28905 46.07642 26.18083 1.000 67.05934 22 GLY B O 1
ATOM 5530 N N . ARG B 1 23 ? 0.77270 46.83056 26.67507 1.000 68.06834 23 ARG B N 1
ATOM 5531 C CA . ARG B 1 23 ? 1.14909 46.94629 25.27443 1.000 70.28210 23 ARG B CA 1
ATOM 5532 C C . ARG B 1 23 ? 1.34086 45.56554 24.65658 1.000 66.54998 23 ARG B C 1
ATOM 5533 O O . ARG B 1 23 ? 1.70070 44.59878 25.33392 1.000 63.72491 23 ARG B O 1
ATOM 5541 N N . MET B 1 24 ? 1.08492 45.47800 23.35520 1.000 68.04895 24 MET B N 1
ATOM 5542 C CA . MET B 1 24 ? 1.20160 44.22787 22.61772 1.000 67.19830 24 MET B CA 1
ATOM 5543 C C . MET B 1 24 ? 2.50086 44.21901 21.82582 1.000 68.55950 24 MET B C 1
ATOM 5544 O O . MET B 1 24 ? 2.77136 45.14577 21.05502 1.000 76.37529 24 MET B O 1
ATOM 5549 N N . VAL B 1 25 ? 3.29629 43.16951 22.01447 1.000 62.17427 25 VAL B N 1
ATOM 5550 C CA . VAL B 1 25 ? 4.56977 43.01452 21.33049 1.000 50.94509 25 VAL B CA 1
ATOM 5551 C C . VAL B 1 25 ? 4.49021 41.79174 20.42178 1.000 58.73593 25 VAL B C 1
ATOM 5552 O O . VAL B 1 25 ? 3.53184 41.01957 20.45876 1.000 58.78338 25 VAL B O 1
ATOM 5556 N N . THR B 1 26 ? 5.51683 41.63158 19.59283 1.000 63.52675 26 THR B N 1
ATOM 5557 C CA . THR B 1 26 ? 5.59243 40.49514 18.68889 1.000 53.05863 26 THR B CA 1
ATOM 5558 C C . THR B 1 26 ? 6.09200 39.26413 19.43540 1.000 51.50069 26 THR B C 1
ATOM 5559 O O . THR B 1 26 ? 6.90324 39.35998 20.36090 1.000 54.24306 26 THR B O 1
ATOM 5563 N N . PHE B 1 27 ? 5.58911 38.09929 19.03255 1.000 54.71066 27 PHE B N 1
ATOM 5564 C CA . PHE B 1 27 ? 5.97423 36.84611 19.67374 1.000 51.23006 27 PHE B CA 1
ATOM 5565 C C . PHE B 1 27 ? 7.42828 36.53175 19.34344 1.000 57.92786 27 PHE B C 1
ATOM 5566 O O . PHE B 1 27 ? 7.75650 36.18881 18.20338 1.000 56.80784 27 PHE B O 1
ATOM 5574 N N . ASP B 1 28 ? 8.29994 36.65291 20.33892 1.000 52.92022 28 ASP B N 1
ATOM 5575 C CA . ASP B 1 28 ? 9.71955 36.33455 20.21317 1.000 53.04730 28 ASP B CA 1
ATOM 5576 C C . ASP B 1 28 ? 9.96266 35.03376 20.97125 1.000 56.40003 28 ASP B C 1
ATOM 5577 O O . ASP B 1 28 ? 9.99644 35.01953 22.20524 1.000 51.98799 28 ASP B O 1
ATOM 5582 N N . SER B 1 29 ? 10.14419 33.94375 20.22237 1.000 56.96256 29 SER B N 1
ATOM 5583 C CA . SER B 1 29 ? 10.22049 32.62051 20.83281 1.000 55.64202 29 SER B CA 1
ATOM 5584 C C . SER B 1 29 ? 11.44733 32.46832 21.72496 1.000 56.66897 29 SER B C 1
ATOM 5585 O O . SER B 1 29 ? 11.43792 31.65602 22.65742 1.000 48.01093 29 SER B O 1
ATOM 5588 N N . SER B 1 30 ? 12.50793 33.23522 21.46348 1.000 58.12580 30 SER B N 1
ATOM 5589 C CA . SER B 1 30 ? 13.72509 33.10357 22.25530 1.000 52.75836 30 SER B CA 1
ATOM 5590 C C . SER B 1 30 ? 13.56013 33.64379 23.66993 1.000 55.53354 30 SER B C 1
ATOM 5591 O O . SER B 1 30 ? 14.34479 33.27924 24.55233 1.000 56.55473 30 SER B O 1
ATOM 5594 N N . LYS B 1 31 ? 12.56769 34.50655 23.90616 1.000 51.57423 31 LYS B N 1
ATOM 5595 C CA . LYS B 1 31 ? 12.32211 34.98877 25.26152 1.000 47.48719 31 LYS B CA 1
ATOM 5596 C C . LYS B 1 31 ? 11.89486 33.85491 26.18303 1.000 48.93735 31 LYS B C 1
ATOM 5597 O O . LYS B 1 31 ? 12.12348 33.91842 27.39738 1.000 41.88030 31 LYS B O 1
ATOM 5603 N N . ILE B 1 32 ? 11.28142 32.81111 25.62616 1.000 50.99023 32 ILE B N 1
ATOM 5604 C CA . ILE B 1 32 ? 10.93515 31.63499 26.41560 1.000 48.54010 32 ILE B CA 1
ATOM 5605 C C . ILE B 1 32 ? 12.17307 30.79344 26.69323 1.000 47.51838 32 ILE B C 1
ATOM 5606 O O . ILE B 1 32 ? 12.41773 30.38082 27.83279 1.000 47.01136 32 ILE B O 1
ATOM 5611 N N . TYR B 1 33 ? 12.96967 30.52676 25.65377 1.000 55.00920 33 TYR B N 1
ATOM 5612 C CA . TYR B 1 33 ? 14.19049 29.74408 25.82683 1.000 50.95160 33 TYR B CA 1
ATOM 5613 C C . TYR B 1 33 ? 15.12917 30.40278 26.83023 1.000 48.90616 33 TYR B C 1
ATOM 5614 O O . TYR B 1 33 ? 15.59483 29.75992 27.77796 1.000 49.33900 33 TYR B O 1
ATOM 5623 N N . GLU B 1 34 ? 15.41336 31.69336 26.63819 1.000 45.10458 34 GLU B N 1
ATOM 5624 C CA . GLU B 1 34 ? 16.37275 32.37860 27.49741 1.000 55.10722 34 GLU B CA 1
ATOM 5625 C C . GLU B 1 34 ? 15.88980 32.45217 28.93978 1.000 56.12676 34 GLU B C 1
ATOM 5626 O O . GLU B 1 34 ? 16.70808 32.45778 29.86715 1.000 56.96511 34 GLU B O 1
ATOM 5632 N N . ALA B 1 35 ? 14.57311 32.49904 29.15224 1.000 59.98347 35 ALA B N 1
ATOM 5633 C CA . ALA B 1 35 ? 14.04491 32.43878 30.51108 1.000 47.81901 35 ALA B CA 1
ATOM 5634 C C . ALA B 1 35 ? 14.34003 31.08672 31.14782 1.000 51.27965 35 ALA B C 1
ATOM 5635 O O . ALA B 1 35 ? 14.84595 31.01510 32.27443 1.000 42.59223 35 ALA B O 1
ATOM 5637 N N . ILE B 1 36 ? 14.03717 30.00090 30.43096 1.000 54.15197 36 ILE B N 1
ATOM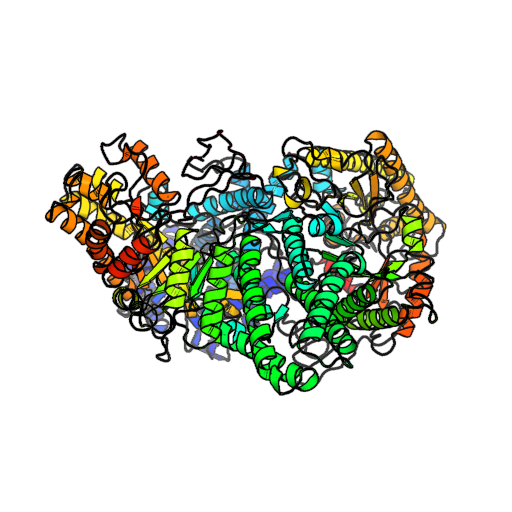 5638 C CA . ILE B 1 36 ? 14.32053 28.66054 30.93776 1.000 39.23629 36 ILE B CA 1
ATOM 5639 C C . ILE B 1 36 ? 15.81714 28.47786 31.15131 1.000 41.06016 36 ILE B C 1
ATOM 5640 O O . ILE B 1 36 ? 16.24921 27.80963 32.09935 1.000 48.81127 36 ILE B O 1
ATOM 5645 N N . LEU B 1 37 ? 16.63059 29.07192 30.27463 1.000 53.40125 37 LEU B N 1
ATOM 5646 C CA . LEU B 1 37 ? 18.08052 28.95038 30.39213 1.000 47.15300 37 LEU B CA 1
ATOM 5647 C C . LEU B 1 37 ? 18.57891 29.53863 31.70664 1.000 44.28431 37 LEU B C 1
ATOM 5648 O O . LEU B 1 37 ? 19.39573 28.92601 32.40437 1.000 46.67708 37 LEU B O 1
ATOM 5653 N N . LYS B 1 38 ? 18.09142 30.73103 32.06177 1.000 48.29016 38 LYS B N 1
ATOM 5654 C CA . LYS B 1 38 ? 18.51903 31.37005 33.30263 1.000 46.67863 38 LYS B CA 1
ATOM 5655 C C . LYS B 1 38 ? 18.20020 30.50156 34.51296 1.000 45.39640 38 LYS B C 1
ATOM 5656 O O . LYS B 1 38 ? 18.98301 30.44394 35.46833 1.000 61.13252 38 LYS B O 1
ATOM 5662 N N . ALA B 1 39 ? 17.05938 29.81065 34.48871 1.000 42.87323 39 ALA B N 1
ATOM 5663 C CA . ALA B 1 39 ? 16.70916 28.93135 35.60010 1.000 49.22047 39 ALA B CA 1
ATOM 5664 C C . ALA B 1 39 ? 17.62107 27.71215 35.64899 1.000 49.17485 39 ALA B C 1
ATOM 5665 O O . ALA B 1 39 ? 17.96748 27.23003 36.73379 1.000 39.54180 39 ALA B O 1
ATOM 5667 N N . SER B 1 40 ? 18.01817 27.19761 34.48425 1.000 53.67212 40 SER B N 1
ATOM 5668 C CA . SER B 1 40 ? 18.90781 26.04203 34.45604 1.000 50.33431 40 SER B CA 1
ATOM 5669 C C . SER B 1 40 ? 20.32155 26.42292 34.87978 1.000 47.51233 40 SER B C 1
ATOM 5670 O O . SER B 1 40 ? 20.99912 25.65002 35.56797 1.000 45.27462 40 SER B O 1
ATOM 5673 N N . GLU B 1 41 ? 20.77547 27.61835 34.49451 1.000 40.94577 41 GLU B N 1
ATOM 5674 C CA . GLU B 1 41 ? 22.14202 28.03029 34.79999 1.000 52.48504 41 GLU B CA 1
ATOM 5675 C C . GLU B 1 41 ? 22.36813 28.21854 36.29645 1.000 48.30857 41 GLU B C 1
ATOM 5676 O O . GLU B 1 41 ? 23.50291 28.08275 36.76839 1.000 55.44657 41 GLU B O 1
ATOM 5682 N N . THR B 1 42 ? 21.31684 28.52439 37.05924 1.000 42.15592 42 THR B N 1
ATOM 5683 C CA . THR B 1 42 ? 21.47104 28.62637 38.50587 1.000 41.30581 42 THR B CA 1
ATOM 5684 C C . THR B 1 42 ? 21.74814 27.27836 39.16054 1.000 47.78999 42 THR B C 1
ATOM 5685 O O . THR B 1 42 ? 22.17348 27.24934 40.32005 1.000 45.76638 42 THR B O 1
ATOM 5689 N N . ILE B 1 43 ? 21.52586 26.17430 38.45321 1.000 51.95737 43 ILE B N 1
ATOM 5690 C CA . ILE B 1 43 ? 21.78088 24.84044 38.98022 1.000 53.24498 43 ILE B CA 1
ATOM 5691 C C . ILE B 1 43 ? 23.12105 24.29509 38.50395 1.000 53.95131 43 ILE B C 1
ATOM 5692 O O . ILE B 1 43 ? 23.86993 23.71267 39.28897 1.000 54.06210 43 ILE B O 1
ATOM 5697 N N . THR B 1 44 ? 23.43188 24.47271 37.22066 1.000 51.21033 44 THR B N 1
ATOM 5698 C CA . THR B 1 44 ? 24.63412 23.91116 36.62168 1.000 52.82227 44 THR B CA 1
ATOM 5699 C C . THR B 1 44 ? 24.89978 24.63994 35.31320 1.000 54.87214 44 THR B C 1
ATOM 5700 O O . THR B 1 44 ? 23.95502 25.12522 34.67993 1.000 55.22465 44 THR B O 1
ATOM 5704 N N . PRO B 1 45 ? 26.16096 24.75664 34.89422 1.000 56.32652 45 PRO B N 1
ATOM 5705 C CA . PRO B 1 45 ? 26.45590 25.44862 33.63456 1.000 52.94539 45 PRO B CA 1
ATOM 5706 C C . PRO B 1 45 ? 25.84890 24.73279 32.43669 1.000 56.25048 45 PRO B C 1
ATOM 5707 O O . PRO B 1 45 ? 25.59166 23.52664 32.45629 1.000 49.19941 45 PRO B O 1
ATOM 5711 N N . ILE B 1 46 ? 25.62745 25.50747 31.37336 1.000 45.12528 46 ILE B N 1
ATOM 5712 C CA . ILE B 1 46 ? 25.02938 24.96938 30.15946 1.000 53.23611 46 ILE B CA 1
ATOM 5713 C C . ILE B 1 46 ? 25.98805 23.98143 29.50623 1.000 54.22456 46 ILE B C 1
ATOM 5714 O O . ILE B 1 46 ? 27.21349 24.16640 29.52192 1.000 60.42040 46 ILE B O 1
ATOM 5719 N N . THR B 1 47 ? 25.43394 22.91037 28.95470 1.000 52.92823 47 THR B N 1
ATOM 5720 C CA . THR B 1 47 ? 26.16476 21.89185 28.21871 1.000 40.71329 47 THR B CA 1
ATOM 5721 C C . THR B 1 47 ? 25.42104 21.60374 26.92560 1.000 52.90493 47 THR B C 1
ATOM 5722 O O . THR B 1 47 ? 24.25216 21.97783 26.77923 1.000 51.11875 47 THR B O 1
ATOM 5726 N N . PRO B 1 48 ? 26.07626 20.95993 25.95345 1.000 56.78756 48 PRO B N 1
ATOM 5727 C CA . PRO B 1 48 ? 25.34870 20.55600 24.73799 1.000 47.03075 48 PRO B CA 1
ATOM 5728 C C . PRO B 1 48 ? 24.10395 19.72827 25.01793 1.000 46.20327 48 PRO B C 1
ATOM 5729 O O . PRO B 1 48 ? 23.08067 19.91090 24.34742 1.000 46.36301 48 PRO B O 1
ATOM 5733 N N . LEU B 1 49 ? 24.15991 18.82531 25.99892 1.000 49.54206 49 LEU B N 1
ATOM 5734 C CA . LEU B 1 49 ? 23.00431 17.98386 26.29360 1.000 43.11157 49 LEU B CA 1
ATOM 5735 C C . LEU B 1 49 ? 21.86781 18.79087 26.90805 1.000 44.33444 49 LEU B C 1
ATOM 5736 O O . LEU B 1 49 ? 20.69839 18.58661 26.56123 1.000 46.73043 49 LEU B O 1
ATOM 5741 N N . ILE B 1 50 ? 22.18864 19.70614 27.82628 1.000 49.53822 50 ILE B N 1
ATOM 5742 C CA . ILE B 1 50 ? 21.15866 20.55602 28.41592 1.000 47.87060 50 ILE B CA 1
ATOM 5743 C C . ILE B 1 50 ? 20.56056 21.48044 27.36352 1.000 49.37931 50 ILE B C 1
ATOM 5744 O O . ILE B 1 50 ? 19.36652 21.80175 27.41486 1.000 48.39254 50 ILE B O 1
ATOM 5749 N N . GLU B 1 51 ? 21.36406 21.89860 26.38265 1.000 46.66704 51 GLU B N 1
ATOM 5750 C CA . GLU B 1 51 ? 20.87329 22.79392 25.33943 1.000 49.33237 51 GLU B CA 1
ATOM 5751 C C . GLU B 1 51 ? 19.70181 22.17723 24.58212 1.000 45.10466 51 GLU B C 1
ATOM 5752 O O . GLU B 1 51 ? 18.65777 22.81542 24.40842 1.000 47.23394 51 GLU B O 1
ATOM 5758 N N . THR B 1 52 ? 19.85274 20.93167 24.12387 1.000 42.31555 52 THR B N 1
ATOM 5759 C CA . THR B 1 52 ? 18.75732 20.29029 23.40134 1.000 58.74009 52 THR B CA 1
ATOM 5760 C C . THR B 1 52 ? 17.57985 19.98726 24.31994 1.000 49.03332 52 THR B C 1
ATOM 5761 O O . THR B 1 52 ? 16.42785 20.01123 23.87401 1.000 43.31791 52 THR B O 1
ATOM 5765 N N . LYS B 1 53 ? 17.84432 19.70209 25.59639 1.000 48.27000 53 LYS B N 1
ATOM 5766 C CA . LYS B 1 53 ? 16.75918 19.53157 26.55692 1.000 45.33961 53 LYS B CA 1
ATOM 5767 C C . LYS B 1 53 ? 15.92870 20.80309 26.66864 1.000 49.86393 53 LYS B C 1
ATOM 5768 O O . LYS B 1 53 ? 14.69350 20.75777 26.64895 1.000 50.48862 53 LYS B O 1
ATOM 5774 N N . LEU B 1 54 ? 16.59595 21.95344 26.78466 1.000 55.30190 54 LEU B N 1
ATOM 5775 C CA . LEU B 1 54 ? 15.87511 23.21711 26.88707 1.000 51.00491 54 LEU B CA 1
ATOM 5776 C C . LEU B 1 54 ? 15.13593 23.53689 25.59537 1.000 48.44586 54 LEU B C 1
ATOM 5777 O O . LEU B 1 54 ? 13.99603 24.01446 25.62977 1.000 55.21703 54 LEU B O 1
ATOM 5782 N N . GLU B 1 55 ? 15.76668 23.27835 24.44678 1.000 50.77687 55 GLU B N 1
ATOM 5783 C CA . GLU B 1 55 ? 15.12618 23.57533 23.16924 1.000 50.13789 55 GLU B CA 1
ATOM 5784 C C . GLU B 1 55 ? 13.87709 22.72827 22.96752 1.000 46.74463 55 GLU B C 1
ATOM 5785 O O . GLU B 1 55 ? 12.87496 23.20734 22.42357 1.000 52.86629 55 GLU B O 1
ATOM 5791 N N . GLY B 1 56 ? 13.91655 21.46654 23.39982 1.000 45.47794 56 GLY B N 1
ATOM 5792 C CA . GLY B 1 56 ? 12.73575 20.62608 23.29543 1.000 37.38224 56 GLY B CA 1
ATOM 5793 C C . GLY B 1 56 ? 11.60630 21.10360 24.18749 1.000 46.92884 56 GLY B C 1
ATOM 5794 O O . GLY B 1 56 ? 10.44200 21.11607 23.77755 1.000 45.09851 56 GLY B O 1
ATOM 5795 N N . ILE B 1 57 ? 11.93422 21.50545 25.41775 1.000 42.20768 57 ILE B N 1
ATOM 5796 C CA . ILE B 1 57 ? 10.92744 22.05508 26.31946 1.000 39.01165 57 ILE B CA 1
ATOM 5797 C C . ILE B 1 57 ? 10.38675 23.37155 25.77517 1.000 42.28931 57 ILE B C 1
ATOM 5798 O O . ILE B 1 57 ? 9.19535 23.67462 25.91184 1.000 50.14654 57 ILE B O 1
ATOM 5803 N N . ALA B 1 58 ? 11.24693 24.16765 25.13715 1.000 38.92769 58 ALA B N 1
ATOM 5804 C CA . ALA B 1 58 ? 10.79368 25.42430 24.55177 1.000 39.89441 58 ALA B CA 1
ATOM 5805 C C . ALA B 1 58 ? 9.80687 25.18101 23.41758 1.000 38.55935 58 ALA B C 1
ATOM 5806 O O . ALA B 1 58 ? 8.85301 25.94732 23.24025 1.000 41.27012 58 ALA B O 1
ATOM 5808 N N . ASN B 1 59 ? 10.01639 24.11362 22.64211 1.000 45.16504 59 ASN B N 1
ATOM 5809 C CA . ASN B 1 59 ? 9.10142 23.79900 21.54838 1.000 39.60534 59 ASN B CA 1
ATOM 5810 C C . ASN B 1 59 ? 7.72402 23.41144 22.07014 1.000 45.62332 59 ASN B C 1
ATOM 5811 O O . ASN B 1 59 ? 6.70257 23.79769 21.48965 1.000 47.39261 59 ASN B O 1
ATOM 5816 N N . ARG B 1 60 ? 7.67549 22.64409 23.16057 1.000 39.64481 60 ARG B N 1
ATOM 5817 C CA . ARG B 1 60 ? 6.39101 22.25491 23.73042 1.000 41.85421 60 ARG B CA 1
ATOM 5818 C C . ARG B 1 60 ? 5.62983 23.46547 24.25210 1.000 45.47880 60 ARG B C 1
ATOM 5819 O O . ARG B 1 60 ? 4.39914 23.53008 24.14079 1.000 46.64444 60 ARG B O 1
ATOM 5827 N N . VAL B 1 61 ? 6.34629 24.43434 24.82635 1.000 46.00961 61 VAL B N 1
ATOM 5828 C CA . VAL B 1 61 ? 5.70960 25.66898 25.27909 1.000 37.35193 61 VAL B CA 1
ATOM 5829 C C . VAL B 1 61 ? 5.02885 26.37164 24.11090 1.000 44.54199 61 VAL B C 1
ATOM 5830 O O . VAL B 1 61 ? 3.86556 26.78111 24.20172 1.000 48.47103 61 VAL B O 1
ATOM 5834 N N . VAL B 1 62 ? 5.74116 26.50651 22.98918 1.000 51.19003 62 VAL B N 1
ATOM 5835 C CA . VAL B 1 62 ? 5.16383 27.14217 21.80671 1.000 47.28152 62 VAL B CA 1
ATOM 5836 C C . VAL B 1 62 ? 3.96114 26.35070 21.30755 1.000 44.93136 62 VAL B C 1
ATOM 5837 O O . VAL B 1 62 ? 2.95004 26.92721 20.88730 1.000 47.34845 62 VAL B O 1
ATOM 5841 N N . ALA B 1 63 ? 4.04910 25.01935 21.34770 1.000 38.93244 63 ALA B N 1
ATOM 5842 C CA . ALA B 1 63 ? 2.93785 24.18770 20.89737 1.000 39.57804 63 ALA B CA 1
ATOM 5843 C C . ALA B 1 63 ? 1.69832 24.42387 21.74912 1.000 49.83885 63 ALA B C 1
ATOM 5844 O O . ALA B 1 63 ? 0.59335 24.60409 21.22383 1.000 41.45422 63 ALA B O 1
ATOM 5846 N N . GLU B 1 64 ? 1.86833 24.43180 23.07376 1.000 47.76216 64 GLU B N 1
ATOM 5847 C CA . GLU B 1 64 ? 0.73468 24.62605 23.97084 1.000 38.78600 64 GLU B CA 1
ATOM 5848 C C . GLU B 1 64 ? 0.15267 26.02802 23.83555 1.000 37.76212 64 GLU B C 1
ATOM 5849 O O . GLU B 1 64 ? -1.06428 26.21244 23.95205 1.000 41.24459 64 GLU B O 1
ATOM 5855 N N . ILE B 1 65 ? 1.00376 27.02726 23.58748 1.000 35.73212 65 ILE B N 1
ATOM 5856 C CA . ILE B 1 65 ? 0.52105 28.39829 23.42634 1.000 37.30050 65 ILE B CA 1
ATOM 5857 C C . ILE B 1 65 ? -0.43323 28.49020 22.24225 1.000 43.08408 65 ILE B C 1
ATOM 5858 O O . ILE B 1 65 ? -1.54033 29.02908 22.35414 1.000 51.13771 65 ILE B O 1
ATOM 5863 N N . ASN B 1 66 ? -0.01950 27.96040 21.08863 1.000 44.85291 66 ASN B N 1
ATOM 5864 C CA . ASN B 1 66 ? -0.87277 27.99214 19.90630 1.000 47.43229 66 ASN B CA 1
ATOM 5865 C C . ASN B 1 66 ? -2.05831 27.04321 20.02015 1.000 42.67983 66 ASN B C 1
ATOM 5866 O O . ASN B 1 66 ? -3.06504 27.24272 19.33261 1.000 54.26400 66 ASN B O 1
ATOM 5871 N N . ASP B 1 67 ? -1.96453 26.02095 20.86834 1.000 39.70311 67 ASP B N 1
ATOM 5872 C CA . ASP B 1 67 ? -3.07038 25.09240 21.05039 1.000 41.53385 67 ASP B CA 1
ATOM 5873 C C . ASP B 1 67 ? -4.12496 25.62299 22.01402 1.000 54.63219 67 ASP B C 1
ATOM 5874 O O . ASP B 1 67 ? -5.28103 25.19136 21.94661 1.000 57.26159 67 ASP B O 1
ATOM 5879 N N . ARG B 1 68 ? -3.75914 26.55385 22.89702 1.000 48.68040 68 ARG B N 1
ATOM 5880 C CA . ARG B 1 68 ? -4.66791 27.06487 23.91194 1.000 46.09460 68 ARG B CA 1
ATOM 5881 C C . ARG B 1 68 ? -5.06278 28.52053 23.70412 1.000 47.56786 68 ARG B C 1
ATOM 5882 O O . ARG B 1 68 ? -5.99851 28.98908 24.36213 1.000 47.34843 68 ARG B O 1
ATOM 5890 N N . PHE B 1 69 ? -4.38085 29.24496 22.82042 1.000 46.24812 69 PHE B N 1
ATOM 5891 C CA . PHE B 1 69 ? -4.68604 30.64119 22.54940 1.000 48.41393 69 PHE B CA 1
ATOM 5892 C C . PHE B 1 69 ? -4.59241 30.88335 21.05014 1.000 58.01699 69 PHE B C 1
ATOM 5893 O O . PHE B 1 69 ? -3.81406 30.23128 20.34945 1.000 57.84382 69 PHE B O 1
ATOM 5901 N N . SER B 1 70 ? -5.39752 31.82565 20.55994 1.000 57.93368 70 SER B N 1
ATOM 5902 C CA . SER B 1 70 ? -5.48645 32.09506 19.13062 1.000 63.78622 70 SER B CA 1
ATOM 5903 C C . SER B 1 70 ? -4.92948 33.46334 18.75706 1.000 73.34994 70 SER B C 1
ATOM 5904 O O . SER B 1 70 ? -3.98026 33.54879 17.97305 1.000 83.75249 70 SER B O 1
ATOM 5907 N N . HIS B 1 71 ? -5.49124 34.54336 19.29753 1.000 65.42495 71 HIS B N 1
ATOM 5908 C CA . HIS B 1 71 ? -5.14270 35.89081 18.85996 1.000 56.96020 71 HIS B CA 1
ATOM 5909 C C . HIS B 1 71 ? -4.08167 36.55691 19.72496 1.000 60.26086 71 HIS B C 1
ATOM 5910 O O . HIS B 1 71 ? -3.19574 37.23287 19.19312 1.000 66.02346 71 HIS B O 1
ATOM 5917 N N . ASN B 1 72 ? -4.14418 36.39130 21.04326 1.000 61.14137 72 ASN B N 1
ATOM 5918 C CA . ASN B 1 72 ? -3.16404 37.00481 21.92686 1.000 54.71461 72 ASN B CA 1
ATOM 5919 C C . ASN B 1 72 ? -3.01022 36.14624 23.17324 1.000 52.77807 72 ASN B C 1
ATOM 5920 O O . ASN B 1 72 ? -3.82917 35.26771 23.45479 1.000 57.70059 72 ASN B O 1
ATOM 5925 N N . ILE B 1 73 ? -1.94111 36.41159 23.91951 1.000 46.94664 73 ILE B N 1
ATOM 5926 C CA . ILE B 1 73 ? -1.65527 35.69024 25.15442 1.000 47.14492 73 ILE B CA 1
ATOM 5927 C C . ILE B 1 73 ? -0.92343 36.63262 26.10093 1.000 54.23874 73 ILE B C 1
ATOM 5928 O O . ILE B 1 73 ? -0.08636 37.43455 25.67630 1.000 51.98685 73 ILE B O 1
ATOM 5933 N N . LYS B 1 74 ? -1.25722 36.54426 27.38560 1.000 54.10264 74 LYS B N 1
ATOM 5934 C CA . LYS B 1 74 ? -0.67340 37.40256 28.40397 1.000 45.98028 74 LYS B CA 1
ATOM 5935 C C . LYS B 1 74 ? 0.60016 36.78204 28.96992 1.000 50.06923 74 LYS B C 1
ATOM 5936 O O . LYS B 1 74 ? 0.85669 35.58373 28.82710 1.000 50.14793 74 LYS B O 1
ATOM 5942 N N . ILE B 1 75 ? 1.39745 37.62545 29.63067 1.000 50.20859 75 ILE B N 1
ATOM 5943 C CA . ILE B 1 75 ? 2.68496 37.18329 30.16159 1.000 37.69106 75 ILE B CA 1
ATOM 5944 C C . ILE B 1 75 ? 2.48837 36.08046 31.19450 1.000 43.05129 75 ILE B C 1
ATOM 5945 O O . ILE B 1 75 ? 3.13687 35.02928 31.13397 1.000 47.90554 75 ILE B O 1
ATOM 5950 N N . TYR B 1 76 ? 1.58860 36.29929 32.15872 1.000 45.77717 76 TYR B N 1
ATOM 5951 C CA . TYR B 1 76 ? 1.36631 35.28939 33.18811 1.000 36.63024 76 TYR B CA 1
ATOM 5952 C C . TYR B 1 76 ? 0.77318 34.00889 32.61590 1.000 44.04574 76 TYR B C 1
ATOM 5953 O O . TYR B 1 76 ? 0.94165 32.94176 33.21567 1.000 42.79556 76 TYR B O 1
ATOM 5962 N N . GLU B 1 77 ? 0.08984 34.08998 31.47110 1.000 42.62725 77 GLU B N 1
ATOM 5963 C CA . GLU B 1 77 ? -0.38270 32.88063 30.80592 1.000 46.19731 77 GLU B CA 1
ATOM 5964 C C . GLU B 1 77 ? 0.77947 32.09661 30.20714 1.000 48.98476 77 GLU B C 1
ATOM 5965 O O . GLU B 1 77 ? 0.79058 30.86048 30.24929 1.000 48.69689 77 GLU B O 1
ATOM 5971 N N . ILE B 1 78 ? 1.76887 32.79795 29.65035 1.000 40.68684 78 ILE B N 1
ATOM 5972 C CA . ILE B 1 78 ? 2.95900 32.12649 29.13822 1.000 39.68034 78 ILE B CA 1
ATOM 5973 C C . ILE B 1 78 ? 3.75194 31.50211 30.28051 1.000 48.38871 78 ILE B C 1
ATOM 5974 O O . ILE B 1 78 ? 4.28840 30.39451 30.15019 1.000 42.57878 78 ILE B O 1
ATOM 5979 N N . GLN B 1 79 ? 3.83150 32.19614 31.41979 1.000 44.27570 79 GLN B N 1
ATOM 5980 C CA . GLN B 1 79 ? 4.58212 31.67435 32.55778 1.000 37.84749 79 GLN B CA 1
ATOM 5981 C C . GLN B 1 79 ? 3.95685 30.39396 33.09742 1.000 39.48364 79 GLN B C 1
ATOM 5982 O O . GLN B 1 79 ? 4.67080 29.46510 33.49260 1.000 45.58907 79 GLN B O 1
ATOM 5988 N N . SER B 1 80 ? 2.62404 30.32386 33.12520 1.000 43.73067 80 SER B N 1
ATOM 5989 C CA . SER B 1 80 ? 1.97118 29.11698 33.62119 1.000 51.67599 80 SER B CA 1
ATOM 5990 C C . SER B 1 80 ? 2.19611 27.93490 32.68762 1.000 46.79891 80 SER B C 1
ATOM 5991 O O . SER B 1 80 ? 2.22793 26.78795 33.14519 1.000 41.85771 80 SER B O 1
ATOM 5994 N N . ILE B 1 81 ? 2.35788 28.19034 31.38670 1.000 40.03324 81 ILE B N 1
ATOM 5995 C CA . ILE B 1 81 ? 2.64391 27.10977 30.44761 1.000 43.96594 81 ILE B CA 1
ATOM 5996 C C . ILE B 1 81 ? 4.08918 26.64506 30.59028 1.000 48.46140 81 ILE B C 1
ATOM 5997 O O . ILE B 1 81 ? 4.37717 25.44193 30.55302 1.000 37.27969 81 ILE B O 1
ATOM 6002 N N . VAL B 1 82 ? 5.01915 27.58708 30.75820 1.000 44.03024 82 VAL B N 1
ATOM 6003 C CA . VAL B 1 82 ? 6.42540 27.22736 30.92497 1.000 44.57976 82 VAL B CA 1
ATOM 6004 C C . VAL B 1 82 ? 6.60457 26.33370 32.14673 1.000 51.93162 82 VAL B C 1
ATOM 6005 O O . VAL B 1 82 ? 7.26027 25.28681 32.08339 1.000 51.27550 82 VAL B O 1
ATOM 6009 N N . GLU B 1 83 ? 6.01806 26.73070 33.27734 1.000 45.57512 83 GLU B N 1
ATOM 6010 C CA . GLU B 1 83 ? 6.11365 25.91012 34.47968 1.000 40.36271 83 GLU B CA 1
ATOM 6011 C C . GLU B 1 83 ? 5.36774 24.59418 34.30548 1.000 44.00571 83 GLU B C 1
ATOM 6012 O O . GLU B 1 83 ? 5.81223 23.55070 34.79850 1.000 41.63015 83 GLU B O 1
ATOM 6018 N N . HIS B 1 84 ? 4.23494 24.62669 33.60007 1.000 44.82355 84 HIS B N 1
ATOM 6019 C CA . HIS B 1 84 ? 3.47451 23.40825 33.34506 1.000 42.36552 84 HIS B CA 1
ATOM 6020 C C . HIS B 1 84 ? 4.27001 22.43361 32.48631 1.000 39.40357 84 HIS B C 1
ATOM 6021 O O . HIS B 1 84 ? 4.31533 21.23320 32.77735 1.000 43.43991 84 HIS B O 1
ATOM 6028 N N . GLU B 1 85 ? 4.91648 22.93275 31.42946 1.000 42.88668 85 GLU B N 1
ATOM 6029 C CA . GLU B 1 85 ? 5.68137 22.04993 30.55495 1.000 45.71580 85 GLU B CA 1
ATOM 6030 C C . GLU B 1 85 ? 6.94249 21.53392 31.23345 1.000 42.94935 85 GLU B C 1
ATOM 6031 O O . GLU B 1 85 ? 7.40955 20.43648 30.90922 1.000 43.77989 85 GLU B O 1
ATOM 6037 N N . LEU B 1 86 ? 7.50740 22.30348 32.16819 1.000 52.31661 86 LEU B N 1
ATOM 6038 C CA . LEU B 1 86 ? 8.65683 21.81764 32.92617 1.000 43.35634 86 LEU B CA 1
ATOM 6039 C C . LEU B 1 86 ? 8.27639 20.62866 33.79794 1.000 44.10062 86 LEU B C 1
ATOM 6040 O O . LEU B 1 86 ? 9.05109 19.67428 33.92756 1.000 49.38219 86 LEU B O 1
ATOM 6045 N N . LEU B 1 87 ? 7.08674 20.66569 34.40102 1.000 43.31635 87 LEU B N 1
ATOM 6046 C CA . LEU B 1 87 ? 6.62456 19.53746 35.20013 1.000 47.04087 87 LEU B CA 1
ATOM 6047 C C . LEU B 1 87 ? 6.15050 18.37904 34.33136 1.000 49.07156 87 LEU B C 1
ATOM 6048 O O . LEU B 1 87 ? 6.25806 17.21790 34.74331 1.000 41.68335 87 LEU B O 1
ATOM 6053 N N . GLU B 1 88 ? 5.62777 18.66749 33.13611 1.000 45.31941 88 GLU B N 1
ATOM 6054 C CA . GLU B 1 88 ? 5.25734 17.59316 32.22121 1.000 48.14063 88 GLU B CA 1
ATOM 6055 C C . GLU B 1 88 ? 6.48582 16.86796 31.68659 1.000 51.91183 88 GLU B C 1
ATOM 6056 O O . GLU B 1 88 ? 6.41131 15.67514 31.37032 1.000 57.43686 88 GLU B O 1
ATOM 6062 N N . ALA B 1 89 ? 7.61654 17.56294 31.58125 1.000 45.96458 89 ALA B N 1
ATOM 6063 C CA . ALA B 1 89 ? 8.87128 16.95855 31.15710 1.000 44.79216 89 ALA B CA 1
ATOM 6064 C C . ALA B 1 89 ? 9.63675 16.31562 32.30724 1.000 43.22322 89 ALA B C 1
ATOM 6065 O O . ALA B 1 89 ? 10.72498 15.77786 32.08002 1.000 49.94062 89 ALA B O 1
ATOM 6067 N N . ASN B 1 90 ? 9.09416 16.36176 33.52568 1.000 38.05734 90 ASN B N 1
ATOM 6068 C CA . ASN B 1 90 ? 9.69239 15.78702 34.72763 1.000 43.75248 90 ASN B CA 1
ATOM 6069 C C . ASN B 1 90 ? 11.01497 16.44528 35.10286 1.000 44.67776 90 ASN B C 1
ATOM 6070 O O . ASN B 1 90 ? 11.84802 15.82877 35.77537 1.000 47.21319 90 ASN B O 1
ATOM 6075 N N . GLU B 1 91 ? 11.22198 17.69788 34.69491 1.000 43.07886 91 GLU B N 1
ATOM 6076 C CA . GLU B 1 91 ? 12.42783 18.44639 35.04920 1.000 42.49837 91 GLU B CA 1
ATOM 6077 C C . GLU B 1 91 ? 12.17327 19.18801 36.35841 1.000 42.73281 91 GLU B C 1
ATOM 6078 O O . GLU B 1 91 ? 11.95042 20.39913 36.39439 1.000 41.31165 91 GLU B O 1
ATOM 6084 N N . TYR B 1 92 ? 12.22586 18.43486 37.45983 1.000 36.82628 92 TYR B N 1
ATOM 6085 C CA . TYR B 1 92 ? 11.83136 18.98600 38.75352 1.000 42.89312 92 TYR B CA 1
ATOM 6086 C C . TYR B 1 92 ? 12.81926 20.03742 39.24670 1.000 48.30199 92 TYR B C 1
ATOM 6087 O O . TYR B 1 92 ? 12.41944 21.02051 39.88194 1.000 48.83805 92 TYR B O 1
ATOM 6096 N N . ALA B 1 93 ? 14.11107 19.84986 38.96904 1.000 55.66886 93 ALA B N 1
ATOM 6097 C CA . ALA B 1 93 ? 15.11872 20.78127 39.46862 1.000 53.52459 93 ALA B CA 1
ATOM 6098 C C . ALA B 1 93 ? 14.98827 22.14634 38.80266 1.000 48.94637 93 ALA B C 1
ATOM 6099 O O . ALA B 1 93 ? 14.98835 23.18120 39.47937 1.000 48.96076 93 ALA B O 1
ATOM 6101 N N . ILE B 1 94 ? 14.88306 22.16984 37.47231 1.000 49.11008 94 ILE B N 1
ATOM 6102 C CA . ILE B 1 94 ? 14.70625 23.43731 36.77274 1.000 43.18284 94 ILE B CA 1
ATOM 6103 C C . ILE B 1 94 ? 13.35475 24.05185 37.11394 1.000 50.43977 94 ILE B C 1
ATOM 6104 O O . ILE B 1 94 ? 13.22363 25.28046 37.18702 1.000 46.63543 94 ILE B O 1
ATOM 6109 N N . ALA B 1 95 ? 12.33569 23.21845 37.34484 1.000 47.30999 95 ALA B N 1
ATOM 6110 C CA . ALA B 1 95 ? 11.01312 23.73976 37.67717 1.000 50.51470 95 ALA B CA 1
ATOM 6111 C C . ALA B 1 95 ? 11.00563 24.40832 39.04602 1.000 46.27795 95 ALA B C 1
ATOM 6112 O O . ALA B 1 95 ? 10.39667 25.47061 39.21897 1.000 43.91488 95 ALA B O 1
ATOM 6114 N N . GLN B 1 96 ? 11.67497 23.80363 40.03035 1.000 35.70057 96 GLN B N 1
ATOM 6115 C CA . GLN B 1 96 ? 11.71721 24.39709 41.36284 1.000 47.50423 96 GLN B CA 1
ATOM 6116 C C . GLN B 1 96 ? 12.40135 25.75867 41.33954 1.000 56.59095 96 GLN B C 1
ATOM 6117 O O . GLN B 1 96 ? 11.97577 26.68854 42.03545 1.000 56.82569 96 GLN B O 1
ATOM 6123 N N . GLU B 1 97 ? 13.45846 25.89944 40.53847 1.000 45.08804 97 GLU B N 1
ATOM 6124 C CA . GLU B 1 97 ? 14.12614 27.19148 40.42086 1.000 51.45088 97 GLU B CA 1
ATOM 6125 C C . GLU B 1 97 ? 13.24282 28.20453 39.70175 1.000 53.40658 97 GLU B C 1
ATOM 6126 O O . GLU B 1 97 ? 13.11964 29.35612 40.13654 1.000 55.67855 97 GLU B O 1
ATOM 6132 N N . TYR B 1 98 ? 12.61756 27.79053 38.59650 1.000 48.68393 98 TYR B N 1
ATOM 6133 C CA . TYR B 1 98 ? 11.81333 28.71747 37.80584 1.000 47.58556 98 TYR B CA 1
ATOM 6134 C C . TYR B 1 98 ? 10.60350 29.21183 38.58977 1.000 48.94715 98 TYR B C 1
ATOM 6135 O O . TYR B 1 98 ? 10.28626 30.40690 38.56753 1.000 42.91505 98 TYR B O 1
ATOM 6144 N N . ILE B 1 99 ? 9.91614 28.30812 39.28954 1.000 43.92505 99 ILE B N 1
ATOM 6145 C CA . ILE B 1 99 ? 8.68510 28.68294 39.97950 1.000 49.61526 99 ILE B CA 1
ATOM 6146 C C . ILE B 1 99 ? 8.98000 29.65358 41.11745 1.000 48.39340 99 ILE B C 1
ATOM 6147 O O . ILE B 1 99 ? 8.30003 30.67450 41.27002 1.000 54.63565 99 ILE B O 1
ATOM 6152 N N . ASN B 1 100 ? 10.00152 29.35659 41.92802 1.000 49.68295 100 ASN B N 1
ATOM 6153 C CA . ASN B 1 100 ? 10.32374 30.22486 43.05898 1.000 49.48035 100 ASN B CA 1
ATOM 6154 C C . ASN B 1 100 ? 10.71951 31.62151 42.59586 1.000 50.71110 100 ASN B C 1
ATOM 6155 O O . ASN B 1 100 ? 10.28812 32.62236 43.17970 1.000 57.63903 100 ASN B O 1
ATOM 6160 N N . TYR B 1 101 ? 11.53424 31.71182 41.54460 1.000 45.94589 101 TYR B N 1
ATOM 6161 C CA . TYR B 1 101 ? 11.97395 33.01776 41.06561 1.000 47.33487 101 TYR B CA 1
ATOM 6162 C C . TYR B 1 101 ? 10.82619 33.78132 40.41434 1.000 51.12164 101 TYR B C 1
ATOM 6163 O O . TYR B 1 101 ? 10.63934 34.97608 40.67271 1.000 49.00273 101 TYR B O 1
ATOM 6172 N N . ARG B 1 102 ? 10.05070 33.10899 39.55709 1.000 47.23416 102 ARG B N 1
ATOM 6173 C CA . ARG B 1 102 ? 8.91783 33.76704 38.91108 1.000 49.78070 102 ARG B CA 1
ATOM 6174 C C . ARG B 1 102 ? 7.89729 34.23216 39.94132 1.000 50.80996 102 ARG B C 1
ATOM 6175 O O . ARG B 1 102 ? 7.30831 35.31083 39.80208 1.000 51.51850 102 ARG B O 1
ATOM 6183 N N . THR B 1 103 ? 7.66667 33.42484 40.97744 1.000 47.26976 103 THR B N 1
ATOM 6184 C CA . THR B 1 103 ? 6.72984 33.81815 42.02183 1.000 49.58922 103 THR B CA 1
ATOM 6185 C C . THR B 1 103 ? 7.26937 34.99284 42.82655 1.000 59.51854 103 THR B C 1
ATOM 6186 O O . THR B 1 103 ? 6.51677 35.90976 43.17687 1.000 59.68708 103 THR B O 1
ATOM 6190 N N . LYS B 1 104 ? 8.57328 34.98804 43.11846 1.000 51.78124 104 LYS B N 1
ATOM 6191 C CA . LYS B 1 104 ? 9.16656 36.08973 43.86866 1.000 45.94188 104 LYS B CA 1
ATOM 6192 C C . LYS B 1 104 ? 9.01351 37.41002 43.12434 1.000 51.53977 104 LYS B C 1
ATOM 6193 O O . LYS B 1 104 ? 8.73389 38.44636 43.73684 1.000 63.45100 104 LYS B O 1
ATOM 6199 N N . ARG B 1 105 ? 9.17936 37.39121 41.79987 1.000 47.78663 105 ARG B N 1
ATOM 6200 C CA . ARG B 1 105 ? 9.04130 38.61838 41.02266 1.000 51.38654 105 ARG B CA 1
ATOM 6201 C C . ARG B 1 105 ? 7.59509 39.09463 40.96992 1.000 57.15511 105 ARG B C 1
ATOM 6202 O O . ARG B 1 105 ? 7.34655 40.30558 40.94056 1.000 63.34406 105 ARG B O 1
ATOM 6210 N N . ASP B 1 106 ? 6.63226 38.16686 40.95298 1.000 58.19330 106 ASP B N 1
ATOM 6211 C CA . ASP B 1 106 ? 5.22710 38.56276 40.95354 1.000 57.07229 106 ASP B CA 1
ATOM 6212 C C . ASP B 1 106 ? 4.82357 39.19532 42.27876 1.000 54.98717 106 ASP B C 1
ATOM 6213 O O . ASP B 1 106 ? 3.99610 40.11390 42.29924 1.000 53.24710 106 ASP B O 1
ATOM 6218 N N . PHE B 1 107 ? 5.39030 38.72078 43.39012 1.000 48.73864 107 PHE B N 1
ATOM 6219 C CA . PHE B 1 107 ? 5.10387 39.33762 44.67951 1.000 59.41100 107 PHE B CA 1
ATOM 6220 C C . PHE B 1 107 ? 5.75426 40.70949 44.80341 1.000 73.35074 107 PHE B C 1
ATOM 6221 O O . PHE B 1 107 ? 5.19578 41.60122 45.45250 1.000 80.81067 107 PHE B O 1
ATOM 6229 N N . GLU B 1 108 ? 6.92201 40.90125 44.18592 1.000 66.40035 108 GLU B N 1
ATOM 6230 C CA . GLU B 1 108 ? 7.61820 42.17889 44.28749 1.000 57.92848 108 GLU B CA 1
ATOM 6231 C C . GLU B 1 108 ? 6.97123 43.24708 43.41386 1.000 65.88983 108 GLU B C 1
ATOM 6232 O O . GLU B 1 108 ? 6.83760 44.39967 43.83981 1.000 81.75982 108 GLU B O 1
ATOM 6238 N N . ARG B 1 109 ? 6.56302 42.88755 42.19401 1.000 58.28453 109 ARG B N 1
ATOM 6239 C CA . ARG B 1 109 ? 5.96175 43.86730 41.29574 1.000 62.01492 109 ARG B CA 1
ATOM 6240 C C . ARG B 1 109 ? 4.64002 44.40413 41.82938 1.000 78.86347 109 ARG B C 1
ATOM 6241 O O . ARG B 1 109 ? 4.23892 45.51354 41.46086 1.000 78.44917 109 ARG B O 1
ATOM 6249 N N . SER B 1 110 ? 3.95958 43.64870 42.68968 1.000 86.87337 110 SER B N 1
ATOM 6250 C CA . SER B 1 110 ? 2.65979 44.04553 43.21226 1.000 91.93743 110 SER B CA 1
ATOM 6251 C C . SER B 1 110 ? 2.74638 44.75290 44.55678 1.000 98.74763 110 SER B C 1
ATOM 6252 O O . SER B 1 110 ? 1.86397 45.55585 44.87866 1.000 96.15553 110 SER B O 1
ATOM 6255 N N . GLN B 1 111 ? 3.78678 44.48330 45.34076 1.000 95.98459 111 GLN B N 1
ATOM 6256 C CA . GLN B 1 111 ? 3.95378 45.10860 46.64889 1.000 89.26196 111 GLN B CA 1
ATOM 6257 C C . GLN B 1 111 ? 4.49186 46.52998 46.51602 1.000 95.42856 111 GLN B C 1
ATOM 6258 O O . GLN B 1 111 ? 4.00708 47.31579 45.70211 1.000 94.35468 111 GLN B O 1
ATOM 6264 N N . THR B 1 118 ? 12.55906 32.41458 48.71947 1.000 65.84830 118 THR B N 1
ATOM 6265 C CA . THR B 1 118 ? 11.98058 31.13393 48.32751 1.000 71.90407 118 THR B CA 1
ATOM 6266 C C . THR B 1 118 ? 10.51343 31.04781 48.74238 1.000 84.52368 118 THR B C 1
ATOM 6267 O O . THR B 1 118 ? 10.08752 31.69025 49.70332 1.000 81.15899 118 THR B O 1
ATOM 6271 N N . ILE B 1 119 ? 9.74172 30.25369 48.00579 1.000 89.15665 119 ILE B N 1
ATOM 6272 C CA . ILE B 1 119 ? 8.33402 30.04878 48.31794 1.000 85.91673 119 ILE B CA 1
ATOM 6273 C C . ILE B 1 119 ? 8.01611 28.60541 48.68854 1.000 90.99038 119 ILE B C 1
ATOM 6274 O O . ILE B 1 119 ? 7.01350 28.36624 49.38303 1.000 101.00125 119 ILE B O 1
ATOM 6279 N N . ASN B 1 120 ? 8.83277 27.63534 48.28264 1.000 81.47094 120 ASN B N 1
ATOM 6280 C CA . ASN B 1 120 ? 8.57099 26.23291 48.57723 1.000 71.19018 120 ASN B CA 1
ATOM 6281 C C . ASN B 1 120 ? 9.85461 25.43719 48.38299 1.000 91.70247 120 ASN B C 1
ATOM 6282 O O . ASN B 1 120 ? 10.83918 25.92973 47.82664 1.000 94.52735 120 ASN B O 1
ATOM 6287 N N . LYS B 1 121 ? 9.82798 24.19217 48.85750 1.000 91.35940 121 LYS B N 1
ATOM 6288 C CA . LYS B 1 121 ? 10.93937 23.25997 48.67213 1.000 90.98906 121 LYS B CA 1
ATOM 6289 C C . LYS B 1 121 ? 10.33926 21.86384 48.58859 1.000 88.54796 121 LYS B C 1
ATOM 6290 O O . LYS B 1 121 ? 9.77718 21.37145 49.57150 1.000 85.69132 121 LYS B O 1
ATOM 6296 N N . LEU B 1 122 ? 10.45744 21.23139 47.42490 1.000 87.79450 122 LEU B N 1
ATOM 6297 C CA . LEU B 1 122 ? 9.68539 20.02866 47.12984 1.000 83.67598 122 LEU B CA 1
ATOM 6298 C C . LEU B 1 122 ? 10.42185 19.14881 46.12058 1.000 79.49453 122 LEU B C 1
ATOM 6299 O O . LEU B 1 122 ? 9.86425 18.72515 45.10716 1.000 83.62625 122 LEU B O 1
ATOM 6304 N N . VAL B 1 123 ? 11.68761 18.84864 46.39746 1.000 75.84524 123 VAL B N 1
ATOM 6305 C CA . VAL B 1 123 ? 12.51008 18.03527 45.50456 1.000 83.54464 123 VAL B CA 1
ATOM 6306 C C . VAL B 1 123 ? 13.47864 17.21849 46.34953 1.000 94.93464 123 VAL B C 1
ATOM 6307 O O . VAL B 1 123 ? 14.19650 17.76878 47.19033 1.000 89.20829 123 VAL B O 1
ATOM 6311 N N . ASN B 1 124 ? 13.49720 15.90438 46.13024 1.000 93.85565 124 ASN B N 1
ATOM 6312 C CA . ASN B 1 124 ? 14.40381 15.03627 46.86479 1.000 98.57631 124 ASN B CA 1
ATOM 6313 C C . ASN B 1 124 ? 15.81822 15.14033 46.28926 1.000 109.63697 124 ASN B C 1
ATOM 6314 O O . ASN B 1 124 ? 16.04466 15.71640 45.22199 1.000 107.33536 124 ASN B O 1
ATOM 6319 N N . LYS B 1 125 ? 16.78200 14.57237 47.02259 1.000 114.39642 125 LYS B N 1
ATOM 6320 C CA . LYS B 1 125 ? 18.19310 14.76044 46.69013 1.000 111.94768 125 LYS B CA 1
ATOM 6321 C C . LYS B 1 125 ? 18.53815 14.24325 45.29599 1.000 105.33108 125 LYS B C 1
ATOM 6322 O O . LYS B 1 125 ? 19.41852 14.80192 44.63102 1.000 86.60065 125 LYS B O 1
ATOM 6328 N N . ASP B 1 126 ? 17.85838 13.19223 44.83088 1.000 114.66569 126 ASP B N 1
ATOM 6329 C CA . ASP B 1 126 ? 18.17211 12.60914 43.53082 1.000 113.84213 126 ASP B CA 1
ATOM 6330 C C . ASP B 1 126 ? 17.47441 13.31802 42.37686 1.000 103.10613 126 ASP B C 1
ATOM 6331 O O . ASP B 1 126 ? 17.88964 13.15284 41.22421 1.000 85.92805 126 ASP B O 1
ATOM 6336 N N . GLN B 1 127 ? 16.42918 14.09345 42.65496 1.000 105.45583 127 GLN B N 1
ATOM 6337 C CA . GLN B 1 127 ? 15.72478 14.85611 41.63444 1.000 93.89439 127 GLN B CA 1
ATOM 6338 C C . GLN B 1 127 ? 16.20523 16.29748 41.53748 1.000 82.52026 127 GLN B C 1
ATOM 6339 O O . GLN B 1 127 ? 15.69725 17.05046 40.70136 1.000 77.80895 127 GLN B O 1
ATOM 6345 N N . ALA B 1 128 ? 17.16839 16.69745 42.36668 1.000 91.18347 128 ALA B N 1
ATOM 6346 C CA . ALA B 1 128 ? 17.70627 18.05124 42.33676 1.000 81.35292 128 ALA B CA 1
ATOM 6347 C C . ALA B 1 128 ? 18.78829 18.23877 41.28309 1.000 82.79474 128 ALA B C 1
ATOM 6348 O O . ALA B 1 128 ? 19.33516 19.34143 41.17246 1.000 69.21615 128 ALA B O 1
ATOM 6350 N N . VAL B 1 129 ? 19.10971 17.20175 40.51401 1.000 87.30168 129 VAL B N 1
ATOM 6351 C CA . VAL B 1 129 ? 20.12156 17.27196 39.46746 1.000 77.19699 129 VAL B CA 1
ATOM 6352 C C . VAL B 1 129 ? 19.44101 17.11344 38.11553 1.000 63.29099 129 VAL B C 1
ATOM 6353 O O . VAL B 1 129 ? 18.45880 16.37393 37.98260 1.000 80.60623 129 VAL B O 1
ATOM 6357 N N . VAL B 1 130 ? 19.96053 17.81744 37.11617 1.000 57.61217 130 VAL B N 1
ATOM 6358 C CA . VAL B 1 130 ? 19.42876 17.74319 35.76026 1.000 53.20810 130 VAL B CA 1
ATOM 6359 C C . VAL B 1 130 ? 19.97349 16.48589 35.09326 1.000 59.58367 130 VAL B C 1
ATOM 6360 O O . VAL B 1 130 ? 21.18957 16.32577 34.94513 1.000 60.82977 130 VAL B O 1
ATOM 6364 N N . HIS B 1 131 ? 19.07591 15.58976 34.69266 1.000 62.98482 131 HIS B N 1
ATOM 6365 C CA . HIS B 1 131 ? 19.45775 14.35862 34.00928 1.000 55.94753 131 HIS B CA 1
ATOM 6366 C C . HIS B 1 131 ? 19.58702 14.65668 32.51912 1.000 61.18810 131 HIS B C 1
ATOM 6367 O O . HIS B 1 131 ? 18.58376 14.87035 31.83058 1.000 68.95107 131 HIS B O 1
ATOM 6374 N N . GLU B 1 132 ? 20.82547 14.66249 32.02096 1.000 58.07176 132 GLU B N 1
ATOM 6375 C CA . GLU B 1 132 ? 21.09265 15.14781 30.67146 1.000 55.67752 132 GLU B CA 1
ATOM 6376 C C . GLU B 1 132 ? 20.69646 14.14934 29.59024 1.000 54.79209 132 GLU B C 1
ATOM 6377 O O . GLU B 1 132 ? 20.33979 14.56052 28.48022 1.000 54.55917 132 GLU B O 1
ATOM 6383 N N . ASN B 1 133 ? 20.75944 12.84965 29.87842 1.000 55.49479 133 ASN B N 1
ATOM 6384 C CA . ASN B 1 133 ? 20.50179 11.81874 28.88155 1.000 68.35929 133 ASN B CA 1
ATOM 6385 C C . ASN B 1 133 ? 19.04192 11.37617 28.84589 1.000 64.96138 133 ASN B C 1
ATOM 6386 O O . ASN B 1 133 ? 18.73603 10.33040 28.26045 1.000 57.16247 133 ASN B O 1
ATOM 6391 N N . ALA B 1 134 ? 18.13747 12.14689 29.44827 1.000 61.13758 134 ALA B N 1
ATOM 6392 C CA . ALA B 1 134 ? 16.72644 11.77678 29.53080 1.000 54.36923 134 ALA B CA 1
ATOM 6393 C C . ALA B 1 134 ? 15.88279 13.00752 29.23088 1.000 52.06202 134 ALA B C 1
ATOM 6394 O O . ALA B 1 134 ? 15.78525 13.91291 30.06509 1.000 55.31330 134 ALA B O 1
ATOM 6396 N N . ASN B 1 135 ? 15.27164 13.03792 28.04754 1.000 44.38787 135 ASN B N 1
ATOM 6397 C CA . ASN B 1 135 ? 14.42444 14.14965 27.61541 1.000 46.59946 135 ASN B CA 1
ATOM 6398 C C . ASN B 1 135 ? 13.07954 13.57338 27.18507 1.000 54.96776 135 ASN B C 1
ATOM 6399 O O . ASN B 1 135 ? 12.96378 12.98990 26.10327 1.000 57.42952 135 ASN B O 1
ATOM 6404 N N . LYS B 1 136 ? 12.06447 13.74319 28.03417 1.000 48.12739 136 LYS B N 1
ATOM 6405 C CA . LYS B 1 136 ? 10.74848 13.18719 27.73917 1.000 52.48540 136 LYS B CA 1
ATOM 6406 C C . LYS B 1 136 ? 10.15097 13.79229 26.47373 1.000 49.41773 136 LYS B C 1
ATOM 6407 O O . LYS B 1 136 ? 9.39483 13.12117 25.76155 1.000 46.32120 136 LYS B O 1
ATOM 6413 N N . ASP B 1 137 ? 10.48911 15.04423 26.16779 1.000 46.69778 137 ASP B N 1
ATOM 6414 C CA . ASP B 1 137 ? 9.91383 15.75131 25.03148 1.000 42.19751 137 ASP B CA 1
ATOM 6415 C C . ASP B 1 137 ? 10.70958 15.58822 23.74278 1.000 48.40592 137 ASP B C 1
ATOM 6416 O O . ASP B 1 137 ? 10.24336 16.03627 22.68922 1.000 51.91145 137 ASP B O 1
ATOM 6421 N N . SER B 1 138 ? 11.88427 14.96360 23.79039 1.000 40.80909 138 SER B N 1
ATOM 6422 C CA . SER B 1 138 ? 12.75563 14.87695 22.62599 1.000 43.81476 138 SER B CA 1
ATOM 6423 C C . SER B 1 138 ? 13.11230 13.45732 22.21289 1.000 52.67037 138 SER B C 1
ATOM 6424 O O . SER B 1 138 ? 13.41410 13.23585 21.03787 1.000 57.47582 138 SER B O 1
ATOM 6427 N N . ASP B 1 139 ? 13.08204 12.49525 23.12990 1.000 39.01004 139 ASP B N 1
ATOM 6428 C CA . ASP B 1 139 ? 13.63429 11.17441 22.86947 1.000 43.97115 139 ASP B CA 1
ATOM 6429 C C . ASP B 1 139 ? 12.62237 10.25818 22.19222 1.000 41.28633 139 ASP B C 1
ATOM 6430 O O . ASP B 1 139 ? 11.40945 10.38031 22.38628 1.000 47.77842 139 ASP B O 1
ATOM 6435 N N . LEU B 1 140 ? 13.14417 9.33586 21.38405 1.000 36.98954 140 LEU B N 1
ATOM 6436 C CA . LEU B 1 140 ? 12.32023 8.30592 20.77396 1.000 28.36196 140 LEU B CA 1
ATOM 6437 C C . LEU B 1 140 ? 11.70768 7.41776 21.85113 1.000 41.80524 140 LEU B C 1
ATOM 6438 O O . LEU B 1 140 ? 12.22618 7.29459 22.96281 1.000 47.93423 140 LEU B O 1
ATOM 6443 N N . TYR B 1 141 ? 10.58969 6.78229 21.50201 1.000 32.77627 141 TYR B N 1
ATOM 6444 C CA . TYR B 1 141 ? 9.89461 5.93193 22.46155 1.000 38.90940 141 TYR B CA 1
ATOM 6445 C C . TYR B 1 141 ? 10.76191 4.75341 22.88869 1.000 39.52190 141 TYR B C 1
ATOM 6446 O O . TYR B 1 141 ? 10.91711 4.48461 24.08653 1.000 38.80452 141 TYR B O 1
ATOM 6455 N N . ASN B 1 142 ? 11.33879 4.03536 21.92164 1.000 30.21840 142 ASN B N 1
ATOM 6456 C CA . ASN B 1 142 ? 12.18248 2.89844 22.27438 1.000 39.87132 142 ASN B CA 1
ATOM 6457 C C . ASN B 1 142 ? 13.41736 3.34170 23.04819 1.000 36.58488 142 ASN B C 1
ATOM 6458 O O . ASN B 1 142 ? 13.90294 2.60447 23.91190 1.000 43.20692 142 ASN B O 1
ATOM 6463 N N . THR B 1 143 ? 13.92762 4.54377 22.77084 1.000 36.03193 143 THR B N 1
ATOM 6464 C CA . THR B 1 143 ? 14.99086 5.09619 23.60363 1.000 40.17080 143 THR B CA 1
ATOM 6465 C C . THR B 1 143 ? 14.52084 5.27389 25.04231 1.000 36.57456 143 THR B C 1
ATOM 6466 O O . THR B 1 143 ? 15.25718 4.96738 25.98778 1.000 44.98042 143 THR B O 1
ATOM 6470 N N . GLN B 1 144 ? 13.28947 5.75822 25.22551 1.000 35.65291 144 GLN B N 1
ATOM 6471 C CA . GLN B 1 144 ? 12.78060 6.01814 26.56831 1.000 33.85718 144 GLN B CA 1
ATOM 6472 C C . GLN B 1 144 ? 12.54495 4.72619 27.33828 1.000 36.25948 144 GLN B C 1
ATOM 6473 O O . GLN B 1 144 ? 12.86354 4.64194 28.52955 1.000 38.74705 144 GLN B O 1
ATOM 6479 N N . ARG B 1 145 ? 11.98351 3.71034 26.68358 1.000 41.31122 145 ARG B N 1
ATOM 6480 C CA . ARG B 1 145 ? 11.70126 2.46619 27.39060 1.000 43.05943 145 ARG B CA 1
ATOM 6481 C C . ARG B 1 145 ? 12.97416 1.66335 27.64088 1.000 35.18062 145 ARG B C 1
ATOM 6482 O O . ARG B 1 145 ? 13.12471 1.05081 28.70428 1.000 31.68505 145 ARG B O 1
ATOM 6490 N N . ASP B 1 146 ? 13.90548 1.66232 26.68399 1.000 33.37646 146 ASP B N 1
ATOM 6491 C CA . ASP B 1 146 ? 15.18077 0.98704 26.90736 1.000 38.25352 146 ASP B CA 1
ATOM 6492 C C . ASP B 1 146 ? 15.98048 1.65842 28.01784 1.000 39.11360 146 ASP B C 1
ATOM 6493 O O . ASP B 1 146 ? 16.78084 0.99864 28.69294 1.000 33.65107 146 ASP B O 1
ATOM 6498 N N . LEU B 1 147 ? 15.77328 2.96157 28.22694 1.000 34.77296 147 LEU B N 1
ATOM 6499 C CA . LEU B 1 147 ? 16.40682 3.64051 29.35216 1.000 35.54741 147 LEU B CA 1
ATOM 6500 C C . LEU B 1 147 ? 16.04489 2.97251 30.67256 1.000 39.46425 147 LEU B C 1
ATOM 6501 O O . LEU B 1 147 ? 16.90841 2.77908 31.53668 1.000 43.42506 147 LEU B O 1
ATOM 6506 N N . THR B 1 148 ? 14.77162 2.60515 30.84388 1.000 38.11377 148 THR B N 1
ATOM 6507 C CA . THR B 1 148 ? 14.35428 1.94024 32.07390 1.000 38.45595 148 THR B CA 1
ATOM 6508 C C . THR B 1 148 ? 14.93525 0.53698 32.17541 1.000 32.69478 148 THR B C 1
ATOM 6509 O O . THR B 1 148 ? 15.23040 0.06893 33.27959 1.000 42.11120 148 THR B O 1
ATOM 6513 N N . ALA B 1 149 ? 15.10167 -0.14925 31.04411 1.000 39.38934 149 ALA B N 1
ATOM 6514 C CA . ALA B 1 149 ? 15.74741 -1.45656 31.06970 1.000 37.16354 149 ALA B CA 1
ATOM 6515 C C . ALA B 1 149 ? 17.20818 -1.33523 31.48144 1.000 35.05450 149 ALA B C 1
ATOM 6516 O O . ALA B 1 149 ? 17.73437 -2.20228 32.18881 1.000 38.51837 149 ALA B O 1
ATOM 6518 N N . GLY B 1 150 ? 17.87422 -0.25976 31.05514 1.000 37.49689 150 GLY B N 1
ATOM 6519 C CA . GLY B 1 150 ? 19.26722 -0.06488 31.42480 1.000 32.89012 150 GLY B CA 1
ATOM 6520 C C . GLY B 1 150 ? 19.44174 0.31340 32.88311 1.000 37.17793 150 GLY B C 1
ATOM 6521 O O . GLY B 1 150 ? 20.41776 -0.08916 33.52413 1.000 32.95341 150 GLY B O 1
ATOM 6522 N N . ILE B 1 151 ? 18.50217 1.09263 33.42745 1.000 35.78609 151 ILE B N 1
ATOM 6523 C CA . ILE B 1 151 ? 18.55191 1.43824 34.84690 1.000 33.71085 151 ILE B CA 1
ATOM 6524 C C . ILE B 1 151 ? 18.38187 0.18812 35.70211 1.000 34.88133 151 ILE B C 1
ATOM 6525 O O . ILE B 1 151 ? 19.14498 -0.04970 36.64666 1.000 40.53626 151 ILE B O 1
ATOM 6530 N N . VAL B 1 152 ? 17.37947 -0.63231 35.38064 1.000 24.84797 152 VAL B N 1
ATOM 6531 C CA . VAL B 1 152 ? 17.19709 -1.89685 36.09059 1.000 35.50508 152 VAL B CA 1
ATOM 6532 C C . VAL B 1 152 ? 18.41215 -2.79398 35.89146 1.000 33.05490 152 VAL B C 1
ATOM 6533 O O . VAL B 1 152 ? 18.92353 -3.39942 36.84127 1.000 37.45904 152 VAL B O 1
ATOM 6537 N N . GLY B 1 153 ? 18.89438 -2.88651 34.65022 1.000 39.08635 153 GLY B N 1
ATOM 6538 C CA . GLY B 1 153 ? 20.05047 -3.72614 34.37227 1.000 35.57017 153 GLY B CA 1
ATOM 6539 C C . GLY B 1 153 ? 21.28406 -3.30314 35.14676 1.000 30.46957 153 GLY B C 1
ATOM 6540 O O . GLY B 1 153 ? 21.97650 -4.13434 35.73772 1.000 28.70107 153 GLY B O 1
ATOM 6541 N N . LYS B 1 154 ? 21.57409 -2.00006 35.15905 1.000 33.78352 154 LYS B N 1
ATOM 6542 C CA . LYS B 1 154 ? 22.74395 -1.51968 35.88956 1.000 40.18422 154 LYS B CA 1
ATOM 6543 C C . LYS B 1 154 ? 22.58012 -1.71064 37.39274 1.000 38.68796 154 LYS B C 1
ATOM 6544 O O . LYS B 1 154 ? 23.52781 -2.11215 38.08013 1.000 40.37812 154 LYS B O 1
ATOM 6550 N N . SER B 1 155 ? 21.38786 -1.42646 37.92070 1.000 33.69950 155 SER B N 1
ATOM 6551 C CA . SER B 1 155 ? 21.16356 -1.55007 39.35752 1.000 34.15249 155 SER B CA 1
ATOM 6552 C C . SER B 1 155 ? 21.28910 -3.00038 39.81486 1.000 35.61746 155 SER B C 1
ATOM 6553 O O . SER B 1 155 ? 22.00548 -3.29906 40.77802 1.000 37.40889 155 SER B O 1
ATOM 6556 N N . VAL B 1 156 ? 20.59937 -3.91763 39.13399 1.000 33.09410 156 VAL B N 1
ATOM 6557 C CA . VAL B 1 156 ? 20.71943 -5.33407 39.46889 1.000 37.14498 156 VAL B CA 1
ATOM 6558 C C . VAL B 1 156 ? 22.13093 -5.83375 39.18143 1.000 35.22998 156 VAL B C 1
ATOM 6559 O O . VAL B 1 156 ? 22.68070 -6.65137 39.92955 1.000 36.66988 156 VAL B O 1
ATOM 6563 N N . GLY B 1 157 ? 22.74255 -5.34254 38.10027 1.000 38.70490 157 GLY B N 1
ATOM 6564 C CA . GLY B 1 157 ? 24.07139 -5.80753 37.73112 1.000 34.73419 157 GLY B CA 1
ATOM 6565 C C . GLY B 1 157 ? 25.12997 -5.46880 38.76253 1.000 33.83380 157 GLY B C 1
ATOM 6566 O O . GLY B 1 157 ? 26.04854 -6.25550 39.00392 1.000 30.46190 157 GLY B O 1
ATOM 6567 N N . LEU B 1 158 ? 25.01534 -4.29442 39.38675 1.000 36.59817 158 LEU B N 1
ATOM 6568 C CA . LEU B 1 158 ? 25.99242 -3.89023 40.39268 1.000 34.51939 158 LEU B CA 1
ATOM 6569 C C . LEU B 1 158 ? 25.98819 -4.82384 41.59756 1.000 43.68224 158 LEU B C 1
ATOM 6570 O O . LEU B 1 158 ? 27.01514 -4.97127 42.27027 1.000 50.98197 158 LEU B O 1
ATOM 6575 N N . LYS B 1 159 ? 24.85102 -5.46047 41.88753 1.000 48.29264 159 LYS B N 1
ATOM 6576 C CA . LYS B 1 159 ? 24.78486 -6.42848 42.97494 1.000 33.37252 159 LYS B CA 1
ATOM 6577 C C . LYS B 1 159 ? 25.27370 -7.80866 42.55726 1.000 36.87068 159 LYS B C 1
ATOM 6578 O O . LYS B 1 159 ? 25.60198 -8.62498 43.42510 1.000 37.04462 159 LYS B O 1
ATOM 6584 N N . MET B 1 160 ? 25.31884 -8.08985 41.25374 1.000 35.73169 160 MET B N 1
ATOM 6585 C CA . MET B 1 160 ? 25.85230 -9.35578 40.76922 1.000 39.78648 160 MET B CA 1
ATOM 6586 C C . MET B 1 160 ? 27.37266 -9.37179 40.73356 1.000 41.18744 160 MET B C 1
ATOM 6587 O O . MET B 1 160 ? 27.96900 -10.45170 40.79725 1.000 44.32275 160 MET B O 1
ATOM 6592 N N . LEU B 1 161 ? 28.00582 -8.20676 40.62496 1.000 41.30877 161 LEU B N 1
ATOM 6593 C CA . LEU B 1 161 ? 29.45119 -8.13302 40.59967 1.000 37.49136 161 LEU B CA 1
ATOM 6594 C C . LEU B 1 161 ? 30.02531 -8.51631 41.95898 1.000 37.53435 161 LEU B C 1
ATOM 6595 O O . LEU B 1 161 ? 29.34681 -8.40596 42.98395 1.000 39.25967 161 LEU B O 1
ATOM 6600 N N . PRO B 1 162 ? 31.27075 -8.98309 41.99067 1.000 37.84590 162 PRO B N 1
ATOM 6601 C CA . PRO B 1 162 ? 32.00966 -9.03213 43.25438 1.000 45.36211 162 PRO B CA 1
ATOM 6602 C C . PRO B 1 162 ? 32.01812 -7.66188 43.90449 1.000 38.89376 162 PRO B C 1
ATOM 6603 O O . PRO B 1 162 ? 32.28309 -6.65411 43.23127 1.000 42.06130 162 PRO B O 1
ATOM 6607 N N . PRO B 1 163 ? 31.71034 -7.57997 45.20212 1.000 40.90136 163 PRO B N 1
ATOM 6608 C CA . PRO B 1 163 ? 31.51453 -6.25573 45.82141 1.000 37.83792 163 PRO B CA 1
ATOM 6609 C C . PRO B 1 163 ? 32.69516 -5.31408 45.65456 1.000 41.11830 163 PRO B C 1
ATOM 6610 O O . PRO B 1 163 ? 32.49069 -4.11145 45.44436 1.000 37.19843 163 PRO B O 1
ATOM 6614 N N . HIS B 1 164 ? 33.92840 -5.82308 45.72504 1.000 36.35775 164 HIS B N 1
ATOM 6615 C CA . HIS B 1 164 ? 35.08104 -4.94035 45.57756 1.000 43.02902 164 HIS B CA 1
ATOM 6616 C C . HIS B 1 164 ? 35.23065 -4.44677 44.14391 1.000 39.86915 164 HIS B C 1
ATOM 6617 O O . HIS B 1 164 ? 35.67331 -3.31256 43.92590 1.000 40.99687 164 HIS B O 1
ATOM 6624 N N . VAL B 1 165 ? 34.86458 -5.27052 43.15913 1.000 37.52006 165 VAL B N 1
ATOM 6625 C CA . VAL B 1 165 ? 34.82516 -4.79485 41.77953 1.000 36.29130 165 VAL B CA 1
ATOM 6626 C C . VAL B 1 165 ? 33.74983 -3.72903 41.61726 1.000 37.02489 165 VAL B C 1
ATOM 6627 O O . VAL B 1 165 ? 33.97449 -2.69226 40.97972 1.000 43.06811 165 VAL B O 1
ATOM 6631 N N . ALA B 1 166 ? 32.56925 -3.96040 42.19999 1.000 37.76973 166 ALA B N 1
ATOM 6632 C CA . ALA B 1 166 ? 31.49311 -2.97761 42.11964 1.000 37.81858 166 ALA B CA 1
ATOM 6633 C C . ALA B 1 166 ? 31.86771 -1.68686 42.83572 1.000 33.85947 166 ALA B C 1
ATOM 6634 O O . ALA B 1 166 ? 31.55790 -0.58983 42.35536 1.000 33.57041 166 ALA B O 1
ATOM 6636 N N . ASN B 1 167 ? 32.53601 -1.79713 43.98490 1.000 31.08176 167 ASN B N 1
ATOM 6637 C CA . ASN B 1 167 ? 32.96814 -0.60332 44.70295 1.000 34.93024 167 ASN B CA 1
ATOM 6638 C C . ASN B 1 167 ? 33.99783 0.18639 43.90148 1.000 42.33536 167 ASN B C 1
ATOM 6639 O O . ASN B 1 167 ? 33.91442 1.41759 43.81921 1.000 41.08451 167 ASN B O 1
ATOM 6644 N N . ALA B 1 168 ? 34.97276 -0.50293 43.30003 1.000 37.83038 168 ALA B N 1
ATOM 6645 C CA . ALA B 1 168 ? 35.98866 0.18697 42.50940 1.000 35.22800 168 ALA B CA 1
ATOM 6646 C C . ALA B 1 168 ? 35.37131 0.90052 41.31432 1.000 39.68888 168 ALA B C 1
ATOM 6647 O O . ALA B 1 168 ? 35.81610 1.99009 40.93605 1.000 42.56413 168 ALA B O 1
ATOM 6649 N N . HIS B 1 169 ? 34.34664 0.30285 40.70295 1.000 36.54644 169 HIS B N 1
ATOM 6650 C CA . HIS B 1 169 ? 33.65579 0.97871 39.61023 1.000 42.55945 169 HIS B CA 1
ATOM 6651 C C . HIS B 1 169 ? 32.95495 2.23839 40.10102 1.000 40.85970 169 HIS B C 1
ATOM 6652 O O . HIS B 1 169 ? 33.05038 3.30036 39.47460 1.000 41.68866 169 HIS B O 1
ATOM 6659 N N . GLN B 1 170 ? 32.23448 2.13518 41.22105 1.000 36.10066 170 GLN B N 1
ATOM 6660 C CA . GLN B 1 170 ? 31.47376 3.27846 41.71585 1.000 46.00112 170 GLN B CA 1
ATOM 6661 C C . GLN B 1 170 ? 32.39380 4.41193 42.15344 1.000 41.05312 170 GLN B C 1
ATOM 6662 O O . GLN B 1 170 ? 32.12858 5.58201 41.85420 1.000 44.47907 170 GLN B O 1
ATOM 6668 N N . LYS B 1 171 ? 33.48117 4.08677 42.85796 1.000 30.56576 171 LYS B N 1
ATOM 6669 C CA . LYS B 1 171 ? 34.42734 5.11893 43.26923 1.000 41.79332 171 LYS B CA 1
ATOM 6670 C C . LYS B 1 171 ? 35.08583 5.78882 42.06953 1.000 50.97190 171 LYS B C 1
ATOM 6671 O O . LYS B 1 171 ? 35.40157 6.98321 42.11938 1.000 40.35838 171 LYS B O 1
ATOM 6677 N N . GLY B 1 172 ? 35.28859 5.04817 40.98615 1.000 43.45977 172 GLY B N 1
ATOM 6678 C CA . GLY B 1 172 ? 36.00903 5.55004 39.84016 1.000 38.03299 172 GLY B CA 1
ATOM 6679 C C . GLY B 1 172 ? 37.42097 5.03399 39.69820 1.000 36.18991 172 GLY B C 1
ATOM 6680 O O . GLY B 1 172 ? 38.16575 5.55146 38.85933 1.000 42.57050 172 GLY B O 1
ATOM 6681 N N . ASP B 1 173 ? 37.81880 4.04472 40.50225 1.000 37.39560 173 ASP B N 1
ATOM 6682 C CA . ASP B 1 173 ? 39.13301 3.43391 40.33522 1.000 33.62402 173 ASP B CA 1
ATOM 6683 C C . ASP B 1 173 ? 39.22665 2.70089 39.00509 1.000 44.41807 173 ASP B C 1
ATOM 6684 O O . ASP B 1 173 ? 40.23556 2.80683 38.29774 1.000 46.15191 173 ASP B O 1
ATOM 6689 N N . ILE B 1 174 ? 38.18552 1.95249 38.65165 1.000 38.09829 174 ILE B N 1
ATOM 6690 C CA . ILE B 1 174 ? 38.08153 1.27131 37.37468 1.000 36.09193 174 ILE B CA 1
ATOM 6691 C C . ILE B 1 174 ? 36.76643 1.67945 36.72184 1.000 34.46370 174 ILE B C 1
ATOM 6692 O O . ILE B 1 174 ? 35.98066 2.43781 37.28680 1.000 41.31584 174 ILE B O 1
ATOM 6697 N N . HIS B 1 175 ? 36.53406 1.16506 35.51753 1.000 33.55539 175 HIS B N 1
ATOM 6698 C CA . HIS B 1 175 ? 35.24700 1.30307 34.85001 1.000 33.34019 175 HIS B CA 1
ATOM 6699 C C . HIS B 1 175 ? 34.84101 -0.04841 34.28909 1.000 41.48950 175 HIS B C 1
ATOM 6700 O O . HIS B 1 175 ? 35.50890 -0.57850 33.39453 1.000 34.73052 175 HIS B O 1
ATOM 6707 N N . PHE B 1 176 ? 33.75544 -0.60109 34.82301 1.000 39.21043 176 PHE B N 1
ATOM 6708 C CA . PHE B 1 176 ? 33.14616 -1.81752 34.30137 1.000 36.40919 176 PHE B CA 1
ATOM 6709 C C . PHE B 1 176 ? 32.19822 -1.40853 33.17902 1.000 34.03082 176 PHE B C 1
ATOM 6710 O O . PHE B 1 176 ? 31.17227 -0.76734 33.42687 1.000 40.51518 176 PHE B O 1
ATOM 6718 N N . HIS B 1 177 ? 32.54235 -1.77004 31.94764 1.000 37.70686 177 HIS B N 1
ATOM 6719 C CA . HIS B 1 177 ? 31.84198 -1.24795 30.78284 1.000 39.65752 177 HIS B CA 1
ATOM 6720 C C . HIS B 1 177 ? 30.50999 -1.95348 30.55368 1.000 32.22018 177 HIS B C 1
ATOM 6721 O O . HIS B 1 177 ? 30.35568 -3.14677 30.82716 1.000 36.76187 177 HIS B O 1
ATOM 6728 N N . ASP B 1 178 ? 29.53898 -1.18526 30.05225 1.000 34.32060 178 ASP B N 1
ATOM 6729 C CA . ASP B 1 178 ? 28.25739 -1.71468 29.57836 1.000 42.08464 178 ASP B CA 1
ATOM 6730 C C . ASP B 1 178 ? 27.44696 -2.34793 30.71190 1.000 34.20112 178 ASP B C 1
ATOM 6731 O O . ASP B 1 178 ? 26.90891 -3.45038 30.58561 1.000 33.52875 178 ASP B O 1
ATOM 6736 N N . LEU B 1 179 ? 27.34931 -1.62878 31.83159 1.000 34.03060 179 LEU B N 1
ATOM 6737 C CA . LEU B 1 179 ? 26.54018 -2.11254 32.94409 1.000 32.62211 179 LEU B CA 1
ATOM 6738 C C . LEU B 1 179 ? 25.05788 -2.16944 32.59909 1.000 41.59104 179 LEU B C 1
ATOM 6739 O O . LEU B 1 179 ? 24.31418 -2.92678 33.23332 1.000 34.03038 179 LEU B O 1
ATOM 6744 N N . ASP B 1 180 ? 24.61298 -1.38937 31.61033 1.000 41.12533 180 ASP B N 1
ATOM 6745 C CA . ASP B 1 180 ? 23.22347 -1.45646 31.17517 1.000 33.36476 180 ASP B CA 1
ATOM 6746 C C . ASP B 1 180 ? 22.85671 -2.82934 30.63248 1.000 35.64194 180 ASP B C 1
ATOM 6747 O O . ASP B 1 180 ? 21.67416 -3.18816 30.63419 1.000 48.29190 180 ASP B O 1
ATOM 6752 N N . TYR B 1 181 ? 23.83675 -3.60098 30.17430 1.000 34.58696 181 TYR B N 1
ATOM 6753 C CA . TYR B 1 181 ? 23.60384 -4.89292 29.54155 1.000 28.25655 181 TYR B CA 1
ATOM 6754 C C . TYR B 1 181 ? 24.26522 -6.04713 30.27189 1.000 36.85147 181 TYR B C 1
ATOM 6755 O O . TYR B 1 181 ? 23.70461 -7.14512 30.31166 1.000 33.82362 181 TYR B O 1
ATOM 6764 N N . SER B 1 182 ? 25.44818 -5.82800 30.84561 1.000 34.55225 182 SER B N 1
ATOM 6765 C CA . SER B 1 182 ? 26.22853 -6.86298 31.49959 1.000 31.22993 182 SER B CA 1
ATOM 6766 C C . SER B 1 182 ? 26.57945 -6.42178 32.91354 1.000 33.11887 182 SER B C 1
ATOM 6767 O O . SER B 1 182 ? 26.93083 -5.25662 33.12807 1.000 40.47701 182 SER B O 1
ATOM 6770 N N . PRO B 1 183 ? 26.51482 -7.32821 33.89875 1.000 31.62773 183 PRO B N 1
ATOM 6771 C CA . PRO B 1 183 ? 26.22158 -8.76199 33.79343 1.000 32.94133 183 PRO B CA 1
ATOM 6772 C C . PRO B 1 183 ? 24.74362 -9.11809 33.88276 1.000 36.72408 183 PRO B C 1
ATOM 6773 O O . PRO B 1 183 ? 24.43918 -10.28055 34.14529 1.000 32.68683 183 PRO B O 1
ATOM 6777 N N . TYR B 1 184 ? 23.80798 -8.17976 33.69000 1.000 35.16512 184 TYR B N 1
ATOM 6778 C CA . TYR B 1 184 ? 22.39547 -8.54452 33.76186 1.000 32.28399 184 TYR B CA 1
ATOM 6779 C C . TYR B 1 184 ? 22.06853 -9.64366 32.76067 1.000 36.09665 184 TYR B C 1
ATOM 6780 O O . TYR B 1 184 ? 21.33928 -10.59020 33.07912 1.000 37.11698 184 TYR B O 1
ATOM 6789 N N . THR B 1 185 ? 22.59997 -9.53630 31.55410 1.000 31.22441 185 THR B N 1
ATOM 6790 C CA . THR B 1 185 ? 22.55651 -10.60321 30.57589 1.000 34.74019 185 THR B CA 1
ATOM 6791 C C . THR B 1 185 ? 23.96228 -11.15125 30.34988 1.000 37.24149 185 THR B C 1
ATOM 6792 O O . THR B 1 185 ? 24.95030 -10.44336 30.56908 1.000 40.63903 185 THR B O 1
ATOM 6796 N N . PRO B 1 186 ? 24.09106 -12.41142 29.93427 1.000 35.41593 186 PRO B N 1
ATOM 6797 C CA . PRO B 1 186 ? 25.41712 -12.93649 29.57903 1.000 36.06812 186 PRO B CA 1
ATOM 6798 C C . PRO B 1 186 ? 25.84782 -12.55009 28.16853 1.000 39.00744 186 PRO B C 1
ATOM 6799 O O . PRO B 1 186 ? 26.44825 -13.35792 27.45335 1.000 32.82399 186 PRO B O 1
ATOM 6803 N N . MET B 1 187 ? 25.54902 -11.31707 27.76436 1.000 39.12952 187 MET B N 1
ATOM 6804 C CA . MET B 1 187 ? 25.90208 -10.83726 26.43600 1.000 34.79697 187 MET B CA 1
ATOM 6805 C C . MET B 1 187 ? 27.41375 -10.74389 26.26595 1.000 35.82802 187 MET B C 1
ATOM 6806 O O . MET B 1 187 ? 28.16021 -10.54837 27.22830 1.000 43.04088 187 MET B O 1
ATOM 6811 N N . THR B 1 188 ? 27.85977 -10.87082 25.01756 1.000 36.16426 188 THR B N 1
ATOM 6812 C CA . THR B 1 188 ? 29.24999 -10.63115 24.66886 1.000 36.19364 188 THR B CA 1
ATOM 6813 C C . THR B 1 188 ? 29.42543 -9.18470 24.21039 1.000 31.72214 188 THR B C 1
ATOM 6814 O O . THR B 1 188 ? 28.48019 -8.39447 24.17459 1.000 33.00204 188 THR B O 1
ATOM 6818 N N . ASN B 1 189 ? 30.65559 -8.83458 23.84413 1.000 41.31690 189 ASN B N 1
ATOM 6819 C CA . ASN B 1 189 ? 30.96861 -7.47128 23.43760 1.000 32.64007 189 ASN B CA 1
ATOM 6820 C C . ASN B 1 189 ? 30.85735 -7.31732 21.92560 1.000 37.80153 189 ASN B C 1
ATOM 6821 O O . ASN B 1 189 ? 29.76229 -7.10624 21.39615 1.000 39.24909 189 ASN B O 1
ATOM 6826 N N . CYS B 1 190 ? 31.97972 -7.43016 21.22615 1.000 36.79839 190 CYS B N 1
ATOM 6827 C CA . CYS B 1 190 ? 32.06081 -7.23425 19.78565 1.000 29.60532 190 CYS B CA 1
ATOM 6828 C C . CYS B 1 190 ? 32.49503 -8.53517 19.11890 1.000 32.97370 190 CYS B C 1
ATOM 6829 O O . CYS B 1 190 ? 32.81936 -9.51983 19.78588 1.000 35.29311 190 CYS B O 1
ATOM 6832 N N . CYS B 1 191 ? 32.50442 -8.53310 17.78753 1.000 33.23763 191 CYS B N 1
ATOM 6833 C CA . CYS B 1 191 ? 32.86869 -9.73124 17.04216 1.000 35.68936 191 CYS B CA 1
ATOM 6834 C C . CYS B 1 191 ? 33.10883 -9.37404 15.58284 1.000 36.97133 191 CYS B C 1
ATOM 6835 O O . CYS B 1 191 ? 32.65150 -8.33835 15.09097 1.000 44.32330 191 CYS B O 1
ATOM 6838 N N . LEU B 1 192 ? 33.84299 -10.24983 14.90132 1.000 30.74675 192 LEU B N 1
ATOM 6839 C CA . LEU B 1 192 ? 33.88032 -10.27410 13.44409 1.000 35.53074 192 LEU B CA 1
ATOM 6840 C C . LEU B 1 192 ? 32.85718 -11.30523 12.98767 1.000 39.91031 192 LEU B C 1
ATOM 6841 O O . LEU B 1 192 ? 33.02518 -12.50306 13.23634 1.000 44.24684 192 LEU B O 1
ATOM 6846 N N . ILE B 1 193 ? 31.79137 -10.84513 12.33476 1.000 33.53173 193 ILE B N 1
ATOM 6847 C CA . ILE B 1 193 ? 30.76460 -11.75991 11.85379 1.000 34.72042 193 ILE B CA 1
ATOM 6848 C C . ILE B 1 193 ? 31.33491 -12.61054 10.72829 1.000 34.75224 193 ILE B C 1
ATOM 6849 O O . ILE B 1 193 ? 31.91889 -12.08990 9.76824 1.000 34.03565 193 ILE B O 1
ATOM 6854 N N . ASP B 1 194 ? 31.17433 -13.92973 10.84347 1.000 34.53074 194 ASP B N 1
ATOM 6855 C CA . ASP B 1 194 ? 31.56032 -14.85038 9.77310 1.000 42.34170 194 ASP B CA 1
ATOM 6856 C C . ASP B 1 194 ? 30.46974 -14.84482 8.69843 1.000 35.68699 194 ASP B C 1
ATOM 6857 O O . ASP B 1 194 ? 29.67935 -15.77860 8.55113 1.000 32.45117 194 ASP B O 1
ATOM 6862 N N . PHE B 1 195 ? 30.44198 -13.74893 7.93357 1.000 33.47185 195 PHE B N 1
ATOM 6863 C CA . PHE B 1 195 ? 29.48689 -13.63125 6.83628 1.000 27.60730 195 PHE B CA 1
ATOM 6864 C C . PHE B 1 195 ? 29.70125 -14.71663 5.78914 1.000 39.39021 195 PHE B C 1
ATOM 6865 O O . PHE B 1 195 ? 28.73536 -15.21246 5.19548 1.000 44.45588 195 PHE B O 1
ATOM 6873 N N . LYS B 1 196 ? 30.95987 -15.09124 5.54029 1.000 35.97037 196 LYS B N 1
ATOM 6874 C CA . LYS B 1 196 ? 31.24643 -16.08451 4.50980 1.000 38.94380 196 LYS B CA 1
ATOM 6875 C C . LYS B 1 196 ? 30.56337 -17.41040 4.81944 1.000 39.53945 196 LYS B C 1
ATOM 6876 O O . LYS B 1 196 ? 29.95602 -18.02945 3.93886 1.000 39.20996 196 LYS B O 1
ATOM 6882 N N . GLY B 1 197 ? 30.64809 -17.86111 6.07230 1.000 36.53470 197 GLY B N 1
ATOM 6883 C CA . GLY B 1 197 ? 29.99865 -19.10541 6.44453 1.000 37.35118 197 GLY B CA 1
ATOM 6884 C C . GLY B 1 197 ? 28.48546 -19.01581 6.46223 1.000 43.54884 197 GLY B C 1
ATOM 6885 O O . GLY B 1 197 ? 27.80102 -19.98396 6.11859 1.000 56.93984 197 GLY B O 1
ATOM 6886 N N . MET B 1 198 ? 27.94098 -17.86092 6.85424 1.000 38.71001 198 MET B N 1
ATOM 6887 C CA . MET B 1 198 ? 26.49087 -17.72046 6.95484 1.000 41.00184 198 MET B CA 1
ATOM 6888 C C . MET B 1 198 ? 25.83874 -17.67926 5.57909 1.000 38.48636 198 MET B C 1
ATOM 6889 O O . MET B 1 198 ? 24.91561 -18.45215 5.29744 1.000 46.40400 198 MET B O 1
ATOM 6894 N N . LEU B 1 199 ? 26.29844 -16.77280 4.71112 1.000 36.67823 199 LEU B N 1
ATOM 6895 C CA . LEU B 1 199 ? 25.69002 -16.63560 3.39086 1.000 35.79656 199 LEU B CA 1
ATOM 6896 C C . LEU B 1 199 ? 25.84890 -17.90143 2.55957 1.000 37.06723 199 LEU B C 1
ATOM 6897 O O . LEU B 1 199 ? 25.01453 -18.18199 1.69293 1.000 48.23742 199 LEU B O 1
ATOM 6902 N N . ALA B 1 200 ? 26.90124 -18.67943 2.81244 1.000 41.41070 200 ALA B N 1
ATOM 6903 C CA . ALA B 1 200 ? 27.16200 -19.87344 2.01508 1.000 41.26186 200 ALA B CA 1
ATOM 6904 C C . ALA B 1 200 ? 26.09824 -20.94305 2.24262 1.000 45.87425 200 ALA B C 1
ATOM 6905 O O . ALA B 1 200 ? 25.47053 -21.42472 1.29335 1.000 50.88344 200 ALA B O 1
ATOM 6907 N N . ASN B 1 201 ? 25.88718 -21.33301 3.49716 1.000 47.32605 201 ASN B N 1
ATOM 6908 C CA . ASN B 1 201 ? 24.99888 -22.43712 3.83683 1.000 51.34652 201 ASN B CA 1
ATOM 6909 C C . ASN B 1 201 ? 23.56557 -22.00143 4.10633 1.000 56.33686 201 ASN B C 1
ATOM 6910 O O . ASN B 1 201 ? 22.71912 -22.85664 4.38685 1.000 43.53707 201 ASN B O 1
ATOM 6915 N N . GLY B 1 202 ? 23.26998 -20.70902 4.03133 1.000 45.36009 202 GLY B N 1
ATOM 6916 C CA . GLY B 1 202 ? 21.99477 -20.20663 4.50265 1.000 44.33413 202 GLY B CA 1
ATOM 6917 C C . GLY B 1 202 ? 21.95852 -20.18221 6.02175 1.000 44.46811 202 GLY B C 1
ATOM 6918 O O . GLY B 1 202 ? 22.88621 -20.61049 6.70818 1.000 54.37727 202 GLY B O 1
ATOM 6919 N N . PHE B 1 203 ? 20.84974 -19.67182 6.55060 1.000 41.96025 203 PHE B N 1
ATOM 6920 C CA . PHE B 1 203 ? 20.71798 -19.49213 7.99153 1.000 47.75413 203 PHE B CA 1
ATOM 6921 C C . PHE B 1 203 ? 19.27047 -19.16053 8.31882 1.000 44.26008 203 PHE B C 1
ATOM 6922 O O . PHE B 1 203 ? 18.51349 -18.69290 7.46352 1.000 51.65193 203 PHE B O 1
ATOM 6930 N N . LYS B 1 204 ? 18.89883 -19.40520 9.57174 1.000 52.77851 204 LYS B N 1
ATOM 6931 C CA . LYS B 1 204 ? 17.58631 -19.03992 10.08563 1.000 48.33829 204 LYS B CA 1
ATOM 6932 C C . LYS B 1 204 ? 17.69110 -17.71947 10.83381 1.000 48.18801 204 LYS B C 1
ATOM 6933 O O . LYS B 1 204 ? 18.51155 -17.57938 11.74667 1.000 57.42435 204 LYS B O 1
ATOM 6939 N N . ILE B 1 205 ? 16.86387 -16.75653 10.44260 1.000 52.81830 205 ILE B N 1
ATOM 6940 C CA . ILE B 1 205 ? 16.84107 -15.43774 11.06241 1.000 53.22447 205 ILE B CA 1
ATOM 6941 C C . ILE B 1 205 ? 15.38812 -14.99903 11.16903 1.000 51.70242 205 ILE B C 1
ATOM 6942 O O . ILE B 1 205 ? 14.65644 -15.00408 10.17334 1.000 60.46362 205 ILE B O 1
ATOM 6947 N N . GLY B 1 206 ? 14.96352 -14.64253 12.37551 1.000 56.06771 206 GLY B N 1
ATOM 6948 C CA . GLY B 1 206 ? 13.55350 -14.35655 12.58265 1.000 54.85507 206 GLY B CA 1
ATOM 6949 C C . GLY B 1 206 ? 12.72428 -15.60687 12.36272 1.000 43.26012 206 GLY B C 1
ATOM 6950 O O . GLY B 1 206 ? 13.01885 -16.67978 12.90076 1.000 50.17723 206 GLY B O 1
ATOM 6951 N N . ASN B 1 207 ? 11.67437 -15.47850 11.55287 1.000 59.44896 207 ASN B N 1
ATOM 6952 C CA . ASN B 1 207 ? 10.80604 -16.60792 11.24650 1.000 65.66022 207 ASN B CA 1
ATOM 6953 C C . ASN B 1 207 ? 11.25277 -17.38809 10.01876 1.000 65.34235 207 ASN B C 1
ATOM 6954 O O . ASN B 1 207 ? 10.85769 -18.54923 9.86121 1.000 61.81533 207 ASN B O 1
ATOM 6959 N N . ALA B 1 208 ? 12.06164 -16.78631 9.15436 1.000 56.13180 208 ALA B N 1
ATOM 6960 C CA . ALA B 1 208 ? 12.48030 -17.40903 7.90966 1.000 50.78756 208 ALA B CA 1
ATOM 6961 C C . ALA B 1 208 ? 13.87161 -18.01206 8.04660 1.000 50.33926 208 ALA B C 1
ATOM 6962 O O . ALA B 1 208 ? 14.71472 -17.51495 8.79758 1.000 51.93891 208 ALA B O 1
ATOM 6964 N N . GLU B 1 209 ? 14.10004 -19.09818 7.31436 1.000 43.94174 209 GLU B N 1
ATOM 6965 C CA . GLU B 1 209 ? 15.42095 -19.70880 7.18590 1.000 54.65835 209 GLU B CA 1
ATOM 6966 C C . GLU B 1 209 ? 15.84722 -19.53786 5.72953 1.000 54.00751 209 GLU B C 1
ATOM 6967 O O . GLU B 1 209 ? 15.55869 -20.37938 4.87721 1.000 61.50996 209 GLU B O 1
ATOM 6973 N N . VAL B 1 210 ? 16.54139 -18.43172 5.45168 1.000 46.58302 210 VAL B N 1
ATOM 6974 C CA . VAL B 1 210 ? 16.88792 -18.10000 4.07563 1.000 41.13370 210 VAL B CA 1
ATOM 6975 C C . VAL B 1 210 ? 17.96612 -19.04566 3.55448 1.000 39.60347 210 VAL B C 1
ATOM 6976 O O . VAL B 1 210 ? 18.71890 -19.67158 4.31123 1.000 36.69563 210 VAL B O 1
ATOM 6980 N N . GLU B 1 211 ? 18.03122 -19.15123 2.23142 1.000 39.76955 211 GLU B N 1
ATOM 6981 C CA . GLU B 1 211 ? 19.03420 -19.95098 1.55218 1.000 37.69319 211 GLU B CA 1
ATOM 6982 C C . GLU B 1 211 ? 20.17203 -19.05089 1.07810 1.000 37.62549 211 GLU B C 1
ATOM 6983 O O . GLU B 1 211 ? 20.13890 -17.82757 1.23385 1.000 39.24714 211 GLU B O 1
ATOM 6989 N N . SER B 1 212 ? 21.18547 -19.67016 0.48293 1.000 34.70851 212 SER B N 1
ATOM 6990 C CA . SER B 1 212 ? 22.33470 -18.92239 -0.00532 1.000 37.75143 212 SER B CA 1
ATOM 6991 C C . SER B 1 212 ? 21.89116 -17.92181 -1.06795 1.000 40.44427 212 SER B C 1
ATOM 6992 O O . SER B 1 212 ? 21.10616 -18.27823 -1.95775 1.000 49.61306 212 SER B O 1
ATOM 6995 N N . PRO B 1 213 ? 22.34585 -16.67155 -1.00452 1.000 37.59596 213 PRO B N 1
ATOM 6996 C CA . PRO B 1 213 ? 21.92072 -15.68540 -2.00618 1.000 42.02540 213 PRO B CA 1
ATOM 6997 C C . PRO B 1 213 ? 22.40419 -16.05948 -3.39967 1.000 43.68454 213 PRO B C 1
ATOM 6998 O O . PRO B 1 213 ? 23.48695 -16.62357 -3.57234 1.000 42.28535 213 PRO B O 1
ATOM 7002 N N . LYS B 1 214 ? 21.57639 -15.74654 -4.39797 1.000 38.04277 214 LYS B N 1
ATOM 7003 C CA . LYS B 1 214 ? 21.88538 -16.01143 -5.79679 1.000 29.72511 214 LYS B CA 1
ATOM 7004 C C . LYS B 1 214 ? 22.27486 -14.74921 -6.55548 1.000 30.24875 214 LYS B C 1
ATOM 7005 O O . LYS B 1 214 ? 22.33431 -14.76910 -7.78924 1.000 36.61120 214 LYS B O 1
ATOM 7011 N N . SER B 1 215 ? 22.53128 -13.65546 -5.84583 1.000 28.11763 215 SER B N 1
ATOM 7012 C CA . SER B 1 215 ? 22.95605 -12.40308 -6.45411 1.000 29.48384 215 SER B CA 1
ATOM 7013 C C . SER B 1 215 ? 23.53709 -11.53330 -5.35053 1.000 35.82136 215 SER B C 1
ATOM 7014 O O . SER B 1 215 ? 23.39374 -11.83056 -4.16189 1.000 38.33951 215 SER B O 1
ATOM 7017 N N . ILE B 1 216 ? 24.19601 -10.44768 -5.75631 1.000 30.90276 216 ILE B N 1
ATOM 7018 C CA . ILE B 1 216 ? 24.82245 -9.58317 -4.76332 1.000 35.29762 216 ILE B CA 1
ATOM 7019 C C . ILE B 1 216 ? 23.79113 -8.67767 -4.08788 1.000 29.86885 216 ILE B C 1
ATOM 7020 O O . ILE B 1 216 ? 23.98074 -8.27120 -2.93570 1.000 39.62290 216 ILE B O 1
ATOM 7025 N N . GLN B 1 217 ? 22.68639 -8.35757 -4.76536 1.000 33.05817 217 GLN B N 1
ATOM 7026 C CA . GLN B 1 217 ? 21.62950 -7.58580 -4.11509 1.000 36.98714 217 GLN B CA 1
ATOM 7027 C C . GLN B 1 217 ? 21.01960 -8.36642 -2.95799 1.000 33.38205 217 GLN B C 1
ATOM 7028 O O . GLN B 1 217 ? 20.84929 -7.83449 -1.85511 1.000 38.62789 217 GLN B O 1
ATOM 7034 N N . THR B 1 218 ? 20.68361 -9.63735 -3.19223 1.000 35.08116 218 THR B N 1
ATOM 7035 C CA . THR B 1 218 ? 20.19493 -10.47855 -2.10547 1.000 27.60870 218 THR B CA 1
ATOM 7036 C C . THR B 1 218 ? 21.25707 -10.66051 -1.02924 1.000 32.21802 218 THR B C 1
ATOM 7037 O O . THR B 1 218 ? 20.92746 -10.79900 0.15467 1.000 38.90332 218 THR B O 1
ATOM 7041 N N . ALA B 1 219 ? 22.53454 -10.63504 -1.41396 1.000 41.18035 219 ALA B N 1
ATOM 7042 C CA . ALA B 1 219 ? 23.60478 -10.85143 -0.44605 1.000 32.53590 219 ALA B CA 1
ATOM 7043 C C . ALA B 1 219 ? 23.75027 -9.66202 0.49748 1.000 29.41013 219 ALA B C 1
ATOM 7044 O O . ALA B 1 219 ? 23.85330 -9.83706 1.71656 1.000 33.37196 219 ALA B O 1
ATOM 7046 N N . THR B 1 220 ? 23.75710 -8.44016 -0.04410 1.000 27.08035 220 THR B N 1
ATOM 7047 C CA . THR B 1 220 ? 23.86875 -7.26523 0.81720 1.000 32.21763 220 THR B CA 1
ATOM 7048 C C . THR B 1 220 ? 22.61061 -7.05898 1.65266 1.000 38.73470 220 THR B C 1
ATOM 7049 O O . THR B 1 220 ? 22.68089 -6.47923 2.74292 1.000 38.26919 220 THR B O 1
ATOM 7053 N N . ALA B 1 221 ? 21.45641 -7.51753 1.16259 1.000 38.36827 221 ALA B N 1
ATOM 7054 C CA . ALA B 1 221 ? 20.24585 -7.48646 1.97675 1.000 40.71537 221 ALA B CA 1
ATOM 7055 C C . ALA B 1 221 ? 20.37944 -8.40927 3.18103 1.000 35.86008 221 ALA B C 1
ATOM 7056 O O . ALA B 1 221 ? 20.05258 -8.02567 4.31091 1.000 28.40749 221 ALA B O 1
ATOM 7058 N N . GLN B 1 222 ? 20.87063 -9.63190 2.95728 1.000 35.47046 222 GLN B N 1
ATOM 7059 C CA . GLN B 1 222 ? 21.06501 -10.56248 4.06309 1.000 34.67492 222 GLN B CA 1
ATOM 7060 C C . GLN B 1 222 ? 22.12510 -10.06715 5.03643 1.000 36.61047 222 GLN B C 1
ATOM 7061 O O . GLN B 1 222 ? 22.02755 -10.32799 6.24097 1.000 39.30104 222 GLN B O 1
ATOM 7067 N N . ILE B 1 223 ? 23.13750 -9.35092 4.54121 1.000 31.32599 223 ILE B N 1
ATOM 7068 C CA . ILE B 1 223 ? 24.18812 -8.84243 5.42047 1.000 35.50942 223 ILE B CA 1
ATOM 7069 C C . ILE B 1 223 ? 23.60376 -7.86871 6.43703 1.000 38.97289 223 ILE B C 1
ATOM 7070 O O . ILE B 1 223 ? 23.83507 -7.99416 7.64596 1.000 38.96941 223 ILE B O 1
ATOM 7075 N N . SER B 1 224 ? 22.82219 -6.89247 5.96343 1.000 32.87397 224 SER B N 1
ATOM 7076 C CA . SER B 1 224 ? 22.24835 -5.90186 6.87077 1.000 41.91215 224 SER B CA 1
ATOM 7077 C C . SER B 1 224 ? 21.26647 -6.53365 7.84818 1.000 34.39795 224 SER B C 1
ATOM 7078 O O . SER B 1 224 ? 21.16270 -6.08961 8.99620 1.000 40.11365 224 SER B O 1
ATOM 7081 N N . GLN B 1 225 ? 20.54152 -7.56706 7.41903 1.000 38.84482 225 GLN B N 1
ATOM 7082 C CA . GLN B 1 225 ? 19.63699 -8.25613 8.33324 1.000 36.96316 225 GLN B CA 1
ATOM 7083 C C . GLN B 1 225 ? 20.41285 -9.06807 9.36271 1.000 37.28986 225 GLN B C 1
ATOM 7084 O O . GLN B 1 225 ? 19.98913 -9.18284 10.51834 1.000 44.66852 225 GLN B O 1
ATOM 7090 N N . ILE B 1 226 ? 21.55545 -9.63159 8.96378 1.000 35.95386 226 ILE B N 1
ATOM 7091 C CA . ILE B 1 226 ? 22.43682 -10.28750 9.92493 1.000 30.67594 226 ILE B CA 1
ATOM 7092 C C . ILE B 1 226 ? 22.97591 -9.27404 10.92631 1.000 35.75576 226 ILE B C 1
ATOM 7093 O O . ILE B 1 226 ? 23.02787 -9.53891 12.13336 1.000 39.10717 226 ILE B O 1
ATOM 7098 N N . ILE B 1 227 ? 23.36894 -8.09168 10.44418 1.000 36.00228 227 ILE B N 1
ATOM 7099 C CA . ILE B 1 227 ? 23.91508 -7.06364 11.32834 1.000 40.08482 227 ILE B CA 1
ATOM 7100 C C . ILE B 1 227 ? 22.86539 -6.60564 12.33241 1.000 38.65305 227 ILE B C 1
ATOM 7101 O O . ILE B 1 227 ? 23.14698 -6.47531 13.53035 1.000 40.36608 227 ILE B O 1
ATOM 7106 N N . ALA B 1 228 ? 21.64068 -6.35516 11.86248 1.000 38.02338 228 ALA B N 1
ATOM 7107 C CA . ALA B 1 228 ? 20.57152 -5.93738 12.76324 1.000 30.26490 228 ALA B CA 1
ATOM 7108 C C . ALA B 1 228 ? 20.34663 -6.96534 13.86376 1.000 36.25906 228 ALA B C 1
ATOM 7109 O O . ALA B 1 228 ? 20.10269 -6.60534 15.02096 1.000 38.34243 228 ALA B O 1
ATOM 7111 N N . ASN B 1 229 ? 20.44238 -8.25145 13.52378 1.000 33.56085 229 ASN B N 1
ATOM 7112 C CA . ASN B 1 229 ? 20.27377 -9.30249 14.52097 1.000 33.61543 229 ASN B CA 1
ATOM 7113 C C . ASN B 1 229 ? 21.46439 -9.36388 15.46920 1.000 36.13957 229 ASN B C 1
ATOM 7114 O O . ASN B 1 229 ? 21.29292 -9.41994 16.69257 1.000 43.61338 229 ASN B O 1
ATOM 7119 N N . VAL B 1 230 ? 22.68194 -9.36668 14.92002 1.000 37.54296 230 VAL B N 1
ATOM 7120 C CA . VAL B 1 230 ? 23.87846 -9.42615 15.75571 1.000 35.94791 230 VAL B CA 1
ATOM 7121 C C . VAL B 1 230 ? 23.94052 -8.22183 16.68771 1.000 33.78222 230 VAL B C 1
ATOM 7122 O O . VAL B 1 230 ? 24.34407 -8.33925 17.85117 1.000 31.83320 230 VAL B O 1
ATOM 7126 N N . ALA B 1 231 ? 23.51436 -7.05213 16.20109 1.000 37.86865 231 ALA B N 1
ATOM 7127 C CA . ALA B 1 231 ? 23.59575 -5.83134 16.99880 1.000 35.43863 231 ALA B CA 1
ATOM 7128 C C . ALA B 1 231 ? 22.74526 -5.90800 18.26120 1.000 39.08539 231 ALA B C 1
ATOM 7129 O O . ALA B 1 231 ? 23.04352 -5.22537 19.24735 1.000 52.63308 231 ALA B O 1
ATOM 7131 N N . SER B 1 232 ? 21.68866 -6.71864 18.25610 1.000 30.01847 232 SER B N 1
ATOM 7132 C CA . SER B 1 232 ? 20.80774 -6.84906 19.40963 1.000 43.03721 232 SER B CA 1
ATOM 7133 C C . SER B 1 232 ? 21.10141 -8.08147 20.25433 1.000 33.97357 232 SER B C 1
ATOM 7134 O O . SER B 1 232 ? 20.42627 -8.29552 21.26606 1.000 32.61415 232 SER B O 1
ATOM 7137 N N . SER B 1 233 ? 22.08023 -8.89443 19.86555 1.000 37.75092 233 SER B N 1
ATOM 7138 C CA . SER B 1 233 ? 22.52464 -10.02973 20.66247 1.000 34.46732 233 SER B CA 1
ATOM 7139 C C . SER B 1 233 ? 23.82481 -9.75142 21.40353 1.000 36.06101 233 SER B C 1
ATOM 7140 O O . SER B 1 233 ? 24.34831 -10.64992 22.06910 1.000 41.86252 233 SER B O 1
ATOM 7143 N N . GLN B 1 234 ? 24.35326 -8.53365 21.30041 1.000 41.21282 234 GLN B N 1
ATOM 7144 C CA . GLN B 1 234 ? 25.62288 -8.15983 21.90692 1.000 42.02903 234 GLN B CA 1
ATOM 7145 C C . GLN B 1 234 ? 25.61092 -6.65649 22.13861 1.000 40.01895 234 GLN B C 1
ATOM 7146 O O . GLN B 1 234 ? 24.92401 -5.91637 21.42954 1.000 47.46578 234 GLN B O 1
ATOM 7152 N N . TYR B 1 235 ? 26.37478 -6.20899 23.13280 1.000 34.69396 235 TYR B N 1
ATOM 7153 C CA . TYR B 1 235 ? 26.39420 -4.79210 23.47009 1.000 34.39050 235 TYR B CA 1
ATOM 7154 C C . TYR B 1 235 ? 27.48915 -4.01584 22.74957 1.000 37.28092 235 TYR B C 1
ATOM 7155 O O . TYR B 1 235 ? 27.61603 -2.80735 22.97015 1.000 41.53652 235 TYR B O 1
ATOM 7164 N N . GLY B 1 236 ? 28.27091 -4.66808 21.88895 1.000 40.17036 236 GLY B N 1
ATOM 7165 C CA . GLY B 1 236 ? 29.32069 -4.01441 21.14364 1.000 32.32359 236 GLY B CA 1
ATOM 7166 C C . GLY B 1 236 ? 29.05942 -4.03427 19.64660 1.000 35.63355 236 GLY B C 1
ATOM 7167 O O . GLY B 1 236 ? 28.03819 -4.53577 19.16960 1.000 28.53382 236 GLY B O 1
ATOM 7168 N N . GLY B 1 237 ? 30.01988 -3.47637 18.91133 1.000 36.17194 237 GLY B N 1
ATOM 7169 C CA . GLY B 1 237 ? 29.91936 -3.37903 17.47237 1.000 33.47392 237 GLY B CA 1
ATOM 7170 C C . GLY B 1 237 ? 30.30610 -4.66316 16.76357 1.000 33.55236 237 GLY B C 1
ATOM 7171 O O . GLY B 1 237 ? 30.72614 -5.65055 17.36347 1.000 37.63108 237 GLY B O 1
ATOM 7172 N N . CYS B 1 238 ? 30.15568 -4.63958 15.44264 1.000 30.74758 238 CYS B N 1
ATOM 7173 C CA . CYS B 1 238 ? 30.44103 -5.80642 14.62322 1.000 37.28438 238 CYS B CA 1
ATOM 7174 C C . CYS B 1 238 ? 30.97590 -5.34434 13.27717 1.000 40.16129 238 CYS B C 1
ATOM 7175 O O . CYS B 1 238 ? 30.63132 -4.26200 12.79491 1.000 37.79271 238 CYS B O 1
ATOM 7178 N N . THR B 1 239 ? 31.80877 -6.18430 12.66708 1.000 37.20903 239 THR B N 1
ATOM 7179 C CA . THR B 1 239 ? 32.54894 -5.81254 11.47073 1.000 37.92047 239 THR B CA 1
ATOM 7180 C C . THR B 1 239 ? 32.39344 -6.88026 10.39730 1.000 34.50577 239 THR B C 1
ATOM 7181 O O . THR B 1 239 ? 32.31906 -8.07561 10.70020 1.000 31.82737 239 THR B O 1
ATOM 7185 N N . ALA B 1 240 ? 32.32726 -6.43423 9.14257 1.000 34.54666 240 ALA B N 1
ATOM 7186 C CA . ALA B 1 240 ? 32.37202 -7.31033 7.97504 1.000 33.43378 240 ALA B CA 1
ATOM 7187 C C . ALA B 1 240 ? 33.79216 -7.26005 7.42159 1.000 35.49584 240 ALA B C 1
ATOM 7188 O O . ALA B 1 240 ? 34.14311 -6.35309 6.66207 1.000 33.57287 240 ALA B O 1
ATOM 7190 N N . ASP B 1 241 ? 34.61089 -8.23310 7.81263 1.000 38.95711 241 ASP B N 1
ATOM 7191 C CA . ASP B 1 241 ? 35.99703 -8.27829 7.36561 1.000 32.13041 241 ASP B CA 1
ATOM 7192 C C . ASP B 1 241 ? 36.07596 -8.76563 5.92257 1.000 36.44508 241 ASP B C 1
ATOM 7193 O O . ASP B 1 241 ? 35.40964 -9.73664 5.54868 1.000 35.31444 241 ASP B O 1
ATOM 7198 N N . ARG B 1 242 ? 36.89262 -8.08425 5.11329 1.000 34.95126 242 ARG B N 1
ATOM 7199 C CA . ARG B 1 242 ? 37.16010 -8.48183 3.72854 1.000 37.97441 242 ARG B CA 1
ATOM 7200 C C . ARG B 1 242 ? 35.86533 -8.61883 2.92746 1.000 36.91220 242 ARG B C 1
ATOM 7201 O O . ARG B 1 242 ? 35.62426 -9.63227 2.26803 1.000 37.43216 242 ARG B O 1
ATOM 7209 N N . ILE B 1 243 ? 35.02483 -7.58182 2.98445 1.000 35.59134 243 ILE B N 1
ATOM 7210 C CA . ILE B 1 243 ? 33.69211 -7.69552 2.39608 1.000 38.10674 243 ILE B CA 1
ATOM 7211 C C . ILE B 1 243 ? 33.76384 -7.77444 0.87635 1.000 42.72520 243 ILE B C 1
ATOM 7212 O O . ILE B 1 243 ? 32.95530 -8.46950 0.24778 1.000 37.80973 243 ILE B O 1
ATOM 7217 N N . ASP B 1 244 ? 34.72529 -7.08457 0.25839 1.000 32.32142 244 ASP B N 1
ATOM 7218 C CA . ASP B 1 244 ? 34.87948 -7.17528 -1.18841 1.000 38.74454 244 ASP B CA 1
ATOM 7219 C C . ASP B 1 244 ? 35.20129 -8.59217 -1.64452 1.000 40.34563 244 ASP B C 1
ATOM 7220 O O . ASP B 1 244 ? 34.91956 -8.94094 -2.79603 1.000 42.92765 244 ASP B O 1
ATOM 7225 N N . GLU B 1 245 ? 35.76464 -9.41945 -0.76545 1.000 39.23933 245 GLU B N 1
ATOM 7226 C CA . GLU B 1 245 ? 36.20481 -10.75467 -1.14482 1.000 38.69603 245 GLU B CA 1
ATOM 7227 C C . GLU B 1 245 ? 35.09228 -11.79320 -1.03033 1.000 38.25217 245 GLU B C 1
ATOM 7228 O O . GLU B 1 245 ? 34.89562 -12.58717 -1.95491 1.000 38.06431 245 GLU B O 1
ATOM 7234 N N . PHE B 1 246 ? 34.35799 -11.81801 0.08576 1.000 33.13154 246 PHE B N 1
ATOM 7235 C CA . PHE B 1 246 ? 33.28199 -12.79811 0.18321 1.000 32.68330 246 PHE B CA 1
ATOM 7236 C C . PHE B 1 246 ? 32.02201 -12.36698 -0.55752 1.000 32.39177 246 PHE B C 1
ATOM 7237 O O . PHE B 1 246 ? 31.14941 -13.20895 -0.79137 1.000 40.36929 246 PHE B O 1
ATOM 7245 N N . LEU B 1 247 ? 31.91040 -11.09173 -0.94323 1.000 31.70539 247 LEU B N 1
ATOM 7246 C CA . LEU B 1 247 ? 30.77487 -10.65501 -1.74985 1.000 31.55312 247 LEU B CA 1
ATOM 7247 C C . LEU B 1 247 ? 30.99566 -10.89181 -3.23673 1.000 36.94404 247 LEU B C 1
ATOM 7248 O O . LEU B 1 247 ? 30.02189 -11.03772 -3.98449 1.000 36.76481 247 LEU B O 1
ATOM 7253 N N . ALA B 1 248 ? 32.25325 -10.91890 -3.67900 1.000 40.68011 248 ALA B N 1
ATOM 7254 C CA . ALA B 1 248 ? 32.53874 -11.06299 -5.10442 1.000 36.42361 248 ALA B CA 1
ATOM 7255 C C . ALA B 1 248 ? 31.96236 -12.32921 -5.72939 1.000 32.57646 248 ALA B C 1
ATOM 7256 O O . ALA B 1 248 ? 31.44111 -12.23612 -6.85434 1.000 33.34422 248 ALA B O 1
ATOM 7258 N N . PRO B 1 249 ? 32.02422 -13.51436 -5.10160 1.000 33.31529 249 PRO B N 1
ATOM 7259 C CA . PRO B 1 249 ? 31.37348 -14.68683 -5.71510 1.000 39.08439 249 PRO B CA 1
ATOM 7260 C C . PRO B 1 249 ? 29.90105 -14.47834 -6.02848 1.000 39.16307 249 PRO B C 1
ATOM 7261 O O . PRO B 1 249 ? 29.40745 -14.99344 -7.03901 1.000 43.68662 249 PRO B O 1
ATOM 7265 N N . TYR B 1 250 ? 29.18161 -13.73079 -5.19075 1.000 34.80825 250 TYR B N 1
ATOM 7266 C CA . TYR B 1 250 ? 27.77018 -13.49148 -5.46518 1.000 37.55223 250 TYR B CA 1
ATOM 7267 C C . TYR B 1 250 ? 27.58254 -12.50495 -6.60958 1.000 37.10724 250 TYR B C 1
ATOM 7268 O O . TYR B 1 250 ? 26.56998 -12.56579 -7.31598 1.000 43.07620 250 TYR B O 1
ATOM 7277 N N . ALA B 1 251 ? 28.54943 -11.61073 -6.82393 1.000 30.04355 251 ALA B N 1
ATOM 7278 C CA . ALA B 1 251 ? 28.49650 -10.73642 -7.99093 1.000 39.14054 251 ALA B CA 1
ATOM 7279 C C . ALA B 1 251 ? 28.84182 -11.48734 -9.27295 1.000 43.01543 251 ALA B C 1
ATOM 7280 O O . ALA B 1 251 ? 28.41821 -11.07857 -10.36061 1.000 39.08412 251 ALA B O 1
ATOM 7282 N N . GLU B 1 252 ? 29.61046 -12.57706 -9.17239 1.000 35.31219 252 GLU B N 1
ATOM 7283 C CA . GLU B 1 252 ? 29.83591 -13.42279 -10.34067 1.000 37.81624 252 GLU B CA 1
ATOM 7284 C C . GLU B 1 252 ? 28.54989 -14.10032 -10.78819 1.000 40.57212 252 GLU B C 1
ATOM 7285 O O . GLU B 1 252 ? 28.35300 -14.32169 -11.98846 1.000 47.16327 252 GLU B O 1
ATOM 7291 N N . LEU B 1 253 ? 27.67315 -14.44495 -9.84034 1.000 46.33780 253 LEU B N 1
ATOM 7292 C CA . LEU B 1 253 ? 26.36027 -14.96973 -10.20002 1.000 37.97458 253 LEU B CA 1
ATOM 7293 C C . LEU B 1 253 ? 25.57781 -13.95775 -11.02520 1.000 36.42433 253 LEU B C 1
ATOM 7294 O O . LEU B 1 253 ? 24.85780 -14.32991 -11.95904 1.000 44.59804 253 LEU B O 1
ATOM 7299 N N . ASN B 1 254 ? 25.70875 -12.66990 -10.69417 1.000 35.65559 254 ASN B N 1
ATOM 7300 C CA . ASN B 1 254 ? 25.04684 -11.63184 -11.47721 1.000 44.23974 254 ASN B CA 1
ATOM 7301 C C . ASN B 1 254 ? 25.57189 -11.60060 -12.90662 1.000 47.36752 254 ASN B C 1
ATOM 7302 O O . ASN B 1 254 ? 24.79041 -11.50146 -13.86017 1.000 52.68428 254 ASN B O 1
ATOM 7307 N N . TYR B 1 255 ? 26.89412 -11.68581 -13.07432 1.000 42.76924 255 TYR B N 1
ATOM 7308 C CA . TYR B 1 255 ? 27.47797 -11.67377 -14.41192 1.000 45.94465 255 TYR B CA 1
ATOM 7309 C C . TYR B 1 255 ? 26.97284 -12.84899 -15.23934 1.000 46.85280 255 TYR B C 1
ATOM 7310 O O . TYR B 1 255 ? 26.58581 -12.68425 -16.40271 1.000 41.76821 255 TYR B O 1
ATOM 7319 N N . LYS B 1 256 ? 26.97085 -14.04821 -14.64976 1.000 41.25082 256 LYS B N 1
ATOM 7320 C CA . LYS B 1 256 ? 26.46682 -15.22298 -15.35328 1.000 36.96003 256 LYS B CA 1
ATOM 7321 C C . LYS B 1 256 ? 25.00375 -15.04908 -15.74243 1.000 51.51759 256 LYS B C 1
ATOM 7322 O O . LYS B 1 256 ? 24.60541 -15.40530 -16.85891 1.000 50.44721 256 LYS B O 1
ATOM 7328 N N . LYS B 1 257 ? 24.19006 -14.50094 -14.83471 1.000 48.10871 257 LYS B N 1
ATOM 7329 C CA . LYS B 1 257 ? 22.80264 -14.18274 -15.15694 1.000 50.34552 257 LYS B CA 1
ATOM 7330 C C . LYS B 1 257 ? 22.71563 -13.28280 -16.38441 1.000 47.69649 257 LYS B C 1
ATOM 7331 O O . LYS B 1 257 ? 22.09748 -13.63792 -17.39351 1.000 55.62608 257 LYS B O 1
ATOM 7337 N N . HIS B 1 258 ? 23.33765 -12.10336 -16.30809 1.000 44.13595 258 HIS B N 1
ATOM 7338 C CA . HIS B 1 258 ? 23.26291 -11.14797 -17.40788 1.000 48.19226 258 HIS B CA 1
ATOM 7339 C C . HIS B 1 258 ? 23.85839 -11.71121 -18.68930 1.000 51.00539 258 HIS B C 1
ATOM 7340 O O . HIS B 1 258 ? 23.40755 -11.36348 -19.78698 1.000 50.25252 258 HIS B O 1
ATOM 7347 N N . LEU B 1 259 ? 24.86875 -12.57477 -18.57464 1.000 51.16935 259 LEU B N 1
ATOM 7348 C CA . LEU B 1 259 ? 25.44811 -13.18374 -19.76573 1.000 51.98163 259 LEU B CA 1
ATOM 7349 C C . LEU B 1 259 ? 24.45534 -14.12445 -20.43553 1.000 55.30981 259 LEU B C 1
ATOM 7350 O O . LEU B 1 259 ? 24.35355 -14.15283 -21.66720 1.000 58.50291 259 LEU B O 1
ATOM 7355 N N . ALA B 1 260 ? 23.70812 -14.89484 -19.64054 1.000 56.62051 260 ALA B N 1
ATOM 7356 C CA . ALA B 1 260 ? 22.68362 -15.76725 -20.20649 1.000 58.47491 260 ALA B CA 1
ATOM 7357 C C . ALA B 1 260 ? 21.54843 -14.95893 -20.82281 1.000 59.57395 260 ALA B C 1
ATOM 7358 O O . ALA B 1 260 ? 21.00588 -15.33707 -21.86783 1.000 62.32844 260 ALA B O 1
ATOM 7360 N N . ASP B 1 261 ? 21.17139 -13.84634 -20.18701 1.000 56.97730 261 ASP B N 1
ATOM 7361 C CA . ASP B 1 261 ? 20.16757 -12.96513 -20.77372 1.000 61.60832 261 ASP B CA 1
ATOM 7362 C C . ASP B 1 261 ? 20.65493 -12.35976 -22.08201 1.000 63.12145 261 ASP B C 1
ATOM 7363 O O . ASP B 1 261 ? 19.85490 -12.13231 -22.99702 1.000 64.75871 261 ASP B O 1
ATOM 7368 N N . ALA B 1 262 ? 21.95908 -12.09204 -22.18970 1.000 54.66769 262 ALA B N 1
ATOM 7369 C CA . ALA B 1 262 ? 22.49640 -11.51523 -23.41594 1.000 52.01625 262 ALA B CA 1
ATOM 7370 C C . ALA B 1 262 ? 22.39505 -12.48392 -24.58690 1.000 65.75304 262 ALA B C 1
ATOM 7371 O O . ALA B 1 262 ? 22.27699 -12.04865 -25.73852 1.000 64.83624 262 ALA B O 1
ATOM 7373 N N . LYS B 1 263 ? 22.43652 -13.79232 -24.31671 1.000 61.34692 263 LYS B N 1
ATOM 7374 C CA . LYS B 1 263 ? 22.29636 -14.77265 -25.38894 1.000 59.77366 263 LYS B CA 1
ATOM 7375 C C . LYS B 1 263 ? 20.92392 -14.67926 -26.04289 1.000 64.74105 263 LYS B C 1
ATOM 7376 O O . LYS B 1 263 ? 20.80293 -14.79253 -27.26826 1.000 66.73696 263 LYS B O 1
ATOM 7382 N N . GLU B 1 264 ? 19.87818 -14.46283 -25.24067 1.000 54.07071 264 GLU B N 1
ATOM 7383 C CA . GLU B 1 264 ? 18.51561 -14.46826 -25.76232 1.000 54.05121 264 GLU B CA 1
ATOM 7384 C C . GLU B 1 264 ? 18.15995 -13.16148 -26.46090 1.000 58.06355 264 GLU B C 1
ATOM 7385 O O . GLU B 1 264 ? 17.48390 -13.17680 -27.49535 1.000 76.09037 264 GLU B O 1
ATOM 7391 N N . TRP B 1 265 ? 18.60213 -12.02548 -25.92191 1.000 48.47075 265 TRP B N 1
ATOM 7392 C CA . TRP B 1 265 ? 18.09838 -10.72910 -26.35779 1.000 44.31740 265 TRP B CA 1
ATOM 7393 C C . TRP B 1 265 ? 19.13074 -9.84772 -27.04240 1.000 58.70043 265 TRP B C 1
ATOM 7394 O O . TRP B 1 265 ? 18.76531 -9.07327 -27.92975 1.000 57.50395 265 TRP B O 1
ATOM 7405 N N . VAL B 1 266 ? 20.39823 -9.94327 -26.66167 1.000 61.96552 266 VAL B N 1
ATOM 7406 C CA . VAL B 1 266 ? 21.41213 -8.97770 -27.06978 1.000 56.76497 266 VAL B CA 1
ATOM 7407 C C . VAL B 1 266 ? 22.15331 -9.49092 -28.29737 1.000 64.40247 266 VAL B C 1
ATOM 7408 O O . VAL B 1 266 ? 22.30654 -10.70055 -28.50104 1.000 59.70326 266 VAL B O 1
ATOM 7412 N N . THR B 1 267 ? 22.60173 -8.55320 -29.13395 1.000 66.77864 267 THR B N 1
ATOM 7413 C CA . THR B 1 267 ? 23.42064 -8.88589 -30.29226 1.000 68.57168 267 THR B CA 1
ATOM 7414 C C . THR B 1 267 ? 24.68924 -9.61179 -29.85812 1.000 70.88534 267 THR B C 1
ATOM 7415 O O . THR B 1 267 ? 25.23096 -9.36835 -28.77691 1.000 74.59110 267 THR B O 1
ATOM 7419 N N . GLU B 1 268 ? 25.16812 -10.50824 -30.72554 1.000 82.98268 268 GLU B N 1
ATOM 7420 C CA . GLU B 1 268 ? 26.33256 -11.32262 -30.38904 1.000 82.33420 268 GLU B CA 1
ATOM 7421 C C . GLU B 1 268 ? 27.56046 -10.46039 -30.12369 1.000 71.05519 268 GLU B C 1
ATOM 7422 O O . GLU B 1 268 ? 28.36698 -10.77117 -29.23926 1.000 67.05623 268 GLU B O 1
ATOM 7428 N N . GLU B 1 269 ? 27.71644 -9.36925 -30.87154 1.000 75.42021 269 GLU B N 1
ATOM 7429 C CA . GLU B 1 269 ? 28.86246 -8.48848 -30.69051 1.000 74.32226 269 GLU B CA 1
ATOM 7430 C C . GLU B 1 269 ? 28.75739 -7.61817 -29.44560 1.000 67.62598 269 GLU B C 1
ATOM 7431 O O . GLU B 1 269 ? 29.71835 -6.91080 -29.12477 1.000 68.37280 269 GLU B O 1
ATOM 7437 N N . LYS B 1 270 ? 27.62604 -7.64880 -28.74157 1.000 72.31882 270 LYS B N 1
ATOM 7438 C CA . LYS B 1 270 ? 27.42406 -6.82516 -27.55874 1.000 67.52084 270 LYS B CA 1
ATOM 7439 C C . LYS B 1 270 ? 27.18973 -7.63132 -26.28959 1.000 61.24533 270 LYS B C 1
ATOM 7440 O O . LYS B 1 270 ? 26.99475 -7.03255 -25.22548 1.000 63.62965 270 LYS B O 1
ATOM 7446 N N . GLN B 1 271 ? 27.20998 -8.96424 -26.36458 1.000 54.78824 271 GLN B N 1
ATOM 7447 C CA . GLN B 1 271 ? 26.80265 -9.77741 -25.22229 1.000 62.03682 271 GLN B CA 1
ATOM 7448 C C . GLN B 1 271 ? 27.74809 -9.60553 -24.03764 1.000 63.34013 271 GLN B C 1
ATOM 7449 O O . GLN B 1 271 ? 27.30700 -9.58770 -22.88233 1.000 61.96855 271 GLN B O 1
ATOM 7455 N N . GLU B 1 272 ? 29.04965 -9.47250 -24.29806 1.000 65.65362 272 GLU B N 1
ATOM 7456 C CA . GLU B 1 272 ? 29.99678 -9.33206 -23.19680 1.000 66.37966 272 GLU B CA 1
ATOM 7457 C C . GLU B 1 272 ? 29.96270 -7.92967 -22.60157 1.000 57.86947 272 GLU B C 1
ATOM 7458 O O . GLU B 1 272 ? 30.06681 -7.77117 -21.38027 1.000 56.03104 272 GLU B O 1
ATOM 7464 N N . ASP B 1 273 ? 29.81816 -6.90206 -23.44139 1.000 54.34858 273 ASP B N 1
ATOM 7465 C CA . ASP B 1 273 ? 29.67617 -5.54780 -22.91703 1.000 63.35748 273 ASP B CA 1
ATOM 7466 C C . ASP B 1 273 ? 28.37195 -5.38218 -22.14889 1.000 65.60849 273 ASP B C 1
ATOM 7467 O O . ASP B 1 273 ? 28.31292 -4.60815 -21.18655 1.000 58.37012 273 ASP B O 1
ATOM 7472 N N . TYR B 1 274 ? 27.32279 -6.09642 -22.55924 1.000 57.04084 274 TYR B N 1
ATOM 7473 C CA . TYR B 1 274 ? 26.04507 -6.02025 -21.86075 1.000 52.73680 274 TYR B CA 1
ATOM 7474 C C . TYR B 1 274 ? 26.15805 -6.58154 -20.44895 1.000 51.84110 274 TYR B C 1
ATOM 7475 O O . TYR B 1 274 ? 25.78550 -5.91765 -19.47475 1.000 49.70659 274 TYR B O 1
ATOM 7484 N N . ALA B 1 275 ? 26.67603 -7.80611 -20.31981 1.000 47.77428 275 ALA B N 1
ATOM 7485 C CA . ALA B 1 275 ? 26.80115 -8.42410 -19.00425 1.000 39.35180 275 ALA B CA 1
ATOM 7486 C C . ALA B 1 275 ? 27.78466 -7.67299 -18.11736 1.000 45.55683 275 ALA B C 1
ATOM 7487 O O . ALA B 1 275 ? 27.59059 -7.60170 -16.89889 1.000 47.54926 275 ALA B O 1
ATOM 7489 N N . ARG B 1 276 ? 28.84309 -7.11063 -18.70270 1.000 46.60934 276 ARG B N 1
ATOM 7490 C CA . ARG B 1 276 ? 29.80757 -6.35729 -17.90864 1.000 49.66590 276 ARG B CA 1
ATOM 7491 C C . ARG B 1 276 ? 29.19787 -5.06115 -17.38957 1.000 53.16724 276 ARG B C 1
ATOM 7492 O O . ARG B 1 276 ? 29.40748 -4.69176 -16.22875 1.000 54.52615 276 ARG B O 1
ATOM 7500 N N . ALA B 1 277 ? 28.42613 -4.36578 -18.22830 1.000 51.39842 277 ALA B N 1
ATOM 7501 C CA . ALA B 1 277 ? 27.85637 -3.08651 -17.81721 1.000 49.16615 277 ALA B CA 1
ATOM 7502 C C . ALA B 1 277 ? 26.73235 -3.27640 -16.80684 1.000 51.03300 277 ALA B C 1
ATOM 7503 O O . ALA B 1 277 ? 26.59755 -2.48648 -15.86526 1.000 54.50170 277 ALA B O 1
ATOM 7505 N N . LYS B 1 278 ? 25.91444 -4.31534 -16.98539 1.000 42.48087 278 LYS B N 1
ATOM 7506 C CA . LYS B 1 278 ? 24.80731 -4.54771 -16.06411 1.000 49.96194 278 LYS B CA 1
ATOM 7507 C C . LYS B 1 278 ? 25.30867 -5.01030 -14.70259 1.000 48.52145 278 LYS B C 1
ATOM 7508 O O . LYS B 1 278 ? 24.75238 -4.62645 -13.66718 1.000 58.41026 278 LYS B O 1
ATOM 7514 N N . THR B 1 279 ? 26.35975 -5.83079 -14.68116 1.000 44.00359 279 THR B N 1
ATOM 7515 C CA . THR B 1 279 ? 26.92134 -6.26760 -13.40811 1.000 41.10609 279 THR B CA 1
ATOM 7516 C C . THR B 1 279 ? 27.56201 -5.10846 -12.65136 1.000 41.30914 279 THR B C 1
ATOM 7517 O O . THR B 1 279 ? 27.52849 -5.08678 -11.41648 1.000 51.25037 279 THR B O 1
ATOM 7521 N N . ARG B 1 280 ? 28.13701 -4.13509 -13.36376 1.000 42.77817 280 ARG B N 1
ATOM 7522 C CA . ARG B 1 280 ? 28.66686 -2.94886 -12.69599 1.000 47.35314 280 ARG B CA 1
ATOM 7523 C C . ARG B 1 280 ? 27.56996 -2.21814 -11.93649 1.000 46.51182 280 ARG B C 1
ATOM 7524 O O . ARG B 1 280 ? 27.73971 -1.86352 -10.76483 1.000 53.33555 280 ARG B O 1
ATOM 7532 N N . LYS B 1 281 ? 26.43303 -1.98165 -12.59554 1.000 40.80757 281 LYS B N 1
ATOM 7533 C CA . LYS B 1 281 ? 25.32405 -1.29768 -11.94059 1.000 42.85276 281 LYS B CA 1
ATOM 7534 C C . LYS B 1 281 ? 24.77023 -2.12856 -10.78963 1.000 42.20871 281 LYS B C 1
ATOM 7535 O O . LYS B 1 281 ? 24.42289 -1.58598 -9.73446 1.000 44.59319 281 LYS B O 1
ATOM 7541 N N . ASP B 1 282 ? 24.68729 -3.44983 -10.97309 1.000 39.87587 282 ASP B N 1
ATOM 7542 C CA . ASP B 1 282 ? 24.20450 -4.32194 -9.90602 1.000 37.25153 282 ASP B CA 1
ATOM 7543 C C . ASP B 1 282 ? 25.07553 -4.21122 -8.66371 1.000 44.35448 282 ASP B C 1
ATOM 7544 O O . ASP B 1 282 ? 24.56194 -4.15662 -7.53980 1.000 40.32288 282 ASP B O 1
ATOM 7549 N N . ILE B 1 283 ? 26.39843 -4.18309 -8.84746 1.000 47.22298 283 ILE B N 1
ATOM 7550 C CA . ILE B 1 283 ? 27.30897 -4.06555 -7.71240 1.000 40.50698 283 ILE B CA 1
ATOM 7551 C C . ILE B 1 283 ? 27.10926 -2.73003 -7.00767 1.000 41.17674 283 ILE B C 1
ATOM 7552 O O . ILE B 1 283 ? 27.08364 -2.66215 -5.77233 1.000 41.99752 283 ILE B O 1
ATOM 7557 N N . TYR B 1 284 ? 26.94368 -1.65075 -7.77888 1.000 30.63257 284 TYR B N 1
ATOM 7558 C CA . TYR B 1 284 ? 26.71927 -0.34003 -7.17610 1.000 36.67812 284 TYR B CA 1
ATOM 7559 C C . TYR B 1 284 ? 25.40013 -0.29788 -6.41527 1.000 45.32589 284 TYR B C 1
ATOM 7560 O O . TYR B 1 284 ? 25.33434 0.24614 -5.30614 1.000 43.62956 284 TYR B O 1
ATOM 7569 N N . ASP B 1 285 ? 24.33720 -0.85661 -6.99913 1.000 37.89793 285 ASP B N 1
ATOM 7570 C CA . ASP B 1 285 ? 23.04346 -0.85895 -6.32585 1.000 44.73570 285 ASP B CA 1
ATOM 7571 C C . ASP B 1 285 ? 23.09131 -1.67738 -5.04109 1.000 44.00905 285 ASP B C 1
ATOM 7572 O O . ASP B 1 285 ? 22.49129 -1.29406 -4.02917 1.000 40.27096 285 ASP B O 1
ATOM 7577 N N . ALA B 1 286 ? 23.80663 -2.80533 -5.06017 1.000 34.89348 286 ALA B N 1
ATOM 7578 C CA . ALA B 1 286 ? 23.87598 -3.65566 -3.87680 1.000 30.28083 286 ALA B CA 1
ATOM 7579 C C . ALA B 1 286 ? 24.57614 -2.94526 -2.72641 1.000 43.79912 286 ALA B C 1
ATOM 7580 O O . ALA B 1 286 ? 24.12445 -3.01906 -1.57713 1.000 39.11324 286 ALA B O 1
ATOM 7582 N N . MET B 1 287 ? 25.67880 -2.24848 -3.01478 1.000 41.62110 287 MET B N 1
ATOM 7583 C CA . MET B 1 287 ? 26.36080 -1.49724 -1.96852 1.000 36.10556 287 MET B CA 1
ATOM 7584 C C . MET B 1 287 ? 25.59606 -0.23096 -1.60678 1.000 38.42073 287 MET B C 1
ATOM 7585 O O . MET B 1 287 ? 25.68619 0.24115 -0.46752 1.000 36.77998 287 MET B O 1
ATOM 7590 N N . GLN B 1 288 ? 24.84691 0.33679 -2.55582 1.000 34.28533 288 GLN B N 1
ATOM 7591 C CA . GLN B 1 288 ? 23.95744 1.44184 -2.21314 1.000 41.63654 288 GLN B CA 1
ATOM 7592 C C . GLN B 1 288 ? 22.89665 0.99220 -1.21675 1.000 39.21667 288 GLN B C 1
ATOM 7593 O O . GLN B 1 288 ? 22.57328 1.71881 -0.26999 1.000 37.44927 288 GLN B O 1
ATOM 7599 N N . SER B 1 289 ? 22.34976 -0.21038 -1.41091 1.000 38.21462 289 SER B N 1
ATOM 7600 C CA . SER B 1 289 ? 21.37720 -0.74487 -0.46349 1.000 38.83926 289 SER B CA 1
ATOM 7601 C C . SER B 1 289 ? 22.01099 -0.98501 0.89976 1.000 43.24889 289 SER B C 1
ATOM 7602 O O . SER B 1 289 ? 21.40738 -0.67856 1.93442 1.000 38.99543 289 SER B O 1
ATOM 7605 N N . LEU B 1 290 ? 23.23149 -1.52871 0.92182 1.000 38.68914 290 LEU B N 1
ATOM 7606 C CA . LEU B 1 290 ? 23.89926 -1.78252 2.19428 1.000 34.29437 290 LEU B CA 1
ATOM 7607 C C . LEU B 1 290 ? 24.12155 -0.48917 2.96527 1.000 38.92024 290 LEU B C 1
ATOM 7608 O O . LEU B 1 290 ? 23.98286 -0.45698 4.19279 1.000 42.52965 290 LEU B O 1
ATOM 7613 N N . GLU B 1 291 ? 24.45205 0.59192 2.25801 1.000 43.43358 291 GLU B N 1
ATOM 7614 C CA . GLU B 1 291 ? 24.67284 1.87505 2.91546 1.000 38.81613 291 GLU B CA 1
ATOM 7615 C C . GLU B 1 291 ? 23.38984 2.39840 3.54873 1.000 39.32080 291 GLU B C 1
ATOM 7616 O O . GLU B 1 291 ? 23.36251 2.73992 4.73692 1.000 41.31897 291 GLU B O 1
ATOM 7622 N N . TYR B 1 292 ? 22.31166 2.46828 2.76588 1.000 35.90705 292 TYR B N 1
ATOM 7623 C CA . TYR B 1 292 ? 21.07620 3.06480 3.26427 1.000 37.75620 292 TYR B CA 1
ATOM 7624 C C . TYR B 1 292 ? 20.42351 2.19721 4.33256 1.000 37.24215 292 TYR B C 1
ATOM 7625 O O . TYR B 1 292 ? 19.93046 2.71378 5.34150 1.000 42.13054 292 TYR B O 1
ATOM 7634 N N . GLU B 1 293 ? 20.42387 0.87821 4.14046 1.000 39.99115 293 GLU B N 1
ATOM 7635 C CA . GLU B 1 293 ? 19.75281 0.00049 5.09287 1.000 41.41998 293 GLU B CA 1
ATOM 7636 C C . GLU B 1 293 ? 20.43514 0.02935 6.45562 1.000 38.00679 293 GLU B C 1
ATOM 7637 O O . GLU B 1 293 ? 19.75968 0.05427 7.49045 1.000 36.58813 293 GLU B O 1
ATOM 7643 N N . ILE B 1 294 ? 21.77072 0.04426 6.47995 1.000 37.46548 294 ILE B N 1
ATOM 7644 C CA . ILE B 1 294 ? 22.48211 0.13342 7.75319 1.000 35.47025 294 ILE B CA 1
ATOM 7645 C C . ILE B 1 294 ? 22.11542 1.42274 8.47907 1.000 45.94856 294 ILE B C 1
ATOM 7646 O O . ILE B 1 294 ? 21.99211 1.44704 9.71073 1.000 48.76645 294 ILE B O 1
ATOM 7651 N N . ASN B 1 295 ? 21.90959 2.50777 7.73020 1.000 41.47933 295 ASN B N 1
ATOM 7652 C CA . ASN B 1 295 ? 21.54402 3.78165 8.33684 1.000 34.85904 295 ASN B CA 1
ATOM 7653 C C . ASN B 1 295 ? 20.07219 3.86569 8.72817 1.000 40.85223 295 ASN B C 1
ATOM 7654 O O . ASN B 1 295 ? 19.67550 4.85698 9.34952 1.000 49.90408 295 ASN B O 1
ATOM 7659 N N . THR B 1 296 ? 19.25489 2.86672 8.38844 1.000 33.12394 296 THR B N 1
ATOM 7660 C CA . THR B 1 296 ? 17.88913 2.79586 8.89536 1.000 44.25498 296 THR B CA 1
ATOM 7661 C C . THR B 1 296 ? 17.71910 1.76180 9.99939 1.000 39.26420 296 THR B C 1
ATOM 7662 O O . THR B 1 296 ? 16.65286 1.71360 10.61954 1.000 38.13276 296 THR B O 1
ATOM 7666 N N . LEU B 1 297 ? 18.73157 0.93778 10.25390 1.000 41.94920 297 LEU B N 1
ATOM 7667 C CA . LEU B 1 297 ? 18.66869 -0.00709 11.35503 1.000 36.26449 297 LEU B CA 1
ATOM 7668 C C . LEU B 1 297 ? 18.81506 0.72457 12.68557 1.000 38.21566 297 LEU B C 1
ATOM 7669 O O . LEU B 1 297 ? 19.26891 1.87068 12.74883 1.000 37.95884 297 LEU B O 1
ATOM 7674 N N . PHE B 1 298 ? 18.42037 0.04372 13.75961 1.000 34.59607 298 PHE B N 1
ATOM 7675 C CA . PHE B 1 298 ? 18.52903 0.60901 15.09654 1.000 43.56399 298 PHE B CA 1
ATOM 7676 C C . PHE B 1 298 ? 18.41222 -0.50511 16.12481 1.000 45.23348 298 PHE B C 1
ATOM 7677 O O . PHE B 1 298 ? 17.73937 -1.51332 15.89485 1.000 40.71124 298 PHE B O 1
ATOM 7685 N N . THR B 1 299 ? 19.08023 -0.30959 17.25904 1.000 43.45304 299 THR B N 1
ATOM 7686 C CA . THR B 1 299 ? 18.96414 -1.21697 18.38677 1.000 39.26877 299 THR B CA 1
ATOM 7687 C C . THR B 1 299 ? 17.86714 -0.71970 19.32930 1.000 41.71978 299 THR B C 1
ATOM 7688 O O . THR B 1 299 ? 17.16667 0.25680 19.04921 1.000 40.39757 299 THR B O 1
ATOM 7692 N N . SER B 1 300 ? 17.72245 -1.39580 20.47241 1.000 43.80174 300 SER B N 1
ATOM 7693 C CA . SER B 1 300 ? 16.62580 -1.08782 21.38699 1.000 38.48832 300 SER B CA 1
ATOM 7694 C C . SER B 1 300 ? 16.68893 0.34334 21.90991 1.000 47.63986 300 SER B C 1
ATOM 7695 O O . SER B 1 300 ? 15.65272 0.91557 22.26712 1.000 47.45495 300 SER B O 1
ATOM 7698 N N . ASN B 1 301 ? 17.87786 0.93941 21.96258 1.000 47.55618 301 ASN B N 1
ATOM 7699 C CA . ASN B 1 301 ? 18.01696 2.31106 22.43746 1.000 40.80269 301 ASN B CA 1
ATOM 7700 C C . ASN B 1 301 ? 17.73910 3.34907 21.35356 1.000 42.78169 301 ASN B C 1
ATOM 7701 O O . ASN B 1 301 ? 17.90729 4.54637 21.60857 1.000 44.22697 301 ASN B O 1
ATOM 7706 N N . GLY B 1 302 ? 17.32288 2.92386 20.15981 1.000 37.04891 302 GLY B N 1
ATOM 7707 C CA . GLY B 1 302 ? 17.03353 3.83508 19.07572 1.000 35.92024 302 GLY B CA 1
ATOM 7708 C C . GLY B 1 302 ? 18.22369 4.23822 18.23128 1.000 43.22408 302 GLY B C 1
ATOM 7709 O O . GLY B 1 302 ? 18.02802 4.79522 17.14265 1.000 46.12443 302 GLY B O 1
ATOM 7710 N N . GLN B 1 303 ? 19.44479 3.97753 18.68964 1.000 50.26100 303 GLN B N 1
ATOM 7711 C CA . GLN B 1 303 ? 20.63340 4.35170 17.93962 1.000 46.88161 303 GLN B CA 1
ATOM 7712 C C . GLN B 1 303 ? 20.96657 3.29672 16.89155 1.000 44.70596 303 GLN B C 1
ATOM 7713 O O . GLN B 1 303 ? 20.65629 2.11212 17.04841 1.000 47.99927 303 GLN B O 1
ATOM 7719 N N . THR B 1 304 ? 21.60791 3.74309 15.81382 1.000 37.04409 304 THR B N 1
ATOM 7720 C CA . THR B 1 304 ? 22.00310 2.83586 14.74864 1.000 43.68884 304 THR B CA 1
ATOM 7721 C C . THR B 1 304 ? 23.06107 1.85306 15.25435 1.000 40.20191 304 THR B C 1
ATOM 7722 O O . THR B 1 304 ? 23.81284 2.15896 16.18594 1.000 39.36714 304 THR B O 1
ATOM 7726 N N . PRO B 1 305 ? 23.13339 0.65864 14.66743 1.000 43.92508 305 PRO B N 1
ATOM 7727 C CA . PRO B 1 305 ? 24.15848 -0.30330 15.08951 1.000 43.46929 305 PRO B CA 1
ATOM 7728 C C . PRO B 1 305 ? 25.55393 0.19568 14.75106 1.000 49.99989 305 PRO B C 1
ATOM 7729 O O . PRO B 1 305 ? 25.76854 0.85005 13.72810 1.000 45.30978 305 PRO B O 1
ATOM 7733 N N . PHE B 1 306 ? 26.50553 -0.11801 15.62706 1.000 43.39910 306 PHE B N 1
ATOM 7734 C CA . PHE B 1 306 ? 27.90518 0.23353 15.40617 1.000 50.05991 306 PHE B CA 1
ATOM 7735 C C . PHE B 1 306 ? 28.52769 -0.80687 14.48099 1.000 46.37980 306 PHE B C 1
ATOM 7736 O O . PHE B 1 306 ? 28.78405 -1.94215 14.89390 1.000 39.17778 306 PHE B O 1
ATOM 7744 N N . THR B 1 307 ? 28.77172 -0.42101 13.22864 1.000 43.93377 307 THR B N 1
ATOM 7745 C CA . THR B 1 307 ? 29.15399 -1.35398 12.18011 1.000 44.53251 307 THR B CA 1
ATOM 7746 C C . THR B 1 307 ? 30.41400 -0.87153 11.47638 1.000 39.38613 307 THR B C 1
ATOM 7747 O O . THR B 1 307 ? 30.63736 0.33237 11.32286 1.000 44.12496 307 THR B O 1
ATOM 7751 N N . SER B 1 308 ? 31.23075 -1.82951 11.03884 1.000 34.80512 308 SER B N 1
ATOM 7752 C CA . SER B 1 308 ? 32.45063 -1.55088 10.29522 1.000 38.32313 308 SER B CA 1
ATOM 7753 C C . SER B 1 308 ? 32.50651 -2.41873 9.04728 1.000 37.77213 308 SER B C 1
ATOM 7754 O O . SER B 1 308 ? 32.14703 -3.59856 9.08315 1.000 36.52784 308 SER B O 1
ATOM 7757 N N . LEU B 1 309 ? 32.95922 -1.82683 7.94488 1.000 41.09753 309 LEU B N 1
ATOM 7758 C CA . LEU B 1 309 ? 33.21334 -2.54701 6.70481 1.000 36.36419 309 LEU B CA 1
ATOM 7759 C C . LEU B 1 309 ? 34.69963 -2.47451 6.38683 1.000 37.80506 309 LEU B C 1
ATOM 7760 O O . LEU B 1 309 ? 35.26994 -1.38106 6.31815 1.000 37.09630 309 LEU B O 1
ATOM 7765 N N . GLY B 1 310 ? 35.31766 -3.63143 6.19903 1.000 38.91333 310 GLY B N 1
ATOM 7766 C CA . GLY B 1 310 ? 36.72501 -3.71234 5.83277 1.000 34.48250 310 GLY B CA 1
ATOM 7767 C C . GLY B 1 310 ? 36.88162 -4.30633 4.44674 1.000 38.30172 310 GLY B C 1
ATOM 7768 O O . GLY B 1 310 ? 36.21765 -5.28746 4.10691 1.000 43.29439 310 GLY B O 1
ATOM 7769 N N . PHE B 1 311 ? 37.77312 -3.71524 3.65634 1.000 39.61512 311 PHE B N 1
ATOM 7770 C CA . PHE B 1 311 ? 37.93447 -4.10632 2.26216 1.000 41.56839 311 PHE B CA 1
ATOM 7771 C C . PHE B 1 311 ? 39.27854 -3.59388 1.76254 1.000 40.38633 311 PHE B C 1
ATOM 7772 O O . PHE B 1 311 ? 39.92794 -2.76436 2.40379 1.000 38.79954 311 PHE B O 1
ATOM 7780 N N . GLY B 1 312 ? 39.68990 -4.10250 0.60259 1.000 42.14457 312 GLY B N 1
ATOM 7781 C CA . GLY B 1 312 ? 40.88396 -3.59666 -0.04460 1.000 38.46376 312 GLY B CA 1
ATOM 7782 C C . GLY B 1 312 ? 41.82697 -4.64925 -0.59038 1.000 42.76909 312 GLY B C 1
ATOM 7783 O O . GLY B 1 312 ? 42.66823 -4.34510 -1.44157 1.000 43.07928 312 GLY B O 1
ATOM 7784 N N . LEU B 1 313 ? 41.70597 -5.88673 -0.11653 1.000 37.28622 313 LEU B N 1
ATOM 7785 C CA . LEU B 1 313 ? 42.62851 -6.94619 -0.50416 1.000 38.65295 313 LEU B CA 1
ATOM 7786 C C . LEU B 1 313 ? 42.16051 -7.74354 -1.71552 1.000 37.49758 313 LEU B C 1
ATOM 7787 O O . LEU B 1 313 ? 42.85420 -8.67843 -2.12611 1.000 44.07938 313 LEU B O 1
ATOM 7792 N N . GLY B 1 314 ? 41.01515 -7.40276 -2.29846 1.000 36.87945 314 GLY B N 1
ATOM 7793 C CA . GLY B 1 314 ? 40.56735 -8.08829 -3.49391 1.000 38.72239 314 GLY B CA 1
ATOM 7794 C C . GLY B 1 314 ? 41.31606 -7.62517 -4.72972 1.000 32.50327 314 GLY B C 1
ATOM 7795 O O . GLY B 1 314 ? 41.72037 -6.46972 -4.84814 1.000 40.12145 314 GLY B O 1
ATOM 7796 N N . THR B 1 315 ? 41.50207 -8.55130 -5.66854 1.000 46.40816 315 THR B N 1
ATOM 7797 C CA . THR B 1 315 ? 42.30518 -8.28757 -6.85589 1.000 38.33528 315 THR B CA 1
ATOM 7798 C C . THR B 1 315 ? 41.55969 -8.44707 -8.17370 1.000 53.96613 315 THR B C 1
ATOM 7799 O O . THR B 1 315 ? 41.89708 -7.74988 -9.13392 1.000 48.55808 315 THR B O 1
ATOM 7803 N N . ASN B 1 316 ? 40.57024 -9.33684 -8.26069 1.000 38.28230 316 ASN B N 1
ATOM 7804 C CA . ASN B 1 316 ? 39.91403 -9.55037 -9.54126 1.000 36.42790 316 ASN B CA 1
ATOM 7805 C C . ASN B 1 316 ? 38.88289 -8.45221 -9.79555 1.000 40.13130 316 ASN B C 1
ATOM 7806 O O . ASN B 1 316 ? 38.68476 -7.54155 -8.98666 1.000 46.86560 316 ASN B O 1
ATOM 7811 N N . TRP B 1 317 ? 38.21558 -8.54412 -10.94614 1.000 30.19468 317 TRP B N 1
ATOM 7812 C CA . TRP B 1 317 ? 37.35770 -7.45425 -11.39706 1.000 37.88942 317 TRP B CA 1
ATOM 7813 C C . TRP B 1 317 ? 36.16628 -7.25491 -10.46890 1.000 40.64220 317 TRP B C 1
ATOM 7814 O O . TRP B 1 317 ? 35.77850 -6.11578 -10.18515 1.000 40.10057 317 TRP B O 1
ATOM 7825 N N . PHE B 1 318 ? 35.57140 -8.34668 -9.98712 1.000 39.60125 318 PHE B N 1
ATOM 7826 C CA . PHE B 1 318 ? 34.42611 -8.22073 -9.09245 1.000 40.64072 318 PHE B CA 1
ATOM 7827 C C . PHE B 1 318 ? 34.84140 -7.64242 -7.74756 1.000 42.32782 318 PHE B C 1
ATOM 7828 O O . PHE B 1 318 ? 34.16522 -6.75885 -7.20837 1.000 35.78099 318 PHE B O 1
ATOM 7836 N N . GLU B 1 319 ? 35.95518 -8.12522 -7.19510 1.000 41.58966 319 GLU B N 1
ATOM 7837 C CA . GLU B 1 319 ? 36.44144 -7.59522 -5.92739 1.000 35.84760 319 GLU B CA 1
ATOM 7838 C C . GLU B 1 319 ? 36.79718 -6.11874 -6.04853 1.000 42.06806 319 GLU B C 1
ATOM 7839 O O . GLU B 1 319 ? 36.55643 -5.33647 -5.12208 1.000 42.24915 319 GLU B O 1
ATOM 7845 N N . ARG B 1 320 ? 37.36122 -5.71624 -7.18966 1.000 39.35396 320 ARG B N 1
ATOM 7846 C CA . ARG B 1 320 ? 37.70627 -4.31233 -7.38639 1.000 34.63258 320 ARG B CA 1
ATOM 7847 C C . ARG B 1 320 ? 36.45892 -3.44709 -7.51691 1.000 38.91334 320 ARG B C 1
ATOM 7848 O O . ARG B 1 320 ? 36.41349 -2.33178 -6.98508 1.000 38.13153 320 ARG B O 1
ATOM 7856 N N . GLU B 1 321 ? 35.43541 -3.94316 -8.21717 1.000 38.40165 321 GLU B N 1
ATOM 7857 C CA . GLU B 1 321 ? 34.21806 -3.15857 -8.39872 1.000 35.02712 321 GLU B CA 1
ATOM 7858 C C . GLU B 1 321 ? 33.47382 -2.97411 -7.08229 1.000 44.02517 321 GLU B C 1
ATOM 7859 O O . GLU B 1 321 ? 32.87922 -1.91558 -6.84240 1.000 41.68552 321 GLU B O 1
ATOM 7865 N N . ILE B 1 322 ? 33.49391 -3.99020 -6.21724 1.000 34.37619 322 ILE B N 1
ATOM 7866 C CA . ILE B 1 322 ? 32.85220 -3.85683 -4.91431 1.000 31.78537 322 ILE B CA 1
ATOM 7867 C C . ILE B 1 322 ? 33.56534 -2.80426 -4.07574 1.000 39.21503 322 ILE B C 1
ATOM 7868 O O . ILE B 1 322 ? 32.92275 -1.99570 -3.39451 1.000 37.72016 322 ILE B O 1
ATOM 7873 N N . GLN B 1 323 ? 34.90040 -2.78749 -4.11932 1.000 35.32715 323 GLN B N 1
ATOM 7874 C CA . GLN B 1 323 ? 35.65008 -1.73878 -3.43466 1.000 33.85065 323 GLN B CA 1
ATOM 7875 C C . GLN B 1 323 ? 35.27907 -0.36389 -3.97335 1.000 37.57521 323 GLN B C 1
ATOM 7876 O O . GLN B 1 323 ? 35.02969 0.57190 -3.20463 1.000 44.85222 323 GLN B O 1
ATOM 7882 N N . LYS B 1 324 ? 35.23614 -0.22540 -5.30040 1.000 36.80747 324 LYS B N 1
ATOM 7883 C CA . LYS B 1 324 ? 34.92141 1.06679 -5.89954 1.000 35.60122 324 LYS B CA 1
ATOM 7884 C C . LYS B 1 324 ? 33.49522 1.49524 -5.57655 1.000 41.16787 324 LYS B C 1
ATOM 7885 O O . LYS B 1 324 ? 33.25527 2.66025 -5.23800 1.000 36.61873 324 LYS B O 1
ATOM 7891 N N . ALA B 1 325 ? 32.53889 0.56622 -5.65816 1.000 34.73006 325 ALA B N 1
ATOM 7892 C CA . ALA B 1 325 ? 31.14813 0.91641 -5.38667 1.000 37.39636 325 ALA B CA 1
ATOM 7893 C C . ALA B 1 325 ? 30.96369 1.38210 -3.94684 1.000 38.23451 325 ALA B C 1
ATOM 7894 O O . ALA B 1 325 ? 30.17476 2.29647 -3.67984 1.000 40.96515 325 ALA B O 1
ATOM 7896 N N . ILE B 1 326 ? 31.68461 0.76857 -3.00544 1.000 29.28734 326 ILE B N 1
ATOM 7897 C CA . ILE B 1 326 ? 31.59466 1.18632 -1.60729 1.000 35.87289 326 ILE B CA 1
ATOM 7898 C C . ILE B 1 326 ? 32.06305 2.62760 -1.45235 1.000 40.71292 326 ILE B C 1
ATOM 7899 O O . ILE B 1 326 ? 31.42293 3.44094 -0.77364 1.000 39.92413 326 ILE B O 1
ATOM 7904 N N . LEU B 1 327 ? 33.18561 2.96641 -2.09022 1.000 36.71166 327 LEU B N 1
ATOM 7905 C CA . LEU B 1 327 ? 33.76813 4.29116 -1.90961 1.000 35.19640 327 LEU B CA 1
ATOM 7906 C C . LEU B 1 327 ? 32.94584 5.36745 -2.60797 1.000 34.77669 327 LEU B C 1
ATOM 7907 O O . LEU B 1 327 ? 32.72721 6.44569 -2.04606 1.000 41.51770 327 LEU B O 1
ATOM 7912 N N . GLN B 1 328 ? 32.46954 5.09814 -3.82505 1.000 31.74904 328 GLN B N 1
ATOM 7913 C CA . GLN B 1 328 ? 31.72592 6.12868 -4.54482 1.000 42.00924 328 GLN B CA 1
ATOM 7914 C C . GLN B 1 328 ? 30.32457 6.32336 -3.97225 1.000 42.37149 328 GLN B C 1
ATOM 7915 O O . GLN B 1 328 ? 29.74458 7.40643 -4.11627 1.000 40.85802 328 GLN B O 1
ATOM 7921 N N . VAL B 1 329 ? 29.76740 5.30407 -3.31551 1.000 43.54531 329 VAL B N 1
ATOM 7922 C CA . VAL B 1 329 ? 28.52650 5.50247 -2.57101 1.000 36.48653 329 VAL B CA 1
ATOM 7923 C C . VAL B 1 329 ? 28.76668 6.43068 -1.38644 1.000 40.01418 329 VAL B C 1
ATOM 7924 O O . VAL B 1 329 ? 27.99017 7.36089 -1.13496 1.000 41.73985 329 VAL B O 1
ATOM 7928 N N . ARG B 1 330 ? 29.85505 6.19769 -0.64741 1.000 37.41094 330 ARG B N 1
ATOM 7929 C CA . ARG B 1 330 ? 30.18680 7.06853 0.47562 1.000 36.47421 330 ARG B CA 1
ATOM 7930 C C . ARG B 1 330 ? 30.51870 8.47798 -0.00093 1.000 38.05347 330 ARG B C 1
ATOM 7931 O O . ARG B 1 330 ? 30.16944 9.46331 0.66035 1.000 38.89852 330 ARG B O 1
ATOM 7939 N N . ILE B 1 331 ? 31.18409 8.59323 -1.15409 1.000 41.04501 331 ILE B N 1
ATOM 7940 C CA . ILE B 1 331 ? 31.51164 9.90707 -1.70195 1.000 39.06485 331 ILE B CA 1
ATOM 7941 C C . ILE B 1 331 ? 30.24422 10.65809 -2.08939 1.000 38.17774 331 ILE B C 1
ATOM 7942 O O . ILE B 1 331 ? 30.13918 11.87321 -1.88234 1.000 41.55662 331 ILE B O 1
ATOM 7947 N N . LEU B 1 332 ? 29.25705 9.94714 -2.64055 1.000 37.25915 332 LEU B N 1
ATOM 7948 C CA . LEU B 1 332 ? 28.03545 10.60157 -3.09988 1.000 33.94409 332 LEU B CA 1
ATOM 7949 C C . LEU B 1 332 ? 27.25935 11.21725 -1.94040 1.000 41.80869 332 LEU B C 1
ATOM 7950 O O . LEU B 1 332 ? 26.72485 12.32553 -2.06200 1.000 49.41688 332 LEU B O 1
ATOM 7955 N N . GLY B 1 333 ? 27.18945 10.52207 -0.81105 1.000 44.34507 333 GLY B N 1
ATOM 7956 C CA . GLY B 1 333 ? 26.47723 11.00966 0.35144 1.000 43.87565 333 GLY B CA 1
ATOM 7957 C C . GLY B 1 333 ? 25.06513 10.45395 0.44044 1.000 47.18368 333 GLY B C 1
ATOM 7958 O O . GLY B 1 333 ? 24.55464 9.79130 -0.46671 1.000 48.55610 333 GLY B O 1
ATOM 7959 N N . LEU B 1 334 ? 24.42588 10.74211 1.57193 1.000 44.32092 334 LEU B N 1
ATOM 7960 C CA . LEU B 1 334 ? 23.08226 10.25297 1.84989 1.000 40.98932 334 LEU B CA 1
ATOM 7961 C C . LEU B 1 334 ? 22.04805 11.29823 1.45454 1.000 39.39887 334 LEU B C 1
ATOM 7962 O O . LEU B 1 334 ? 22.14729 12.46252 1.85551 1.000 44.95316 334 LEU B O 1
ATOM 7967 N N . GLY B 1 335 ? 21.06277 10.87833 0.66540 1.000 32.76595 335 GLY B N 1
ATOM 7968 C CA . GLY B 1 335 ? 19.94982 11.73771 0.32000 1.000 39.48401 335 GLY B CA 1
ATOM 7969 C C . GLY B 1 335 ? 20.31416 12.85873 -0.64077 1.000 42.09043 335 GLY B C 1
ATOM 7970 O O . GLY B 1 335 ? 21.42367 12.94832 -1.16786 1.000 54.82095 335 GLY B O 1
ATOM 7971 N N . SER B 1 336 ? 19.32971 13.73565 -0.85810 1.000 47.03278 336 SER B N 1
ATOM 7972 C CA . SER B 1 336 ? 19.51900 14.84239 -1.79088 1.000 52.72737 336 SER B CA 1
ATOM 7973 C C . SER B 1 336 ? 20.45161 15.90510 -1.22452 1.000 49.71210 336 SER B C 1
ATOM 7974 O O . SER B 1 336 ? 21.10402 16.62423 -1.98931 1.000 56.36205 336 SER B O 1
ATOM 7977 N N . GLU B 1 337 ? 20.52849 16.02410 0.10100 1.000 51.96823 337 GLU B N 1
ATOM 7978 C CA . GLU B 1 337 ? 21.48452 16.93240 0.72075 1.000 57.50862 337 GLU B CA 1
ATOM 7979 C C . GLU B 1 337 ? 22.90737 16.38875 0.71349 1.000 53.02606 337 GLU B C 1
ATOM 7980 O O . GLU B 1 337 ? 23.83228 17.12490 1.0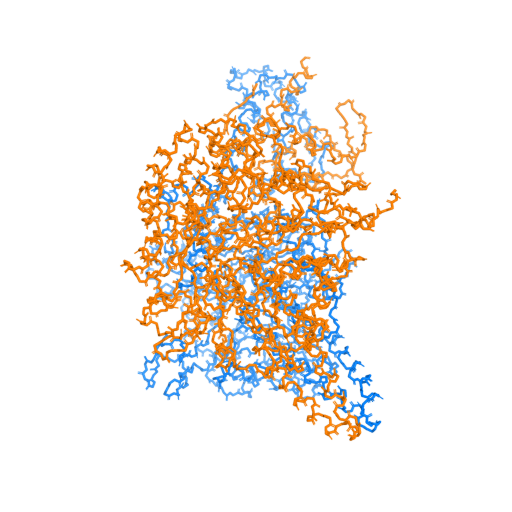7585 1.000 51.64118 337 GLU B O 1
ATOM 7986 N N . HIS B 1 338 ? 23.09794 15.12720 0.31802 1.000 46.32569 338 HIS B N 1
ATOM 7987 C CA . HIS B 1 338 ? 24.42167 14.50974 0.22328 1.000 47.67046 338 HIS B CA 1
ATOM 7988 C C . HIS B 1 338 ? 25.16081 14.58321 1.55796 1.000 49.47938 338 HIS B C 1
ATOM 7989 O O . HIS B 1 338 ? 26.34302 14.92502 1.62390 1.000 52.81474 338 HIS B O 1
ATOM 7996 N N . ARG B 1 339 ? 24.44573 14.26068 2.63215 1.000 46.02511 339 ARG B N 1
ATOM 7997 C CA . ARG B 1 339 ? 25.03647 14.30021 3.95863 1.000 44.21694 339 ARG B CA 1
ATOM 7998 C C . ARG B 1 339 ? 26.03295 13.15741 4.13414 1.000 43.37968 339 ARG B C 1
ATOM 7999 O O . ARG B 1 339 ? 25.97014 12.12818 3.45681 1.000 47.13445 339 ARG B O 1
ATOM 8007 N N . THR B 1 340 ? 26.97048 13.35764 5.05578 1.000 44.75088 340 THR B N 1
ATOM 8008 C CA . THR B 1 340 ? 28.01972 12.37828 5.29951 1.000 41.77011 340 THR B CA 1
ATOM 8009 C C . THR B 1 340 ? 27.46437 11.19388 6.07950 1.000 44.97097 340 THR B C 1
ATOM 8010 O O . THR B 1 340 ? 26.87830 11.36626 7.15267 1.000 48.59054 340 THR B O 1
ATOM 8014 N N . ALA B 1 341 ? 27.64949 9.99174 5.53916 1.000 41.00725 341 ALA B N 1
ATOM 8015 C CA . ALA B 1 341 ? 27.22417 8.78347 6.23345 1.000 44.99176 341 ALA B CA 1
ATOM 8016 C C . ALA B 1 341 ? 28.16439 8.50419 7.39966 1.000 43.90603 341 ALA B C 1
ATOM 8017 O O . ALA B 1 341 ? 29.36965 8.31488 7.20627 1.000 41.83835 341 ALA B O 1
ATOM 8019 N N . ILE B 1 342 ? 27.61143 8.48699 8.61163 1.000 49.88682 342 ILE B N 1
ATOM 8020 C CA . ILE B 1 342 ? 28.42052 8.24869 9.80132 1.000 40.55845 342 ILE B CA 1
ATOM 8021 C C . ILE B 1 342 ? 28.66760 6.75688 9.99791 1.000 39.81787 342 ILE B C 1
ATOM 8022 O O . ILE B 1 342 ? 29.72609 6.36070 10.50052 1.000 38.05460 342 ILE B O 1
ATOM 8027 N N . PHE B 1 343 ? 27.72269 5.91306 9.59026 1.000 40.95771 343 PHE B N 1
ATOM 8028 C CA . PHE B 1 343 ? 27.85429 4.46608 9.63893 1.000 35.04719 343 PHE B CA 1
ATOM 8029 C C . PHE B 1 343 ? 27.54896 3.86749 8.27470 1.000 40.27954 343 PHE B C 1
ATOM 8030 O O . PHE B 1 343 ? 26.75651 4.42621 7.50946 1.000 46.31938 343 PHE B O 1
ATOM 8038 N N . PRO B 1 344 ? 28.16956 2.72754 7.93934 1.000 41.02580 344 PRO B N 1
ATOM 8039 C CA . PRO B 1 344 ? 29.16563 1.98545 8.72297 1.000 38.45401 344 PRO B CA 1
ATOM 8040 C C . PRO B 1 344 ? 30.54422 2.61435 8.62939 1.000 42.40781 344 PRO B C 1
ATOM 8041 O O . PRO B 1 344 ? 30.81865 3.41118 7.73422 1.000 40.43866 344 PRO B O 1
ATOM 8045 N N . LYS B 1 345 ? 31.43045 2.27796 9.55953 1.000 42.77136 345 LYS B N 1
ATOM 8046 C CA . LYS B 1 345 ? 32.81929 2.68997 9.43986 1.000 31.35120 345 LYS B CA 1
ATOM 8047 C C . LYS B 1 345 ? 33.48510 1.90127 8.32097 1.000 42.61038 345 LYS B C 1
ATOM 8048 O O . LYS B 1 345 ? 33.40944 0.66979 8.28424 1.000 38.17725 345 LYS B O 1
ATOM 8054 N N . LEU B 1 346 ? 34.11347 2.61198 7.39178 1.000 47.11081 346 LEU B N 1
ATOM 8055 C CA . LEU B 1 346 ? 34.83123 1.99042 6.28896 1.000 33.54396 346 LEU B CA 1
ATOM 8056 C C . LEU B 1 346 ? 36.31215 1.94278 6.63241 1.000 42.29940 346 LEU B C 1
ATOM 8057 O O . LEU B 1 346 ? 36.88206 2.94137 7.08511 1.000 42.14734 346 LEU B O 1
ATOM 8062 N N . ILE B 1 347 ? 36.92602 0.78077 6.43255 1.000 34.53664 347 ILE B N 1
ATOM 8063 C CA . ILE B 1 347 ? 38.33677 0.57186 6.72844 1.000 36.33581 347 ILE B CA 1
ATOM 8064 C C . ILE B 1 347 ? 38.98904 -0.00143 5.47767 1.000 41.50932 347 ILE B C 1
ATOM 8065 O O . ILE B 1 347 ? 38.77107 -1.17121 5.13784 1.000 44.32023 347 ILE B O 1
ATOM 8070 N N . PHE B 1 348 ? 39.78423 0.81608 4.79470 1.000 37.43464 348 PHE B N 1
ATOM 8071 C CA . PHE B 1 348 ? 40.47025 0.40338 3.57882 1.000 36.46696 348 PHE B CA 1
ATOM 8072 C C . PHE B 1 348 ? 41.83103 -0.18500 3.92992 1.000 36.26968 348 PHE B C 1
ATOM 8073 O O . PHE B 1 348 ? 42.58616 0.40365 4.70867 1.000 34.83403 348 PHE B O 1
ATOM 8081 N N . THR B 1 349 ? 42.14097 -1.34317 3.35603 1.000 35.88652 349 THR B N 1
ATOM 8082 C CA . THR B 1 349 ? 43.40157 -2.02362 3.62533 1.000 37.81773 349 THR B CA 1
ATOM 8083 C C . THR B 1 349 ? 44.45908 -1.57546 2.62229 1.000 34.95750 349 THR B C 1
ATOM 8084 O O . THR B 1 349 ? 44.28880 -1.75129 1.41127 1.000 36.67012 349 THR B O 1
ATOM 8088 N N . LEU B 1 350 ? 45.54793 -1.00389 3.12662 1.000 31.72919 350 LEU B N 1
ATOM 8089 C CA . LEU B 1 350 ? 46.70695 -0.68658 2.30487 1.000 33.62689 350 LEU B CA 1
ATOM 8090 C C . LEU B 1 350 ? 47.69184 -1.84705 2.36394 1.000 36.43855 350 LEU B C 1
ATOM 8091 O O . LEU B 1 350 ? 47.99537 -2.35348 3.44864 1.000 35.24513 350 LEU B O 1
ATOM 8096 N N . LYS B 1 351 ? 48.17745 -2.27660 1.19996 1.000 33.25782 351 LYS B N 1
ATOM 8097 C CA . LYS B 1 351 ? 49.15091 -3.35920 1.13639 1.000 34.73597 351 LYS B CA 1
ATOM 8098 C C . LYS B 1 351 ? 50.23762 -3.01262 0.13211 1.000 41.36112 351 LYS B C 1
ATOM 8099 O O . LYS B 1 351 ? 49.94029 -2.64581 -1.00941 1.000 44.63180 351 LYS B O 1
ATOM 8105 N N . ARG B 1 352 ? 51.49149 -3.13319 0.56203 1.000 40.32323 352 ARG B N 1
ATOM 8106 C CA . ARG B 1 352 ? 52.62038 -2.89644 -0.32785 1.000 44.74223 352 ARG B CA 1
ATOM 8107 C C . ARG B 1 352 ? 52.63329 -3.93802 -1.43864 1.000 41.68227 352 ARG B C 1
ATOM 8108 O O . ARG B 1 352 ? 52.65379 -5.14386 -1.17224 1.000 37.77013 352 ARG B O 1
ATOM 8116 N N . GLY B 1 353 ? 52.61206 -3.46943 -2.68522 1.000 35.04121 353 GLY B N 1
ATOM 8117 C CA . GLY B 1 353 ? 52.55112 -4.32738 -3.84308 1.000 21.51332 353 GLY B CA 1
ATOM 8118 C C . GLY B 1 353 ? 51.16447 -4.49518 -4.42738 1.000 40.35385 353 GLY B C 1
ATOM 8119 O O . GLY B 1 353 ? 51.04070 -4.94416 -5.57243 1.000 36.84720 353 GLY B O 1
ATOM 8120 N N . LEU B 1 354 ? 50.12142 -4.14593 -3.67519 1.000 48.26828 354 LEU B N 1
ATOM 8121 C CA . LEU B 1 354 ? 48.74398 -4.25950 -4.13625 1.000 33.87472 354 LEU B CA 1
ATOM 8122 C C . LEU B 1 354 ? 48.12333 -2.91369 -4.47688 1.000 44.46832 354 LEU B C 1
ATOM 8123 O O . LEU B 1 354 ? 47.57267 -2.74577 -5.56999 1.000 39.00648 354 LEU B O 1
ATOM 8128 N N . ASN B 1 355 ? 48.19786 -1.94060 -3.56675 1.000 38.11196 355 ASN B N 1
ATOM 8129 C CA . ASN B 1 355 ? 47.61820 -0.62964 -3.82235 1.000 42.00563 355 ASN B CA 1
ATOM 8130 C C . ASN B 1 355 ? 48.42957 0.52685 -3.25825 1.000 46.12680 355 ASN B C 1
ATOM 8131 O O . ASN B 1 355 ? 48.02242 1.67840 -3.43585 1.000 45.15494 355 ASN B O 1
ATOM 8136 N N . LEU B 1 356 ? 49.55779 0.26783 -2.59588 1.000 39.32860 356 LEU B N 1
ATOM 8137 C CA . LEU B 1 356 ? 50.28341 1.33966 -1.92376 1.000 36.89308 356 LEU B CA 1
ATOM 8138 C C . LEU B 1 356 ? 51.10375 2.17340 -2.90099 1.000 43.53440 356 LEU B C 1
ATOM 8139 O O . LEU B 1 356 ? 51.16053 3.40169 -2.77296 1.000 44.77569 356 LEU B O 1
ATOM 8144 N N . GLU B 1 357 ? 51.75950 1.51520 -3.89809 1.000 56.95200 357 GLU B N 1
ATOM 8145 C CA . GLU B 1 357 ? 52.65490 2.18819 -4.82895 1.000 52.77762 357 GLU B CA 1
ATOM 8146 C C . GLU B 1 357 ? 51.91038 2.60937 -6.09058 1.000 49.76151 357 GLU B C 1
ATOM 8147 O O . GLU B 1 357 ? 50.95716 1.94385 -6.50732 1.000 52.69985 357 GLU B O 1
ATOM 8153 N N . PRO B 1 358 ? 52.33836 3.71170 -6.71216 1.000 45.08011 358 PRO B N 1
ATOM 8154 C CA . PRO B 1 358 ? 51.68198 4.16245 -7.95186 1.000 44.53463 358 PRO B CA 1
ATOM 8155 C C . PRO B 1 358 ? 51.70820 3.14148 -9.07804 1.000 49.56511 358 PRO B C 1
ATOM 8156 O O . PRO B 1 358 ? 50.87390 3.22966 -9.98763 1.000 49.23821 358 PRO B O 1
ATOM 8160 N N . ASN B 1 359 ? 52.63010 2.18058 -9.05324 1.000 51.04872 359 ASN B N 1
ATOM 8161 C CA . ASN B 1 359 ? 52.67984 1.13598 -10.06787 1.000 57.86674 359 ASN B CA 1
ATOM 8162 C C . ASN B 1 359 ? 51.82446 -0.07714 -9.72365 1.000 53.94595 359 ASN B C 1
ATOM 8163 O O . ASN B 1 359 ? 51.67975 -0.97010 -10.56583 1.000 49.28759 359 ASN B O 1
ATOM 8168 N N . SER B 1 360 ? 51.26124 -0.13190 -8.51863 1.000 45.06516 360 SER B N 1
ATOM 8169 C CA . SER B 1 360 ? 50.51187 -1.30191 -8.09079 1.000 42.43951 360 SER B CA 1
ATOM 8170 C C . SER B 1 360 ? 49.18365 -1.39939 -8.84408 1.000 40.76680 360 SER B C 1
ATOM 8171 O O . SER B 1 360 ? 48.64068 -0.38746 -9.29697 1.000 37.76636 360 SER B O 1
ATOM 8174 N N . PRO B 1 361 ? 48.64277 -2.61360 -8.99612 1.000 33.77650 361 PRO B N 1
ATOM 8175 C CA . PRO B 1 361 ? 47.41980 -2.77056 -9.80330 1.000 40.02776 361 PRO B CA 1
ATOM 8176 C C . PRO B 1 361 ? 46.19207 -2.09002 -9.21852 1.000 35.50664 361 PRO B C 1
ATOM 8177 O O . PRO B 1 361 ? 45.35570 -1.60231 -9.98775 1.000 43.64552 361 PRO B O 1
ATOM 8181 N N . ASN B 1 362 ? 46.04458 -2.04233 -7.89430 1.000 41.18204 362 ASN B N 1
ATOM 8182 C CA . ASN B 1 362 ? 44.87607 -1.43444 -7.26919 1.000 45.76852 362 ASN B CA 1
ATOM 8183 C C . ASN B 1 362 ? 45.13539 -0.00509 -6.80521 1.000 49.81951 362 ASN B C 1
ATOM 8184 O O . ASN B 1 362 ? 44.39466 0.50858 -5.95996 1.000 53.08996 362 ASN B O 1
ATOM 8189 N N . TYR B 1 363 ? 46.16554 0.64994 -7.34628 1.000 41.65440 363 TYR B N 1
ATOM 8190 C CA . TYR B 1 363 ? 46.47551 2.01228 -6.92560 1.000 45.96679 363 TYR B CA 1
ATOM 8191 C C . TYR B 1 363 ? 45.34748 2.97668 -7.26143 1.000 45.63981 363 TYR B C 1
ATOM 8192 O O . TYR B 1 363 ? 45.14606 3.96700 -6.54770 1.000 45.82664 363 TYR B O 1
ATOM 8201 N N . ASP B 1 364 ? 44.60671 2.71123 -8.34054 1.000 40.50150 364 ASP B N 1
ATOM 8202 C CA . ASP B 1 364 ? 43.47484 3.56582 -8.68349 1.000 45.42197 364 ASP B CA 1
ATOM 8203 C C . ASP B 1 364 ? 42.42107 3.55924 -7.58367 1.000 47.94145 364 ASP B C 1
ATOM 8204 O O . ASP B 1 364 ? 41.74965 4.57387 -7.35833 1.000 45.23957 364 ASP B O 1
ATOM 8209 N N . ILE B 1 365 ? 42.27317 2.43477 -6.88052 1.000 41.77527 365 ILE B N 1
ATOM 8210 C CA . ILE B 1 365 ? 41.33509 2.37602 -5.76567 1.000 45.76817 365 ILE B CA 1
ATOM 8211 C C . ILE B 1 365 ? 41.87364 3.16086 -4.57364 1.000 46.92667 365 ILE B C 1
ATOM 8212 O O . ILE B 1 365 ? 41.10949 3.79632 -3.83619 1.000 34.44703 365 ILE B O 1
ATOM 8217 N N . LYS B 1 366 ? 43.19657 3.14326 -4.37257 1.000 39.78613 366 LYS B N 1
ATOM 8218 C CA . LYS B 1 366 ? 43.79154 3.94386 -3.30561 1.000 36.06373 366 LYS B CA 1
ATOM 8219 C C . LYS B 1 366 ? 43.54621 5.43101 -3.52985 1.000 42.04861 366 LYS B C 1
ATOM 8220 O O . LYS B 1 366 ? 43.28866 6.17729 -2.57767 1.000 41.35905 366 LYS B O 1
ATOM 8226 N N . GLN B 1 367 ? 43.62668 5.88261 -4.78323 1.000 41.25289 367 GLN B N 1
ATOM 8227 C CA . GLN B 1 367 ? 43.32847 7.27972 -5.07798 1.000 45.20757 367 GLN B CA 1
ATOM 8228 C C . GLN B 1 367 ? 41.84921 7.58851 -4.89038 1.000 47.33621 367 GLN B C 1
ATOM 8229 O O . GLN B 1 367 ? 41.49438 8.71651 -4.52840 1.000 49.08547 367 GLN B O 1
ATOM 8235 N N . LEU B 1 368 ? 40.97464 6.60919 -5.13362 1.000 38.81147 368 LEU B N 1
ATOM 8236 C CA . LEU B 1 368 ? 39.55789 6.81137 -4.85624 1.000 31.42556 368 LEU B CA 1
ATOM 8237 C C . LEU B 1 368 ? 39.30331 6.90185 -3.35701 1.000 35.31382 368 LEU B C 1
ATOM 8238 O O . LEU B 1 368 ? 38.51829 7.74366 -2.90352 1.000 31.87344 368 LEU B O 1
ATOM 8243 N N . ALA B 1 369 ? 39.96592 6.04626 -2.57205 1.000 39.37818 369 ALA B N 1
ATOM 8244 C CA . ALA B 1 369 ? 39.81931 6.09810 -1.12168 1.000 30.75585 369 ALA B CA 1
ATOM 8245 C C . ALA B 1 369 ? 40.43957 7.36012 -0.53945 1.000 36.58339 369 ALA B C 1
ATOM 8246 O O . ALA B 1 369 ? 39.98869 7.84467 0.50381 1.000 43.46519 369 ALA B O 1
ATOM 8248 N N . LEU B 1 370 ? 41.47656 7.89745 -1.18588 1.000 46.94477 370 LEU B N 1
ATOM 8249 C CA . LEU B 1 370 ? 42.00894 9.19186 -0.77450 1.000 41.84912 370 LEU B CA 1
ATOM 8250 C C . LEU B 1 370 ? 40.98069 10.29340 -0.98812 1.000 44.90231 370 LEU B C 1
ATOM 8251 O O . LEU B 1 370 ? 40.79045 11.15390 -0.12038 1.000 48.09517 370 LEU B O 1
ATOM 8256 N N . GLU B 1 371 ? 40.30688 10.28173 -2.14094 1.000 38.56234 371 GLU B N 1
ATOM 8257 C CA . GLU B 1 371 ? 39.25287 11.25826 -2.39143 1.000 46.52159 371 GLU B CA 1
ATOM 8258 C C . GLU B 1 371 ? 38.12985 11.12797 -1.37137 1.000 45.59100 371 GLU B C 1
ATOM 8259 O O . GLU B 1 371 ? 37.59165 12.13456 -0.89570 1.000 52.94338 371 GLU B O 1
ATOM 8265 N N . CYS B 1 372 ? 37.76639 9.89308 -1.01978 1.000 45.81869 372 CYS B N 1
ATOM 8266 C CA . CYS B 1 372 ? 36.68665 9.68299 -0.06196 1.000 45.07677 372 CYS B CA 1
ATOM 8267 C C . CYS B 1 372 ? 37.06675 10.19010 1.32524 1.000 43.14495 372 CYS B C 1
ATOM 8268 O O . CYS B 1 372 ? 36.24025 10.79135 2.02096 1.000 38.74285 372 CYS B O 1
ATOM 8271 N N . ALA B 1 373 ? 38.31627 9.96876 1.73942 1.000 45.02666 373 ALA B N 1
ATOM 8272 C CA . ALA B 1 373 ? 38.74249 10.39903 3.06637 1.000 41.24578 373 ALA B CA 1
ATOM 8273 C C . ALA B 1 373 ? 38.78266 11.91836 3.18926 1.000 48.40096 373 ALA B C 1
ATOM 8274 O O . ALA B 1 373 ? 38.53225 12.45521 4.27406 1.000 44.31601 373 ALA B O 1
ATOM 8276 N N . THR B 1 374 ? 39.09102 12.62934 2.10305 1.000 41.95293 374 THR B N 1
ATOM 8277 C CA . THR B 1 374 ? 39.12272 14.08609 2.16368 1.000 50.21684 374 THR B CA 1
ATOM 8278 C C . THR B 1 374 ? 37.73131 14.70606 2.16391 1.000 46.69017 374 THR B C 1
ATOM 8279 O O . THR B 1 374 ? 37.59397 15.88750 2.49822 1.000 45.81624 374 THR B O 1
ATOM 8283 N N . LYS B 1 375 ? 36.70233 13.94292 1.80135 1.000 43.54799 375 LYS B N 1
ATOM 8284 C CA . LYS B 1 375 ? 35.33501 14.44253 1.77340 1.000 45.00622 375 LYS B CA 1
ATOM 8285 C C . LYS B 1 375 ? 34.44844 13.85352 2.85686 1.000 45.11331 375 LYS B C 1
ATOM 8286 O O . LYS B 1 375 ? 33.48714 14.50390 3.26884 1.000 44.96987 375 LYS B O 1
ATOM 8292 N N . ARG B 1 376 ? 34.74621 12.64034 3.32641 1.000 43.36561 376 ARG B N 1
ATOM 8293 C CA . ARG B 1 376 ? 33.90205 11.95442 4.29504 1.000 36.54417 376 ARG B CA 1
ATOM 8294 C C . ARG B 1 376 ? 34.67929 11.45564 5.50700 1.000 38.47938 376 ARG B C 1
ATOM 8295 O O . ARG B 1 376 ? 34.12947 10.67669 6.29427 1.000 41.50574 376 ARG B O 1
ATOM 8303 N N . MET B 1 377 ? 35.93788 11.87535 5.67057 1.000 40.43423 377 MET B N 1
ATOM 8304 C CA . MET B 1 377 ? 36.83845 11.39664 6.71954 1.000 41.45215 377 MET B CA 1
ATOM 8305 C C . MET B 1 377 ? 37.11956 9.90289 6.58683 1.000 35.04443 377 MET B C 1
ATOM 8306 O O . MET B 1 377 ? 38.28288 9.49543 6.50464 1.000 46.87389 377 MET B O 1
ATOM 8311 N N . TYR B 1 378 ? 36.07717 9.08006 6.57992 1.000 34.70846 378 TYR B N 1
ATOM 8312 C CA . TYR B 1 378 ? 36.24506 7.68439 6.22043 1.000 34.86534 378 TYR B CA 1
ATOM 8313 C C . TYR B 1 378 ? 36.66209 7.57676 4.75332 1.000 38.12678 378 TYR B C 1
ATOM 8314 O O . TYR B 1 378 ? 36.28671 8.41617 3.93006 1.000 32.90463 378 TYR B O 1
ATOM 8323 N N . PRO B 1 379 ? 37.42195 6.53554 4.39137 1.000 34.39772 379 PRO B N 1
ATOM 8324 C CA . PRO B 1 379 ? 37.82786 5.38351 5.20664 1.000 33.27824 379 PRO B CA 1
ATOM 8325 C C . PRO B 1 379 ? 39.09137 5.57609 6.03366 1.000 42.48547 379 PRO B C 1
ATOM 8326 O O . PRO B 1 379 ? 40.03666 6.24045 5.61738 1.000 34.71998 379 PRO B O 1
ATOM 8330 N N . ASP B 1 380 ? 39.10905 4.99401 7.23088 1.000 42.52062 380 ASP B N 1
ATOM 8331 C CA . ASP B 1 380 ? 40.36440 4.72759 7.91091 1.000 36.20196 380 ASP B CA 1
ATOM 8332 C C . ASP B 1 380 ? 41.16771 3.71571 7.10167 1.000 43.31467 380 ASP B C 1
ATOM 8333 O O . ASP B 1 380 ? 40.63106 2.98752 6.26254 1.000 47.35256 380 ASP B O 1
ATOM 8338 N N . VAL B 1 381 ? 42.46935 3.66511 7.35941 1.000 38.04482 381 VAL B N 1
ATOM 8339 C CA . VAL B 1 381 ? 43.36129 2.78342 6.62123 1.000 30.58090 381 VAL B CA 1
ATOM 8340 C C . VAL B 1 381 ? 44.05096 1.83300 7.58685 1.000 32.30559 381 VAL B C 1
ATOM 8341 O O . VAL B 1 381 ? 44.44409 2.22397 8.69125 1.000 32.75730 381 VAL B O 1
ATOM 8345 N N . LEU B 1 382 ? 44.17779 0.57821 7.16652 1.000 28.45020 382 LEU B N 1
ATOM 8346 C CA . LEU B 1 382 ? 44.97754 -0.42199 7.85384 1.000 33.68689 382 LEU B CA 1
ATOM 8347 C C . LEU B 1 382 ? 46.25145 -0.67965 7.06383 1.000 36.45230 382 LEU B C 1
ATOM 8348 O O . LEU B 1 382 ? 46.24128 -0.65475 5.82913 1.000 38.15416 382 LEU B O 1
ATOM 8353 N N . SER B 1 383 ? 47.34612 -0.92340 7.77877 1.000 33.56973 383 SER B N 1
ATOM 8354 C CA . SER B 1 383 ? 48.59164 -1.36943 7.16527 1.000 27.85774 383 SER B CA 1
ATOM 8355 C C . SER B 1 383 ? 48.61102 -2.89266 7.20198 1.000 35.67352 383 SER B C 1
ATOM 8356 O O . SER B 1 383 ? 48.70243 -3.49161 8.27813 1.000 37.30244 383 SER B O 1
ATOM 8359 N N . TYR B 1 384 ? 48.51638 -3.51515 6.02374 1.000 31.11193 384 TYR B N 1
ATOM 8360 C CA . TYR B 1 384 ? 48.45181 -4.97147 5.94150 1.000 28.90996 384 TYR B CA 1
ATOM 8361 C C . TYR B 1 384 ? 49.59639 -5.62873 6.69908 1.000 34.70379 384 TYR B C 1
ATOM 8362 O O . TYR B 1 384 ? 49.39064 -6.60708 7.42649 1.000 36.98581 384 TYR B O 1
ATOM 8371 N N . ASP B 1 385 ? 50.80966 -5.09608 6.55112 1.000 43.18484 385 ASP B N 1
ATOM 8372 C CA . ASP B 1 385 ? 51.97431 -5.70664 7.18073 1.000 33.63725 385 ASP B CA 1
ATOM 8373 C C . ASP B 1 385 ? 52.06957 -5.34380 8.65631 1.000 36.05870 385 ASP B C 1
ATOM 8374 O O . ASP B 1 385 ? 52.30532 -6.21491 9.50117 1.000 43.62641 385 ASP B O 1
ATOM 8379 N N . LYS B 1 386 ? 51.88453 -4.06334 8.98680 1.000 34.42212 386 LYS B N 1
ATOM 8380 C CA . LYS B 1 386 ? 52.00633 -3.64646 10.37965 1.000 36.26035 386 LYS B CA 1
ATOM 8381 C C . LYS B 1 386 ? 50.93681 -4.29035 11.25638 1.000 44.56336 386 LYS B C 1
ATOM 8382 O O . LYS B 1 386 ? 51.19174 -4.57529 12.43276 1.000 42.52454 386 LYS B O 1
ATOM 8388 N N . ILE B 1 387 ? 49.74207 -4.53332 10.70660 1.000 30.84626 387 ILE B N 1
ATOM 8389 C CA . ILE B 1 387 ? 48.71444 -5.25756 11.45241 1.000 30.98429 387 ILE B CA 1
ATOM 8390 C C . ILE B 1 387 ? 49.16942 -6.68476 11.73332 1.000 33.91394 387 ILE B C 1
ATOM 8391 O O . ILE B 1 387 ? 49.01882 -7.19280 12.85168 1.000 34.52249 387 ILE B O 1
ATOM 8396 N N . ILE B 1 388 ? 49.73888 -7.35098 10.72624 1.000 33.32122 388 ILE B N 1
ATOM 8397 C CA . ILE B 1 388 ? 50.24759 -8.70660 10.91926 1.000 36.30832 388 ILE B CA 1
ATOM 8398 C C . ILE B 1 388 ? 51.33346 -8.72149 11.98735 1.000 36.45169 388 ILE B C 1
ATOM 8399 O O . ILE B 1 388 ? 51.37921 -9.61977 12.83733 1.000 37.96642 388 ILE B O 1
ATOM 8404 N N . GLU B 1 389 ? 52.21648 -7.72105 11.96963 1.000 37.09730 389 GLU B N 1
ATOM 8405 C CA . GLU B 1 389 ? 53.29751 -7.66761 12.94892 1.000 38.13254 389 GLU B CA 1
ATOM 8406 C C . GLU B 1 389 ? 52.76767 -7.39157 14.35167 1.000 33.30563 389 GLU B C 1
ATOM 8407 O O . GLU B 1 389 ? 53.21737 -8.00934 15.32299 1.000 31.97024 389 GLU B O 1
ATOM 8413 N N . LEU B 1 390 ? 51.80410 -6.47698 14.47739 1.000 34.75740 390 LEU B N 1
ATOM 8414 C CA . LEU B 1 390 ? 51.31631 -6.09563 15.79944 1.000 33.94545 390 LEU B CA 1
ATOM 8415 C C . LEU B 1 390 ? 50.42560 -7.17262 16.41026 1.000 34.95412 390 LEU B C 1
ATOM 8416 O O . LEU B 1 390 ? 50.53649 -7.46669 17.60623 1.000 38.50536 390 LEU B O 1
ATOM 8421 N N . THR B 1 391 ? 49.54016 -7.77500 15.61468 1.000 33.93303 391 THR B N 1
ATOM 8422 C CA . THR B 1 391 ? 48.50648 -8.65618 16.14527 1.000 35.54275 391 THR B CA 1
ATOM 8423 C C . THR B 1 391 ? 48.69235 -10.12318 15.77765 1.000 39.89808 391 THR B C 1
ATOM 8424 O O . THR B 1 391 ? 47.92082 -10.96317 16.25403 1.000 44.57698 391 THR B O 1
ATOM 8428 N N . GLY B 1 392 ? 49.68023 -10.46009 14.94678 1.000 40.25056 392 GLY B N 1
ATOM 8429 C CA . GLY B 1 392 ? 49.95818 -11.83757 14.59752 1.000 35.64221 392 GLY B CA 1
ATOM 8430 C C . GLY B 1 392 ? 49.28738 -12.33254 13.33221 1.000 38.55342 392 GLY B C 1
ATOM 8431 O O . GLY B 1 392 ? 49.68807 -13.37501 12.80395 1.000 48.78808 392 GLY B O 1
ATOM 8432 N N . SER B 1 393 ? 48.27110 -11.62682 12.84488 1.000 42.61560 393 SER B N 1
ATOM 8433 C CA . SER B 1 393 ? 47.61887 -11.93259 11.57777 1.000 40.66362 393 SER B CA 1
ATOM 8434 C C . SER B 1 393 ? 46.84792 -10.69092 11.15835 1.000 36.64092 393 SER B C 1
ATOM 8435 O O . SER B 1 393 ? 46.72906 -9.72962 11.92159 1.000 41.45279 393 SER B O 1
ATOM 8438 N N . PHE B 1 394 ? 46.32693 -10.70884 9.93606 1.000 33.07228 394 PHE B N 1
ATOM 8439 C CA . PHE B 1 394 ? 45.58172 -9.56564 9.42896 1.000 34.59287 394 PHE B CA 1
ATOM 8440 C C . PHE B 1 394 ? 44.08469 -9.76943 9.61048 1.000 39.25629 394 PHE B C 1
ATOM 8441 O O . PHE B 1 394 ? 43.54359 -10.82005 9.24967 1.000 34.33389 394 PHE B O 1
ATOM 8449 N N . LYS B 1 395 ? 43.42544 -8.75081 10.15741 1.000 38.90925 395 LYS B N 1
ATOM 8450 C CA . LYS B 1 395 ? 41.97535 -8.62021 10.11873 1.000 42.44194 395 LYS B CA 1
ATOM 8451 C C . LYS B 1 395 ? 41.62091 -7.19108 10.49363 1.000 43.43915 395 LYS B C 1
ATOM 8452 O O . LYS B 1 395 ? 42.39139 -6.49541 11.16027 1.000 37.41416 395 LYS B O 1
ATOM 8458 N N . ALA B 1 396 ? 40.44995 -6.75722 10.03884 1.000 35.62161 396 ALA B N 1
ATOM 8459 C CA . ALA B 1 396 ? 39.91475 -5.48380 10.47260 1.000 39.76288 396 ALA B CA 1
ATOM 8460 C C . ALA B 1 396 ? 39.58742 -5.54783 11.96358 1.000 41.83484 396 ALA B C 1
ATOM 8461 O O . ALA B 1 396 ? 39.37174 -6.62953 12.51609 1.000 42.77984 396 ALA B O 1
ATOM 8463 N N . PRO B 1 397 ? 39.56412 -4.40549 12.64449 1.000 39.69077 397 PRO B N 1
ATOM 8464 C CA . PRO B 1 397 ? 39.20472 -4.41705 14.06516 1.000 36.32573 397 PRO B CA 1
ATOM 8465 C C . PRO B 1 397 ? 37.72909 -4.72661 14.26603 1.000 37.70745 397 PRO B C 1
ATOM 8466 O O . PRO B 1 397 ? 36.87504 -4.36877 13.45021 1.000 29.89792 397 PRO B O 1
ATOM 8470 N N . MET B 1 398 ? 37.43909 -5.41824 15.36645 1.000 35.09658 398 MET B N 1
ATOM 8471 C CA . MET B 1 398 ? 36.05731 -5.64699 15.76895 1.000 34.86866 398 MET B CA 1
ATOM 8472 C C . MET B 1 398 ? 35.46161 -4.34451 16.28035 1.000 40.21079 398 MET B C 1
ATOM 8473 O O . MET B 1 398 ? 35.96380 -3.76241 17.24842 1.000 47.14987 398 MET B O 1
ATOM 8478 N N . GLY B 1 399 ? 34.39186 -3.89057 15.63785 1.000 37.27010 399 GLY B N 1
ATOM 8479 C CA . GLY B 1 399 ? 33.77833 -2.63877 16.02079 1.000 37.89135 399 GLY B CA 1
ATOM 8480 C C . GLY B 1 399 ? 34.67777 -1.44497 15.77990 1.000 45.69024 399 GLY B C 1
ATOM 8481 O O . GLY B 1 399 ? 35.12380 -1.20812 14.65304 1.000 47.99630 399 GLY B O 1
ATOM 8482 N N . CYS B 1 400 ? 34.95847 -0.68987 16.84210 1.000 45.90241 400 CYS B N 1
ATOM 8483 C CA . CYS B 1 400 ? 35.71695 0.54935 16.70964 1.000 47.85878 400 CYS B CA 1
ATOM 8484 C C . CYS B 1 400 ? 37.20719 0.28300 16.53084 1.000 48.95879 400 CYS B C 1
ATOM 8485 O O . CYS B 1 400 ? 37.81547 0.72542 15.54973 1.000 44.04959 400 CYS B O 1
ATOM 8488 N N . ARG B 1 401 ? 37.81324 -0.43833 17.48108 1.000 38.92304 401 ARG B N 1
ATOM 8489 C CA . ARG B 1 401 ? 39.27157 -0.59065 17.43704 1.000 39.61584 401 ARG B CA 1
ATOM 8490 C C . ARG B 1 401 ? 39.76806 -1.85402 18.12803 1.000 38.82178 401 ARG B C 1
ATOM 8491 O O . ARG B 1 401 ? 40.97074 -1.93679 18.39298 1.000 38.90590 401 ARG B O 1
ATOM 8499 N N . SER B 1 402 ? 38.91559 -2.83064 18.42933 1.000 37.83250 402 SER B N 1
ATOM 8500 C CA . SER B 1 402 ? 39.35645 -4.03840 19.11329 1.000 35.54463 402 SER B CA 1
ATOM 8501 C C . SER B 1 402 ? 39.90640 -5.04229 18.10512 1.000 37.67680 402 SER B C 1
ATOM 8502 O O . SER B 1 402 ? 39.22662 -5.40038 17.13829 1.000 38.68574 402 SER B O 1
ATOM 8505 N N . PHE B 1 403 ? 41.13499 -5.49942 18.33395 1.000 30.52688 403 PHE B N 1
ATOM 8506 C CA . PHE B 1 403 ? 41.82373 -6.40303 17.42115 1.000 38.06055 403 PHE B CA 1
ATOM 8507 C C . PHE B 1 403 ? 41.95932 -7.78417 18.04434 1.000 36.26757 403 PHE B C 1
ATOM 8508 O O . PHE B 1 403 ? 42.38209 -7.91261 19.19776 1.000 36.91007 403 PHE B O 1
ATOM 8516 N N . LEU B 1 404 ? 41.60558 -8.80917 17.27636 1.000 36.53263 404 LEU B N 1
ATOM 8517 C CA . LEU B 1 404 ? 41.87590 -10.18286 17.66546 1.000 34.62697 404 LEU B CA 1
ATOM 8518 C C . LEU B 1 404 ? 43.34182 -10.51175 17.42141 1.000 32.90354 404 LEU B C 1
ATOM 8519 O O . LEU B 1 404 ? 43.97365 -9.97599 16.50819 1.000 38.45647 404 LEU B O 1
ATOM 8524 N N . GLN B 1 405 ? 43.88444 -11.39889 18.24580 1.000 34.71959 405 GLN B N 1
ATOM 8525 C CA . GLN B 1 405 ? 45.23821 -11.87558 18.01512 1.000 37.26515 405 GLN B CA 1
ATOM 8526 C C . GLN B 1 405 ? 45.20833 -13.07537 17.07331 1.000 44.06911 405 GLN B C 1
ATOM 8527 O O . GLN B 1 405 ? 44.19652 -13.77030 16.94625 1.000 36.50606 405 GLN B O 1
ATOM 8533 N N . GLY B 1 406 ? 46.33080 -13.29588 16.39052 1.000 45.91780 406 GLY B N 1
ATOM 8534 C CA . GLY B 1 406 ? 46.46434 -14.43500 15.50237 1.000 34.12142 406 GLY B CA 1
ATOM 8535 C C . GLY B 1 406 ? 46.17464 -15.74170 16.20953 1.000 33.54312 406 GLY B C 1
ATOM 8536 O O . GLY B 1 406 ? 46.72115 -16.00873 17.28409 1.000 46.03373 406 GLY B O 1
ATOM 8537 N N . TRP B 1 407 ? 45.30721 -16.56046 15.62213 1.000 37.03187 407 TRP B N 1
ATOM 8538 C CA . TRP B 1 407 ? 44.83618 -17.77253 16.27435 1.000 38.82277 407 TRP B CA 1
ATOM 8539 C C . TRP B 1 407 ? 44.48761 -18.79851 15.20795 1.000 39.20390 407 TRP B C 1
ATOM 8540 O O . TRP B 1 407 ? 43.92973 -18.45100 14.16382 1.000 43.80345 407 TRP B O 1
ATOM 8551 N N . LYS B 1 408 ? 44.82968 -20.05667 15.47210 1.000 38.68153 408 LYS B N 1
ATOM 8552 C CA . LYS B 1 408 ? 44.56413 -21.15173 14.55355 1.000 42.08528 408 LYS B CA 1
ATOM 8553 C C . LYS B 1 408 ? 43.75763 -22.23397 15.25653 1.000 43.23097 408 LYS B C 1
ATOM 8554 O O . LYS B 1 408 ? 43.85396 -22.41028 16.47458 1.000 45.88573 408 LYS B O 1
ATOM 8560 N N . ASP B 1 409 ? 42.96077 -22.95835 14.47480 1.000 39.85465 409 ASP B N 1
ATOM 8561 C CA . ASP B 1 409 ? 42.10883 -24.01166 15.00979 1.000 42.64319 409 ASP B CA 1
ATOM 8562 C C . ASP B 1 409 ? 42.92415 -25.29262 15.18010 1.000 40.27881 409 ASP B C 1
ATOM 8563 O O . ASP B 1 409 ? 44.15294 -25.29733 15.06981 1.000 56.61543 409 ASP B O 1
ATOM 8568 N N . GLU B 1 410 ? 42.23549 -26.40596 15.44257 1.000 51.33977 410 GLU B N 1
ATOM 8569 C CA . GLU B 1 410 ? 42.92670 -27.66530 15.69774 1.000 51.35795 410 GLU B CA 1
ATOM 8570 C C . GLU B 1 410 ? 43.63695 -28.19130 14.45584 1.000 53.33112 410 GLU B C 1
ATOM 8571 O O . GLU B 1 410 ? 44.63304 -28.91370 14.57491 1.000 55.09841 410 GLU B O 1
ATOM 8577 N N . ASN B 1 411 ? 43.15446 -27.84271 13.26635 1.000 51.32657 411 ASN B N 1
ATOM 8578 C CA . ASN B 1 411 ? 43.75950 -28.29816 12.02281 1.000 50.73723 411 ASN B CA 1
ATOM 8579 C C . ASN B 1 411 ? 44.83362 -27.35148 11.50324 1.000 48.55287 411 ASN B C 1
ATOM 8580 O O . ASN B 1 411 ? 45.27556 -27.50468 10.35986 1.000 46.47458 411 ASN B O 1
ATOM 8585 N N . GLY B 1 412 ? 45.26694 -26.38834 12.31303 1.000 40.95582 412 GLY B N 1
ATOM 8586 C CA . GLY B 1 412 ? 46.25181 -25.42078 11.87878 1.000 45.24417 412 GLY B CA 1
ATOM 8587 C C . GLY B 1 412 ? 45.72667 -24.34726 10.95697 1.000 43.93043 412 GLY B C 1
ATOM 8588 O O . GLY B 1 412 ? 46.52734 -23.61448 10.36564 1.000 46.11132 412 GLY B O 1
ATOM 8589 N N . VAL B 1 413 ? 44.41150 -24.22571 10.82057 1.000 43.75707 413 VAL B N 1
ATOM 8590 C CA . VAL B 1 413 ? 43.80159 -23.25923 9.91659 1.000 40.98535 413 VAL B CA 1
ATOM 8591 C C . VAL B 1 413 ? 43.64711 -21.92985 10.64172 1.000 47.20685 413 VAL B C 1
ATOM 8592 O O . VAL B 1 413 ? 43.08540 -21.87105 11.74211 1.000 45.85452 413 VAL B O 1
ATOM 8596 N N . GLU B 1 414 ? 44.15075 -20.86331 10.02738 1.000 45.23636 414 GLU B N 1
ATOM 8597 C CA . GLU B 1 414 ? 43.99536 -19.52725 10.58437 1.000 40.40398 414 GLU B CA 1
ATOM 8598 C C . GLU B 1 414 ? 42.52737 -19.12007 10.55913 1.000 39.65954 414 GLU B C 1
ATOM 8599 O O . GLU B 1 414 ? 41.85466 -19.25325 9.53225 1.000 51.88001 414 GLU B O 1
ATOM 8605 N N . VAL B 1 415 ? 42.02590 -18.63259 11.69324 1.000 37.81232 415 VAL B N 1
ATOM 8606 C CA . VAL B 1 415 ? 40.63152 -18.22027 11.82564 1.000 42.81187 415 VAL B CA 1
ATOM 8607 C C . VAL B 1 415 ? 40.59573 -16.80847 12.39358 1.000 39.36047 415 VAL B C 1
ATOM 8608 O O . VAL B 1 415 ? 41.08536 -16.57025 13.50425 1.000 37.01058 415 VAL B O 1
ATOM 8612 N N . ASN B 1 416 ? 40.01249 -15.87772 11.63806 1.000 38.32888 416 ASN B N 1
ATOM 8613 C CA . ASN B 1 416 ? 39.79193 -14.51335 12.10201 1.000 36.13648 416 ASN B CA 1
ATOM 8614 C C . ASN B 1 416 ? 38.31022 -14.20447 12.26278 1.000 40.20820 416 ASN B C 1
ATOM 8615 O O . ASN B 1 416 ? 37.84769 -13.95463 13.37953 1.000 47.80201 416 ASN B O 1
ATOM 8620 N N . SER B 1 417 ? 37.54807 -14.21204 11.17190 1.000 37.36773 417 SER B N 1
ATOM 8621 C CA . SER B 1 417 ? 36.12024 -13.94580 11.25584 1.000 36.65339 417 SER B CA 1
ATOM 8622 C C . SER B 1 417 ? 35.41288 -15.06152 12.01864 1.000 42.29600 417 SER B C 1
ATOM 8623 O O . SER B 1 417 ? 35.78073 -16.23624 11.93264 1.000 41.33255 417 SER B O 1
ATOM 8626 N N . GLY B 1 418 ? 34.38438 -14.67912 12.77378 1.000 38.01708 418 GLY B N 1
ATOM 8627 C CA . GLY B 1 418 ? 33.68858 -15.59245 13.65311 1.000 29.98793 418 GLY B CA 1
ATOM 8628 C C . GLY B 1 418 ? 34.12834 -15.54257 15.10096 1.000 45.73420 418 GLY B C 1
ATOM 8629 O O . GLY B 1 418 ? 33.57492 -16.28378 15.92286 1.000 46.50950 418 GLY B O 1
ATOM 8630 N N . ARG B 1 419 ? 35.09736 -14.69674 15.44108 1.000 36.34695 419 ARG B N 1
ATOM 8631 C CA . ARG B 1 419 ? 35.62671 -14.60197 16.79222 1.000 34.17875 419 ARG B CA 1
ATOM 8632 C C . ARG B 1 419 ? 35.18170 -13.29880 17.44432 1.000 36.50554 419 ARG B C 1
ATOM 8633 O O . ARG B 1 419 ? 34.87301 -12.31154 16.77061 1.000 33.49512 419 ARG B O 1
ATOM 8641 N N . MET B 1 420 ? 35.15732 -13.30634 18.77592 1.000 39.16552 420 MET B N 1
ATOM 8642 C CA . MET B 1 420 ? 34.46138 -12.27982 19.53699 1.000 34.27448 420 MET B CA 1
ATOM 8643 C C . MET B 1 420 ? 35.31500 -11.81165 20.70604 1.000 33.37036 420 MET B C 1
ATOM 8644 O O . MET B 1 420 ? 36.34285 -12.40724 21.03761 1.000 38.87804 420 MET B O 1
ATOM 8649 N N . ASN B 1 421 ? 34.86173 -10.73078 21.33578 1.000 31.92121 421 ASN B N 1
ATOM 8650 C CA . ASN B 1 421 ? 35.42988 -10.21946 22.57277 1.000 30.61235 421 ASN B CA 1
ATOM 8651 C C . ASN B 1 421 ? 34.40678 -10.35464 23.69470 1.000 35.58330 421 ASN B C 1
ATOM 8652 O O . ASN B 1 421 ? 33.19928 -10.22432 23.47360 1.000 32.13447 421 ASN B O 1
ATOM 8657 N N . LEU B 1 422 ? 34.89933 -10.60539 24.90844 1.000 33.10512 422 LEU B N 1
ATOM 8658 C CA . LEU B 1 422 ? 34.03816 -10.99905 26.01547 1.000 35.55492 422 LEU B CA 1
ATOM 8659 C C . LEU B 1 422 ? 33.78612 -9.89732 27.04029 1.000 35.67220 422 LEU B C 1
ATOM 8660 O O . LEU B 1 422 ? 32.97695 -10.10650 27.94981 1.000 40.25816 422 LEU B O 1
ATOM 8665 N N . GLY B 1 423 ? 34.44141 -8.75448 26.93953 1.000 33.53752 423 GLY B N 1
ATOM 8666 C CA . GLY B 1 423 ? 34.17166 -7.66873 27.86485 1.000 35.90242 423 GLY B CA 1
ATOM 8667 C C . GLY B 1 423 ? 35.37671 -6.77234 28.06448 1.000 38.43618 423 GLY B C 1
ATOM 8668 O O . GLY B 1 423 ? 36.51230 -7.10893 27.73367 1.000 38.94761 423 GLY B O 1
ATOM 8669 N N . VAL B 1 424 ? 35.11515 -5.59577 28.63770 1.000 37.13061 424 VAL B N 1
ATOM 8670 C CA . VAL B 1 424 ? 36.10513 -4.53476 28.79505 1.000 36.27640 424 VAL B CA 1
ATOM 8671 C C . VAL B 1 424 ? 36.04945 -4.00794 30.22430 1.000 35.75082 424 VAL B C 1
ATOM 8672 O O . VAL B 1 424 ? 34.96553 -3.71832 30.74298 1.000 48.66139 424 VAL B O 1
ATOM 8676 N N . VAL B 1 425 ? 37.21513 -3.87831 30.85509 1.000 40.62690 425 VAL B N 1
ATOM 8677 C CA . VAL B 1 425 ? 37.36327 -3.18298 32.13001 1.000 37.15895 425 VAL B CA 1
ATOM 8678 C C . VAL B 1 425 ? 38.56821 -2.25843 32.01822 1.000 34.82584 425 VAL B C 1
ATOM 8679 O O . VAL B 1 425 ? 39.65126 -2.69436 31.61293 1.000 39.38245 425 VAL B O 1
ATOM 8683 N N . THR B 1 426 ? 38.38242 -0.98848 32.37668 1.000 31.93934 426 THR B N 1
ATOM 8684 C CA . THR B 1 426 ? 39.37157 0.05597 32.13538 1.000 32.10429 426 THR B CA 1
ATOM 8685 C C . THR B 1 426 ? 39.87299 0.63967 33.44999 1.000 34.56809 426 THR B C 1
ATOM 8686 O O . THR B 1 426 ? 39.07674 0.93348 34.34730 1.000 37.22809 426 THR B O 1
ATOM 8690 N N . LEU B 1 427 ? 41.19032 0.82154 33.55000 1.000 35.00292 427 LEU B N 1
ATOM 8691 C CA . LEU B 1 427 ? 41.81944 1.39125 34.73474 1.000 34.44165 427 LEU B CA 1
ATOM 8692 C C . LEU B 1 427 ? 41.93570 2.90459 34.61045 1.000 37.26697 427 LEU B C 1
ATOM 8693 O O . LEU B 1 427 ? 42.33537 3.42418 33.56446 1.000 37.40677 427 LEU B O 1
ATOM 8698 N N . ASN B 1 428 ? 41.60015 3.60744 35.69283 1.000 35.82983 428 ASN B N 1
ATOM 8699 C CA . ASN B 1 428 ? 41.75040 5.06196 35.75741 1.000 44.93907 428 ASN B CA 1
ATOM 8700 C C . ASN B 1 428 ? 43.20207 5.36455 36.10421 1.000 44.07108 428 ASN B C 1
ATOM 8701 O O . ASN B 1 428 ? 43.56284 5.54899 37.26801 1.000 43.31296 428 ASN B O 1
ATOM 8706 N N . LEU B 1 429 ? 44.04641 5.42511 35.06816 1.000 40.88667 429 LEU B N 1
ATOM 8707 C CA . LEU B 1 429 ? 45.47556 5.63656 35.30047 1.000 34.71226 429 LEU B CA 1
ATOM 8708 C C . LEU B 1 429 ? 45.77876 7.00807 35.89171 1.000 31.38267 429 LEU B C 1
ATOM 8709 O O . LEU B 1 429 ? 46.56122 7.07520 36.85622 1.000 37.81890 429 LEU B O 1
ATOM 8714 N N . PRO B 1 430 ? 45.22638 8.12338 35.38909 1.000 38.55212 430 PRO B N 1
ATOM 8715 C CA . PRO B 1 430 ? 45.51689 9.42001 36.02953 1.000 37.95015 430 PRO B CA 1
ATOM 8716 C C . PRO B 1 430 ? 45.21390 9.44227 37.51647 1.000 44.61201 430 PRO B C 1
ATOM 8717 O O . PRO B 1 430 ? 45.92069 10.11516 38.27854 1.000 42.95319 430 PRO B O 1
ATOM 8721 N N . ARG B 1 431 ? 44.18330 8.71216 37.94963 1.000 49.59633 431 ARG B N 1
ATOM 8722 C CA . ARG B 1 431 ? 43.88747 8.58954 39.37324 1.000 41.68871 431 ARG B CA 1
ATOM 8723 C C . ARG B 1 431 ? 45.06662 8.00011 40.13499 1.000 45.60506 431 ARG B C 1
ATOM 8724 O O . ARG B 1 431 ? 45.42448 8.48610 41.21461 1.000 46.29847 431 ARG B O 1
ATOM 8732 N N . ILE B 1 432 ? 45.68047 6.94861 39.58754 1.000 37.28511 432 ILE B N 1
ATOM 8733 C CA . ILE B 1 432 ? 46.82410 6.32330 40.24574 1.000 45.00881 432 ILE B CA 1
ATOM 8734 C C . ILE B 1 432 ? 47.98793 7.30165 40.33440 1.000 47.85920 432 ILE B C 1
ATOM 8735 O O . ILE B 1 432 ? 48.74031 7.30932 41.31666 1.000 44.59712 432 ILE B O 1
ATOM 8740 N N . ALA B 1 433 ? 48.15213 8.14593 39.31380 1.000 37.20287 433 ALA B N 1
ATOM 8741 C CA . ALA B 1 433 ? 49.19732 9.16253 39.36239 1.000 46.34581 433 ALA B CA 1
ATOM 8742 C C . ALA B 1 433 ? 48.87888 10.23523 40.39796 1.000 44.66519 433 ALA B C 1
ATOM 8743 O O . ALA B 1 433 ? 49.77260 10.69159 41.12065 1.000 47.18671 433 ALA B O 1
ATOM 8745 N N . LEU B 1 434 ? 47.60994 10.64585 40.48991 1.000 49.46446 434 LEU B N 1
ATOM 8746 C CA . LEU B 1 434 ? 47.23530 11.69155 41.43930 1.000 41.65164 434 LEU B CA 1
ATOM 8747 C C . LEU B 1 434 ? 47.30592 11.19193 42.87773 1.000 41.16405 434 LEU B C 1
ATOM 8748 O O . LEU B 1 434 ? 47.66355 11.95088 43.78552 1.000 41.98571 434 LEU B O 1
ATOM 8753 N N . GLU B 1 435 ? 46.96119 9.92381 43.10951 1.000 42.50263 435 GLU B N 1
ATOM 8754 C CA . GLU B 1 435 ? 47.14707 9.32945 44.42815 1.000 39.70951 435 GLU B CA 1
ATOM 8755 C C . GLU B 1 435 ? 48.61216 9.07818 44.75359 1.000 47.32043 435 GLU B C 1
ATOM 8756 O O . GLU B 1 435 ? 48.93481 8.81153 45.91619 1.000 47.70029 435 GLU B O 1
ATOM 8762 N N . SER B 1 436 ? 49.50010 9.15629 43.76201 1.000 50.13009 436 SER B N 1
ATOM 8763 C CA . SER B 1 436 ? 50.89832 8.80806 43.96625 1.000 46.50904 436 SER B CA 1
ATOM 8764 C C . SER B 1 436 ? 51.68170 9.90354 44.68000 1.000 59.55002 436 SER B C 1
ATOM 8765 O O . SER B 1 436 ? 52.70845 9.60567 45.30181 1.000 51.39108 436 SER B O 1
ATOM 8768 N N . LYS B 1 437 ? 51.21874 11.15357 44.60936 1.000 62.70374 437 LYS B N 1
ATOM 8769 C CA . LYS B 1 437 ? 51.88207 12.28533 45.26079 1.000 67.34752 437 LYS B CA 1
ATOM 8770 C C . LYS B 1 437 ? 53.31962 12.44813 44.77036 1.000 59.74904 437 LYS B C 1
ATOM 8771 O O . LYS B 1 437 ? 54.23312 12.72581 45.54941 1.000 71.07418 437 LYS B O 1
ATOM 8777 N N . GLY B 1 438 ? 53.52020 12.27529 43.46462 1.000 57.82687 438 GLY B N 1
ATOM 8778 C CA . GLY B 1 438 ? 54.83142 12.43542 42.86735 1.000 45.73404 438 GLY B CA 1
ATOM 8779 C C . GLY B 1 438 ? 55.82228 11.33380 43.16426 1.000 57.44132 438 GLY B C 1
ATOM 8780 O O . GLY B 1 438 ? 57.00492 11.48374 42.84255 1.000 63.10623 438 GLY B O 1
ATOM 8781 N N . ASP B 1 439 ? 55.38157 10.22989 43.76040 1.000 50.52413 439 ASP B N 1
ATOM 8782 C CA . ASP B 1 439 ? 56.25513 9.12383 44.14580 1.000 50.82698 439 ASP B CA 1
ATOM 8783 C C . ASP B 1 439 ? 55.94542 7.93024 43.24518 1.000 56.28472 439 ASP B C 1
ATOM 8784 O O . ASP B 1 439 ? 54.94001 7.23985 43.43889 1.000 52.53467 439 ASP B O 1
ATOM 8789 N N . GLN B 1 440 ? 56.82039 7.68274 42.26530 1.000 40.22915 440 GLN B N 1
ATOM 8790 C CA . GLN B 1 440 ? 56.59361 6.59458 41.32085 1.000 39.97905 440 GLN B CA 1
ATOM 8791 C C . GLN B 1 440 ? 56.64059 5.22435 41.98193 1.000 40.38355 440 GLN B C 1
ATOM 8792 O O . GLN B 1 440 ? 56.05336 4.27843 41.44920 1.000 45.30150 440 GLN B O 1
ATOM 8798 N N . ASP B 1 441 ? 57.32525 5.08846 43.11913 1.000 46.07025 441 ASP B N 1
ATOM 8799 C CA . ASP B 1 441 ? 57.25897 3.83166 43.85753 1.000 51.26000 441 ASP B CA 1
ATOM 8800 C C . ASP B 1 441 ? 55.84929 3.58338 44.37760 1.000 50.28060 441 ASP B C 1
ATOM 8801 O O . ASP B 1 441 ? 55.35977 2.44762 44.35469 1.000 47.64208 441 ASP B O 1
ATOM 8806 N N . LYS B 1 442 ? 55.18021 4.63841 44.85001 1.000 45.39349 442 LYS B N 1
ATOM 8807 C CA . LYS B 1 442 ? 53.79267 4.50413 45.27431 1.000 51.16829 442 LYS B CA 1
ATOM 8808 C C . LYS B 1 442 ? 52.87240 4.25269 44.08649 1.000 51.74409 442 LYS B C 1
ATOM 8809 O O . LYS B 1 442 ? 51.85735 3.56281 44.22781 1.000 45.06753 442 LYS B O 1
ATOM 8815 N N . PHE B 1 443 ? 53.21429 4.79197 42.91299 1.000 47.46130 443 PHE B N 1
ATOM 8816 C CA . PHE B 1 443 ? 52.40353 4.56212 41.72154 1.000 40.74348 443 PHE B CA 1
ATOM 8817 C C . PHE B 1 443 ? 52.30973 3.07687 41.40053 1.000 43.42857 443 PHE B C 1
ATOM 8818 O O . PHE B 1 443 ? 51.21300 2.53924 41.21086 1.000 46.45421 443 PHE B O 1
ATOM 8826 N N . TRP B 1 444 ? 53.45656 2.39724 41.32734 1.000 34.93434 444 TRP B N 1
ATOM 8827 C CA . TRP B 1 444 ? 53.45043 0.97533 41.00286 1.000 40.30852 444 TRP B CA 1
ATOM 8828 C C . TRP B 1 444 ? 52.80774 0.14849 42.10696 1.000 43.82435 444 TRP B C 1
ATOM 8829 O O . TRP B 1 444 ? 52.20047 -0.89141 41.82704 1.000 42.56830 444 TRP B O 1
ATOM 8840 N N . GLU B 1 445 ? 52.93314 0.59031 43.35920 1.000 53.10209 445 GLU B N 1
ATOM 8841 C CA . GLU B 1 445 ? 52.25932 -0.08613 44.46240 1.000 49.97383 445 GLU B CA 1
ATOM 8842 C C . GLU B 1 445 ? 50.74654 -0.05009 44.27712 1.000 49.99584 445 GLU B C 1
ATOM 8843 O O . GLU B 1 445 ? 50.06476 -1.07224 44.41835 1.000 49.75963 445 GLU B O 1
ATOM 8849 N N . ILE B 1 446 ? 50.20658 1.12614 43.94936 1.000 40.53986 446 ILE B N 1
ATOM 8850 C CA . ILE B 1 446 ? 48.77731 1.24969 43.68612 1.000 44.52203 446 ILE B CA 1
ATOM 8851 C C . ILE B 1 446 ? 48.41757 0.57318 42.36947 1.000 45.21832 446 ILE B C 1
ATOM 8852 O O . ILE B 1 446 ? 47.35150 -0.04118 42.24226 1.000 44.36963 446 ILE B O 1
ATOM 8857 N N . PHE B 1 447 ? 49.29929 0.67682 41.37096 1.000 37.70866 447 PHE B N 1
ATOM 8858 C CA . PHE B 1 447 ? 49.04166 0.06001 40.07312 1.000 38.62580 447 PHE B CA 1
ATOM 8859 C C . PHE B 1 447 ? 48.81425 -1.43997 40.20826 1.000 41.75335 447 PHE B C 1
ATOM 8860 O O . PHE B 1 447 ? 47.88997 -1.99168 39.60013 1.000 41.95443 447 PHE B O 1
ATOM 8868 N N . GLU B 1 448 ? 49.64682 -2.11603 41.00350 1.000 39.78857 448 GLU B N 1
ATOM 8869 C CA . GLU B 1 448 ? 49.47617 -3.55100 41.20246 1.000 40.06991 448 GLU B CA 1
ATOM 8870 C C . GLU B 1 448 ? 48.13775 -3.85935 41.86219 1.000 48.00306 448 GLU B C 1
ATOM 8871 O O . GLU B 1 448 ? 47.46643 -4.83315 41.49907 1.000 49.77182 448 GLU B O 1
ATOM 8877 N N . GLU B 1 449 ? 47.73152 -3.03691 42.83251 1.000 37.07582 449 GLU B N 1
ATOM 8878 C CA . GLU B 1 449 ? 46.44763 -3.25013 43.48906 1.000 41.95424 449 GLU B CA 1
ATOM 8879 C C . GLU B 1 449 ? 45.29512 -3.08609 42.50724 1.000 52.27857 449 GLU B C 1
ATOM 8880 O O . GLU B 1 449 ? 44.36129 -3.89746 42.49070 1.000 41.95537 449 GLU B O 1
ATOM 8886 N N . ARG B 1 450 ? 45.34598 -2.04264 41.67625 1.000 43.99154 450 ARG B N 1
ATOM 8887 C CA . ARG B 1 450 ? 44.28258 -1.82301 40.70428 1.000 40.68783 450 ARG B CA 1
ATOM 8888 C C . ARG B 1 450 ? 44.25613 -2.91659 39.64528 1.000 40.89563 450 ARG B C 1
ATOM 8889 O O . ARG B 1 450 ? 43.17923 -3.27013 39.15201 1.000 42.46156 450 ARG B O 1
ATOM 8897 N N . MET B 1 451 ? 45.42112 -3.46417 39.28713 1.000 41.56168 451 MET B N 1
ATOM 8898 C CA . MET B 1 451 ? 45.45513 -4.55928 38.32282 1.000 38.49758 451 MET B CA 1
ATOM 8899 C C . MET B 1 451 ? 44.75049 -5.79164 38.87087 1.000 40.68075 451 MET B C 1
ATOM 8900 O O . MET B 1 451 ? 44.06672 -6.50707 38.12874 1.000 38.82390 451 MET B O 1
ATOM 8905 N N . GLY B 1 452 ? 44.90787 -6.05663 40.16981 1.000 36.49567 452 GLY B N 1
ATOM 8906 C CA . GLY B 1 452 ? 44.24824 -7.20754 40.76346 1.000 32.51593 452 GLY B CA 1
ATOM 8907 C C . GLY B 1 452 ? 42.73787 -7.08689 40.73940 1.000 37.91329 452 GLY B C 1
ATOM 8908 O O . GLY B 1 452 ? 42.03030 -8.07419 40.52530 1.000 38.38553 452 GLY B O 1
ATOM 8909 N N . ILE B 1 453 ? 42.22459 -5.87254 40.95386 1.000 40.85076 453 ILE B N 1
ATOM 8910 C CA . ILE B 1 453 ? 40.78476 -5.64636 40.88062 1.000 41.43034 453 ILE B CA 1
ATOM 8911 C C . ILE B 1 453 ? 40.29139 -5.82040 39.45159 1.000 43.17392 453 ILE B C 1
ATOM 8912 O O . ILE B 1 453 ? 39.23571 -6.41957 39.21396 1.000 40.36002 453 ILE B O 1
ATOM 8917 N N . ALA B 1 454 ? 41.04393 -5.29798 38.47875 1.000 40.94716 454 ALA B N 1
ATOM 8918 C CA . ALA B 1 454 ? 40.66607 -5.46301 37.07923 1.000 38.37507 454 ALA B CA 1
ATOM 8919 C C . ALA B 1 454 ? 40.69242 -6.93077 36.67113 1.000 40.79942 454 ALA B C 1
ATOM 8920 O O . ALA B 1 454 ? 39.80376 -7.39728 35.94783 1.000 39.67709 454 ALA B O 1
ATOM 8922 N N . LYS B 1 455 ? 41.70532 -7.67546 37.12541 1.000 40.42778 455 LYS B N 1
ATOM 8923 C CA . LYS B 1 455 ? 41.75393 -9.10648 36.84195 1.000 35.55710 455 LYS B CA 1
ATOM 8924 C C . LYS B 1 455 ? 40.52460 -9.81588 37.39411 1.000 39.77791 455 LYS B C 1
ATOM 8925 O O . LYS B 1 455 ? 39.94459 -10.67939 36.72625 1.000 35.09890 455 LYS B O 1
ATOM 8931 N N . ASP B 1 456 ? 40.11354 -9.46315 38.61524 1.000 37.88991 456 ASP B N 1
ATOM 8932 C CA . ASP B 1 456 ? 38.90658 -10.04738 39.19093 1.000 34.50729 456 ASP B CA 1
ATOM 8933 C C . ASP B 1 456 ? 37.67668 -9.70986 38.35544 1.000 38.76815 456 ASP B C 1
ATOM 8934 O O . ASP B 1 456 ? 36.81720 -10.56835 38.12701 1.000 34.20906 456 ASP B O 1
ATOM 8939 N N . ALA B 1 457 ? 37.58026 -8.46399 37.88537 1.000 31.93804 457 ALA B N 1
ATOM 8940 C CA . ALA B 1 457 ? 36.43156 -8.05753 37.08437 1.000 31.83953 457 ALA B CA 1
ATOM 8941 C C . ALA B 1 457 ? 36.40808 -8.77530 35.74217 1.000 32.85973 457 ALA B C 1
ATOM 8942 O O . ALA B 1 457 ? 35.34771 -9.22144 35.29021 1.000 34.72389 457 ALA B O 1
ATOM 8944 N N . LEU B 1 458 ? 37.56471 -8.89461 35.08803 1.000 34.01936 458 LEU B N 1
ATOM 8945 C CA . LEU B 1 458 ? 37.60426 -9.56224 33.79172 1.000 35.54383 458 LEU B CA 1
ATOM 8946 C C . LEU B 1 458 ? 37.29402 -11.04728 33.92499 1.000 35.29994 458 LEU B C 1
ATOM 8947 O O . LEU B 1 458 ? 36.57842 -11.61359 33.08962 1.000 38.93565 458 LEU B O 1
ATOM 8952 N N . VAL B 1 459 ? 37.81714 -11.69381 34.97000 1.000 36.09847 459 VAL B N 1
ATOM 8953 C CA . VAL B 1 459 ? 37.52176 -13.10790 35.18543 1.000 42.92413 459 VAL B CA 1
ATOM 8954 C C . VAL B 1 459 ? 36.03174 -13.30776 35.42375 1.000 39.14455 459 VAL B C 1
ATOM 8955 O O . VAL B 1 459 ? 35.42931 -14.25919 34.91065 1.000 35.55643 459 VAL B O 1
ATOM 8959 N N . TYR B 1 460 ? 35.40920 -12.40634 36.18973 1.000 36.48695 460 TYR B N 1
ATOM 8960 C CA . TYR B 1 460 ? 33.97058 -12.50557 36.41294 1.000 36.36640 460 TYR B CA 1
ATOM 8961 C C . TYR B 1 460 ? 33.19805 -12.35976 35.10769 1.000 43.06201 460 TYR B C 1
ATOM 8962 O O . TYR B 1 460 ? 32.19741 -13.05442 34.89116 1.000 41.16695 460 TYR B O 1
ATOM 8971 N N . ARG B 1 461 ? 33.63929 -11.45015 34.23278 1.000 35.51823 461 ARG B N 1
ATOM 8972 C CA . ARG B 1 461 ? 33.00143 -11.30052 32.92813 1.000 27.75667 461 ARG B CA 1
ATOM 8973 C C . ARG B 1 461 ? 33.05770 -12.59580 32.13128 1.000 37.94169 461 ARG B C 1
ATOM 8974 O O . ARG B 1 461 ? 32.06265 -12.99913 31.51699 1.000 33.70833 461 ARG B O 1
ATOM 8982 N N . VAL B 1 462 ? 34.22103 -13.25208 32.11563 1.000 35.97254 462 VAL B N 1
ATOM 8983 C CA . VAL B 1 462 ? 34.36031 -14.50505 31.37867 1.000 40.74215 462 VAL B CA 1
ATOM 8984 C C . VAL B 1 462 ? 33.43388 -15.56642 31.95853 1.000 37.58288 462 VAL B C 1
ATOM 8985 O O . VAL B 1 462 ? 32.76973 -16.30374 31.22048 1.000 39.99804 462 VAL B O 1
ATOM 8989 N N . GLU B 1 463 ? 33.36434 -15.65130 33.28842 1.000 35.72661 463 GLU B N 1
ATOM 8990 C CA . GLU B 1 463 ? 32.44800 -16.59136 33.92453 1.000 34.66200 463 GLU B CA 1
ATOM 8991 C C . GLU B 1 463 ? 31.00119 -16.27655 33.56982 1.000 31.85807 463 GLU B C 1
ATOM 8992 O O . GLU B 1 463 ? 30.20897 -17.18540 33.29754 1.000 37.01499 463 GLU B O 1
ATOM 8998 N N . ARG B 1 464 ? 30.64234 -14.99146 33.55651 1.000 33.60297 464 ARG B N 1
ATOM 8999 C CA . ARG B 1 464 ? 29.25633 -14.60524 33.31397 1.000 32.97120 464 ARG B CA 1
ATOM 9000 C C . ARG B 1 464 ? 28.84339 -14.89280 31.87516 1.000 37.43320 464 ARG B C 1
ATOM 9001 O O . ARG B 1 464 ? 27.76546 -15.44570 31.62747 1.000 36.11482 464 ARG B O 1
ATOM 9009 N N . VAL B 1 465 ? 29.68792 -14.52297 30.91062 1.000 36.54823 465 VAL B N 1
ATOM 9010 C CA . VAL B 1 465 ? 29.36698 -14.77756 29.50979 1.000 31.96156 465 VAL B CA 1
ATOM 9011 C C . VAL B 1 465 ? 29.26256 -16.27367 29.24298 1.000 38.00619 465 VAL B C 1
ATOM 9012 O O . VAL B 1 465 ? 28.43565 -16.71379 28.43381 1.000 36.67495 465 VAL B O 1
ATOM 9016 N N . LYS B 1 466 ? 30.07552 -17.08168 29.92829 1.000 41.12867 466 LYS B N 1
ATOM 9017 C CA . LYS B 1 466 ? 30.01609 -18.52722 29.74456 1.000 36.96628 466 LYS B CA 1
ATOM 9018 C C . LYS B 1 466 ? 28.70189 -19.12132 30.23434 1.000 37.02779 466 LYS B C 1
ATOM 9019 O O . LYS B 1 466 ? 28.35763 -20.23979 29.83851 1.000 37.07048 466 LYS B O 1
ATOM 9025 N N . GLU B 1 467 ? 27.95833 -18.40039 31.07164 1.000 37.31998 467 GLU B N 1
ATOM 9026 C CA . GLU B 1 467 ? 26.64243 -18.84749 31.51018 1.000 36.12835 467 GLU B CA 1
ATOM 9027 C C . GLU B 1 467 ? 25.57110 -18.67925 30.44141 1.000 31.07023 467 GLU B C 1
ATOM 9028 O O . GLU B 1 467 ? 24.41340 -19.02852 30.69041 1.000 38.85196 467 GLU B O 1
ATOM 9034 N N . ALA B 1 468 ? 25.92090 -18.15316 29.27127 1.000 37.69702 468 ALA B N 1
ATOM 9035 C CA . ALA B 1 468 ? 24.96223 -18.03349 28.18858 1.000 30.75295 468 ALA B CA 1
ATOM 9036 C C . ALA B 1 468 ? 24.65283 -19.40658 27.59937 1.000 30.88564 468 ALA B C 1
ATOM 9037 O O . ALA B 1 468 ? 25.30042 -20.41246 27.90121 1.000 39.56411 468 ALA B O 1
ATOM 9039 N N . THR B 1 469 ? 23.64686 -19.43126 26.73145 1.000 30.90177 469 THR B N 1
ATOM 9040 C CA . THR B 1 469 ? 23.13991 -20.64251 26.12405 1.000 31.40050 469 THR B CA 1
ATOM 9041 C C . THR B 1 469 ? 22.86668 -20.32908 24.66020 1.000 31.50649 469 THR B C 1
ATOM 9042 O O . THR B 1 469 ? 22.44964 -19.20543 24.34157 1.000 39.23761 469 THR B O 1
ATOM 9046 N N . PRO B 1 470 ? 23.12811 -21.27265 23.74920 1.000 31.51151 470 PRO B N 1
ATOM 9047 C CA . PRO B 1 470 ? 22.89595 -20.99777 22.31990 1.000 33.72912 470 PRO B CA 1
ATOM 9048 C C . PRO B 1 470 ? 21.51907 -20.43261 22.00727 1.000 33.65753 470 PRO B C 1
ATOM 9049 O O . PRO B 1 470 ? 21.37710 -19.67723 21.03714 1.000 37.38387 470 PRO B O 1
ATOM 9053 N N . ALA B 1 471 ? 20.50220 -20.75720 22.80937 1.000 41.57036 471 ALA B N 1
ATOM 9054 C CA . ALA B 1 471 ? 19.16112 -20.23963 22.56514 1.000 33.98858 471 ALA B CA 1
ATOM 9055 C C . ALA B 1 471 ? 19.03225 -18.75718 22.89563 1.000 33.88516 471 ALA B C 1
ATOM 9056 O O . ALA B 1 471 ? 18.06648 -18.12401 22.45818 1.000 32.62820 471 ALA B O 1
ATOM 9058 N N . ASN B 1 472 ? 19.97697 -18.18914 23.65144 1.000 36.46574 472 ASN B N 1
ATOM 9059 C CA . ASN B 1 472 ? 19.91546 -16.76329 23.96152 1.000 37.46254 472 ASN B CA 1
ATOM 9060 C C . ASN B 1 472 ? 20.22292 -15.90496 22.74101 1.000 43.35806 472 ASN B C 1
ATOM 9061 O O . ASN B 1 472 ? 19.66099 -14.81299 22.59386 1.000 37.73839 472 ASN B O 1
ATOM 9066 N N . ALA B 1 473 ? 21.11562 -16.36754 21.86889 1.000 36.95743 473 ALA B N 1
ATOM 9067 C CA . ALA B 1 473 ? 21.49784 -15.63156 20.66366 1.000 37.20605 473 ALA B CA 1
ATOM 9068 C C . ALA B 1 473 ? 21.69226 -16.62656 19.53144 1.000 38.81099 473 ALA B C 1
ATOM 9069 O O . ALA B 1 473 ? 22.82432 -16.96571 19.16524 1.000 41.51317 473 ALA B O 1
ATOM 9071 N N . PRO B 1 474 ? 20.59615 -17.12666 18.95272 1.000 40.10074 474 PRO B N 1
ATOM 9072 C CA . PRO B 1 474 ? 20.72631 -18.13216 17.88550 1.000 35.92505 474 PRO B CA 1
ATOM 9073 C C . PRO B 1 474 ? 21.51852 -17.65204 16.68429 1.000 37.44662 474 PRO B C 1
ATOM 9074 O O . PRO B 1 474 ? 22.19102 -18.46503 16.03758 1.000 38.89325 474 PRO B O 1
ATOM 9078 N N . ILE B 1 475 ? 21.46731 -16.35714 16.36230 1.000 38.34448 475 ILE B N 1
ATOM 9079 C CA . ILE B 1 475 ? 22.21145 -15.86746 15.20566 1.000 34.46300 475 ILE B CA 1
ATOM 9080 C C . ILE B 1 475 ? 23.71078 -16.00631 15.43499 1.000 41.70338 475 ILE B C 1
ATOM 9081 O O . ILE B 1 475 ? 24.47248 -16.22862 14.48661 1.000 39.30979 475 ILE B O 1
ATOM 9086 N N . LEU B 1 476 ? 24.15595 -15.91418 16.68882 1.000 30.11196 476 LEU B N 1
ATOM 9087 C CA . LEU B 1 476 ? 25.57022 -16.03285 17.01935 1.000 35.60491 476 LEU B CA 1
ATOM 9088 C C . LEU B 1 476 ? 25.98929 -17.48428 17.21165 1.000 35.03090 476 LEU B C 1
ATOM 9089 O O . LEU B 1 476 ? 26.97766 -17.93240 16.62301 1.000 42.03190 476 LEU B O 1
ATOM 9094 N N . TYR B 1 477 ? 25.24582 -18.22813 18.02682 1.000 31.93132 477 TYR B N 1
ATOM 9095 C CA . TYR B 1 477 ? 25.68258 -19.55040 18.44954 1.000 33.45684 477 TYR B CA 1
ATOM 9096 C C . TYR B 1 477 ? 25.16551 -20.67240 17.56368 1.000 39.04759 477 TYR B C 1
ATOM 9097 O O . TYR B 1 477 ? 25.79508 -21.73491 17.50098 1.000 38.41487 477 TYR B O 1
ATOM 9106 N N . GLN B 1 478 ? 24.04165 -20.47275 16.87586 1.000 39.65422 478 GLN B N 1
ATOM 9107 C CA . GLN B 1 478 ? 23.41046 -21.55178 16.13081 1.000 34.57858 478 GLN B CA 1
ATOM 9108 C C . GLN B 1 478 ? 23.44956 -21.37578 14.62029 1.000 33.91663 478 GLN B C 1
ATOM 9109 O O . GLN B 1 478 ? 23.20016 -22.35018 13.90274 1.000 44.09746 478 GLN B O 1
ATOM 9115 N N . TYR B 1 479 ? 23.75414 -20.17843 14.10760 1.000 37.15034 479 TYR B N 1
ATOM 9116 C CA . TYR B 1 479 ? 23.60240 -19.97227 12.67113 1.000 41.23912 479 TYR B CA 1
ATOM 9117 C C . TYR B 1 479 ? 24.77381 -19.21628 12.04734 1.000 42.48892 479 TYR B C 1
ATOM 9118 O O . TYR B 1 479 ? 24.58960 -18.48203 11.07060 1.000 45.20112 479 TYR B O 1
ATOM 9127 N N . GLY B 1 480 ? 25.98219 -19.39044 12.58383 1.000 37.11635 480 GLY B N 1
ATOM 9128 C CA . GLY B 1 480 ? 27.19512 -19.12709 11.83904 1.000 37.18026 480 GLY B CA 1
ATOM 9129 C C . GLY B 1 480 ? 27.90242 -17.81691 12.11881 1.000 41.05219 480 GLY B C 1
ATOM 9130 O O . GLY B 1 480 ? 29.02509 -17.63607 11.63060 1.000 49.43534 480 GLY B O 1
ATOM 9131 N N . ALA B 1 481 ? 27.29623 -16.89502 12.87061 1.000 34.82498 481 ALA B N 1
ATOM 9132 C CA . ALA B 1 481 ? 27.95339 -15.61037 13.09961 1.000 36.60125 481 ALA B CA 1
ATOM 9133 C C . ALA B 1 481 ? 29.25490 -15.78494 13.87153 1.000 43.02150 481 ALA B C 1
ATOM 9134 O O . ALA B 1 481 ? 30.22937 -15.06231 13.62916 1.000 37.25809 481 ALA B O 1
ATOM 9136 N N . PHE B 1 482 ? 29.29322 -16.73907 14.80325 1.000 40.76845 482 PHE B N 1
ATOM 9137 C CA . PHE B 1 482 ? 30.51333 -17.06820 15.52652 1.000 40.97295 482 PHE B CA 1
ATOM 9138 C C . PHE B 1 482 ? 31.30002 -18.19836 14.86921 1.000 37.54866 482 PHE B C 1
ATOM 9139 O O . PHE B 1 482 ? 32.10021 -18.85606 15.54314 1.000 39.90037 482 PHE B O 1
ATOM 9147 N N . GLY B 1 483 ? 31.08610 -18.44043 13.57689 1.000 38.47379 483 GLY B N 1
ATOM 9148 C CA . GLY B 1 483 ? 31.87814 -19.40678 12.84027 1.000 43.27823 483 GLY B CA 1
ATOM 9149 C C . GLY B 1 483 ? 31.34417 -20.82314 12.87827 1.000 42.89677 483 GLY B C 1
ATOM 9150 O O . GLY B 1 483 ? 31.00758 -21.39438 11.83777 1.000 67.75798 483 GLY B O 1
ATOM 9151 N N . GLN B 1 484 ? 31.26737 -21.40227 14.07094 1.000 38.13303 484 GLN B N 1
ATOM 9152 C CA . GLN B 1 484 ? 30.81644 -22.77254 14.26084 1.000 37.43658 484 GLN B CA 1
ATOM 9153 C C . GLN B 1 484 ? 29.41488 -22.77599 14.85654 1.000 45.77812 484 GLN B C 1
ATOM 9154 O O . GLN B 1 484 ? 29.12793 -22.02428 15.79399 1.000 47.97589 484 GLN B O 1
ATOM 9160 N N . ARG B 1 485 ? 28.54358 -23.62171 14.30976 1.000 44.60490 485 ARG B N 1
ATOM 9161 C CA . ARG B 1 485 ? 27.16494 -23.71827 14.77368 1.000 31.78411 485 ARG B CA 1
ATOM 9162 C C . ARG B 1 485 ? 27.04984 -24.77750 15.86287 1.000 43.69925 485 ARG B C 1
ATOM 9163 O O . ARG B 1 485 ? 27.46397 -25.92565 15.67136 1.000 43.32677 485 ARG B O 1
ATOM 9171 N N . LEU B 1 486 ? 26.48698 -24.38764 16.99992 1.000 40.78636 486 LEU B N 1
ATOM 9172 C CA . LEU B 1 486 ? 26.30538 -25.27728 18.13507 1.000 40.19040 486 LEU B CA 1
ATOM 9173 C C . LEU B 1 486 ? 24.85771 -25.74469 18.22147 1.000 48.97432 486 LEU B C 1
ATOM 9174 O O . LEU B 1 486 ? 23.93616 -25.10344 17.70812 1.000 39.22438 486 LEU B O 1
ATOM 9179 N N . ARG B 1 487 ? 24.66981 -26.88115 18.88323 1.000 46.54293 487 ARG B N 1
ATOM 9180 C CA . ARG B 1 487 ? 23.33376 -27.32519 19.23381 1.000 47.11689 487 ARG B CA 1
ATOM 9181 C C . ARG B 1 487 ? 22.88454 -26.63628 20.51857 1.000 50.89313 487 ARG B C 1
ATOM 9182 O O . ARG B 1 487 ? 23.68777 -26.05684 21.25435 1.000 51.28069 487 ARG B O 1
ATOM 9190 N N . LYS B 1 488 ? 21.57593 -26.69691 20.78033 1.000 60.67064 488 LYS B N 1
ATOM 9191 C CA . LYS B 1 488 ? 21.03933 -26.07640 21.98867 1.000 52.03010 488 LYS B CA 1
ATOM 9192 C C . LYS B 1 488 ? 21.67358 -26.65349 23.24735 1.000 42.92859 488 LYS B C 1
ATOM 9193 O O . LYS B 1 488 ? 21.79561 -25.95172 24.25769 1.000 44.27360 488 LYS B O 1
ATOM 9199 N N . CYS B 1 489 ? 22.09531 -27.91853 23.20243 1.000 51.83793 489 CYS B N 1
ATOM 9200 C CA . CYS B 1 489 ? 22.69914 -28.56200 24.36175 1.000 58.76369 489 CYS B CA 1
ATOM 9201 C C . CYS B 1 489 ? 24.17365 -28.21957 24.53019 1.000 53.33016 489 CYS B C 1
ATOM 9202 O O . CYS B 1 489 ? 24.72891 -28.45831 25.60793 1.000 52.44021 489 CYS B O 1
ATOM 9205 N N . ASP B 1 490 ? 24.81713 -27.67321 23.50103 1.000 47.64698 490 ASP B N 1
ATOM 9206 C CA . ASP B 1 490 ? 26.24430 -27.40117 23.56292 1.000 46.96842 490 ASP B CA 1
ATOM 9207 C C . ASP B 1 490 ? 26.53042 -26.17793 24.42874 1.000 45.19738 490 ASP B C 1
ATOM 9208 O O . ASP B 1 490 ? 25.68016 -25.30561 24.62744 1.000 51.37398 490 ASP B O 1
ATOM 9213 N N . SER B 1 491 ? 27.75549 -26.12482 24.94321 1.000 41.83486 491 SER B N 1
ATOM 9214 C CA . SER B 1 491 ? 28.20911 -25.00781 25.75822 1.000 45.12628 491 SER B CA 1
ATOM 9215 C C . SER B 1 491 ? 28.79216 -23.91558 24.87031 1.000 39.54009 491 SER B C 1
ATOM 9216 O O . SER B 1 491 ? 29.48627 -24.19985 23.88978 1.000 35.01147 491 SER B O 1
ATOM 9219 N N . VAL B 1 492 ? 28.49883 -22.65907 25.21797 1.000 35.18992 492 VAL B N 1
ATOM 9220 C CA . VAL B 1 492 ? 29.00321 -21.53840 24.43331 1.000 33.12227 492 VAL B CA 1
ATOM 9221 C C . VAL B 1 492 ? 30.50679 -21.37346 24.59740 1.000 33.33884 492 VAL B C 1
ATOM 9222 O O . VAL B 1 492 ? 31.15365 -20.75000 23.74840 1.000 39.39737 492 VAL B O 1
ATOM 9226 N N . ASP B 1 493 ? 31.08390 -21.92914 25.66608 1.000 35.38971 493 ASP B N 1
ATOM 9227 C CA . ASP B 1 493 ? 32.52315 -21.84364 25.87695 1.000 32.57729 493 ASP B CA 1
ATOM 9228 C C . ASP B 1 493 ? 33.30802 -22.56694 24.79081 1.000 41.44608 493 ASP B C 1
ATOM 9229 O O . ASP B 1 493 ? 34.50701 -22.31152 24.63072 1.000 43.24832 493 ASP B O 1
ATOM 9234 N N . GLN B 1 494 ? 32.65868 -23.46326 24.04557 1.000 30.76194 494 GLN B N 1
ATOM 9235 C CA . GLN B 1 494 ? 33.31323 -24.14884 22.93967 1.000 36.92592 494 GLN B CA 1
ATOM 9236 C C . GLN B 1 494 ? 33.82531 -23.17442 21.88529 1.000 42.70699 494 GLN B C 1
ATOM 9237 O O . GLN B 1 494 ? 34.77429 -23.49790 21.16339 1.000 40.42200 494 GLN B O 1
ATOM 9243 N N . LEU B 1 495 ? 33.22609 -21.98950 21.78693 1.000 39.70967 495 LEU B N 1
ATOM 9244 C CA . LEU B 1 495 ? 33.66071 -20.95879 20.85577 1.000 32.95915 495 LEU B CA 1
ATOM 9245 C C . LEU B 1 495 ? 34.51580 -19.88947 21.52031 1.000 41.76904 495 LEU B C 1
ATOM 9246 O O . LEU B 1 495 ? 34.98870 -18.97722 20.83383 1.000 39.18967 495 LEU B O 1
ATOM 9251 N N . PHE B 1 496 ? 34.71783 -19.97462 22.83540 1.000 39.68530 496 PHE B N 1
ATOM 9252 C CA . PHE B 1 496 ? 35.50533 -18.99845 23.57585 1.000 36.65876 496 PHE B CA 1
ATOM 9253 C C . PHE B 1 496 ? 36.87000 -19.51205 24.00618 1.000 37.06122 496 PHE B C 1
ATOM 9254 O O . PHE B 1 496 ? 37.82542 -18.73411 24.03275 1.000 40.65125 496 PHE B O 1
ATOM 9262 N N . LYS B 1 497 ? 36.98231 -20.79643 24.33883 1.000 34.37682 497 LYS B N 1
ATOM 9263 C CA . LYS B 1 497 ? 38.14819 -21.32980 25.02640 1.000 39.71952 497 LYS B CA 1
ATOM 9264 C C . LYS B 1 497 ? 39.34507 -21.45936 24.08194 1.000 36.81763 497 LYS B C 1
ATOM 9265 O O . LYS B 1 497 ? 39.24743 -21.25481 22.86825 1.000 39.69594 497 LYS B O 1
ATOM 9271 N N . HIS B 1 498 ? 40.49261 -21.81126 24.67127 1.000 40.23888 498 HIS B N 1
ATOM 9272 C CA . HIS B 1 498 ? 41.75390 -21.98386 23.94408 1.000 34.69313 498 HIS B CA 1
ATOM 9273 C C . HIS B 1 498 ? 42.16623 -20.69707 23.23373 1.000 38.18848 498 HIS B C 1
ATOM 9274 O O . HIS B 1 498 ? 42.64332 -20.71979 22.09673 1.000 37.19025 498 HIS B O 1
ATOM 9281 N N . ARG B 1 499 ? 41.97174 -19.56557 23.91284 1.000 40.78958 499 ARG B N 1
ATOM 9282 C CA . ARG B 1 499 ? 42.34812 -18.24080 23.42232 1.000 28.77722 499 ARG B CA 1
ATOM 9283 C C . ARG B 1 499 ? 41.63082 -17.86458 22.12682 1.000 37.42512 499 ARG B C 1
ATOM 9284 O O . ARG B 1 499 ? 42.11679 -17.01711 21.37036 1.000 42.19637 499 ARG B O 1
ATOM 9292 N N . ARG B 1 500 ? 40.47457 -18.47065 21.84460 1.000 34.17620 500 ARG B N 1
ATOM 9293 C CA . ARG B 1 500 ? 39.73516 -18.09012 20.64431 1.000 37.84368 500 ARG B CA 1
ATOM 9294 C C . ARG B 1 500 ? 39.05140 -16.73984 20.82459 1.000 38.98754 500 ARG B C 1
ATOM 9295 O O . ARG B 1 500 ? 38.97628 -15.94468 19.88084 1.000 43.50570 500 ARG B O 1
ATOM 9303 N N . ALA B 1 501 ? 38.55049 -16.46366 22.02380 1.000 36.31690 501 ALA B N 1
ATOM 9304 C CA . ALA B 1 501 ? 37.96473 -15.17490 22.35594 1.000 38.12789 501 ALA B CA 1
ATOM 9305 C C . ALA B 1 501 ? 38.98950 -14.30806 23.07795 1.000 35.46053 501 ALA B C 1
ATOM 9306 O O . ALA B 1 501 ? 39.91571 -14.81417 23.71704 1.000 35.28525 501 ALA B O 1
ATOM 9308 N N . THR B 1 502 ? 38.81738 -12.99387 22.97041 1.000 30.66418 502 THR B N 1
ATOM 9309 C CA . THR B 1 502 ? 39.68878 -12.04294 23.64216 1.000 37.23287 502 THR B CA 1
ATOM 9310 C C . THR B 1 502 ? 38.93253 -11.30673 24.74113 1.000 33.43258 502 THR B C 1
ATOM 9311 O O . THR B 1 502 ? 37.70216 -11.21452 24.73342 1.000 39.29174 502 THR B O 1
ATOM 9315 N N . VAL B 1 503 ? 39.69817 -10.79824 25.70329 1.000 28.92905 503 VAL B N 1
ATOM 9316 C CA . VAL B 1 503 ? 39.18340 -10.04446 26.83942 1.000 30.72025 503 VAL B CA 1
ATOM 9317 C C . VAL B 1 503 ? 40.02524 -8.78284 26.96428 1.000 32.80451 503 VAL B C 1
ATOM 9318 O O . VAL B 1 503 ? 41.25798 -8.85159 26.92052 1.000 34.80739 503 VAL B O 1
ATOM 9322 N N . SER B 1 504 ? 39.36774 -7.63743 27.12001 1.000 35.92097 504 SER B N 1
ATOM 9323 C CA . SER B 1 504 ? 40.02058 -6.33902 26.99962 1.000 31.40045 504 SER B CA 1
ATOM 9324 C C . SER B 1 504 ? 40.34262 -5.76377 28.37462 1.000 35.75915 504 SER B C 1
ATOM 9325 O O . SER B 1 504 ? 39.43780 -5.52663 29.18266 1.000 39.68148 504 SER B O 1
ATOM 9328 N N . LEU B 1 505 ? 41.63093 -5.53296 28.62886 1.000 34.91496 505 LEU B N 1
ATOM 9329 C CA . LEU B 1 505 ? 42.09212 -4.76500 29.78064 1.000 31.89559 505 LEU B CA 1
ATOM 9330 C C . LEU B 1 505 ? 42.37341 -3.34472 29.30360 1.000 36.36469 505 LEU B C 1
ATOM 9331 O O . LEU B 1 505 ? 43.34711 -3.10771 28.58008 1.000 38.89109 505 LEU B O 1
ATOM 9336 N N . GLY B 1 506 ? 41.52220 -2.40170 29.70765 1.000 36.89875 506 GLY B N 1
ATOM 9337 C CA . GLY B 1 506 ? 41.56777 -1.05563 29.18552 1.000 31.86610 506 GLY B CA 1
ATOM 9338 C C . GLY B 1 506 ? 42.32175 -0.08091 30.07690 1.000 32.06069 506 GLY B C 1
ATOM 9339 O O . GLY B 1 506 ? 42.63003 -0.35164 31.23381 1.000 31.02234 506 GLY B O 1
ATOM 9340 N N . TYR B 1 507 ? 42.60499 1.08380 29.50092 1.000 33.07507 507 TYR B N 1
ATOM 9341 C CA . TYR B 1 507 ? 43.33471 2.14290 30.18504 1.000 40.29549 507 TYR B CA 1
ATOM 9342 C C . TYR B 1 507 ? 43.01493 3.45713 29.48843 1.000 38.69159 507 TYR B C 1
ATOM 9343 O O . TYR B 1 507 ? 42.35419 3.48284 28.44743 1.000 34.94093 507 TYR B O 1
ATOM 9352 N N . ILE B 1 508 ? 43.50137 4.55327 30.07176 1.000 35.75673 508 ILE B N 1
ATOM 9353 C CA . ILE B 1 508 ? 43.25402 5.88519 29.52881 1.000 33.85934 508 ILE B CA 1
ATOM 9354 C C . ILE B 1 508 ? 44.23976 6.85210 30.16669 1.000 27.68065 508 ILE B C 1
ATOM 9355 O O . ILE B 1 508 ? 44.72820 6.62117 31.27489 1.000 36.19654 508 ILE B O 1
ATOM 9360 N N . GLY B 1 509 ? 44.54700 7.93139 29.44980 1.000 29.60023 509 GLY B N 1
ATOM 9361 C CA . GLY B 1 509 ? 45.25695 9.06357 30.01535 1.000 37.79098 509 GLY B CA 1
ATOM 9362 C C . GLY B 1 509 ? 46.72231 8.87618 30.35679 1.000 35.23114 509 GLY B C 1
ATOM 9363 O O . GLY B 1 509 ? 47.16091 9.30591 31.42726 1.000 36.73629 509 GLY B O 1
ATOM 9364 N N . LEU B 1 510 ? 47.50137 8.26170 29.46245 1.000 37.37745 510 LEU B N 1
ATOM 9365 C CA . LEU B 1 510 ? 48.93760 8.16311 29.70848 1.000 38.56254 510 LEU B CA 1
ATOM 9366 C C . LEU B 1 510 ? 49.59755 9.53547 29.71712 1.000 41.35200 510 LEU B C 1
ATOM 9367 O O . LEU B 1 510 ? 50.58986 9.73982 30.42537 1.000 39.47345 510 LEU B O 1
ATOM 9372 N N . TYR B 1 511 ? 49.06504 10.48681 28.94538 1.000 43.56461 511 TYR B N 1
ATOM 9373 C CA . TYR B 1 511 ? 49.58051 11.85064 29.00220 1.000 44.93442 511 TYR B CA 1
ATOM 9374 C C . TYR B 1 511 ? 49.47258 12.41788 30.41210 1.000 49.83589 511 TYR B C 1
ATOM 9375 O O . TYR B 1 511 ? 50.43620 12.98387 30.94167 1.000 46.95672 511 TYR B O 1
ATOM 9384 N N . GLU B 1 512 ? 48.29585 12.28597 31.03154 1.000 39.13800 512 GLU B N 1
ATOM 9385 C CA . GLU B 1 512 ? 48.11411 12.79735 32.38555 1.000 35.44426 512 GLU B CA 1
ATOM 9386 C C . GLU B 1 512 ? 49.02576 12.08065 33.37159 1.000 34.63389 512 GLU B C 1
ATOM 9387 O O . GLU B 1 512 ? 49.57929 12.70698 34.28306 1.000 37.55183 512 GLU B O 1
ATOM 9393 N N . VAL B 1 513 ? 49.19548 10.76679 33.20376 1.000 34.63964 513 VAL B N 1
ATOM 9394 C CA . VAL B 1 513 ? 50.07568 10.00922 34.08944 1.000 37.27193 513 VAL B CA 1
ATOM 9395 C C . VAL B 1 513 ? 51.49460 10.55823 34.02843 1.000 49.10173 513 VAL B C 1
ATOM 9396 O O . VAL B 1 513 ? 52.17275 10.68837 35.05526 1.000 45.74872 513 VAL B O 1
ATOM 9400 N N . ALA B 1 514 ? 51.96273 10.90073 32.82775 1.000 39.36891 514 ALA B N 1
ATOM 9401 C CA . ALA B 1 514 ? 53.31194 11.43401 32.69805 1.000 43.13328 514 ALA B CA 1
ATOM 9402 C C . ALA B 1 514 ? 53.39729 12.87959 33.17002 1.000 39.49048 514 ALA B C 1
ATOM 9403 O O . ALA B 1 514 ? 54.42530 13.28765 33.72272 1.000 45.40986 514 ALA B O 1
ATOM 9405 N N . SER B 1 515 ? 52.33542 13.66395 32.97146 1.000 37.39988 515 SER B N 1
ATOM 9406 C CA . SER B 1 515 ? 52.36397 15.06241 33.38802 1.000 38.74896 515 SER B CA 1
ATOM 9407 C C . SER B 1 515 ? 52.45262 15.20500 34.90250 1.000 40.16152 515 SER B C 1
ATOM 9408 O O . SER B 1 515 ? 53.01020 16.19152 35.39679 1.000 47.97991 515 SER B O 1
ATOM 9411 N N . VAL B 1 516 ? 51.91153 14.24207 35.65128 1.000 33.48310 516 VAL B N 1
ATOM 9412 C CA . VAL B 1 516 ? 51.99382 14.29903 37.10864 1.000 39.59580 516 VAL B CA 1
ATOM 9413 C C . VAL B 1 516 ? 53.44706 14.25728 37.56537 1.000 46.36892 516 VAL B C 1
ATOM 9414 O O . VAL B 1 516 ? 53.84389 14.97499 38.49190 1.000 47.73667 516 VAL B O 1
ATOM 9418 N N . PHE B 1 517 ? 54.26810 13.43438 36.91206 1.000 46.45272 517 PHE B N 1
ATOM 9419 C CA . PHE B 1 517 ? 55.64276 13.22514 37.34398 1.000 39.04162 517 PHE B CA 1
ATOM 9420 C C . PHE B 1 517 ? 56.67200 13.99579 36.52764 1.000 43.55865 517 PHE B C 1
ATOM 9421 O O . PHE B 1 517 ? 57.80472 14.15746 36.99416 1.000 46.59622 517 PHE B O 1
ATOM 9429 N N . TYR B 1 518 ? 56.32016 14.47773 35.33256 1.000 46.11049 518 TYR B N 1
ATOM 9430 C CA . TYR B 1 518 ? 57.30553 15.08816 34.45089 1.000 32.90509 518 TYR B CA 1
ATOM 9431 C C . TYR B 1 518 ? 56.86932 16.40624 33.82336 1.000 40.09344 518 TYR B C 1
ATOM 9432 O O . TYR B 1 518 ? 57.63456 16.97304 33.03566 1.000 40.49915 518 TYR B O 1
ATOM 9441 N N . GLY B 1 519 ? 55.67684 16.90972 34.13598 1.000 37.61058 519 GLY B N 1
ATOM 9442 C CA . GLY B 1 519 ? 55.25366 18.19913 33.62676 1.000 24.73451 519 GLY B CA 1
ATOM 9443 C C . GLY B 1 519 ? 54.51266 18.11224 32.30799 1.000 37.13232 519 GLY B C 1
ATOM 9444 O O . GLY B 1 519 ? 54.39748 17.06036 31.67325 1.000 43.96180 519 GLY B O 1
ATOM 9445 N N . SER B 1 520 ? 54.00853 19.27038 31.87948 1.000 31.18426 520 SER B N 1
ATOM 9446 C CA . SER B 1 520 ? 53.13122 19.33950 30.71819 1.000 51.31759 520 SER B CA 1
ATOM 9447 C C . SER B 1 520 ? 53.86872 19.21260 29.39211 1.000 50.90074 520 SER B C 1
ATOM 9448 O O . SER B 1 520 ? 53.21285 19.07696 28.35414 1.000 58.55496 520 SER B O 1
ATOM 9451 N N . ASP B 1 521 ? 55.20013 19.25197 29.39301 1.000 54.01799 521 ASP B N 1
ATOM 9452 C CA . ASP B 1 521 ? 55.95918 19.14361 28.15230 1.000 54.14999 521 ASP B CA 1
ATOM 9453 C C . ASP B 1 521 ? 56.93850 17.97948 28.21853 1.000 46.59327 521 ASP B C 1
ATOM 9454 O O . ASP B 1 521 ? 58.11114 18.12511 27.85917 1.000 48.85890 521 ASP B O 1
ATOM 9459 N N . TRP B 1 522 ? 56.46120 16.81786 28.66613 1.000 40.48563 522 TRP B N 1
ATOM 9460 C CA . TRP B 1 522 ? 57.32087 15.66055 28.87788 1.000 44.68301 522 TRP B CA 1
ATOM 9461 C C . TRP B 1 522 ? 57.64524 14.90252 27.59717 1.000 43.21055 522 TRP B C 1
ATOM 9462 O O . TRP B 1 522 ? 58.48749 13.99886 27.63813 1.000 39.23131 522 TRP B O 1
ATOM 9473 N N . GLU B 1 523 ? 57.01049 15.24876 26.47159 1.000 36.99512 523 GLU B N 1
ATOM 9474 C CA . GLU B 1 523 ? 57.10379 14.42124 25.27054 1.000 37.40871 523 GLU B CA 1
ATOM 9475 C C . GLU B 1 523 ? 58.53704 14.27808 24.77861 1.000 45.33700 523 GLU B C 1
ATOM 9476 O O . GLU B 1 523 ? 58.88473 13.25541 24.17635 1.000 47.45068 523 GLU B O 1
ATOM 9482 N N . THR B 1 524 ? 59.37774 15.27989 25.01793 1.000 39.72288 524 THR B N 1
ATOM 9483 C CA . THR B 1 524 ? 60.77441 15.22911 24.60855 1.000 42.50676 524 THR B CA 1
ATOM 9484 C C . THR B 1 524 ? 61.68522 14.64651 25.68431 1.000 41.30977 524 THR B C 1
ATOM 9485 O O . THR B 1 524 ? 62.90115 14.58150 25.48000 1.000 43.90582 524 THR B O 1
ATOM 9489 N N . ASN B 1 525 ? 61.12712 14.21821 26.81321 1.000 46.78683 525 ASN B N 1
ATOM 9490 C CA . ASN B 1 525 ? 61.89040 13.58614 27.88151 1.000 43.25410 525 ASN B CA 1
ATOM 9491 C C . ASN B 1 525 ? 61.83360 12.07456 27.69181 1.000 42.24808 525 ASN B C 1
ATOM 9492 O O . ASN B 1 525 ? 60.75934 11.47158 27.79158 1.000 45.83236 525 ASN B O 1
ATOM 9497 N N . LEU B 1 526 ? 62.99150 11.46800 27.42245 1.000 36.87584 526 LEU B N 1
ATOM 9498 C CA . LEU B 1 526 ? 63.04516 10.02709 27.19241 1.000 42.62655 526 LEU B CA 1
ATOM 9499 C C . LEU B 1 526 ? 62.62471 9.24914 28.43406 1.000 45.60471 526 LEU B C 1
ATOM 9500 O O . LEU B 1 526 ? 61.91221 8.24246 28.33396 1.000 42.37638 526 LEU B O 1
ATOM 9505 N N . GLU B 1 527 ? 63.06201 9.69704 29.61441 1.000 37.37475 527 GLU B N 1
ATOM 9506 C CA . GLU B 1 527 ? 62.69034 9.01571 30.85004 1.000 37.65560 527 GLU B CA 1
ATOM 9507 C C . GLU B 1 527 ? 61.18471 9.06492 31.08482 1.000 43.15299 527 GLU B C 1
ATOM 9508 O O . GLU B 1 527 ? 60.60837 8.11468 31.62767 1.000 41.66533 527 GLU B O 1
ATOM 9514 N N . ALA B 1 528 ? 60.53313 10.15834 30.68232 1.000 39.60746 528 ALA B N 1
ATOM 9515 C CA . ALA B 1 528 ? 59.07934 10.23482 30.77215 1.000 37.60663 528 ALA B CA 1
ATOM 9516 C C . ALA B 1 528 ? 58.42244 9.26257 29.80106 1.000 38.40102 528 ALA B C 1
ATOM 9517 O O . ALA B 1 528 ? 57.52091 8.50424 30.17885 1.000 39.34891 528 ALA B O 1
ATOM 9519 N N . LYS B 1 529 ? 58.86710 9.27424 28.54142 1.000 42.15063 529 LYS B N 1
ATO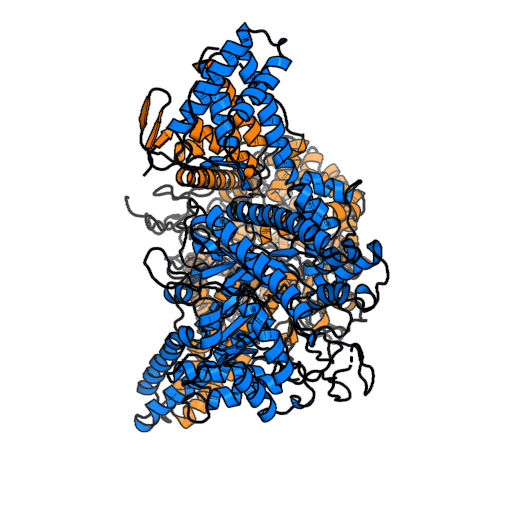M 9520 C CA . LYS B 1 529 ? 58.34583 8.34295 27.54483 1.000 37.12581 529 LYS B CA 1
ATOM 9521 C C . LYS B 1 529 ? 58.54083 6.89789 27.99056 1.000 39.28556 529 LYS B C 1
ATOM 9522 O O . LYS B 1 529 ? 57.63214 6.06929 27.86829 1.000 48.03116 529 LYS B O 1
ATOM 9528 N N . THR B 1 530 ? 59.72578 6.58047 28.51766 1.000 40.28869 530 THR B N 1
ATOM 9529 C CA . THR B 1 530 ? 59.99009 5.23087 29.00901 1.000 38.29623 530 THR B CA 1
ATOM 9530 C C . THR B 1 530 ? 58.99128 4.83022 30.08703 1.000 41.05978 530 THR B C 1
ATOM 9531 O O . THR B 1 530 ? 58.55657 3.67302 30.14362 1.000 35.18242 530 THR B O 1
ATOM 9535 N N . PHE B 1 531 ? 58.61504 5.77646 30.95089 1.000 38.82155 531 PHE B N 1
ATOM 9536 C CA . PHE B 1 531 ? 57.65297 5.48149 32.00805 1.000 33.23216 531 PHE B CA 1
ATOM 9537 C C . PHE B 1 531 ? 56.30826 5.06499 31.42375 1.000 36.84500 531 PHE B C 1
ATOM 9538 O O . PHE B 1 531 ? 55.73640 4.04394 31.82128 1.000 32.17994 531 PHE B O 1
ATOM 9546 N N . THR B 1 532 ? 55.79249 5.84117 30.46522 1.000 34.71356 532 THR B N 1
ATOM 9547 C CA . THR B 1 532 ? 54.52278 5.48971 29.83701 1.000 35.71743 532 THR B CA 1
ATOM 9548 C C . THR B 1 532 ? 54.62550 4.16406 29.09194 1.000 40.85296 532 THR B C 1
ATOM 9549 O O . THR B 1 532 ? 53.66568 3.38377 29.06222 1.000 45.19471 532 THR B O 1
ATOM 9553 N N . LEU B 1 533 ? 55.78285 3.88910 28.48530 1.000 31.90878 533 LEU B N 1
ATOM 9554 C CA . LEU B 1 533 ? 55.95845 2.62031 27.78767 1.000 35.56831 533 LEU B CA 1
ATOM 9555 C C . LEU B 1 533 ? 56.06328 1.45300 28.76102 1.000 39.20558 533 LEU B C 1
ATOM 9556 O O . LEU B 1 533 ? 55.58127 0.35442 28.46093 1.000 42.84472 533 LEU B O 1
ATOM 9561 N N . ASN B 1 534 ? 56.67467 1.66848 29.92937 1.000 35.80595 534 ASN B N 1
ATOM 9562 C CA . ASN B 1 534 ? 56.75621 0.60149 30.92197 1.000 38.79366 534 ASN B CA 1
ATOM 9563 C C . ASN B 1 534 ? 55.38847 0.27167 31.50293 1.000 39.19953 534 ASN B C 1
ATOM 9564 O O . ASN B 1 534 ? 55.14576 -0.87439 31.90091 1.000 39.36080 534 ASN B O 1
ATOM 9569 N N . ILE B 1 535 ? 54.48860 1.25621 31.55940 1.000 38.79603 535 ILE B N 1
ATOM 9570 C CA . ILE B 1 535 ? 53.13105 0.99985 32.02935 1.000 40.32447 535 ILE B CA 1
ATOM 9571 C C . ILE B 1 535 ? 52.39981 0.07305 31.06702 1.000 35.70785 535 ILE B C 1
ATOM 9572 O O . ILE B 1 535 ? 51.70960 -0.86277 31.48963 1.000 35.48704 535 ILE B O 1
ATOM 9577 N N . VAL B 1 536 ? 52.54238 0.31279 29.76020 1.000 36.13628 536 VAL B N 1
ATOM 9578 C CA . VAL B 1 536 ? 51.91672 -0.55948 28.76952 1.000 32.94376 536 VAL B CA 1
ATOM 9579 C C . VAL B 1 536 ? 52.51833 -1.95855 28.83508 1.000 37.08711 536 VAL B C 1
ATOM 9580 O O . VAL B 1 536 ? 51.79971 -2.96298 28.76383 1.000 38.70724 536 VAL B O 1
ATOM 9584 N N . LYS B 1 537 ? 53.84328 -2.04870 28.98255 1.000 34.92069 537 LYS B N 1
ATOM 9585 C CA . LYS B 1 537 ? 54.48902 -3.35611 29.06245 1.000 32.01115 537 LYS B CA 1
ATOM 9586 C C . LYS B 1 537 ? 54.05310 -4.11421 30.30785 1.000 28.00284 537 LYS B C 1
ATOM 9587 O O . LYS B 1 537 ? 53.90160 -5.34062 30.27252 1.000 34.27783 537 LYS B O 1
ATOM 9593 N N . ALA B 1 538 ? 53.85445 -3.40441 31.41980 1.000 31.59618 538 ALA B N 1
ATOM 9594 C CA . ALA B 1 538 ? 53.37725 -4.05809 32.63411 1.000 34.43937 538 ALA B CA 1
ATOM 9595 C C . ALA B 1 538 ? 51.98927 -4.65650 32.42987 1.000 38.84685 538 ALA B C 1
ATOM 9596 O O . ALA B 1 538 ? 51.72112 -5.78190 32.86715 1.000 39.28352 538 ALA B O 1
ATOM 9598 N N . MET B 1 539 ? 51.09502 -3.92086 31.76055 1.000 34.51868 539 MET B N 1
ATOM 9599 C CA . MET B 1 539 ? 49.76204 -4.44677 31.47778 1.000 40.47094 539 MET B CA 1
ATOM 9600 C C . MET B 1 539 ? 49.82332 -5.63011 30.51958 1.000 43.67072 539 MET B C 1
ATOM 9601 O O . MET B 1 539 ? 49.07336 -6.60102 30.67706 1.000 38.67071 539 MET B O 1
ATOM 9606 N N . LYS B 1 540 ? 50.70071 -5.56258 29.51309 1.000 38.08137 540 LYS B N 1
ATOM 9607 C CA . LYS B 1 540 ? 50.86787 -6.69127 28.60284 1.000 36.33780 540 LYS B CA 1
ATOM 9608 C C . LYS B 1 540 ? 51.43927 -7.89979 29.33217 1.000 40.37711 540 LYS B C 1
ATOM 9609 O O . LYS B 1 540 ? 51.05888 -9.04322 29.05234 1.000 45.50610 540 LYS B O 1
ATOM 9615 N N . ASN B 1 541 ? 52.34914 -7.66393 30.27869 1.000 30.57207 541 ASN B N 1
ATOM 9616 C CA . ASN B 1 541 ? 52.92698 -8.76111 31.04629 1.000 33.15703 541 ASN B CA 1
ATOM 9617 C C . ASN B 1 541 ? 51.85416 -9.50022 31.83725 1.000 34.28309 541 ASN B C 1
ATOM 9618 O O . ASN B 1 541 ? 51.80330 -10.73604 31.83609 1.000 34.38264 541 ASN B O 1
ATOM 9623 N N . ALA B 1 542 ? 50.97940 -8.75517 32.51648 1.000 33.81100 542 ALA B N 1
ATOM 9624 C CA . ALA B 1 542 ? 49.92075 -9.39047 33.29528 1.000 36.34767 542 ALA B CA 1
ATOM 9625 C C . ALA B 1 542 ? 48.91850 -10.10070 32.39424 1.000 40.17746 542 ALA B C 1
ATOM 9626 O O . ALA B 1 542 ? 48.43527 -11.18705 32.73307 1.000 40.78469 542 ALA B O 1
ATOM 9628 N N . CYS B 1 543 ? 48.59376 -9.50420 31.24325 1.000 37.24397 543 CYS B N 1
ATOM 9629 C CA . CYS B 1 543 ? 47.67952 -10.15430 30.30991 1.000 36.87479 543 CYS B CA 1
ATOM 9630 C C . CYS B 1 543 ? 48.24983 -11.47530 29.81084 1.000 44.20001 543 CYS B C 1
ATOM 9631 O O . CYS B 1 543 ? 47.52269 -12.46918 29.69737 1.000 44.65196 543 CYS B O 1
ATOM 9634 N N . GLU B 1 544 ? 49.54965 -11.50704 29.50403 1.000 41.70759 544 GLU B N 1
ATOM 9635 C CA . GLU B 1 544 ? 50.17797 -12.76756 29.12551 1.000 35.88270 544 GLU B CA 1
ATOM 9636 C C . GLU B 1 544 ? 50.05325 -13.79179 30.24334 1.000 45.91544 544 GLU B C 1
ATOM 9637 O O . GLU B 1 544 ? 49.78666 -14.97238 29.98806 1.000 44.09472 544 GLU B O 1
ATOM 9643 N N . SER B 1 545 ? 50.23451 -13.35264 31.49222 1.000 39.84830 545 SER B N 1
ATOM 9644 C CA . SER B 1 545 ? 50.11231 -14.26052 32.62757 1.000 37.04323 545 SER B CA 1
ATOM 9645 C C . SER B 1 545 ? 48.67421 -14.73603 32.80898 1.000 38.96552 545 SER B C 1
ATOM 9646 O O . SER B 1 545 ? 48.43510 -15.92197 33.06482 1.000 43.49885 545 SER B O 1
ATOM 9649 N N . TRP B 1 546 ? 47.70397 -13.82625 32.68515 1.000 38.01976 546 TRP B N 1
ATOM 9650 C CA . TRP B 1 546 ? 46.30249 -14.21829 32.80295 1.000 36.06734 546 TRP B CA 1
ATOM 9651 C C . TRP B 1 546 ? 45.90601 -15.17970 31.69052 1.000 31.97271 546 TRP B C 1
ATOM 9652 O O . TRP B 1 546 ? 45.12898 -16.11405 31.91551 1.000 38.93597 546 TRP B O 1
ATOM 9663 N N . SER B 1 547 ? 46.43709 -14.96993 30.48304 1.000 34.10421 547 SER B N 1
ATOM 9664 C CA . SER B 1 547 ? 46.10215 -15.84127 29.36132 1.000 31.77608 547 SER B CA 1
ATOM 9665 C C . SER B 1 547 ? 46.57760 -17.26884 29.59324 1.000 37.52236 547 SER B C 1
ATOM 9666 O O . SER B 1 547 ? 45.93237 -18.21730 29.13454 1.000 43.38773 547 SER B O 1
ATOM 9669 N N . ASP B 1 548 ? 47.70147 -17.44613 30.29064 1.000 39.68559 548 ASP B N 1
ATOM 9670 C CA . ASP B 1 548 ? 48.13776 -18.79036 30.64865 1.000 38.24240 548 ASP B CA 1
ATOM 9671 C C . ASP B 1 548 ? 47.29494 -19.37759 31.77156 1.000 41.16664 548 ASP B C 1
ATOM 9672 O O . ASP B 1 548 ? 47.04493 -20.58797 31.78748 1.000 38.72762 548 ASP B O 1
ATOM 9677 N N . GLU B 1 549 ? 46.84258 -18.53844 32.70443 1.000 38.13379 549 GLU B N 1
ATOM 9678 C CA . GLU B 1 549 ? 46.10367 -19.03572 33.85919 1.000 36.23507 549 GLU B CA 1
ATOM 9679 C C . GLU B 1 549 ? 44.71550 -19.53260 33.46848 1.000 42.44210 549 GLU B C 1
ATOM 9680 O O . GLU B 1 549 ? 44.25488 -20.56150 33.97677 1.000 43.17057 549 GLU B O 1
ATOM 9686 N N . TYR B 1 550 ? 44.03663 -18.82740 32.56127 1.000 35.53187 550 TYR B N 1
ATOM 9687 C CA . TYR B 1 550 ? 42.65048 -19.13240 32.23778 1.000 40.55211 550 TYR B CA 1
ATOM 9688 C C . TYR B 1 550 ? 42.42140 -19.56390 30.79682 1.000 40.08677 550 TYR B C 1
ATOM 9689 O O . TYR B 1 550 ? 41.29311 -19.94190 30.46152 1.000 37.19803 550 TYR B O 1
ATOM 9698 N N . ASP B 1 551 ? 43.44559 -19.51621 29.94354 1.000 37.46875 551 ASP B N 1
ATOM 9699 C CA . ASP B 1 551 ? 43.35540 -19.95859 28.54969 1.000 30.87799 551 ASP B CA 1
ATOM 9700 C C . ASP B 1 551 ? 42.31409 -19.15703 27.76570 1.000 41.05946 551 ASP B C 1
ATOM 9701 O O . ASP B 1 551 ? 41.56586 -19.69955 26.94872 1.000 32.81382 551 ASP B O 1
ATOM 9706 N N . TYR B 1 552 ? 42.25909 -17.85376 28.02906 1.000 29.79284 552 TYR B N 1
ATOM 9707 C CA . TYR B 1 552 ? 41.59332 -16.89178 27.16294 1.000 35.19940 552 TYR B CA 1
ATOM 9708 C C . TYR B 1 552 ? 42.58389 -15.77953 26.86112 1.000 37.92305 552 TYR B C 1
ATOM 9709 O O . TYR B 1 552 ? 43.48244 -15.50651 27.65812 1.000 41.76638 552 TYR B O 1
ATOM 9718 N N . HIS B 1 553 ? 42.42754 -15.13771 25.70859 1.000 33.19541 553 HIS B N 1
ATOM 9719 C CA . HIS B 1 553 ? 43.39314 -14.12009 25.30327 1.000 31.52562 553 HIS B CA 1
ATOM 9720 C C . HIS B 1 553 ? 43.04604 -12.79213 25.96382 1.000 38.16211 553 HIS B C 1
ATOM 9721 O O . HIS B 1 553 ? 42.15685 -12.07180 25.50975 1.000 36.55900 553 HIS B O 1
ATOM 9728 N N . PHE B 1 554 ? 43.76019 -12.45787 27.03544 1.000 44.81839 554 PHE B N 1
ATOM 9729 C CA . PHE B 1 554 ? 43.69900 -11.12688 27.62249 1.000 33.84183 554 PHE B CA 1
ATOM 9730 C C . PHE B 1 554 ? 44.68075 -10.21998 26.89377 1.000 38.83265 554 PHE B C 1
ATOM 9731 O O . PHE B 1 554 ? 45.80258 -10.62889 26.58054 1.000 42.94900 554 PHE B O 1
ATOM 9739 N N . SER B 1 555 ? 44.25616 -8.98773 26.62159 1.000 30.90777 555 SER B N 1
ATOM 9740 C CA . SER B 1 555 ? 45.06950 -8.08140 25.82441 1.000 36.20381 555 SER B CA 1
ATOM 9741 C C . SER B 1 555 ? 44.85975 -6.64720 26.28654 1.000 40.76302 555 SER B C 1
ATOM 9742 O O . SER B 1 555 ? 43.81031 -6.30047 26.83622 1.000 33.89554 555 SER B O 1
ATOM 9745 N N . VAL B 1 556 ? 45.87376 -5.81915 26.05058 1.000 40.21433 556 VAL B N 1
ATOM 9746 C CA . VAL B 1 556 ? 45.82934 -4.40832 26.42026 1.000 37.53963 556 VAL B CA 1
ATOM 9747 C C . VAL B 1 556 ? 44.99861 -3.65844 25.38768 1.000 36.21705 556 VAL B C 1
ATOM 9748 O O . VAL B 1 556 ? 45.29027 -3.70586 24.18824 1.000 37.80836 556 VAL B O 1
ATOM 9752 N N . TYR B 1 557 ? 43.97698 -2.94714 25.85617 1.000 34.15633 557 TYR B N 1
ATOM 9753 C CA . TYR B 1 557 ? 42.97710 -2.32213 25.00150 1.000 31.51695 557 TYR B CA 1
ATOM 9754 C C . TYR B 1 557 ? 42.96938 -0.82163 25.25218 1.000 38.78433 557 TYR B C 1
ATOM 9755 O O . TYR B 1 557 ? 42.85700 -0.38290 26.40165 1.000 29.83363 557 TYR B O 1
ATOM 9764 N N . SER B 1 558 ? 43.09981 -0.03954 24.17930 1.000 37.26033 558 SER B N 1
ATOM 9765 C CA . SER B 1 558 ? 43.11362 1.42117 24.27242 1.000 34.72594 558 SER B CA 1
ATOM 9766 C C . SER B 1 558 ? 41.67087 1.90689 24.24903 1.000 36.56562 558 SER B C 1
ATOM 9767 O O . SER B 1 558 ? 41.11391 2.21668 23.19590 1.000 46.98295 558 SER B O 1
ATOM 9770 N N . THR B 1 559 ? 41.07158 1.99198 25.43240 1.000 44.06173 559 THR B N 1
ATOM 9771 C CA . THR B 1 559 ? 39.63552 2.21750 25.54759 1.000 42.34241 559 THR B CA 1
ATOM 9772 C C . THR B 1 559 ? 39.22316 3.51424 24.85627 1.000 34.55400 559 THR B C 1
ATOM 9773 O O . THR B 1 559 ? 39.84700 4.55987 25.08556 1.000 42.13097 559 THR B O 1
ATOM 9777 N N . PRO B 1 560 ? 38.20066 3.48930 24.00310 1.000 43.38420 560 PRO B N 1
ATOM 9778 C CA . PRO B 1 560 ? 37.68777 4.74017 23.43210 1.000 47.97498 560 PRO B CA 1
ATOM 9779 C C . PRO B 1 560 ? 37.15252 5.65287 24.52517 1.000 56.23714 560 PRO B C 1
ATOM 9780 O O . PRO B 1 560 ? 36.41252 5.22231 25.41311 1.000 59.75189 560 PRO B O 1
ATOM 9784 N N . SER B 1 561 ? 37.53751 6.92425 24.45454 1.000 54.70509 561 SER B N 1
ATOM 9785 C CA . SER B 1 561 ? 37.14566 7.92232 25.44865 1.000 71.74857 561 SER B CA 1
ATOM 9786 C C . SER B 1 561 ? 35.81083 8.57746 25.12428 1.000 78.91464 561 SER B C 1
ATOM 9787 O O . SER B 1 561 ? 35.68693 9.79977 25.22602 1.000 82.59806 561 SER B O 1
ATOM 9790 N N . GLU B 1 562 ? 34.79093 7.81001 24.72919 1.000 68.18163 562 GLU B N 1
ATOM 9791 C CA . GLU B 1 562 ? 33.52119 8.43358 24.36704 1.000 81.70687 562 GLU B CA 1
ATOM 9792 C C . GLU B 1 562 ? 32.76965 8.91476 25.60195 1.000 83.05809 562 GLU B C 1
ATOM 9793 O O . GLU B 1 562 ? 32.21265 10.01926 25.60658 1.000 64.05475 562 GLU B O 1
ATOM 9799 N N . SER B 1 563 ? 32.74118 8.10387 26.65353 1.000 66.91736 563 SER B N 1
ATOM 9800 C CA . SER B 1 563 ? 32.16204 8.49849 27.92865 1.000 46.48357 563 SER B CA 1
ATOM 9801 C C . SER B 1 563 ? 33.16497 8.51197 29.06895 1.000 53.09213 563 SER B C 1
ATOM 9802 O O . SER B 1 563 ? 32.97368 9.26007 30.02943 1.000 54.50489 563 SER B O 1
ATOM 9805 N N . LEU B 1 564 ? 34.23496 7.71834 28.97770 1.000 60.56330 564 LEU B N 1
ATOM 9806 C CA . LEU B 1 564 ? 35.16626 7.57318 30.09178 1.000 46.56043 564 LEU B CA 1
ATOM 9807 C C . LEU B 1 564 ? 35.92719 8.86039 30.37259 1.000 50.62510 564 LEU B C 1
ATOM 9808 O O . LEU B 1 564 ? 36.23246 9.16063 31.53310 1.000 44.21073 564 LEU B O 1
ATOM 9813 N N . THR B 1 565 ? 36.25661 9.62510 29.32664 1.000 47.73453 565 THR B N 1
ATOM 9814 C CA . THR B 1 565 ? 37.03103 10.84557 29.52759 1.000 45.75556 565 THR B CA 1
ATOM 9815 C C . THR B 1 565 ? 36.29928 11.83310 30.42887 1.000 48.20814 565 THR B C 1
ATOM 9816 O O . THR B 1 565 ? 36.93911 12.59276 31.16347 1.000 49.63680 565 THR B O 1
ATOM 9820 N N . ASP B 1 566 ? 34.96587 11.82306 30.40613 1.000 56.21498 566 ASP B N 1
ATOM 9821 C CA . ASP B 1 566 ? 34.19603 12.70969 31.26953 1.000 39.83984 566 ASP B CA 1
ATOM 9822 C C . ASP B 1 566 ? 34.02185 12.11135 32.66058 1.000 45.03475 566 ASP B C 1
ATOM 9823 O O . ASP B 1 566 ? 34.21471 12.80016 33.66900 1.000 44.25264 566 ASP B O 1
ATOM 9828 N N . ARG B 1 567 ? 33.67559 10.82372 32.73243 1.000 45.31452 567 ARG B N 1
ATOM 9829 C CA . ARG B 1 567 ? 33.36976 10.21002 34.02084 1.000 42.18792 567 ARG B CA 1
ATOM 9830 C C . ARG B 1 567 ? 34.59154 10.18907 34.93253 1.000 39.11150 567 ARG B C 1
ATOM 9831 O O . ARG B 1 567 ? 34.50506 10.55368 36.11096 1.000 42.31038 567 ARG B O 1
ATOM 9839 N N . PHE B 1 568 ? 35.74146 9.75748 34.40613 1.000 45.47877 568 PHE B N 1
ATOM 9840 C CA . PHE B 1 568 ? 36.95084 9.70980 35.22368 1.000 35.31016 568 PHE B CA 1
ATOM 9841 C C . PHE B 1 568 ? 37.40365 11.10736 35.63059 1.000 38.39627 568 PHE B C 1
ATOM 9842 O O . PHE B 1 568 ? 37.80507 11.32457 36.77925 1.000 39.68501 568 PHE B O 1
ATOM 9850 N N . CYS B 1 569 ? 37.34196 12.06919 34.70729 1.000 36.91980 569 CYS B N 1
ATOM 9851 C CA . CYS B 1 569 ? 37.75755 13.43007 35.03418 1.000 43.01358 569 CYS B CA 1
ATOM 9852 C C . CYS B 1 569 ? 36.80271 14.08082 36.02947 1.000 49.98095 569 CYS B C 1
ATOM 9853 O O . CYS B 1 569 ? 37.23100 14.85454 36.89463 1.000 45.91143 569 CYS B O 1
ATOM 9856 N N . ARG B 1 570 ? 35.50631 13.78183 35.92195 1.000 51.43944 570 ARG B N 1
ATOM 9857 C CA . ARG B 1 570 ? 34.53371 14.33074 36.86228 1.000 40.54355 570 ARG B CA 1
ATOM 9858 C C . ARG B 1 570 ? 34.73786 13.76239 38.26271 1.000 48.10191 570 ARG B C 1
ATOM 9859 O O . ARG B 1 570 ? 34.74010 14.50525 39.25124 1.000 48.12729 570 ARG B O 1
ATOM 9867 N N . LEU B 1 571 ? 34.92078 12.44371 38.36673 1.000 49.48083 571 LEU B N 1
ATOM 9868 C CA . LEU B 1 571 ? 35.11753 11.82630 39.67430 1.000 44.61141 571 LEU B CA 1
ATOM 9869 C C . LEU B 1 571 ? 36.45186 12.22164 40.29482 1.000 51.46634 571 LEU B C 1
ATOM 9870 O O . LEU B 1 571 ? 36.54645 12.34901 41.52085 1.000 54.63586 571 LEU B O 1
ATOM 9875 N N . ASP B 1 572 ? 37.48972 12.41599 39.47619 1.000 49.82918 572 ASP B N 1
ATOM 9876 C CA . ASP B 1 572 ? 38.78641 12.82259 40.00812 1.000 48.08345 572 ASP B CA 1
ATOM 9877 C C . ASP B 1 572 ? 38.79953 14.28658 40.42346 1.000 48.62768 572 ASP B C 1
ATOM 9878 O O . ASP B 1 572 ? 39.54078 14.65885 41.33971 1.000 43.94250 572 ASP B O 1
ATOM 9883 N N . THR B 1 573 ? 38.00050 15.12762 39.76432 1.000 51.74830 573 THR B N 1
ATOM 9884 C CA . THR B 1 573 ? 37.89003 16.51729 40.19227 1.000 50.49705 573 THR B CA 1
ATOM 9885 C C . THR B 1 573 ? 37.24835 16.61305 41.57179 1.000 53.75677 573 THR B C 1
ATOM 9886 O O . THR B 1 573 ? 37.61452 17.47814 42.37528 1.000 54.46775 573 THR B O 1
ATOM 9890 N N . GLU B 1 574 ? 36.29838 15.72352 41.87027 1.000 44.38834 574 GLU B N 1
ATOM 9891 C CA . GLU B 1 574 ? 35.69902 15.70613 43.20079 1.000 47.13561 574 GLU B CA 1
ATOM 9892 C C . GLU B 1 574 ? 36.69008 15.21206 44.24630 1.000 49.96384 574 GLU B C 1
ATOM 9893 O O . GLU B 1 574 ? 36.69654 15.69826 45.38319 1.000 52.36210 574 GLU B O 1
ATOM 9899 N N . LYS B 1 575 ? 37.53671 14.25044 43.88066 1.000 50.39209 575 LYS B N 1
ATOM 9900 C CA . LYS B 1 575 ? 38.45168 13.63718 44.83444 1.000 45.67386 575 LYS B CA 1
ATOM 9901 C C . LYS B 1 575 ? 39.75920 14.40287 44.98406 1.000 46.60830 575 LYS B C 1
ATOM 9902 O O . LYS B 1 575 ? 40.31484 14.44821 46.08787 1.000 48.91055 575 LYS B O 1
ATOM 9908 N N . PHE B 1 576 ? 40.26179 15.01322 43.90978 1.000 50.25809 576 PHE B N 1
ATOM 9909 C CA . PHE B 1 576 ? 41.55255 15.68794 43.94064 1.000 49.27533 576 PHE B CA 1
ATOM 9910 C C . PHE B 1 576 ? 41.47890 17.17418 43.62049 1.000 54.20800 576 PHE B C 1
ATOM 9911 O O . PHE B 1 576 ? 42.50844 17.85688 43.69162 1.000 49.65673 576 PHE B O 1
ATOM 9919 N N . GLY B 1 577 ? 40.31060 17.69474 43.26465 1.000 44.23100 577 GLY B N 1
ATOM 9920 C CA . GLY B 1 577 ? 40.19869 19.09567 42.92823 1.000 41.53810 577 GLY B CA 1
ATOM 9921 C C . GLY B 1 577 ? 40.66302 19.39132 41.51453 1.000 49.84924 577 GLY B C 1
ATOM 9922 O O . GLY B 1 577 ? 40.86037 18.50372 40.67962 1.000 55.65473 577 GLY B O 1
ATOM 9923 N N . VAL B 1 578 ? 40.83920 20.68399 41.25035 1.000 47.50836 578 VAL B N 1
ATOM 9924 C CA . VAL B 1 578 ? 41.29205 21.15649 39.94449 1.000 45.45125 578 VAL B CA 1
ATOM 9925 C C . VAL B 1 578 ? 42.81289 21.03066 39.91619 1.000 50.44141 578 VAL B C 1
ATOM 9926 O O . VAL B 1 578 ? 43.52892 21.88149 40.44565 1.000 45.64658 578 VAL B O 1
ATOM 9930 N N . VAL B 1 579 ? 43.30910 19.96032 39.30376 1.000 49.19701 579 VAL B N 1
ATOM 9931 C CA . VAL B 1 579 ? 44.74208 19.72891 39.17171 1.000 40.05245 579 VAL B CA 1
ATOM 9932 C C . VAL B 1 579 ? 45.19811 20.27094 37.82553 1.000 47.74974 579 VAL B C 1
ATOM 9933 O O . VAL B 1 579 ? 44.60815 19.95375 36.78523 1.000 47.31056 579 VAL B O 1
ATOM 9937 N N . THR B 1 580 ? 46.24689 21.09148 37.84789 1.000 49.24174 580 THR B N 1
ATOM 9938 C CA . THR B 1 580 ? 46.72338 21.74805 36.63795 1.000 51.08533 580 THR B CA 1
ATOM 9939 C C . THR B 1 580 ? 47.11080 20.72023 35.58289 1.000 51.29428 580 THR B C 1
ATOM 9940 O O . THR B 1 580 ? 47.79410 19.73411 35.87800 1.000 45.98757 580 THR B O 1
ATOM 9944 N N . ASP B 1 581 ? 46.63241 20.94613 34.35717 1.000 46.67007 581 ASP B N 1
ATOM 9945 C CA . ASP B 1 581 ? 46.95202 20.14378 33.18055 1.000 52.49134 581 ASP B CA 1
ATOM 9946 C C . ASP B 1 581 ? 46.31368 18.75812 33.22839 1.000 45.50616 581 ASP B C 1
ATOM 9947 O O . ASP B 1 581 ? 46.37596 18.01306 32.24551 1.000 46.31684 581 ASP B O 1
ATOM 9952 N N . ILE B 1 582 ? 45.69094 18.39958 34.35019 1.000 49.43921 582 ILE B N 1
ATOM 9953 C CA . ILE B 1 582 ? 45.07723 17.08226 34.48034 1.000 41.43744 582 ILE B CA 1
ATOM 9954 C C . ILE B 1 582 ? 43.55915 17.21439 34.43591 1.000 42.28099 582 ILE B C 1
ATOM 9955 O O . ILE B 1 582 ? 42.93151 16.92484 33.41016 1.000 44.46851 582 ILE B O 1
ATOM 9960 N N . THR B 1 583 ? 42.95658 17.65027 35.54425 1.000 48.58689 583 THR B N 1
ATOM 9961 C CA . THR B 1 583 ? 41.50461 17.77674 35.62669 1.000 59.73846 583 THR B CA 1
ATOM 9962 C C . THR B 1 583 ? 40.99219 19.15514 35.22768 1.000 38.36582 583 THR B C 1
ATOM 9963 O O . THR B 1 583 ? 39.78705 19.30536 35.00279 1.000 48.39904 583 THR B O 1
ATOM 9967 N N . ASP B 1 584 ? 41.86847 20.15746 35.12899 1.000 46.43728 584 ASP B N 1
ATOM 9968 C CA . ASP B 1 584 ? 41.41159 21.51201 34.83426 1.000 47.56907 584 ASP B CA 1
ATOM 9969 C C . ASP B 1 584 ? 40.79094 21.61815 33.44680 1.000 44.09063 584 ASP B C 1
ATOM 9970 O O . ASP B 1 584 ? 39.84789 22.39343 33.25190 1.000 41.19183 584 ASP B O 1
ATOM 9975 N N . LYS B 1 585 ? 41.29605 20.85423 32.47733 1.000 43.04106 585 LYS B N 1
ATOM 9976 C CA . LYS B 1 585 ? 40.77071 20.91071 31.11921 1.000 43.22302 585 LYS B CA 1
ATOM 9977 C C . LYS B 1 585 ? 39.46099 20.14800 30.94673 1.000 41.21028 585 LYS B C 1
ATOM 9978 O O . LYS B 1 585 ? 38.87561 20.20494 29.85999 1.000 48.48225 585 LYS B O 1
ATOM 9984 N N . GLU B 1 586 ? 38.99782 19.44024 31.97921 1.000 43.99226 586 GLU B N 1
ATOM 9985 C CA . GLU B 1 586 ? 37.70637 18.75372 32.00818 1.000 51.81050 586 GLU B CA 1
ATOM 9986 C C . GLU B 1 586 ? 37.63456 17.56081 31.05935 1.000 46.17332 586 GLU B C 1
ATOM 9987 O O . GLU B 1 586 ? 36.54033 17.17476 30.63360 1.000 49.88218 586 GLU B O 1
ATOM 9993 N N . TYR B 1 587 ? 38.77285 16.95772 30.72461 1.000 46.58524 587 TYR B N 1
ATOM 9994 C CA . TYR B 1 587 ? 38.78660 15.72875 29.94278 1.000 45.78452 587 TYR B CA 1
ATOM 9995 C C . TYR B 1 587 ? 40.11146 15.01998 30.17889 1.000 44.04643 587 TYR B C 1
ATOM 9996 O O . TYR B 1 587 ? 41.08277 15.62143 30.64285 1.000 43.53601 587 TYR B O 1
ATOM 10005 N N . TYR B 1 588 ? 40.13790 13.73151 29.85068 1.000 44.78831 588 TYR B N 1
ATOM 10006 C CA . TYR B 1 588 ? 41.36018 12.94032 29.86380 1.000 39.30156 588 TYR B CA 1
ATOM 10007 C C . TYR B 1 588 ? 41.74888 12.57835 28.43718 1.000 45.28171 588 TYR B C 1
ATOM 10008 O O . TYR B 1 588 ? 40.88439 12.29312 27.60121 1.000 46.79209 588 TYR B O 1
ATOM 10017 N N . THR B 1 589 ? 43.05184 12.59209 28.16554 1.000 40.10606 589 THR B N 1
ATOM 10018 C CA . THR B 1 589 ? 43.54547 12.24021 26.84176 1.000 34.90481 589 THR B CA 1
ATOM 10019 C C . THR B 1 589 ? 43.42191 10.73668 26.62066 1.000 39.01975 589 THR B C 1
ATOM 10020 O O . THR B 1 589 ? 43.65613 9.93738 27.53131 1.000 35.77974 589 THR B O 1
ATOM 10024 N N . ASN B 1 590 ? 43.04713 10.35179 25.40292 1.000 26.04945 590 ASN B N 1
ATOM 10025 C CA . ASN B 1 590 ? 42.77306 8.94999 25.11706 1.000 33.11917 590 ASN B CA 1
ATOM 10026 C C . ASN B 1 590 ? 44.05353 8.12283 25.15182 1.000 40.12433 590 ASN B C 1
ATOM 10027 O O . ASN B 1 590 ? 45.05413 8.48340 24.52435 1.000 44.98772 590 ASN B O 1
ATOM 10032 N N . SER B 1 591 ? 44.00912 7.01360 25.89663 1.000 34.41296 591 SER B N 1
ATOM 10033 C CA . SER B 1 591 ? 45.05099 5.98842 25.94831 1.000 34.52660 591 SER B CA 1
ATOM 10034 C C . SER B 1 591 ? 46.47189 6.54105 25.90682 1.000 36.42583 591 SER B C 1
ATOM 10035 O O . SER B 1 591 ? 46.95347 7.11667 26.88779 1.000 38.55284 591 SER B O 1
ATOM 10038 N N . PHE B 1 592 ? 47.14994 6.35551 24.77399 1.000 35.87697 592 PHE B N 1
ATOM 10039 C CA . PHE B 1 592 ? 48.53079 6.78384 24.59035 1.000 39.02349 592 PHE B CA 1
ATOM 10040 C C . PHE B 1 592 ? 48.64960 7.98194 23.65955 1.000 35.74656 592 PHE B C 1
ATOM 10041 O O . PHE B 1 592 ? 49.76689 8.35932 23.29041 1.000 43.19659 592 PHE B O 1
ATOM 10049 N N . HIS B 1 593 ? 47.52893 8.57654 23.26318 1.000 36.59105 593 HIS B N 1
ATOM 10050 C CA . HIS B 1 593 ? 47.54233 9.57491 22.20489 1.000 41.29287 593 HIS B CA 1
ATOM 10051 C C . HIS B 1 593 ? 48.30461 10.82434 22.62862 1.000 46.96803 593 HIS B C 1
ATOM 10052 O O . HIS B 1 593 ? 48.39613 11.15994 23.81346 1.000 39.31431 593 HIS B O 1
ATOM 10059 N N . TYR B 1 594 ? 48.86835 11.50316 21.63284 1.000 41.96778 594 TYR B N 1
ATOM 10060 C CA . TYR B 1 594 ? 49.52150 12.78192 21.86058 1.000 46.27941 594 TYR B CA 1
ATOM 10061 C C . TYR B 1 594 ? 48.51324 13.78812 22.39960 1.000 46.09219 594 TYR B C 1
ATOM 10062 O O . TYR B 1 594 ? 47.33885 13.77644 22.01820 1.000 41.66377 594 TYR B O 1
ATOM 10071 N N . ASP B 1 595 ? 48.97738 14.64778 23.30865 1.000 43.88948 595 ASP B N 1
ATOM 10072 C CA . ASP B 1 595 ? 48.17895 15.75376 23.82366 1.000 37.84176 595 ASP B CA 1
ATOM 10073 C C . ASP B 1 595 ? 47.52887 16.50329 22.66788 1.000 46.65809 595 ASP B C 1
ATOM 10074 O O . ASP B 1 595 ? 48.22441 17.13114 21.86255 1.000 41.75295 595 ASP B O 1
ATOM 10079 N N . VAL B 1 596 ? 46.19702 16.43019 22.57065 1.000 38.48184 596 VAL B N 1
ATOM 10080 C CA . VAL B 1 596 ? 45.49185 17.03443 21.44602 1.000 42.19039 596 VAL B CA 1
ATOM 10081 C C . VAL B 1 596 ? 45.68138 18.54212 21.41005 1.000 37.74940 596 VAL B C 1
ATOM 10082 O O . VAL B 1 596 ? 45.43587 19.17054 20.37550 1.000 43.31139 596 VAL B O 1
ATOM 10086 N N . ARG B 1 597 ? 46.11730 19.14205 22.52008 1.000 38.44808 597 ARG B N 1
ATOM 10087 C CA . ARG B 1 597 ? 46.34418 20.58082 22.55894 1.000 40.94232 597 ARG B CA 1
ATOM 10088 C C . ARG B 1 597 ? 47.64862 20.97487 21.87735 1.000 50.85211 597 ARG B C 1
ATOM 10089 O O . ARG B 1 597 ? 47.73028 22.06109 21.29390 1.000 52.87762 597 ARG B O 1
ATOM 10097 N N . LYS B 1 598 ? 48.67056 20.12380 21.94398 1.000 47.76144 598 LYS B N 1
ATOM 10098 C CA . LYS B 1 598 ? 49.90562 20.36540 21.21550 1.000 44.39220 598 LYS B CA 1
ATOM 10099 C C . LYS B 1 598 ? 49.70705 20.05857 19.73519 1.000 43.33302 598 LYS B C 1
ATOM 10100 O O . LYS B 1 598 ? 48.79451 19.32478 19.34609 1.000 48.48308 598 LYS B O 1
ATOM 10106 N N . ASN B 1 599 ? 50.57801 20.62858 18.90182 1.000 41.86110 599 ASN B N 1
ATOM 10107 C CA . ASN B 1 599 ? 50.43851 20.54903 17.44649 1.000 49.52429 599 ASN B CA 1
ATOM 10108 C C . ASN B 1 599 ? 51.71709 20.02852 16.79495 1.000 51.04053 599 ASN B C 1
ATOM 10109 O O . ASN B 1 599 ? 52.38737 20.74792 16.04480 1.000 56.54087 599 ASN B O 1
ATOM 10114 N N . PRO B 1 600 ? 52.06845 18.76664 17.02577 1.000 46.64726 600 PRO B N 1
ATOM 10115 C CA . PRO B 1 600 ? 53.13843 18.16547 16.23013 1.000 36.92477 600 PRO B CA 1
ATOM 10116 C C . PRO B 1 600 ? 52.67023 17.95090 14.80056 1.000 42.84110 600 PRO B C 1
ATOM 10117 O O . PRO B 1 600 ? 51.47696 17.99431 14.49360 1.000 49.37657 600 PRO B O 1
ATOM 10121 N N . THR B 1 601 ? 53.63446 17.73597 13.91261 1.000 48.83514 601 THR B N 1
ATOM 10122 C CA . THR B 1 601 ? 53.29642 17.34075 12.56000 1.000 45.07002 601 THR B CA 1
ATOM 10123 C C . THR B 1 601 ? 52.66530 15.95093 12.58558 1.000 42.04704 601 THR B C 1
ATOM 10124 O O . THR B 1 601 ? 52.85706 15.19235 13.53867 1.000 46.44329 601 THR B O 1
ATOM 10128 N N . PRO B 1 602 ? 51.88370 15.59849 11.56206 1.000 46.20945 602 PRO B N 1
ATOM 10129 C CA . PRO B 1 602 ? 51.39190 14.21364 11.48607 1.000 39.35687 602 PRO B CA 1
ATOM 10130 C C . PRO B 1 602 ? 52.51370 13.19401 11.46758 1.000 40.92349 602 PRO B C 1
ATOM 10131 O O . PRO B 1 602 ? 52.32273 12.06304 11.93082 1.000 42.52349 602 PRO B O 1
ATOM 10135 N N . PHE B 1 603 ? 53.69142 13.57489 10.96671 1.000 48.98931 603 PHE B N 1
ATOM 10136 C CA . PHE B 1 603 ? 54.82767 12.65964 10.93871 1.000 47.28188 603 PHE B CA 1
ATOM 10137 C C . PHE B 1 603 ? 55.43928 12.49147 12.32402 1.000 44.83487 603 PHE B C 1
ATOM 10138 O O . PHE B 1 603 ? 55.79209 11.37497 12.72060 1.000 53.01276 603 PHE B O 1
ATOM 10146 N N . GLU B 1 604 ? 55.57448 13.58637 13.07476 1.000 46.02625 604 GLU B N 1
ATOM 10147 C CA . GLU B 1 604 ? 56.08318 13.48472 14.43944 1.000 47.71123 604 GLU B CA 1
ATOM 10148 C C . GLU B 1 604 ? 55.09299 12.76454 15.34645 1.000 43.86050 604 GLU B C 1
ATOM 10149 O O . GLU B 1 604 ? 55.49638 12.00565 16.23730 1.000 42.52870 604 GLU B O 1
ATOM 10155 N N . LYS B 1 605 ? 53.79358 12.99165 15.13201 1.000 49.79861 605 LYS B N 1
ATOM 10156 C CA . LYS B 1 605 ? 52.76914 12.36073 15.96048 1.000 42.71161 605 LYS B CA 1
ATOM 10157 C C . LYS B 1 605 ? 52.80765 10.84377 15.82262 1.000 41.99910 605 LYS B C 1
ATOM 10158 O O . LYS B 1 605 ? 52.84763 10.11638 16.82282 1.000 38.38352 605 LYS B O 1
ATOM 10164 N N . LEU B 1 606 ? 52.80120 10.34803 14.58256 1.000 40.87592 606 LEU B N 1
ATOM 10165 C CA . LEU B 1 606 ? 52.83328 8.90669 14.36199 1.000 46.53935 606 LEU B CA 1
ATOM 10166 C C . LEU B 1 606 ? 54.15395 8.29494 14.81085 1.000 40.63612 606 LEU B C 1
ATOM 10167 O O . LEU B 1 606 ? 54.17405 7.15689 15.29286 1.000 47.19330 606 LEU B O 1
ATOM 10172 N N . GLU B 1 607 ? 55.26069 9.02727 14.66463 1.000 43.41537 607 GLU B N 1
ATOM 10173 C CA . GLU B 1 607 ? 56.55017 8.51432 15.11685 1.000 51.74366 607 GLU B CA 1
ATOM 10174 C C . GLU B 1 607 ? 56.61247 8.42726 16.63650 1.000 49.05885 607 GLU B C 1
ATOM 10175 O O . GLU B 1 607 ? 57.26225 7.52566 17.18124 1.000 40.54271 607 GLU B O 1
ATOM 10181 N N . PHE B 1 608 ? 55.94598 9.35275 17.33087 1.000 46.52974 608 PHE B N 1
ATOM 10182 C CA . PHE B 1 608 ? 55.89170 9.30708 18.78848 1.000 37.58514 608 PHE B CA 1
ATOM 10183 C C . PHE B 1 608 ? 54.98762 8.17699 19.26807 1.000 41.84943 608 PHE B C 1
ATOM 10184 O O . PHE B 1 608 ? 55.35700 7.41039 20.16615 1.000 37.42029 608 PHE B O 1
ATOM 10192 N N . GLU B 1 609 ? 53.80125 8.05058 18.66597 1.000 39.32943 609 GLU B N 1
ATOM 10193 C CA . GLU B 1 609 ? 52.79023 7.11650 19.14680 1.000 38.76064 609 GLU B CA 1
ATOM 10194 C C . GLU B 1 609 ? 53.04887 5.67271 18.73636 1.000 37.06084 609 GLU B C 1
ATOM 10195 O O . GLU B 1 609 ? 52.51731 4.76272 19.38141 1.000 41.21962 609 GLU B O 1
ATOM 10201 N N . LYS B 1 610 ? 53.84477 5.43814 17.68926 1.000 34.81365 610 LYS B N 1
ATOM 10202 C CA . LYS B 1 610 ? 54.01853 4.08254 17.17554 1.000 38.60915 610 LYS B CA 1
ATOM 10203 C C . LYS B 1 610 ? 54.61480 3.13490 18.20833 1.000 47.43836 610 LYS B C 1
ATOM 10204 O O . LYS B 1 610 ? 54.43517 1.91726 18.09145 1.000 50.60536 610 LYS B O 1
ATOM 10210 N N . ASP B 1 611 ? 55.31072 3.66143 19.21818 1.000 40.31083 611 ASP B N 1
ATOM 10211 C CA . ASP B 1 611 ? 55.98774 2.80656 20.18526 1.000 32.57754 611 ASP B CA 1
ATOM 10212 C C . ASP B 1 611 ? 55.01943 2.07572 21.10614 1.000 38.43730 611 ASP B C 1
ATOM 10213 O O . ASP B 1 611 ? 55.37569 1.02116 21.64352 1.000 36.04210 611 ASP B O 1
ATOM 10218 N N . TYR B 1 612 ? 53.80480 2.59697 21.28847 1.000 38.58656 612 TYR B N 1
ATOM 10219 C CA . TYR B 1 612 ? 52.89437 2.07568 22.30301 1.000 34.62752 612 TYR B CA 1
ATOM 10220 C C . TYR B 1 612 ? 52.20220 0.78408 21.87042 1.000 33.37527 612 TYR B C 1
ATOM 10221 O O . TYR B 1 612 ? 52.12830 -0.15554 22.67220 1.000 35.14027 612 TYR B O 1
ATOM 10230 N N . PRO B 1 613 ? 51.67238 0.67658 20.64603 1.000 39.19854 613 PRO B N 1
ATOM 10231 C CA . PRO B 1 613 ? 51.20666 -0.64671 20.20228 1.000 36.96374 613 PRO B CA 1
ATOM 10232 C C . PRO B 1 613 ? 52.32926 -1.66282 20.12265 1.000 38.67193 613 PRO B C 1
ATOM 10233 O O . PRO B 1 613 ? 52.10048 -2.85000 20.38149 1.000 45.02785 613 PRO B O 1
ATOM 10237 N N . GLU B 1 614 ? 53.54574 -1.22865 19.78734 1.000 36.45028 614 GLU B N 1
ATOM 10238 C CA . GLU B 1 614 ? 54.68350 -2.13898 19.77564 1.000 44.49611 614 GLU B CA 1
ATOM 10239 C C . GLU B 1 614 ? 55.08142 -2.58458 21.17614 1.000 44.11650 614 GLU B C 1
ATOM 10240 O O . GLU B 1 614 ? 55.70066 -3.64387 21.32244 1.000 40.61876 614 GLU B O 1
ATOM 10246 N N . ALA B 1 615 ? 54.73732 -1.80983 22.20402 1.000 37.55767 615 ALA B N 1
ATOM 10247 C CA . ALA B 1 615 ? 55.08057 -2.15410 23.57616 1.000 33.80226 615 ALA B CA 1
ATOM 10248 C C . ALA B 1 615 ? 54.07790 -3.09753 24.22725 1.000 39.42074 615 ALA B C 1
ATOM 10249 O O . ALA B 1 615 ? 54.37253 -3.64176 25.29715 1.000 40.76139 615 ALA B O 1
ATOM 10251 N N . GLY B 1 616 ? 52.90782 -3.30136 23.62190 1.000 45.75009 616 GLY B N 1
ATOM 10252 C CA . GLY B 1 616 ? 51.94470 -4.24456 24.15900 1.000 38.78932 616 GLY B CA 1
ATOM 10253 C C . GLY B 1 616 ? 50.48995 -3.85800 23.98193 1.000 35.34499 616 GLY B C 1
ATOM 10254 O O . GLY B 1 616 ? 49.59630 -4.65796 24.27129 1.000 40.33723 616 GLY B O 1
ATOM 10255 N N . ALA B 1 617 ? 50.23242 -2.63930 23.50694 1.000 38.55560 617 ALA B N 1
ATOM 10256 C CA . ALA B 1 617 ? 48.86547 -2.14368 23.33918 1.000 37.82504 617 ALA B CA 1
ATOM 10257 C C . ALA B 1 617 ? 48.28161 -2.59888 21.99815 1.000 36.94993 617 ALA B C 1
ATOM 10258 O O . ALA B 1 617 ? 47.92098 -1.80159 21.13223 1.000 35.69585 617 ALA B O 1
ATOM 10260 N N . THR B 1 618 ? 48.18071 -3.91927 21.84201 1.000 34.87964 618 THR B N 1
ATOM 10261 C CA . THR B 1 618 ? 47.73753 -4.50987 20.58613 1.000 39.59226 618 THR B CA 1
ATOM 10262 C C . THR B 1 618 ? 46.30801 -5.02846 20.62567 1.000 36.53264 618 THR B C 1
ATOM 10263 O O . THR B 1 618 ? 45.75403 -5.33361 19.56501 1.000 36.54834 618 THR B O 1
ATOM 10267 N N . GLY B 1 619 ? 45.70476 -5.15454 21.81007 1.000 42.17284 619 GLY B N 1
ATOM 10268 C CA . GLY B 1 619 ? 44.30973 -5.55464 21.87487 1.000 34.11849 619 GLY B CA 1
ATOM 10269 C C . GLY B 1 619 ? 43.37896 -4.52917 21.26310 1.000 34.16169 619 GLY B C 1
ATOM 10270 O O . GLY B 1 619 ? 42.31282 -4.88079 20.75090 1.000 40.15505 619 GLY B O 1
ATOM 10271 N N . GLY B 1 620 ? 43.76864 -3.25724 21.29761 1.000 31.69008 620 GLY B N 1
ATOM 10272 C CA . GLY B 1 620 ? 43.00516 -2.19044 20.68353 1.000 28.84467 620 GLY B CA 1
ATOM 10273 C C . GLY B 1 620 ? 43.81808 -0.91819 20.58570 1.000 33.61512 620 GLY B C 1
ATOM 10274 O O . GLY B 1 620 ? 44.48386 -0.54092 21.55304 1.000 37.95738 620 GLY B O 1
ATOM 10275 N N . PHE B 1 621 ? 43.78340 -0.25262 19.43250 1.000 31.39970 621 PHE B N 1
ATOM 10276 C CA . PHE B 1 621 ? 44.59645 0.93802 19.21054 1.000 34.69477 621 PHE B CA 1
ATOM 10277 C C . PHE B 1 621 ? 44.12516 1.63347 17.94099 1.000 32.76121 621 PHE B C 1
ATOM 10278 O O . PHE B 1 621 ? 43.50500 1.01718 17.06953 1.000 30.94425 621 PHE B O 1
ATOM 10286 N N . ILE B 1 622 ? 44.44698 2.92257 17.84474 1.000 31.24683 622 ILE B N 1
ATOM 10287 C CA . ILE B 1 622 ? 44.15497 3.71502 16.65411 1.000 33.21687 622 ILE B CA 1
ATOM 10288 C C . ILE B 1 622 ? 45.02305 4.96486 16.70909 1.000 33.18188 622 ILE B C 1
ATOM 10289 O O . ILE B 1 622 ? 45.53954 5.33444 17.76485 1.000 34.12759 622 ILE B O 1
ATOM 10294 N N . HIS B 1 623 ? 45.19422 5.61682 15.55969 1.000 29.73703 623 HIS B N 1
ATOM 10295 C CA . HIS B 1 623 ? 45.94209 6.86307 15.46236 1.000 29.91530 623 HIS B CA 1
ATOM 10296 C C . HIS B 1 623 ? 45.13590 7.86727 14.65118 1.000 35.52371 623 HIS B C 1
ATOM 10297 O O . HIS B 1 623 ? 44.62812 7.53305 13.57574 1.000 36.42211 623 HIS B O 1
ATOM 10304 N N . TYR B 1 624 ? 45.01527 9.08941 15.16509 1.000 38.52721 624 TYR B N 1
ATOM 10305 C CA . TYR B 1 624 ? 44.33434 10.17025 14.46676 1.000 48.85296 624 TYR B CA 1
ATOM 10306 C C . TYR B 1 624 ? 45.32952 11.24944 14.06740 1.000 39.46062 624 TYR B C 1
ATOM 10307 O O . TYR B 1 624 ? 46.38564 11.41372 14.68259 1.000 41.23539 624 TYR B O 1
ATOM 10316 N N . CYS B 1 625 ? 44.96120 12.00116 13.03379 1.000 41.40450 625 CYS B N 1
ATOM 10317 C CA . CYS B 1 625 ? 45.66387 13.21705 12.65629 1.000 44.01188 625 CYS B CA 1
ATOM 10318 C C . CYS B 1 625 ? 44.63637 14.26058 12.24854 1.000 59.14800 625 CYS B C 1
ATOM 10319 O O . CYS B 1 625 ? 43.62240 13.93295 11.62533 1.000 57.08909 625 CYS B O 1
ATOM 10322 N N . GLU B 1 626 ? 44.89536 15.51147 12.61874 1.000 53.53796 626 GLU B N 1
ATOM 10323 C CA . GLU B 1 626 ? 43.99130 16.62078 12.34461 1.000 47.40332 626 GLU B CA 1
ATOM 10324 C C . GLU B 1 626 ? 44.50785 17.40242 11.14416 1.000 52.36664 626 GLU B C 1
ATOM 10325 O O . GLU B 1 626 ? 45.59731 17.98361 11.19702 1.000 49.01937 626 GLU B O 1
ATOM 10331 N N . TYR B 1 627 ? 43.72714 17.41483 10.07306 1.000 57.96682 627 TYR B N 1
ATOM 10332 C CA . TYR B 1 627 ? 44.06122 18.10271 8.83910 1.000 54.64817 627 TYR B CA 1
ATOM 10333 C C . TYR B 1 627 ? 43.10976 19.26525 8.59928 1.000 55.06270 627 TYR B C 1
ATOM 10334 O O . TYR B 1 627 ? 42.00948 19.30710 9.15924 1.000 58.94423 627 TYR B O 1
ATOM 10343 N N . PRO B 1 628 ? 43.50319 20.23783 7.77419 1.000 57.61347 628 PRO B N 1
ATOM 10344 C CA . PRO B 1 628 ? 42.53396 21.23115 7.30199 1.000 58.98691 628 PRO B CA 1
ATOM 10345 C C . PRO B 1 628 ? 41.74090 20.69072 6.12445 1.000 54.86564 628 PRO B C 1
ATOM 10346 O O . PRO B 1 628 ? 41.71351 19.47617 5.89930 1.000 56.17718 628 PRO B O 1
ATOM 10350 N N . VAL B 1 629 ? 41.09805 21.57645 5.36428 1.000 49.10963 629 VAL B N 1
ATOM 10351 C CA . VAL B 1 629 ? 40.40510 21.14711 4.15510 1.000 53.68048 629 VAL B CA 1
ATOM 10352 C C . VAL B 1 629 ? 41.42639 20.56370 3.19093 1.000 48.34518 629 VAL B C 1
ATOM 10353 O O . VAL B 1 629 ? 42.34217 21.26098 2.73684 1.000 59.85663 629 VAL B O 1
ATOM 10357 N N . LEU B 1 630 ? 41.28438 19.27291 2.88581 1.000 55.82143 630 LEU B N 1
ATOM 10358 C CA . LEU B 1 630 ? 42.20455 18.57584 1.99516 1.000 65.01639 630 LEU B CA 1
ATOM 10359 C C . LEU B 1 630 ? 41.53820 18.10748 0.70875 1.000 64.52823 630 LEU B C 1
ATOM 10360 O O . LEU B 1 630 ? 42.12918 17.30304 -0.02280 1.000 64.45357 630 LEU B O 1
ATOM 10365 N N . GLN B 1 631 ? 40.33177 18.59467 0.40835 1.000 64.93738 631 GLN B N 1
ATOM 10366 C CA . GLN B 1 631 ? 39.59162 18.08819 -0.74359 1.000 67.64006 631 GLN B CA 1
ATOM 10367 C C . GLN B 1 631 ? 40.31804 18.38893 -2.05059 1.000 70.79574 631 GLN B C 1
ATOM 10368 O O . GLN B 1 631 ? 40.32071 17.56261 -2.97108 1.000 66.81995 631 GLN B O 1
ATOM 10374 N N . GLN B 1 632 ? 40.94850 19.55978 -2.15042 1.000 66.27529 632 GLN B N 1
ATOM 10375 C CA . GLN B 1 632 ? 41.74598 19.91265 -3.31711 1.000 72.72471 632 GLN B CA 1
ATOM 10376 C C . GLN B 1 632 ? 43.23244 19.64843 -3.10737 1.000 69.49614 632 GLN B C 1
ATOM 10377 O O . GLN B 1 632 ? 44.06639 20.26286 -3.78144 1.000 67.63907 632 GLN B O 1
ATOM 10383 N N . ASN B 1 633 ? 43.57882 18.74645 -2.19070 1.000 63.19376 633 ASN B N 1
ATOM 10384 C CA . ASN B 1 633 ? 44.96870 18.37254 -1.96518 1.000 57.83083 633 ASN B CA 1
ATOM 10385 C C . ASN B 1 633 ? 45.04422 16.98978 -1.32656 1.000 60.23144 633 ASN B C 1
ATOM 10386 O O . ASN B 1 633 ? 45.40838 16.86817 -0.14976 1.000 62.11248 633 ASN B O 1
ATOM 10391 N N . PRO B 1 634 ? 44.70786 15.92348 -2.06111 1.000 58.27474 634 PRO B N 1
ATOM 10392 C CA . PRO B 1 634 ? 44.78427 14.57990 -1.47013 1.000 51.31249 634 PRO B CA 1
ATOM 10393 C C . PRO B 1 634 ? 46.19816 14.03821 -1.34745 1.000 49.50843 634 PRO B C 1
ATOM 10394 O O . PRO B 1 634 ? 46.42491 13.14840 -0.51567 1.000 50.74776 634 PRO B O 1
ATOM 10398 N N . LYS B 1 635 ? 47.15232 14.53945 -2.13893 1.000 47.49398 635 LYS B N 1
ATOM 10399 C CA . LYS B 1 635 ? 48.52331 14.04373 -2.04596 1.000 56.57219 635 LYS B CA 1
ATOM 10400 C C . LYS B 1 635 ? 49.14286 14.35340 -0.68906 1.000 41.12498 635 LYS B C 1
ATOM 10401 O O . LYS B 1 635 ? 49.99772 13.59897 -0.21163 1.000 49.03031 635 LYS B O 1
ATOM 10407 N N . ALA B 1 636 ? 48.73033 15.45357 -0.05518 1.000 42.60049 636 ALA B N 1
ATOM 10408 C CA . ALA B 1 636 ? 49.19111 15.73981 1.29951 1.000 46.90200 636 ALA B CA 1
ATOM 10409 C C . ALA B 1 636 ? 48.75454 14.64812 2.26721 1.000 49.44030 636 ALA B C 1
ATOM 10410 O O . ALA B 1 636 ? 49.51812 14.25022 3.15452 1.000 46.63142 636 ALA B O 1
ATOM 10412 N N . LEU B 1 637 ? 47.52651 14.14991 2.10923 1.000 53.18739 637 LEU B N 1
ATOM 10413 C CA . LEU B 1 637 ? 47.07107 13.03023 2.92476 1.000 44.64952 637 LEU B CA 1
ATOM 10414 C C . LEU B 1 637 ? 47.79938 11.74502 2.55056 1.000 43.30727 637 LEU B C 1
ATOM 10415 O O . LEU B 1 637 ? 48.11290 10.92558 3.42305 1.000 40.27989 637 LEU B O 1
ATOM 10420 N N . GLU B 1 638 ? 48.08638 11.55578 1.25957 1.000 33.89753 638 GLU B N 1
ATOM 10421 C CA . GLU B 1 638 ? 48.75608 10.33383 0.82651 1.000 41.39252 638 GLU B CA 1
ATOM 10422 C C . GLU B 1 638 ? 50.16120 10.22300 1.40425 1.000 44.34400 638 GLU B C 1
ATOM 10423 O O . GLU B 1 638 ? 50.64524 9.11097 1.64747 1.000 46.08303 638 GLU B O 1
ATOM 10429 N N . ALA B 1 639 ? 50.83200 11.35557 1.63113 1.000 42.96726 639 ALA B N 1
ATOM 10430 C CA . ALA B 1 639 ? 52.15194 11.30976 2.25097 1.000 41.84810 639 ALA B CA 1
ATOM 10431 C C . ALA B 1 639 ? 52.08044 10.79050 3.68053 1.000 39.80124 639 ALA B C 1
ATOM 10432 O O . ALA B 1 639 ? 53.02790 10.15502 4.15575 1.000 41.99327 639 ALA B O 1
ATOM 10434 N N . VAL B 1 640 ? 50.97168 11.04322 4.37653 1.000 45.15724 640 VAL B N 1
ATOM 10435 C CA . VAL B 1 640 ? 50.82417 10.54132 5.73763 1.000 37.77256 640 VAL B CA 1
ATOM 10436 C C . VAL B 1 640 ? 50.50407 9.05212 5.73072 1.000 37.59446 640 VAL B C 1
ATOM 10437 O O . VAL B 1 640 ? 51.01845 8.29561 6.56170 1.000 37.41149 640 VAL B O 1
ATOM 10441 N N . TRP B 1 641 ? 49.65355 8.60687 4.80013 1.000 37.28766 641 TRP B N 1
ATOM 10442 C CA . TRP B 1 641 ? 49.36736 7.17933 4.67880 1.000 34.51285 641 TRP B CA 1
ATOM 10443 C C . TRP B 1 641 ? 50.62955 6.39769 4.33611 1.000 36.36768 641 TRP B C 1
ATOM 10444 O O . TRP B 1 641 ? 50.92363 5.36552 4.95042 1.000 35.51964 641 TRP B O 1
ATOM 10455 N N . ASP B 1 642 ? 51.38650 6.87506 3.34540 1.000 38.26543 642 ASP B N 1
ATOM 10456 C CA . ASP B 1 642 ? 52.62457 6.20039 2.96875 1.000 37.22854 642 ASP B CA 1
ATOM 10457 C C . ASP B 1 642 ? 53.62459 6.20742 4.11620 1.000 34.36222 642 ASP B C 1
ATOM 10458 O O . ASP B 1 642 ? 54.29195 5.19851 4.37568 1.000 42.27228 642 ASP B O 1
ATOM 10463 N N . PHE B 1 643 ? 53.73950 7.33783 4.81708 1.000 33.40268 643 PHE B N 1
ATOM 10464 C CA . PHE B 1 643 ? 54.60369 7.39637 5.99027 1.000 31.40061 643 PHE B CA 1
ATOM 10465 C C . PHE B 1 643 ? 54.12984 6.43076 7.06852 1.000 39.75018 643 PHE B C 1
ATOM 10466 O O . PHE B 1 643 ? 54.94557 5.80109 7.75240 1.000 40.28087 643 PHE B O 1
ATOM 10474 N N . ALA B 1 644 ? 52.81151 6.28800 7.22216 1.000 39.69952 644 ALA B N 1
ATOM 10475 C CA . ALA B 1 644 ? 52.25383 5.46595 8.28752 1.000 35.79462 644 ALA B CA 1
ATOM 10476 C C . ALA B 1 644 ? 52.36378 3.97322 8.01573 1.000 35.92962 644 ALA B C 1
ATOM 10477 O O . ALA B 1 644 ? 52.30977 3.18734 8.96888 1.000 32.11916 644 ALA B O 1
ATOM 10479 N N . TYR B 1 645 ? 52.52804 3.56821 6.75085 1.000 31.45032 645 TYR B N 1
ATOM 10480 C CA . TYR B 1 645 ? 52.45636 2.14879 6.41015 1.000 39.09980 645 TYR B CA 1
ATOM 10481 C C . TYR B 1 645 ? 53.46368 1.32503 7.20204 1.000 38.43534 645 TYR B C 1
ATOM 10482 O O . TYR B 1 645 ? 53.14299 0.22752 7.67258 1.000 36.86726 645 TYR B O 1
ATOM 10491 N N . ASP B 1 646 ? 54.68075 1.83510 7.36390 1.000 41.17930 646 ASP B N 1
ATOM 10492 C CA . ASP B 1 646 ? 55.75290 1.08621 8.00433 1.000 41.82378 646 ASP B CA 1
ATOM 10493 C C . ASP B 1 646 ? 55.84257 1.32427 9.50492 1.000 37.03261 646 ASP B C 1
ATOM 10494 O O . ASP B 1 646 ? 56.73432 0.76607 10.14960 1.000 44.77114 646 ASP B O 1
ATOM 10499 N N . ARG B 1 647 ? 54.94775 2.12040 10.07971 1.000 44.38395 647 ARG B N 1
ATOM 10500 C CA . ARG B 1 647 ? 55.08394 2.52214 11.47430 1.000 39.13865 647 ARG B CA 1
ATOM 10501 C C . ARG B 1 647 ? 53.85878 2.22594 12.32557 1.000 36.00956 647 ARG B C 1
ATOM 10502 O O . ARG B 1 647 ? 54.00353 1.71707 13.43902 1.000 47.68436 647 ARG B O 1
ATOM 10510 N N . VAL B 1 648 ? 52.65386 2.51813 11.84216 1.000 36.67058 648 VAL B N 1
ATOM 10511 C CA . VAL B 1 648 ? 51.43880 2.27905 12.61068 1.000 33.84983 648 VAL B CA 1
ATOM 10512 C C . VAL B 1 648 ? 50.47451 1.43466 11.78844 1.000 37.51427 648 VAL B C 1
ATOM 10513 O O . VAL B 1 648 ? 50.49780 1.45080 10.55360 1.000 37.01825 648 VAL B O 1
ATOM 10517 N N . GLY B 1 649 ? 49.61412 0.69513 12.48700 1.000 32.76646 649 GLY B N 1
ATOM 10518 C CA . GLY B 1 649 ? 48.73224 -0.25165 11.83210 1.000 30.62012 649 GLY B CA 1
ATOM 10519 C C . GLY B 1 649 ? 47.35420 0.27289 11.47897 1.000 35.50194 649 GLY B C 1
ATOM 10520 O O . GLY B 1 649 ? 46.74269 -0.18939 10.51209 1.000 32.84436 649 GLY B O 1
ATOM 10521 N N . TYR B 1 650 ? 46.85325 1.23953 12.24481 1.000 38.07344 650 TYR B N 1
ATOM 10522 C CA . TYR B 1 650 ? 45.47293 1.70235 12.11454 1.000 35.77779 650 TYR B CA 1
ATOM 10523 C C . TYR B 1 650 ? 45.47598 3.22336 12.18942 1.000 31.63385 650 TYR B C 1
ATOM 10524 O O . TYR B 1 650 ? 45.73510 3.78989 13.25484 1.000 42.94390 650 TYR B O 1
ATOM 10533 N N . LEU B 1 651 ? 45.18676 3.88450 11.07006 1.000 34.77551 651 LEU B N 1
ATOM 10534 C CA . LEU B 1 651 ? 45.27539 5.33632 10.96922 1.000 35.21983 651 LEU B CA 1
ATOM 10535 C C . LEU B 1 651 ? 43.94054 5.91324 10.52409 1.000 41.35995 651 LEU B C 1
ATOM 10536 O O . LEU B 1 651 ? 43.32991 5.41611 9.57225 1.000 52.06930 651 LEU B O 1
ATOM 10541 N N . GLY B 1 652 ? 43.50096 6.96713 11.20412 1.000 40.09246 652 GLY B N 1
ATOM 10542 C CA . GLY B 1 652 ? 42.27817 7.65939 10.85046 1.000 46.87961 652 GLY B CA 1
ATOM 10543 C C . GLY B 1 652 ? 42.57044 9.08838 10.43631 1.000 45.45864 652 GLY B C 1
ATOM 10544 O O . GLY B 1 652 ? 43.56024 9.68511 10.86323 1.000 50.30269 652 GLY B O 1
ATOM 10545 N N . THR B 1 653 ? 41.69061 9.63720 9.60299 1.000 44.81076 653 THR B N 1
ATOM 10546 C CA . THR B 1 653 ? 41.85777 10.96847 9.03219 1.000 47.68227 653 THR B CA 1
ATOM 10547 C C . THR B 1 653 ? 40.72568 11.86868 9.50729 1.000 52.40511 653 THR B C 1
ATOM 10548 O O . THR B 1 653 ? 39.55081 11.58106 9.25126 1.000 49.82324 653 THR B O 1
ATOM 10552 N N . ASN B 1 654 ? 41.07911 12.95539 10.18903 1.000 44.44176 654 ASN B N 1
ATOM 10553 C CA . ASN B 1 654 ? 40.12490 13.97322 10.60876 1.000 50.49648 654 ASN B CA 1
ATOM 10554 C C . ASN B 1 654 ? 40.32970 15.22510 9.76814 1.000 52.67469 654 ASN B C 1
ATOM 10555 O O . ASN B 1 654 ? 41.44213 15.75801 9.70195 1.000 54.89039 654 ASN B O 1
ATOM 10560 N N . THR B 1 655 ? 39.25576 15.69048 9.12890 1.000 55.38994 655 THR B N 1
ATOM 10561 C CA . THR B 1 655 ? 39.29886 16.87000 8.28088 1.000 52.03909 655 THR B CA 1
ATOM 10562 C C . THR B 1 655 ? 37.92406 17.52312 8.32398 1.000 49.67331 655 THR B C 1
ATOM 10563 O O . THR B 1 655 ? 36.91174 16.80955 8.38315 1.000 57.22543 655 THR B O 1
ATOM 10567 N N . PRO B 1 656 ? 37.85126 18.85579 8.32295 1.000 55.90802 656 PRO B N 1
ATOM 10568 C CA . PRO B 1 656 ? 36.55229 19.53717 8.46803 1.000 59.97524 656 PRO B CA 1
ATOM 10569 C C . PRO B 1 656 ? 35.65115 19.29850 7.26356 1.000 61.29163 656 PRO B C 1
ATOM 10570 O O . PRO B 1 656 ? 35.95277 19.73040 6.14834 1.000 50.59118 656 PRO B O 1
ATOM 10574 N N . ILE B 1 657 ? 34.52848 18.61803 7.50102 1.000 52.80884 657 ILE B N 1
ATOM 10575 C CA . ILE B 1 657 ? 33.56759 18.30642 6.44775 1.000 54.27375 657 ILE B CA 1
ATOM 10576 C C . ILE B 1 657 ? 32.15919 18.67180 6.90169 1.000 49.07998 657 ILE B C 1
ATOM 10577 O O . ILE B 1 657 ? 31.18402 18.00879 6.53065 1.000 50.61066 657 ILE B O 1
ATOM 10582 N N . ASP B 1 658 ? 32.04022 19.72400 7.70575 1.000 57.04464 658 ASP B N 1
ATOM 10583 C CA . ASP B 1 658 ? 30.73025 20.18609 8.13507 1.000 55.53137 658 ASP B CA 1
ATOM 10584 C C . ASP B 1 658 ? 30.06189 20.99580 7.02694 1.000 54.95660 658 ASP B C 1
ATOM 10585 O O . ASP B 1 658 ? 30.70588 21.44801 6.07628 1.000 54.49437 658 ASP B O 1
ATOM 10590 N N . LYS B 1 659 ? 28.74821 21.17625 7.15764 1.000 53.30016 659 LYS B N 1
ATOM 10591 C CA . LYS B 1 659 ? 27.99741 21.92632 6.15817 1.000 57.36680 659 LYS B CA 1
ATOM 10592 C C . LYS B 1 659 ? 26.74183 22.50743 6.78820 1.000 57.90529 659 LYS B C 1
ATOM 10593 O O . LYS B 1 659 ? 25.98051 21.78540 7.43887 1.000 61.81552 659 LYS B O 1
ATOM 10599 N N . CYS B 1 660 ? 26.53525 23.80704 6.59218 1.000 64.57869 660 CYS B N 1
ATOM 10600 C CA . CYS B 1 660 ? 25.30688 24.48653 6.98118 1.000 58.30345 660 CYS B CA 1
ATOM 10601 C C . CYS B 1 660 ? 24.45789 24.70882 5.73813 1.000 57.97291 660 CYS B C 1
ATOM 10602 O O . CYS B 1 660 ? 24.92898 25.29405 4.75815 1.000 62.24995 660 CYS B O 1
ATOM 10605 N N . TYR B 1 661 ? 23.21405 24.24118 5.77676 1.000 54.99532 661 TYR B N 1
ATOM 10606 C CA . TYR B 1 661 ? 22.33860 24.29740 4.61466 1.000 62.56310 661 TYR B CA 1
ATOM 10607 C C . TYR B 1 661 ? 21.49502 25.56566 4.56258 1.000 54.84793 661 TYR B C 1
ATOM 10608 O O . TYR B 1 661 ? 20.62214 25.67789 3.69663 1.000 58.92263 661 TYR B O 1
ATOM 10617 N N . LYS B 1 662 ? 21.74271 26.52379 5.45534 1.000 66.96645 662 LYS B N 1
ATOM 10618 C CA . LYS B 1 662 ? 21.07726 27.81923 5.39067 1.000 54.61644 662 LYS B CA 1
ATOM 10619 C C . LYS B 1 662 ? 21.89113 28.84559 4.61116 1.000 60.63581 662 LYS B C 1
ATOM 10620 O O . LYS B 1 662 ? 21.31876 29.67544 3.89718 1.000 69.24304 662 LYS B O 1
ATOM 10626 N N . CYS B 1 663 ? 23.21823 28.80753 4.73206 1.000 56.18229 663 CYS B N 1
ATOM 10627 C CA . CYS B 1 663 ? 24.09109 29.73604 4.02460 1.000 54.84096 663 CYS B CA 1
ATOM 10628 C C . CYS B 1 663 ? 25.12209 29.02413 3.15872 1.000 64.33940 663 CYS B C 1
ATOM 10629 O O . CYS B 1 663 ? 26.02771 29.68030 2.63006 1.000 65.56613 663 CYS B O 1
ATOM 10632 N N . ASP B 1 664 ? 25.01461 27.70260 3.01158 1.000 72.10819 664 ASP B N 1
ATOM 10633 C CA . ASP B 1 664 ? 25.90675 26.89070 2.18347 1.000 68.39871 664 ASP B CA 1
ATOM 10634 C C . ASP B 1 664 ? 27.34527 26.88621 2.69463 1.000 62.44377 664 ASP B C 1
ATOM 10635 O O . ASP B 1 664 ? 28.27090 26.58138 1.93690 1.000 66.54734 664 ASP B O 1
ATOM 10640 N N . PHE B 1 665 ? 27.55995 27.20887 3.96832 1.000 60.60013 665 PHE B N 1
ATOM 10641 C CA . PHE B 1 665 ? 28.90587 27.16875 4.52412 1.000 61.04853 665 PHE B CA 1
ATOM 10642 C C . PHE B 1 665 ? 29.40152 25.73104 4.61818 1.000 61.71247 665 PHE B C 1
ATOM 10643 O O . PHE B 1 665 ? 28.65779 24.82299 4.99842 1.000 60.59060 665 PHE B O 1
ATOM 10651 N N . GLU B 1 666 ? 30.67097 25.52955 4.27039 1.000 54.42337 666 GLU B N 1
ATOM 10652 C CA . GLU B 1 666 ? 31.32069 24.23213 4.39760 1.000 53.83715 666 GLU B CA 1
ATOM 10653 C C . GLU B 1 666 ? 32.69966 24.43336 5.00304 1.000 48.95982 666 GLU B C 1
ATOM 10654 O O . GLU B 1 666 ? 33.47600 25.26388 4.52326 1.000 52.93135 666 GLU B O 1
ATOM 10660 N N . GLY B 1 667 ? 32.99677 23.67822 6.05501 1.000 52.26375 667 GLY B N 1
ATOM 10661 C CA . GLY B 1 667 ? 34.27114 23.79619 6.73285 1.000 44.70148 667 GLY B CA 1
ATOM 10662 C C . GLY B 1 667 ? 34.23087 23.24399 8.14131 1.000 59.50295 667 GLY B C 1
ATOM 10663 O O . GLY B 1 667 ? 33.72880 22.13893 8.36677 1.000 59.69800 667 GLY B O 1
ATOM 10664 N N . ASP B 1 668 ? 34.74928 24.00293 9.10113 1.000 60.40255 668 ASP B N 1
ATOM 10665 C CA . ASP B 1 668 ? 34.78559 23.58769 10.49703 1.000 57.71918 668 ASP B CA 1
ATOM 10666 C C . ASP B 1 668 ? 33.87986 24.50193 11.31087 1.000 61.03308 668 ASP B C 1
ATOM 10667 O O . ASP B 1 668 ? 34.11772 25.71235 11.38378 1.000 58.10217 668 ASP B O 1
ATOM 10672 N N . PHE B 1 669 ? 32.84145 23.92359 11.90867 1.000 61.36189 669 PHE B N 1
ATOM 10673 C CA . PHE B 1 669 ? 31.96123 24.67944 12.78704 1.000 56.47670 669 PHE B CA 1
ATOM 10674 C C . PHE B 1 669 ? 32.69851 25.08587 14.05705 1.000 54.78646 669 PHE B C 1
ATOM 10675 O O . PHE B 1 669 ? 33.56200 24.36253 14.56089 1.000 64.35335 669 PHE B O 1
ATOM 10683 N N . THR B 1 670 ? 32.35294 26.25882 14.57170 1.000 49.56484 670 THR B N 1
ATOM 10684 C CA . THR B 1 670 ? 32.99853 26.76540 15.77556 1.000 61.24192 670 THR B CA 1
ATOM 10685 C C . THR B 1 670 ? 32.35974 26.13159 17.00520 1.000 55.98720 670 THR B C 1
ATOM 10686 O O . THR B 1 670 ? 31.14544 26.26139 17.19522 1.000 60.58042 670 THR B O 1
ATOM 10690 N N . PRO B 1 671 ? 33.12124 25.43476 17.84579 1.000 62.56222 671 PRO B N 1
ATOM 10691 C CA . PRO B 1 671 ? 32.52607 24.82691 19.04094 1.000 58.01691 671 PRO B CA 1
ATOM 10692 C C . PRO B 1 671 ? 32.16898 25.87727 20.08178 1.000 59.01252 671 PRO B C 1
ATOM 10693 O O . PRO B 1 671 ? 32.87840 26.86991 20.26173 1.000 61.11544 671 PRO B O 1
ATOM 10697 N N . THR B 1 672 ? 31.04820 25.65012 20.76366 1.000 50.24110 672 THR B N 1
ATOM 10698 C CA . THR B 1 672 ? 30.55657 26.53176 21.81264 1.000 49.06763 672 THR B CA 1
ATOM 10699 C C . THR B 1 672 ? 30.26171 25.70503 23.05980 1.000 58.62883 672 THR B C 1
ATOM 10700 O O . THR B 1 672 ? 30.47943 24.48935 23.09663 1.000 49.78337 672 THR B O 1
ATOM 10704 N N . GLU B 1 673 ? 29.75369 26.37847 24.09399 1.000 50.04585 673 GLU B N 1
ATOM 10705 C CA . GLU B 1 673 ? 29.33349 25.67775 25.30009 1.000 53.37977 673 GLU B CA 1
ATOM 10706 C C . GLU B 1 673 ? 28.07828 24.84713 25.07322 1.000 59.52116 673 GLU B C 1
ATOM 10707 O O . GLU B 1 673 ? 27.76527 23.98197 25.89789 1.000 56.86441 673 GLU B O 1
ATOM 10713 N N . ARG B 1 674 ? 27.36050 25.08731 23.97608 1.000 59.88490 674 ARG B N 1
ATOM 10714 C CA . ARG B 1 674 ? 26.11424 24.39714 23.67546 1.000 56.56748 674 ARG B CA 1
ATOM 10715 C C . ARG B 1 674 ? 26.24647 23.39531 22.53719 1.000 53.63673 674 ARG B C 1
ATOM 10716 O O . ARG B 1 674 ? 25.26541 22.72153 22.20586 1.000 58.41394 674 ARG B O 1
ATOM 10724 N N . GLY B 1 675 ? 27.42373 23.27841 21.93063 1.000 49.39984 675 GLY B N 1
ATOM 10725 C CA . GLY B 1 675 ? 27.61543 22.36307 20.82444 1.000 47.68020 675 GLY B CA 1
ATOM 10726 C C . GLY B 1 675 ? 28.45640 22.95315 19.71172 1.000 53.47762 675 GLY B C 1
ATOM 10727 O O . GLY B 1 675 ? 29.58728 23.39028 19.94463 1.000 55.51264 675 GLY B O 1
ATOM 10728 N N . PHE B 1 676 ? 27.91542 22.96956 18.49559 1.000 52.16483 676 PHE B N 1
ATOM 10729 C CA . PHE B 1 676 ? 28.60128 23.51918 17.33356 1.000 59.65313 676 PHE B CA 1
ATOM 10730 C C . PHE B 1 676 ? 27.64497 24.42734 16.57725 1.000 60.81382 676 PHE B C 1
ATOM 10731 O O . PHE B 1 676 ? 26.50286 24.04245 16.30660 1.000 65.77895 676 PHE B O 1
ATOM 10739 N N . MET B 1 677 ? 28.10790 25.62647 16.23862 1.000 57.63054 677 MET B N 1
ATOM 10740 C CA . MET B 1 677 ? 27.31330 26.57176 15.47331 1.000 61.38298 677 MET B CA 1
ATOM 10741 C C . MET B 1 677 ? 28.03226 26.92584 14.17945 1.000 58.05374 677 MET B C 1
ATOM 10742 O O . MET B 1 677 ? 29.24856 26.76102 14.05157 1.000 61.93372 677 MET B O 1
ATOM 10747 N N . CYS B 1 678 ? 27.25943 27.40983 13.21802 1.000 60.34734 678 CYS B N 1
ATOM 10748 C CA . CYS B 1 678 ? 27.82418 27.79854 11.93352 1.000 58.25801 678 CYS B CA 1
ATOM 10749 C C . CYS B 1 678 ? 28.68656 29.04470 12.10222 1.000 56.47662 678 CYS B C 1
ATOM 10750 O O . CYS B 1 678 ? 28.22867 30.03558 12.68332 1.000 61.11481 678 CYS B O 1
ATOM 10753 N N . PRO B 1 679 ? 29.93186 29.03503 11.62245 1.000 59.55708 679 PRO B N 1
ATOM 10754 C CA . PRO B 1 679 ? 30.77294 30.23637 11.74437 1.000 53.21082 679 PRO B CA 1
ATOM 10755 C C . PRO B 1 679 ? 30.25534 31.42833 10.95955 1.000 50.15746 679 PRO B C 1
ATOM 10756 O O . PRO B 1 679 ? 30.70886 32.55248 11.20595 1.000 62.66785 679 PRO B O 1
ATOM 10760 N N . ASN B 1 680 ? 29.32226 31.22820 10.02968 1.000 49.80609 680 ASN B N 1
ATOM 10761 C CA . ASN B 1 680 ? 28.86414 32.29434 9.14670 1.000 50.76161 680 ASN B CA 1
ATOM 10762 C C . ASN B 1 680 ? 27.53961 32.91279 9.57642 1.000 62.70603 680 ASN B C 1
ATOM 10763 O O . ASN B 1 680 ? 27.39536 34.13763 9.53197 1.000 69.30045 680 ASN B O 1
ATOM 10768 N N . CYS B 1 681 ? 26.56136 32.10207 9.98364 1.000 54.31139 681 CYS B N 1
ATOM 10769 C CA . CYS B 1 681 ? 25.27096 32.61722 10.41675 1.000 67.64129 681 CYS B CA 1
ATOM 10770 C C . CYS B 1 681 ? 24.86918 32.18414 11.81930 1.000 66.95191 681 CYS B C 1
ATOM 10771 O O . CYS B 1 681 ? 23.85311 32.67309 12.32618 1.000 67.90939 681 CYS B O 1
ATOM 10774 N N . GLY B 1 682 ? 25.62586 31.29595 12.46025 1.000 68.06416 682 GLY B N 1
ATOM 10775 C CA . GLY B 1 682 ? 25.28866 30.85338 13.79866 1.000 62.79550 682 GLY B CA 1
ATOM 10776 C C . GLY B 1 682 ? 24.19809 29.81176 13.87109 1.000 63.91969 682 GLY B C 1
ATOM 10777 O O . GLY B 1 682 ? 23.52419 29.70688 14.90053 1.000 73.33638 682 GLY B O 1
ATOM 10778 N N . ASN B 1 683 ? 24.00421 29.03255 12.81108 1.000 63.18132 683 ASN B N 1
ATOM 10779 C CA . ASN B 1 683 ? 22.94575 28.03386 12.77964 1.000 60.44669 683 ASN B CA 1
ATOM 10780 C C . ASN B 1 683 ? 23.36837 26.79080 13.55315 1.000 62.71624 683 ASN B C 1
ATOM 10781 O O . ASN B 1 683 ? 24.45830 26.25218 13.33531 1.000 61.69773 683 ASN B O 1
ATOM 10786 N N . THR B 1 684 ? 22.50105 26.33837 14.46041 1.000 66.86021 684 THR B N 1
ATOM 10787 C CA . THR B 1 684 ? 22.73058 25.11835 15.22023 1.000 67.25260 684 THR B CA 1
ATOM 10788 C C . THR B 1 684 ? 21.69141 24.03791 14.96151 1.000 62.70761 684 THR B C 1
ATOM 10789 O O . THR B 1 684 ? 21.85814 22.91665 15.45618 1.000 55.52161 684 THR B O 1
ATOM 10793 N N . ASP B 1 685 ? 20.63281 24.34010 14.20827 1.000 59.04947 685 ASP B N 1
ATOM 10794 C CA . ASP B 1 685 ? 19.53995 23.42285 13.90998 1.000 57.99368 685 ASP B CA 1
ATOM 10795 C C . ASP B 1 685 ? 20.06215 22.17918 13.19915 1.000 61.23473 685 ASP B C 1
ATOM 10796 O O . ASP B 1 685 ? 20.49223 22.26120 12.04140 1.000 51.92568 685 ASP B O 1
ATOM 10801 N N . PRO B 1 686 ? 20.03226 21.01199 13.84935 1.000 61.39568 686 PRO B N 1
ATOM 10802 C CA . PRO B 1 686 ? 20.54954 19.79675 13.19785 1.000 58.51312 686 PRO B CA 1
ATOM 10803 C C . PRO B 1 686 ? 19.77617 19.40041 11.95613 1.000 59.61749 686 PRO B C 1
ATOM 10804 O O . PRO B 1 686 ? 20.28255 18.60381 11.15567 1.000 63.17650 686 PRO B O 1
ATOM 10808 N N . LYS B 1 687 ? 18.56480 19.92704 11.77014 1.000 58.44805 687 LYS B N 1
ATOM 10809 C CA . LYS B 1 687 ? 17.81945 19.65222 10.54871 1.000 62.09156 687 LYS B CA 1
ATOM 10810 C C . LYS B 1 687 ? 18.47091 20.30873 9.33785 1.000 61.77232 687 LYS B C 1
ATOM 10811 O O . LYS B 1 687 ? 18.35373 19.79554 8.21957 1.000 67.11172 687 LYS B O 1
ATOM 10817 N N . THR B 1 688 ? 19.16909 21.42898 9.53832 1.000 56.06332 688 THR B N 1
ATOM 10818 C CA . THR B 1 688 ? 19.77309 22.17671 8.44149 1.000 62.05227 688 THR B CA 1
ATOM 10819 C C . THR B 1 688 ? 21.28588 22.32139 8.57459 1.000 57.52748 688 THR B C 1
ATOM 10820 O O . THR B 1 688 ? 21.87814 23.15806 7.88277 1.000 54.40176 688 THR B O 1
ATOM 10824 N N . VAL B 1 689 ? 21.92834 21.54321 9.44377 1.000 57.02666 689 VAL B N 1
ATOM 10825 C CA . VAL B 1 689 ? 23.38295 21.49204 9.50972 1.000 53.52352 689 VAL B CA 1
ATOM 10826 C C . VAL B 1 689 ? 23.81569 20.03439 9.49719 1.000 49.79049 689 VAL B C 1
ATOM 10827 O O . VAL B 1 689 ? 23.10154 19.14674 9.97407 1.000 57.05612 689 VAL B O 1
ATOM 10831 N N . ASP B 1 690 ? 24.99386 19.79027 8.93357 1.000 55.35090 690 ASP B N 1
ATOM 10832 C CA . ASP B 1 690 ? 25.60771 18.46582 8.90445 1.000 55.75183 690 ASP B CA 1
ATOM 10833 C C . ASP B 1 690 ? 26.96928 18.60017 9.57940 1.000 51.37909 690 ASP B C 1
ATOM 10834 O O . ASP B 1 690 ? 27.95918 18.95310 8.93576 1.000 47.42089 690 ASP B O 1
ATOM 10839 N N . VAL B 1 691 ? 27.01236 18.33064 10.88135 1.000 49.11988 691 VAL B N 1
ATOM 10840 C CA . VAL B 1 691 ? 28.23652 18.41170 11.66951 1.000 46.17987 691 VAL B CA 1
ATOM 10841 C C . VAL B 1 691 ? 28.69393 16.99231 11.96868 1.000 53.35330 691 VAL B C 1
ATOM 10842 O O . VAL B 1 691 ? 27.95175 16.20551 12.57056 1.000 50.91190 691 VAL B O 1
ATOM 10846 N N . VAL B 1 692 ? 29.91166 16.66397 11.54314 1.000 53.48220 692 VAL B N 1
ATOM 10847 C CA . VAL B 1 692 ? 30.48863 15.33811 11.73035 1.000 45.51172 692 VAL B CA 1
ATOM 10848 C C . VAL B 1 692 ? 31.82201 15.50085 12.44375 1.000 46.37393 692 VAL B C 1
ATOM 10849 O O . VAL B 1 692 ? 32.71207 16.20254 11.94874 1.000 51.53202 692 VAL B O 1
ATOM 10853 N N . LYS B 1 693 ? 31.96116 14.85810 13.59969 1.000 39.48445 693 LYS B N 1
ATOM 10854 C CA . LYS B 1 693 ? 33.20288 14.87541 14.35573 1.000 39.77037 693 LYS B CA 1
ATOM 10855 C C . LYS B 1 693 ? 33.57161 13.45354 14.75018 1.000 57.11084 693 LYS B C 1
ATOM 10856 O O . LYS B 1 693 ? 32.70607 12.58358 14.88654 1.000 51.02655 693 LYS B O 1
ATOM 10862 N N . ARG B 1 694 ? 34.87025 13.22659 14.92956 1.000 57.54360 694 ARG B N 1
ATOM 10863 C CA . ARG B 1 694 ? 35.37528 11.93564 15.38354 1.000 59.03814 694 ARG B CA 1
ATOM 10864 C C . ARG B 1 694 ? 35.21373 11.85239 16.89562 1.000 58.01405 694 ARG B C 1
ATOM 10865 O O . ARG B 1 694 ? 35.92674 12.53341 17.63932 1.000 70.02245 694 ARG B O 1
ATOM 10873 N N . THR B 1 695 ? 34.27170 11.02947 17.35604 1.000 71.81584 695 THR B N 1
ATOM 10874 C CA . THR B 1 695 ? 34.09999 10.81890 18.78908 1.000 88.31875 695 THR B CA 1
ATOM 10875 C C . THR B 1 695 ? 35.28619 10.03264 19.33324 1.000 92.36642 695 THR B C 1
ATOM 10876 O O . THR B 1 695 ? 36.13394 10.58302 20.04385 1.000 89.60079 695 THR B O 1
ATOM 10880 N N . CYS B 1 696 ? 35.35320 8.74284 18.99912 1.000 88.04712 696 CYS B N 1
ATOM 10881 C CA . CYS B 1 696 ? 36.54071 7.93991 19.28335 1.000 74.21926 696 CYS B CA 1
ATOM 10882 C C . CYS B 1 696 ? 36.46535 6.71834 18.36863 1.000 84.13892 696 CYS B C 1
ATOM 10883 O O . CYS B 1 696 ? 35.68017 5.80043 18.62397 1.000 74.04332 696 CYS B O 1
ATOM 10886 N N . GLY B 1 697 ? 37.26841 6.73193 17.30629 1.000 81.31149 697 GLY B N 1
ATOM 10887 C CA . GLY B 1 697 ? 37.20657 5.70234 16.28870 1.000 71.73204 697 GLY B CA 1
ATOM 10888 C C . GLY B 1 697 ? 36.04114 5.90211 15.34343 1.000 66.16864 697 GLY B C 1
ATOM 10889 O O . GLY B 1 697 ? 36.23405 6.04705 14.13196 1.000 63.62215 697 GLY B O 1
ATOM 10890 N N . TYR B 1 698 ? 34.82548 5.90938 15.88662 1.000 54.89811 698 TYR B N 1
ATOM 10891 C CA . TYR B 1 698 ? 33.64346 6.19972 15.09329 1.000 64.93650 698 TYR B CA 1
ATOM 10892 C C . TYR B 1 698 ? 33.49283 7.70446 14.88324 1.000 64.61916 698 TYR B C 1
ATOM 10893 O O . TYR B 1 698 ? 34.13552 8.52566 15.54323 1.000 67.42508 698 TYR B O 1
ATOM 10902 N N . LEU B 1 699 ? 32.62438 8.05939 13.94464 1.000 59.45054 699 LEU B N 1
ATOM 10903 C CA . LEU B 1 699 ? 32.19065 9.43317 13.75441 1.000 56.19112 699 LEU B CA 1
ATOM 10904 C C . LEU B 1 699 ? 30.85145 9.64366 14.44992 1.000 57.18264 699 LEU B C 1
ATOM 10905 O O . LEU B 1 699 ? 30.13760 8.69195 14.77462 1.000 54.51859 699 LEU B O 1
ATOM 10910 N N . GLY B 1 700 ? 30.51806 10.90905 14.68148 1.000 56.76570 700 GLY B N 1
ATOM 10911 C CA . GLY B 1 700 ? 29.27739 11.23769 15.35552 1.000 41.25572 700 GLY B CA 1
ATOM 10912 C C . GLY B 1 700 ? 28.68506 12.52332 14.82440 1.000 50.66479 700 GLY B C 1
ATOM 10913 O O . GLY B 1 700 ? 29.36267 13.32840 14.17684 1.000 50.72467 700 GLY B O 1
ATOM 10914 N N . ASN B 1 701 ? 27.39203 12.70015 15.10407 1.000 56.70225 701 ASN B N 1
ATOM 10915 C CA . ASN B 1 701 ? 26.65206 13.91880 14.78845 1.000 51.89047 701 ASN B CA 1
ATOM 10916 C C . ASN B 1 701 ? 26.39288 14.67016 16.08793 1.000 56.60764 701 ASN B C 1
ATOM 10917 O O . ASN B 1 701 ? 25.34408 14.47928 16.72170 1.000 53.61193 701 ASN B O 1
ATOM 10922 N N . PRO B 1 702 ? 27.31446 15.52984 16.53319 1.000 58.96285 702 PRO B N 1
ATOM 10923 C CA . PRO B 1 702 ? 27.12520 16.20521 17.82932 1.000 56.82876 702 PRO B CA 1
ATOM 10924 C C . PRO B 1 702 ? 25.92330 17.13395 17.87595 1.000 61.06844 702 PRO B C 1
ATOM 10925 O O . PRO B 1 702 ? 25.49795 17.50957 18.97489 1.000 65.74659 702 PRO B O 1
ATOM 10929 N N . GLN B 1 703 ? 25.36561 17.52531 16.73072 1.000 60.03485 703 GLN B N 1
ATOM 10930 C CA . GLN B 1 703 ? 24.13570 18.30676 16.73031 1.000 46.96145 703 GLN B CA 1
ATOM 10931 C C . GLN B 1 703 ? 22.89133 17.43224 16.76968 1.000 53.89743 703 GLN B C 1
ATOM 10932 O O . GLN B 1 703 ? 21.84541 17.88057 17.25228 1.000 74.53406 703 GLN B O 1
ATOM 10938 N N . ALA B 1 704 ? 22.97751 16.19626 16.27429 1.000 55.03755 704 ALA B N 1
ATOM 10939 C CA . ALA B 1 704 ? 21.85701 15.26670 16.38037 1.000 57.40152 704 ALA B CA 1
ATOM 10940 C C . ALA B 1 704 ? 21.80721 14.63076 17.76614 1.000 61.59838 704 ALA B C 1
ATOM 10941 O O . ALA B 1 704 ? 20.85249 14.83702 18.52268 1.000 71.90734 704 ALA B O 1
ATOM 10943 N N . ARG B 1 705 ? 22.83033 13.84951 18.11336 1.000 60.46491 705 ARG B N 1
ATOM 10944 C CA . ARG B 1 705 ? 22.98112 13.31786 19.46448 1.000 60.81955 705 ARG B CA 1
ATOM 10945 C C . ARG B 1 705 ? 24.15526 14.01557 20.13947 1.000 63.29459 705 ARG B C 1
ATOM 10946 O O . ARG B 1 705 ? 25.31898 13.69496 19.84901 1.000 65.65897 705 ARG B O 1
ATOM 10954 N N . PRO B 1 706 ? 23.91115 14.97786 21.02650 1.000 56.91525 706 PRO B N 1
ATOM 10955 C CA . PRO B 1 706 ? 25.02029 15.71534 21.64110 1.000 54.48501 706 PRO B CA 1
ATOM 10956 C C . PRO B 1 706 ? 25.83996 14.84708 22.58333 1.000 63.58828 706 PRO B C 1
ATOM 10957 O O . PRO B 1 706 ? 25.32953 13.92755 23.22828 1.000 45.33270 706 PRO B O 1
ATOM 10961 N N . MET B 1 707 ? 27.13193 15.15756 22.65723 1.000 68.49077 707 MET B N 1
ATOM 10962 C CA . MET B 1 707 ? 28.05319 14.44871 23.53163 1.000 57.36757 707 MET B CA 1
ATOM 10963 C C . MET B 1 707 ? 28.03997 15.04989 24.93403 1.000 48.64688 707 MET B C 1
ATOM 10964 O O . MET B 1 707 ? 27.56113 16.16360 25.16122 1.000 46.19522 707 MET B O 1
ATOM 10969 N N . VAL B 1 708 ? 28.58038 14.28535 25.88323 1.000 51.35665 708 VAL B N 1
ATOM 10970 C CA . VAL B 1 708 ? 28.73734 14.79085 27.23937 1.000 44.30410 708 VAL B CA 1
ATOM 10971 C C . VAL B 1 708 ? 29.77426 15.91375 27.25341 1.000 50.40467 708 VAL B C 1
ATOM 10972 O O . VAL B 1 708 ? 30.56989 16.08126 26.32021 1.000 61.44815 708 VAL B O 1
ATOM 10976 N N . LYS B 1 709 ? 29.74986 16.70718 28.32919 1.000 49.34760 709 LYS B N 1
ATOM 10977 C CA . LYS B 1 709 ? 30.60158 17.89225 28.40579 1.000 53.57170 709 LYS B CA 1
ATOM 10978 C C . LYS B 1 709 ? 32.07852 17.53373 28.28324 1.000 61.03173 709 LYS B C 1
ATOM 10979 O O . LYS B 1 709 ? 32.82557 18.19626 27.55239 1.000 47.07313 709 LYS B O 1
ATOM 10985 N N . GLY B 1 710 ? 32.51703 16.48903 28.99021 1.000 50.56070 710 GLY B N 1
ATOM 10986 C CA . GLY B 1 710 ? 33.92065 16.10850 28.93733 1.000 48.52642 710 GLY B CA 1
ATOM 10987 C C . GLY B 1 710 ? 34.35912 15.68833 27.54763 1.000 50.53280 710 GLY B C 1
ATOM 10988 O O . GLY B 1 710 ? 35.40061 16.12453 27.05166 1.000 50.09998 710 GLY B O 1
ATOM 10989 N N . ARG B 1 711 ? 33.56981 14.82797 26.90143 1.000 55.16714 711 ARG B N 1
ATOM 10990 C CA . ARG B 1 711 ? 33.85994 14.45549 25.52132 1.000 53.09214 711 ARG B CA 1
ATOM 10991 C C . ARG B 1 711 ? 33.83823 15.67484 24.60837 1.000 55.36610 711 ARG B C 1
ATOM 10992 O O . ARG B 1 711 ? 34.68009 15.80528 23.71244 1.000 57.21751 711 ARG B O 1
ATOM 11000 N N . HIS B 1 712 ? 32.88524 16.58373 24.82479 1.000 54.76577 712 HIS B N 1
ATOM 11001 C CA . HIS B 1 712 ? 32.82527 17.79420 24.01393 1.000 56.01596 712 HIS B CA 1
ATOM 11002 C C . HIS B 1 712 ? 34.02318 18.69992 24.26901 1.000 53.19395 712 HIS B C 1
ATOM 11003 O O . HIS B 1 712 ? 34.48978 19.38187 23.34870 1.000 47.42103 712 HIS B O 1
ATOM 11010 N N . LYS B 1 713 ? 34.53164 18.72141 25.50419 1.000 56.04983 713 LYS B N 1
ATOM 11011 C CA . LYS B 1 713 ? 35.71623 19.52035 25.80392 1.000 56.56259 713 LYS B CA 1
ATOM 11012 C C . LYS B 1 713 ? 36.94609 18.96958 25.09513 1.000 49.37227 713 LYS B C 1
ATOM 11013 O O . LYS B 1 713 ? 37.75804 19.73572 24.56292 1.000 41.16483 713 LYS B O 1
ATOM 11019 N N . GLU B 1 714 ? 37.09897 17.64318 25.08071 1.000 43.76067 714 GLU B N 1
ATOM 11020 C CA . GLU B 1 714 ? 38.23384 17.03274 24.39764 1.000 49.07270 714 GLU B CA 1
ATOM 11021 C C . GLU B 1 714 ? 38.19804 17.32852 22.90380 1.000 53.87575 714 GLU B C 1
ATOM 11022 O O . GLU B 1 714 ? 39.23722 17.60851 22.29383 1.000 54.06451 714 GLU B O 1
ATOM 11028 N N . ILE B 1 715 ? 37.00906 17.27585 22.29859 1.000 50.16623 715 ILE B N 1
ATOM 11029 C CA . ILE B 1 715 ? 36.88197 17.58829 20.87875 1.000 43.66454 715 ILE B CA 1
ATOM 11030 C C . ILE B 1 715 ? 37.20326 19.05628 20.62612 1.000 47.16255 715 ILE B C 1
ATOM 11031 O O . ILE B 1 715 ? 37.87036 19.39983 19.64245 1.000 52.80320 715 ILE B O 1
ATOM 11036 N N . SER B 1 716 ? 36.75120 19.94362 21.51690 1.000 51.44346 716 SER B N 1
ATOM 11037 C CA . SER B 1 716 ? 37.01764 21.36881 21.34686 1.000 49.36001 716 SER B CA 1
ATOM 11038 C C . SER B 1 716 ? 38.49741 21.69295 21.50689 1.000 52.48234 716 SER B C 1
ATOM 11039 O O . SER B 1 716 ? 38.97769 22.68406 20.94499 1.000 54.51601 716 SER B O 1
ATOM 11042 N N . ALA B 1 717 ? 39.23259 20.87547 22.26017 1.000 55.02363 717 ALA B N 1
ATOM 11043 C CA . ALA B 1 717 ? 40.63947 21.13791 22.52700 1.000 37.22703 717 ALA B CA 1
ATOM 11044 C C . ALA B 1 717 ? 41.55962 20.67387 21.40546 1.000 57.40921 717 ALA B C 1
ATOM 11045 O O . ALA B 1 717 ? 42.75646 20.98170 21.44487 1.000 55.07779 717 ALA B O 1
ATOM 11047 N N . ARG B 1 718 ? 41.03911 19.95428 20.41337 1.000 53.81768 718 ARG B N 1
ATOM 11048 C CA . ARG B 1 718 ? 41.87622 19.44963 19.33257 1.000 58.02387 718 ARG B CA 1
ATOM 11049 C C . ARG B 1 718 ? 42.35944 20.59127 18.44618 1.000 46.63001 718 ARG B C 1
ATOM 11050 O O . ARG B 1 718 ? 41.56264 21.41164 17.97959 1.000 49.97636 718 ARG B O 1
ATOM 11058 N N . VAL B 1 719 ? 43.66669 20.63713 18.20932 1.000 40.65633 719 VAL B N 1
ATOM 11059 C CA . VAL B 1 719 ? 44.25584 21.57757 17.26787 1.000 50.02588 719 VAL B CA 1
ATOM 11060 C C . VAL B 1 719 ? 44.67206 20.81190 16.01877 1.000 48.43571 719 VAL B C 1
ATOM 11061 O O . VAL B 1 719 ? 44.82156 19.58531 16.02590 1.000 47.86584 719 VAL B O 1
ATOM 11065 N N . LYS B 1 720 ? 44.85038 21.55132 14.92785 1.000 46.17333 720 LYS B N 1
ATOM 11066 C CA . LYS B 1 720 ? 45.28282 20.93587 13.68270 1.000 47.57236 720 LYS B CA 1
ATOM 11067 C C . LYS B 1 720 ? 46.76045 20.56712 13.75723 1.000 47.44300 720 LYS B C 1
ATOM 11068 O O . LYS B 1 720 ? 47.53928 21.17234 14.49852 1.000 47.41652 720 LYS B O 1
ATOM 11074 N N . HIS B 1 721 ? 47.14283 19.55177 12.98079 1.000 52.99475 721 HIS B N 1
ATOM 11075 C CA . HIS B 1 721 ? 48.52352 19.08718 12.95741 1.000 46.97430 721 HIS B CA 1
ATOM 11076 C C . HIS B 1 721 ? 49.29705 19.55393 11.73265 1.000 52.32319 721 HIS B C 1
ATOM 11077 O O . HIS B 1 721 ? 50.53227 19.50646 11.74642 1.000 54.71012 721 HIS B O 1
ATOM 11084 N N . MET B 1 722 ? 48.61028 19.99888 10.68317 1.000 50.07080 722 MET B N 1
ATOM 11085 C CA . MET B 1 722 ? 49.24647 20.67795 9.56521 1.000 60.60676 722 MET B CA 1
ATOM 11086 C C . MET B 1 722 ? 48.46100 21.94138 9.24590 1.000 56.84145 722 MET B C 1
ATOM 11087 O O . MET B 1 722 ? 47.23526 21.98252 9.38411 1.000 51.13962 722 MET B O 1
ATOM 11092 N N . ASN B 1 723 ? 49.18445 22.97672 8.82953 1.000 69.07044 723 ASN B N 1
ATOM 11093 C CA . ASN B 1 723 ? 48.57392 24.27242 8.58240 1.000 59.30473 723 ASN B CA 1
ATOM 11094 C C . ASN B 1 723 ? 47.61736 24.20150 7.39498 1.000 53.51008 723 ASN B C 1
ATOM 11095 O O . ASN B 1 723 ? 47.67587 23.29209 6.56290 1.000 57.79924 723 ASN B O 1
ATOM 11100 N N . GLY B 1 724 ? 46.72712 25.17420 7.32946 1.000 53.03315 724 GLY B N 1
ATOM 11101 C CA . GLY B 1 724 ? 45.74988 25.23569 6.26046 1.000 40.31299 724 GLY B CA 1
ATOM 11102 C C . GLY B 1 724 ? 44.45027 25.83398 6.75059 1.000 60.92262 724 GLY B C 1
ATOM 11103 O O . GLY B 1 724 ? 44.26182 26.10610 7.93525 1.000 55.00300 724 GLY B O 1
ATOM 11104 N N . SER B 1 725 ? 43.53926 26.03043 5.80209 1.000 60.45668 725 SER B N 1
ATOM 11105 C CA . SER B 1 725 ? 42.25585 26.65711 6.07704 1.000 49.56194 725 SER B CA 1
ATOM 11106 C C . SER B 1 725 ? 41.22846 25.61558 6.49997 1.000 61.55551 725 SER B C 1
ATOM 11107 O O . SER B 1 725 ? 41.15616 24.52444 5.92648 1.000 56.10773 725 SER B O 1
ATOM 11110 N N . THR B 1 726 ? 40.43474 25.96077 7.51370 1.000 62.21871 726 THR B N 1
ATOM 11111 C CA . THR B 1 726 ? 39.30696 25.14399 7.93749 1.000 56.19664 726 THR B CA 1
ATOM 11112 C C . THR B 1 726 ? 37.99832 25.58304 7.28974 1.000 54.96502 726 THR B C 1
ATOM 11113 O O . THR B 1 726 ? 36.92534 25.34302 7.85486 1.000 65.70461 726 THR B O 1
ATOM 11117 N N . ILE B 1 727 ? 38.06652 26.22837 6.12658 1.000 60.62132 727 ILE B N 1
ATOM 11118 C CA . ILE B 1 727 ? 36.89235 26.68921 5.39426 1.000 56.58028 727 ILE B CA 1
ATOM 11119 C C . ILE B 1 727 ? 36.99512 26.17212 3.96817 1.000 55.00076 727 ILE B C 1
ATOM 11120 O O . ILE B 1 727 ? 37.96850 26.47157 3.26627 1.000 64.61257 727 ILE B O 1
ATOM 11125 N N . LYS B 1 728 ? 35.99886 25.39785 3.54071 1.000 52.81160 728 LYS B N 1
ATOM 11126 C CA . LYS B 1 728 ? 35.90827 24.99552 2.14312 1.000 55.13964 728 LYS B CA 1
ATOM 11127 C C . LYS B 1 728 ? 35.00707 25.92981 1.34559 1.000 57.07176 728 LYS B C 1
ATOM 11128 O O . LYS B 1 728 ? 35.34960 26.31452 0.22212 1.000 61.01584 728 LYS B O 1
ATOM 11134 N N . TYR B 1 729 ? 33.86092 26.30280 1.90977 1.000 53.05397 729 TYR B N 1
ATOM 11135 C CA . TYR B 1 729 ? 32.95888 27.27661 1.30860 1.000 58.83088 729 TYR B CA 1
ATOM 11136 C C . TYR B 1 729 ? 32.55633 28.26582 2.39120 1.000 63.33573 729 TYR B C 1
ATOM 11137 O O . TYR B 1 729 ? 31.95189 27.87563 3.39496 1.000 61.73191 729 TYR B O 1
ATOM 11146 N N . GLY B 1 730 ? 32.89774 29.54088 2.19150 1.000 63.96898 730 GLY B N 1
ATOM 11147 C CA . GLY B 1 730 ? 32.68556 30.54444 3.22047 1.000 59.68799 730 GLY B CA 1
ATOM 11148 C C . GLY B 1 730 ? 31.23163 30.84831 3.51125 1.000 66.65193 730 GLY B C 1
ATOM 11149 O O . GLY B 1 730 ? 30.91577 31.31815 4.60964 1.000 70.23538 730 GLY B O 1
ATOM 11150 N N . GLY B 1 731 ? 30.34168 30.59406 2.55914 1.000 61.55119 731 GLY B N 1
ATOM 11151 C CA . GLY B 1 731 ? 28.93591 30.88097 2.73551 1.000 73.28144 731 GLY B CA 1
ATOM 11152 C C . GLY B 1 731 ? 28.54147 32.24003 2.18511 1.000 86.76330 731 GLY B C 1
ATOM 11153 O O . GLY B 1 731 ? 29.36855 33.04954 1.75844 1.000 84.38117 731 GLY B O 1
ATOM 11154 N N . LYS B 1 732 ? 27.23666 32.48930 2.20405 1.000 80.27156 732 LYS B N 1
ATOM 11155 C CA . LYS B 1 732 ? 26.65390 33.70625 1.66262 1.000 86.24565 732 LYS B CA 1
ATOM 11156 C C . LYS B 1 732 ? 26.10711 34.58050 2.78376 1.000 87.86446 732 LYS B C 1
ATOM 11157 O O . LYS B 1 732 ? 25.82603 34.11099 3.88980 1.000 83.01794 732 LYS B O 1
ATOM 11163 N N . HIS B 1 733 ? 25.96440 35.86985 2.48316 1.000 99.76924 733 HIS B N 1
ATOM 11164 C CA . HIS B 1 733 ? 25.39668 36.81852 3.43320 1.000 102.17266 733 HIS B CA 1
ATOM 11165 C C . HIS B 1 733 ? 23.87631 36.71468 3.39948 1.000 105.64084 733 HIS B C 1
ATOM 11166 O O . HIS B 1 733 ? 23.25772 36.90454 2.34618 1.000 92.77420 733 HIS B O 1
ATOM 11173 N N . LEU B 1 734 ? 23.27718 36.41402 4.54702 1.000 98.96161 734 LEU B N 1
ATOM 11174 C CA . LEU B 1 734 ? 21.83519 36.21240 4.62815 1.000 99.66179 734 LEU B CA 1
ATOM 11175 C C . LEU B 1 734 ? 21.09845 37.53841 4.78275 1.000 96.30193 734 LEU B C 1
ATOM 11176 O O . LEU B 1 734 ? 19.89017 37.61606 4.55781 1.000 77.27024 734 LEU B O 1
#

Foldseek 3Di:
DDDADQLEWEQEPLGDTHGDDLVVLLVLLVVLVVVPPNDDPVVSVLSVVLSNQLRVVCNVPDDHYDYPVRSLVSSLVSCVVSVVVSSSVSSVVVVVVVVVVLVCLLPQVVVVVCPPDPDQDQPDPLAPDPLQPVLSVLLSSQLSSQLSNADVVLSVCCVLQQKPFPDSSDPPSPLAFAWFAFPLLVCLQQFFDADPDRDHHDLALLVSLVVVLRLLLQVVQRHVYFYEHKAVLVSSLVRLVSQLVVQLVVCVVPNDPVCSNVRSVVVSLVSLLVSLLCNLVSQCPGAYSNRDRGAYEYEHAPDDDPSSLSNLLSNLVSQLQADDPVRFHRQPHAYEYEDEPQAQQDPVHPSVVSVLSQLSSCQQAFDDWYFQQVQLCVLQVHDIAATGPFFDHHFDADPVRHTDGFLEGAQGEMEGELLLLLVVCVQPVVSSVVVVVVSLVSLLSRQSSSVVSSQPDFCVSRVSNAANQRNHDHDDRPDTPCVSFFQQRYEYEYHYFFLQSNLCSNPNNPCLPPPVSLVVSLVSLLVLQVSQVVSCVVRRHRYAYAQDDFQCSQQSSLVSVCVVPNCDPPHNVVNGGGTRQFDDPVDADALLVRLVSRLVNSVSTNRSGDEYEEEHVVSRPDSVVVSVSVSSNSVRHTIYTYHGFWKFQQPVTDTHQCVAHPSGGDDPVVRIRHHDNND/DAWEQEPVGDIDRDDLVVLLVLLQVLVVVQPHFFQLVSVLSVLLSVVLVVVCVVPDPHYDYPVRSLVSSLVSCVVFVLVQSSLSSVCVVVVVVVVVPVVPDDDADPVSNDGDRLGTPRDADPLLNVLVVLLVVQLVVQLVVADVVLSVCCVLQQKPFPDSSDPPSPLAFAFFEFPLLQQLAAFQDADPDGDGRDLALLVSLVVVLSLLLQSLARHVYAYEHKACLVSSLVRLVSQLVVQLVVCVVPNDPVCSNVRSVVVSLVRLLVSLLCNLVSQVVGAYSSRHGGQYEYEHAPDDDPSSLSNLLSNLVSQVQAPDPVRFHRQDDAYEHEDEVQAQLDPPHPSVVSVVSQLLSCLARLDDWYFQQVQLCVLQVHDIDATGQFFAAHFDADPVRHTDGFLEGAQGEMEGELLLLLLVCQLPVVSSVVVVVVSVVSLLSSQVVSVVSSQPDFCVSRVSNAARQRNHDHDDRPDTPCVSFAQQRYEYEYEYFFLQSSLCSNPNNPCLPPVVSLVVSLVSLLVLQVVQVVSCVVGRHRYAYAQDQVQPSQQVSLVSVCVVRNCDPPDNVLRGGGTRQFDQLLDAAALLVRLVSRLVNSVSTNRSTDAEEAFDENCSVPSVVVSVSVSSNNVRPGIYTYHYFNKAFQVFGWGFHFQQDSNGGARPQPGDLQLVGIRGWDPQGSGIDRCSVPNGTRRSSSSRNSGDHRDDDHRTPDHGDDD

Radius of gyration: 33.55 Å; Cα contacts (8 Å, |Δi|>4): 2829; chains: 2; bounding box: 98×87×94 Å

Secondary structure (DSSP, 8-state):
-PPPPTT-EEE-TTS-EEE--HHHHHHHHHHHHHTTS---HHHHHHHHHHHHHHHHHHHHH-SSEEEHHHHHHHHHHHHHHTT-HHHHHHHHHHHHHHHHHHHHTT-HHHHHHHHHSSSS--------SHHHHHHHHHHHHHHHHHHHHS-HHHHHHHHHTSEEES-TTTTTTS--B--EE--HHHHHHH-EEETTEEE---SSHHHHHHHHHHHHHHHHHSBSS-EEETTHHHHHHHHHHHHHHHHHHHHHHHB-TTTHHHHHHHHHHHHHHHHHHHHHHHHHT---TTSPPPPEEEEE----SHHHHHHHHHHHHHHHH-BTTTTBPP-SSEEEEEE-TTTTSSTTSTTHHHHHHHHHHHHHSSPPEEEEHHHHHHHHSS--PPBTTTB-PPP-B-TTS-B--TT-BEEEEEEE-HHHHHHHHTT-HHHHHHHHHHHHHHHHHHHHHHHHHHTT--GGG-HHHHTSSTTSSPPPTTS-GGGGTTTTTSEEEEEE--HHHHHHHHH-TTGGG-HHHHHHHHHHHHHHHHHHHHHHHHHSSEEEEEE---TTHHHHHHHHHHHHH---TTTTTTSS---TTPPPTTS---HHHHHHHHTHHHHHT--SB--EE---GGGTT-HHHHHHHHHHHHTT-SEEE-PPPPEEETTTTEEE-----TTS----TTSEE------/--EEE-SSS-EE---THHHHHHHHHHHHTTS---HHHHHHHHHHHHHHHHHHHHH-SSEEEHHHHHHHHHHHHHHTT-HHHHHHHHHHHHHHHHHHH--------TTTSS--TT--TTTS-HHHHHHHHHHHHHHHHHHHHS-HHHHHHHHHTSEEES-TTTTTTS--B--EE--HHHHHHH-EEETTEEE---SSHHHHHHHHHHHHHHHHTSBSS-EEETTHHHHHHHHHHHHHHHHHHHHHHHB-GGGHHHHHHHHHHHHHHHHHHHHHHHHTT---TTSPPP-EEEEE----SHHHHHHHHHHHHHHHH-BTTTTBPP--SEEEEEE-TTTTSSTTSTTHHHHHHHHHHHHHHSPPEEEEHHHHHHHHSS--PPBTTTB-PPP-B-TTS-B--TT-BEEEEEEE-HHHHHHHHTT-HHHHHHHHHHHHHHHHHHHHHHHHHHHT--GGG-HHHHTSSTTSSPPPTTS-GGGGTTTTTSEEEEEE--HHHHHHHHH-TTGGG-HHHHHHHHHHHHHHHHHHHHHHHHHSSEEEEEE---SSHHHHHHHHHHHHH---TTTTTTSS---TT---TTS---HHHHHHHHTHHHHHT--SB--EEEE----TT-HHHHHHHHHHHHTT-SEEEEE---EEETTT--EE-PEEETTEEE-TTT----TTSEE--EEEESEEE-TTTSPPPHHHHHHHHT---SS---SEEE-----

B-factor: mean 47.18, std 15.94, range [9.77, 141.15]